Protein AF-0000000075733989 (afdb_homodimer)

Solvent-accessible surface area (backbone atoms only — not comparable to full-atom values): 75880 Å² total; per-residue (Å²): 132,80,72,75,73,56,42,45,42,51,51,48,53,51,49,50,53,50,68,68,45,93,62,56,58,64,58,42,44,42,50,48,26,45,50,48,15,60,48,65,74,31,58,24,17,37,36,31,39,23,22,66,84,50,28,29,32,28,70,30,56,26,70,49,47,70,79,31,45,74,66,42,72,39,50,37,80,42,25,56,64,9,45,15,40,70,64,58,39,69,41,80,29,39,48,38,78,75,40,88,49,50,60,89,57,81,75,42,64,60,83,68,45,22,11,31,36,33,31,32,13,43,47,65,34,38,64,45,19,33,39,36,39,29,27,62,58,74,41,67,77,51,67,67,53,53,50,33,51,42,54,51,25,42,56,47,30,52,46,52,52,72,43,57,50,44,76,75,35,56,93,88,52,34,50,42,66,78,44,60,41,77,48,58,35,40,46,28,13,61,36,71,21,69,32,24,32,36,49,71,72,66,74,81,80,68,86,55,52,66,42,90,48,59,74,57,29,51,49,49,39,50,50,27,50,48,46,47,49,46,47,43,48,38,56,60,58,60,40,76,51,71,82,86,43,60,64,46,42,54,40,45,51,45,44,50,53,68,47,15,43,58,56,50,43,52,37,49,50,37,25,69,37,30,24,16,46,59,34,15,45,50,52,54,39,23,53,42,43,33,47,32,75,68,43,73,32,66,68,46,30,49,50,39,44,48,48,43,52,50,43,50,52,40,45,37,53,65,68,63,50,82,61,60,72,64,62,83,67,67,54,79,32,20,25,38,27,25,51,64,66,56,43,48,64,59,67,64,42,54,68,89,27,47,31,27,38,37,18,25,49,44,44,42,72,31,66,38,19,55,47,31,45,71,69,64,18,13,17,29,9,44,21,83,61,39,53,45,74,56,53,74,64,35,43,32,38,38,31,16,76,78,15,36,34,31,34,45,54,52,70,67,56,47,50,54,50,50,49,51,48,48,51,48,51,50,50,50,54,56,30,53,69,48,25,83,52,81,56,27,26,60,76,62,51,70,42,48,48,20,24,47,39,50,51,79,84,46,53,63,48,45,69,62,53,47,42,62,30,33,56,35,30,43,50,40,53,58,49,62,48,40,90,47,79,67,50,57,64,56,49,23,50,50,49,29,50,53,48,61,69,47,58,88,39,54,48,28,37,33,52,58,68,43,34,36,80,45,53,43,90,74,44,91,52,68,87,53,71,35,17,90,23,42,61,26,20,44,56,40,27,69,76,41,44,69,63,43,49,46,51,50,45,22,49,44,54,38,25,45,68,30,76,37,33,43,27,41,44,70,40,41,47,65,66,58,48,51,56,53,52,50,51,53,53,51,46,50,52,51,37,55,74,71,69,50,62,53,42,70,39,77,44,50,28,35,30,52,26,27,53,29,34,74,62,37,47,74,54,38,54,73,68,35,60,30,40,32,33,31,49,57,54,26,48,24,31,27,52,42,30,32,73,53,38,82,88,39,42,76,71,62,65,88,60,35,52,39,58,51,52,54,52,37,51,51,43,55,52,31,60,74,60,69,41,52,58,34,35,57,16,71,56,46,35,34,38,66,50,32,52,52,41,43,37,62,58,49,47,27,38,12,17,42,67,83,28,44,37,55,35,47,52,23,38,45,49,31,51,53,70,62,42,30,64,56,49,52,61,61,64,70,41,61,73,84,76,62,62,53,58,59,52,49,50,50,50,32,60,76,59,65,37,55,117,132,79,73,79,69,57,43,46,42,50,51,49,52,51,49,50,54,50,67,68,46,94,62,55,58,67,59,43,45,41,48,46,26,45,51,50,16,59,47,65,73,32,60,24,16,36,36,31,39,23,23,64,84,49,28,28,30,28,72,30,58,26,71,49,47,71,80,30,45,72,65,41,70,38,51,38,80,42,25,55,65,9,44,17,41,69,65,58,40,68,44,79,30,39,48,37,77,77,40,87,49,50,62,88,56,81,73,42,66,60,82,69,43,22,12,32,36,34,31,33,13,42,48,64,34,38,66,45,20,33,41,36,38,30,28,62,57,73,42,67,79,49,68,68,54,53,50,32,51,41,53,50,24,41,57,49,30,51,46,53,53,71,43,57,49,45,76,74,34,56,94,85,52,35,51,44,66,79,44,60,42,77,48,60,35,40,46,30,11,61,36,72,22,69,32,23,31,36,49,70,72,66,73,81,79,68,84,56,49,66,42,90,47,58,72,58,28,50,49,50,41,50,49,28,49,49,47,48,48,46,46,42,45,38,55,60,59,62,41,75,52,69,78,85,45,60,62,46,42,53,42,46,49,45,44,50,53,68,47,15,42,56,56,52,45,53,38,50,50,37,24,69,36,30,24,16,46,60,32,14,45,49,52,54,40,24,53,43,41,34,46,30,74,67,43,72,33,66,68,45,30,49,50,38,44,48,50,44,51,50,42,49,51,40,46,37,53,64,67,62,50,81,60,60,72,64,62,82,69,66,52,79,31,20,25,38,28,25,50,63,67,57,46,50,63,60,66,64,42,54,68,88,27,47,31,27,37,38,19,25,48,44,43,42,71,32,67,36,18,57,48,31,45,71,70,64,19,12,17,29,9,43,22,83,61,41,54,47,75,56,52,74,65,36,44,32,36,38,31,16,77,80,15,36,34,30,35,45,54,51,70,66,56,48,50,54,50,50,51,52,49,49,50,50,52,52,49,50,54,54,28,54,68,48,27,84,53,82,58,26,26,60,76,62,53,72,40,47,49,22,23,48,38,50,52,79,86,45,52,63,46,46,69,64,53,48,40,63,29,31,58,33,31,44,50,40,53,57,49,64,49,40,89,46,80,67,50,57,65,57,49,21,51,52,48,30,51,52,49,59,68,48,58,88,37,54,48,25,38,35,52,61,66,43,36,37,80,47,53,42,92,76,45,90,55,68,89,54,71,34,18,89,23,42,60,28,19,43,56,40,30,69,76,41,44,68,62,45,50,46,52,50,46,22,48,44,55,39,24,44,68,30,76,37,31,41,28,41,44,69,40,41,47,64,66,55,49,52,56,54,52,49,52,52,52,50,45,52,51,51,37,55,74,70,70,51,62,54,43,70,39,77,42,49,28,35,29,52,25,28,53,29,33,74,61,40,45,75,54,38,54,72,70,35,59,31,40,32,31,31,49,58,52,26,49,26,29,26,53,42,30,32,73,51,39,83,87,38,41,75,71,60,65,87,60,35,52,38,59,49,51,53,52,37,51,50,44,54,52,31,59,73,60,70,42,53,58,35,33,57,17,70,56,44,36,34,37,68,48,32,51,52,42,44,36,61,58,51,46,28,37,12,17,43,68,82,27,45,36,56,36,46,51,23,38,48,49,31,51,53,70,60,42,30,64,56,49,52,59,61,64,70,41,60,73,82,76,62,61,54,58,59,54,50,51,51,49,32,61,74,59,67,37,55,115

InterPro domains:
  IPR000121 PEP-utilising enzyme, C-terminal [PF02896] (429-715)
  IPR003018 GAF domain [PF01590] (26-157)
  IPR003018 GAF domain [SM00065] (24-170)
  IPR006318 Phosphotransferase system, enzyme I-like [TIGR01417] (185-733)
  IPR008279 PEP-utilising enzyme, mobile domain [PF00391] (331-403)
  IPR008731 Phosphotransferase system, enzyme I N-terminal [PF05524] (185-303)
  IPR015813 Pyruvate/Phosphoenolpyruvate kinase-like domain superfamily [SSF51621] (428-726)
  IPR023151 PEP-utilising enzyme, conserved site [PS00742] (625-643)
  IPR029016 GAF-like domain superfamily [G3DSA:3.30.450.40] (10-166)
  IPR036618 PtsI, HPr-binding domain superfamily [G3DSA:1.10.274.10] (202-323)
  IPR036618 PtsI, HPr-binding domain superfamily [SSF47831] (200-320)
  IPR036637 Phosphohistidine domain superfamily [SSF52009] (302-421)
  IPR040442 Pyruvate kinase-like domain superfamily [G3DSA:3.20.20.60] (414-743)
  IPR050499 Phosphoenolpyruvate-dependent sugar PTS enzyme [PTHR46244] (87-746)

Radius of gyration: 35.68 Å; Cα contacts (8 Å, |Δi|>4): 3049; chains: 2; bounding box: 98×95×94 Å

Foldseek 3Di:
DPPLCLALQNLVVVLVVLVPDPDALLVSVQVNQVSLCVSQVFQKKWWWFAFQVQKTATQYMHNWDRVRHRVDIGHLCAAPFNVCQVLQAKDWFLARVPDPRHDDDVRGVCVQWGTKIKHFLFFLLHGGTIMMTTHNHRDTDDPSSNLSVLLVSPVVSVVLLVCSCQVVDDPRGGGNNLDKDKFFFAWQAADKAWDFEDEQLDDPDDPFWFAPDLVVQLVLLVVLLVVLLVVLVCVLVVCVPPPDAPVNVLSVLLNVLSPPCVLVVQLSSNSVSGTGSLNSLSSSLNSLLNCLLVDPDVVSVVSSVSNNVSSSSSNCSSVVDPPSPPLPDAPARYEYEYQDDALLSVVSHDLRRYAEYEYLADFSPDLNSVSCNQSNHTYGYNTRSRVRSADGGWIKMRRSVRRMIITNDDPVVVVVSVVVNVVLVVVLVVLLVCLPPFQAFQVGAHFQEAAEEADLSCLVLCNSRNHLYHPEYAPQSVQRNDLDGDDLVNLLVRLLSNCVSRPQRAHEYEDHWAAQVRDRSPDPHDHDPHSLPDCTFLNVCLVPVVRVLSNLLSNFLSQQAHEYHYEGEDDQDVVSQVSSVVSNVVSQVVCVVVPGRGHPYYFYYYEAQHCNCLVVLLVRLVPGQAYEYALVNNVCNVVVHDCRDPVCNPVDDSQFLVNLVSLLSNQVSCVVSVHYYEYEYALCLDLLSVLSNVLSPHRYYYYHSSSSSQNSQQRHQDDNVVSVVQVVVVNVDPTPPDDPSVSSVVVCVVSVGRD/DPPLCLALQNLVVVLVVLVPDPDAPLVSVQVNQVSLCVSQVFQKKWWWFAFQVQKTATQYMHNWDRVRHRVDIGHLCAAPFNVCQVLQAKDWFLARVPDPRHDDDVRGVCVQWGTKIKHFLFFLLHGGTIMMTTHNHRDTDDPSSNLSVLLVSPVVSVVLLVCSCQVVADPRGGGNNQDKDKFFFAWQAADKAWDFEDEQLADPDDPFWFAPDLVVQLVLLVVLLVVLLVVLVCVLVVCVVPPDAPVNVLSVLLNVLSPPCVLVVQLSSNSVSGTGSLNSLSSSLNSLLNCLLVDPDVVSVVSSVSNNVSSSSSNCSSVVDPPSPPLPDQPARYEYEYQDDALLSVVSHDLRRYAEYEYLADFSPDLNSVSCNQSNHTYGYNTRSRVRNADGGWIKMRRSVRRMIITNDDPVVVVVVVVVNVVLVVVLVVLLVCLPPFQAFQVGAHFQEAAEEADLSCLVLCNSRNHLYHPEYAPQSVQRNDLDGDDLVNLLVRLLSNCVSRPQRAHEYEDHWAAQVRDRSPDPHDHDPHSLPDCTFLNVCLVPVVRVLSNLLSNFLSQQAHEYHYEGEPDQDVVSQVSSVVSNVVSQVVCVVVPGRGHPYYFYYYEAQHCNCLVVLLVRLVPGQAYEYALVNNVCNVVVHDCRDPVCNPVDDSQFLVSLVSLLSNQVSCVVSVHYYEYEYALCLDLLSVLSNVLSPHRYYYYHSSSSSQNSQQRHQDDNVVSVVQVVVVNVDPTPPDDPSVSSVVVCVVSVGRD

pLDDT: mean 80.36, std 14.88, range [21.7, 98.19]

Nearest PDB structures (foldseek):
  2wqd-assembly1_A-2  TM=6.392E-01  e=3.360E-42  Staphylococcus aureus
  2kx9-assembly1_A  TM=5.397E-01  e=1.747E-41  Escherichia coli K-12
  2l5h-assembly1_B  TM=5.400E-01  e=2.122E-41  Escherichia coli
  2hro-assembly1_A-2  TM=5.670E-01  e=7.871E-39  Staphylococcus carnosus
  2xz7-assembly1_A  TM=9.532E-01  e=8.142E-28  Caldanaerobacter subterraneus subsp. tengcongensis

Sequence (1510 aa):
MRSTSGGPRVLLRRLRETMAEQVSAQERLDKIVVLIAANMVAEVCSVYVLRIDNTLELYATEGLNREAVHQTVLNAHEGLVGLVASEATPLNLSDAQSHPAFSFRPETGEEIYHSFLGVPILRAGNTLGVLVVQNRAKRTYVEEEVEALQTTAMVLAEMIASGELSALAQPGAEPAARHSIHKTGAVLSDGIALGHVVLHEPRVVITNYIAEDLPKEIKRLDAALAKLRSDLDRMLERGDFAEGGEHRDVLEAYRMFANDHGWSHKLHEAVATGLTAEAAVERVQSDTRARMLRSTDPYLRDRLHDLEDLGHRLMRQLVGQDHAPSREQLPDNAILIARSMGPAALLDYDRKRLRGLVLEEGTANSHVSIVARALGIAAIGEVPNAPGIADPGDAIIVDATSGSIYVRPSAEIEAAYAERVRFRARRQAQYSALRDLPCATKDGQPIDLMINAGLTIDLPHIEDTGSSGIGLFRTELQFMVGQSLPRSSDQLALYRAVLDAAGSKPVTFRTLDIGGDKALPYMETVVEENPALGWRAIRLGLDRPGLLRSQIRALLRAAAGRYLRVMFPMISEVAEFDAAKSIIERELTYLRQHGHTLPERVDVGTMLEVPALLYQLDELFKRADFVSVGSNDLFQFLFAVDRGNSKVSERFDTLSAPILRALRDIVRKARAAKRSLSLCGEMASQPLAALALIAIGYRSLSVSALAHGPVKAMILGLDLAKAEAMIGPLLDAPAGSVSIRDKLIEFAEAHQLALMRSTSGGPRVLLRRLRETMAEQVSAQERLDKIVVLIAANMVAEVCSVYVLRIDNTLELYATEGLNREAVHQTVLNAHEGLVGLVASEATPLNLSDAQSHPAFSFRPETGEEIYHSFLGVPILRAGNTLGVLVVQNRAKRTYVEEEVEALQTTAMVLAEMIASGELSALAQPGAEPAARHSIHKTGAVLSDGIALGHVVLHEPRVVITNYIAEDLPKEIKRLDAALAKLRSDLDRMLERGDFAEGGEHRDVLEAYRMFANDHGWSHKLHEAVATGLTAEAAVERVQSDTRARMLRSTDPYLRDRLHDLEDLGHRLMRQLVGQDHAPSREQLPDNAILIARSMGPAALLDYDRKRLRGLVLEEGTANSHVSIVARALGIAAIGEVPNAPGIADPGDAIIVDATSGSIYVRPSAEIEAAYAERVRFRARRQAQYSALRDLPCATKDGQPIDLMINAGLTIDLPHIEDTGSSGIGLFRTELQFMVGQSLPRSSDQLALYRAVLDAAGSKPVTFRTLDIGGDKALPYMETVVEENPALGWRAIRLGLDRPGLLRSQIRALLRAAAGRYLRVMFPMISEVAEFDAAKSIIERELTYLRQHGHTLPERVDVGTMLEVPALLYQLDELFKRADFVSVGSNDLFQFLFAVDRGNSKVSERFDTLSAPILRALRDIVRKARAAKRSLSLCGEMASQPLAALALIAIGYRSLSVSALAHGPVKAMILGLDLAKAEAMIGPLLDAPAGSVSIRDKLIEFAEAHQLAL

Secondary structure (DSSP, 8-state):
-------HHHHHHHHHHHHHS---HHHHHHHHHHHHHHHTT-SEEEEEEEBTTSEEEEEEEESS-GGGTTT-EEETTSHHHHHHHHHTS-EEES-GGGSTT----GGGTGGG--EEEEEEEEETTEEEEEEEEEESS--PPPHHHHHHHHHHHHHHHHHHHTTGGGGGSPTT--BGGGS-EEEE-EEEE--EEEEEEEESS-----S--B-S-HHHHHHHHHHHHHHHHHHHHHHHHS--S-TTSHHHHHHHHHHHHHT-HHHHHHHHHHHHTTB-HHHHHHHHHHHHHHHHHH---HHHHHHHHHHHHHHHHHHHHHH----S--TT-PPTTEEEEES---HHHHHTS-TTTEEEEEESS--TTSHHHHHHHHHT-EEEE--TTHHHH--TT-EEEEETTTTEEEES--HHHHHHHHHHHHHHHHHHHHHHGGGGS--B-TT--B-EEEEEE-SGGGTHHHHHHT-S-EEEEE-HHHHHHSSSPPPHHHHHHHHHHHHHHHTTS-EEEE----BTTB--TTS-----SSGGGSSBTHHHHHHSHHHHHHHHHHHHHHTTTSEEEEEESS--SHHHHHHHHHHHHHHHHHHHHTTPPPPSEEEEEEEE-SGGGGGSHHHHHHH-SEEEE-HHHHHHHHHT--TT-TTTTTSS-TTSHHHHHHHHHHHHHHHHHT-EEEE-SGGGGSHHHHHHHHHHT--EEEE-HHHHHHHHHHHHT--HHHHHHHHHHHHHSPTTSS-HHHHHHHHHHHTT---/------SHHHHHHHHHHHHHS---HHHHHHHHHHHHHHHTT-SEEEEEEEBTTSEEEEEEEESS-GGGTTT-EEETTSHHHHHHHHHTS-EEES-GGGSTT----GGGTGGG--EEEEEEEEETTEEEEEEEEEESS--PPPHHHHHHHHHHHHHHHHHHHTTGGGGGSPTT--BGGGS-EEEE-EEEE--EEEEEEEESS-----S--B-S-HHHHHHHHHHHHHHHHHHHHHHHHS--S-TTSHHHHHHHHHHHHHT-HHHHHHHHHHHHTTB-HHHHHHHHHHHHHHHHHH---HHHHHHHHHHHHHHHHHHHHHH-------TT-PPTTEEEEES---HHHHHTS-TTTEEEEEESS--TTSHHHHHHHHHT-EEEE--TTHHHH--TT-EEEEETTTTEEEES--HHHHHHHHHHHHHHHHHHHHHHGGGGS--B-TT--B-EEEEEE-SGGGTHHHHHHT-S-EEEEE-HHHHHHSSSPPPHHHHHHHHHHHHHHHTTS-EEEE----BTTB--TTS-----SSGGGSSBTHHHHHHSHHHHHHHHHHHHHHTTTSEEEEEESS--SHHHHHHHHHHHHHHHHHHHHTTPPPPSEEEEEEEE-SGGGGGSHHHHHHH-SEEEE-HHHHHHHHHT--TT-TTTTTSS-TTSHHHHHHHHHHHHHHHHHT-EEEE-SGGGGSHHHHHHHHHHT--EEEE-HHHHHHHHHHHHH--HHHHHHHHHHHHHSPTTSS-HHHHHHHHHHHTT---

Structure (mmCIF, N/CA/C/O backbone):
data_AF-0000000075733989-model_v1
#
loop_
_entity.id
_entity.type
_entity.pdbx_description
1 polymer 'phosphoenolpyruvate--protein phosphotransferase'
#
loop_
_atom_site.group_PDB
_atom_site.id
_atom_site.type_symbol
_atom_site.label_atom_id
_atom_site.label_alt_id
_atom_site.label_comp_id
_atom_site.label_asym_id
_atom_site.label_entity_id
_atom_site.label_seq_id
_atom_site.pdbx_PDB_ins_code
_atom_site.Cartn_x
_atom_site.Cartn_y
_atom_site.Cartn_z
_atom_site.occupancy
_atom_site.B_iso_or_equiv
_atom_site.auth_seq_id
_atom_site.auth_comp_id
_atom_site.auth_asym_id
_atom_site.auth_atom_id
_atom_site.pdbx_PDB_model_num
ATOM 1 N N . MET A 1 1 ? 56.344 -35.562 -6.316 1 22.28 1 MET A N 1
ATOM 2 C CA . MET A 1 1 ? 55.125 -34.875 -6.766 1 22.28 1 MET A CA 1
ATOM 3 C C . MET A 1 1 ? 53.875 -35.656 -6.418 1 22.28 1 MET A C 1
ATOM 5 O O . MET A 1 1 ? 53.531 -36.656 -7.098 1 22.28 1 MET A O 1
ATOM 9 N N . ARG A 1 2 ? 53.625 -35.938 -5.16 1 30.47 2 ARG A N 1
ATOM 10 C CA . ARG A 1 2 ? 52.656 -36.812 -4.535 1 30.47 2 ARG A CA 1
ATOM 11 C C . ARG A 1 2 ? 51.219 -36.5 -4.996 1 30.47 2 ARG A C 1
ATOM 13 O O . ARG A 1 2 ? 50.75 -35.375 -4.812 1 30.47 2 ARG A O 1
ATOM 20 N N . SER A 1 3 ? 50.906 -36.812 -6.207 1 32.06 3 SER A N 1
ATOM 21 C CA . SER A 1 3 ? 49.656 -36.688 -6.906 1 32.06 3 SER A CA 1
ATOM 22 C C . SER A 1 3 ? 48.469 -36.844 -5.945 1 32.06 3 SER A C 1
ATOM 24 O O . SER A 1 3 ? 48.375 -37.875 -5.266 1 32.06 3 SER A O 1
ATOM 26 N N . THR A 1 4 ? 48.219 -35.844 -5.137 1 36.12 4 THR A N 1
ATOM 27 C CA . THR A 1 4 ? 47.281 -35.75 -4.02 1 36.12 4 THR A CA 1
ATOM 28 C C . THR A 1 4 ? 45.969 -36.438 -4.359 1 36.12 4 THR A C 1
ATOM 30 O O . THR A 1 4 ? 45.25 -36 -5.25 1 36.12 4 THR A O 1
ATOM 33 N N . SER A 1 5 ? 45.844 -37.688 -4.457 1 39.84 5 SER A N 1
ATOM 34 C CA . SER A 1 5 ? 44.906 -38.781 -4.656 1 39.84 5 SER A CA 1
ATOM 35 C C . SER A 1 5 ? 43.531 -38.438 -4.121 1 39.84 5 SER A C 1
ATOM 37 O O . SER A 1 5 ? 42.531 -39.094 -4.449 1 39.84 5 SER A O 1
ATOM 39 N N . GLY A 1 6 ? 43.281 -37.688 -2.99 1 48.97 6 GLY A N 1
ATOM 40 C CA . GLY A 1 6 ? 42.062 -37.531 -2.191 1 48.97 6 GLY A CA 1
ATOM 41 C C . GLY A 1 6 ? 41.219 -36.344 -2.611 1 48.97 6 GLY A C 1
ATOM 42 O O . GLY A 1 6 ? 40.562 -35.75 -1.776 1 48.97 6 GLY A O 1
ATOM 43 N N . GLY A 1 7 ? 41.25 -35.844 -3.738 1 56.12 7 GLY A N 1
ATOM 44 C CA . GLY A 1 7 ? 40.531 -34.656 -4.141 1 56.12 7 GLY A CA 1
ATOM 45 C C . GLY A 1 7 ? 39.031 -34.844 -4.195 1 56.12 7 GLY A C 1
ATOM 46 O O . GLY A 1 7 ? 38.531 -35.969 -4.051 1 56.12 7 GLY A O 1
ATOM 47 N N . PRO A 1 8 ? 38.125 -33.781 -4.172 1 65.69 8 PRO A N 1
ATOM 48 C CA . PRO A 1 8 ? 36.656 -33.812 -4.211 1 65.69 8 PRO A CA 1
ATOM 49 C C . PRO A 1 8 ? 36.125 -34.719 -5.316 1 65.69 8 PRO A C 1
ATOM 51 O O . PRO A 1 8 ? 35.094 -35.375 -5.133 1 65.69 8 PRO A O 1
ATOM 54 N N . ARG A 1 9 ? 36.906 -34.969 -6.301 1 65.88 9 ARG A N 1
ATOM 55 C CA . ARG A 1 9 ? 36.469 -35.781 -7.422 1 65.88 9 ARG A CA 1
ATOM 56 C C . ARG A 1 9 ? 36.531 -37.281 -7.062 1 65.88 9 ARG A C 1
ATOM 58 O O . ARG A 1 9 ? 35.625 -38.031 -7.41 1 65.88 9 ARG A O 1
ATOM 65 N N . VAL A 1 10 ? 37.656 -37.531 -6.504 1 69.5 10 VAL A N 1
ATOM 66 C CA . VAL A 1 10 ? 37.844 -38.938 -6.121 1 69.5 10 VAL A CA 1
ATOM 67 C C . VAL A 1 10 ? 36.75 -39.344 -5.117 1 69.5 10 VAL A C 1
ATOM 69 O O . VAL A 1 10 ? 36.188 -40.438 -5.203 1 69.5 10 VAL A O 1
ATOM 72 N N . LEU A 1 11 ? 36.438 -38.469 -4.262 1 77.06 11 LEU A N 1
ATOM 73 C CA . LEU A 1 11 ? 35.375 -38.719 -3.271 1 77.06 11 LEU A CA 1
ATOM 74 C C . LEU A 1 11 ? 34.031 -38.969 -3.943 1 77.06 11 LEU A C 1
ATOM 76 O O . LEU A 1 11 ? 33.344 -39.906 -3.615 1 77.06 11 LEU A O 1
ATOM 80 N N . LEU A 1 12 ? 33.688 -38.188 -4.898 1 75.31 12 LEU A N 1
ATOM 81 C CA . LEU A 1 12 ? 32.406 -38.281 -5.555 1 75.31 12 LEU A CA 1
ATOM 82 C C . LEU A 1 12 ? 32.312 -39.562 -6.367 1 75.31 12 LEU A C 1
ATOM 84 O O . LEU A 1 12 ? 31.25 -40.219 -6.406 1 75.31 12 LEU A O 1
ATOM 88 N N . ARG A 1 13 ? 33.438 -39.844 -7.008 1 71.81 13 ARG A N 1
ATOM 89 C CA . ARG A 1 13 ? 33.438 -41.094 -7.758 1 71.81 13 ARG A CA 1
ATOM 90 C C . ARG A 1 13 ? 33.25 -42.312 -6.84 1 71.81 13 ARG A C 1
ATOM 92 O O . ARG A 1 13 ? 32.469 -43.219 -7.16 1 71.81 13 ARG A O 1
ATOM 99 N N . ARG A 1 14 ? 33.906 -42.281 -5.801 1 77.44 14 ARG A N 1
ATOM 100 C CA . ARG A 1 14 ? 33.781 -43.375 -4.84 1 77.44 14 ARG A CA 1
ATOM 101 C C . ARG A 1 14 ? 32.375 -43.438 -4.234 1 77.44 14 ARG A C 1
ATOM 103 O O . ARG A 1 14 ? 31.844 -44.5 -3.977 1 77.44 14 ARG A O 1
ATOM 110 N N . LEU A 1 15 ? 31.859 -42.281 -4.008 1 78.25 15 LEU A N 1
ATOM 111 C CA . LEU A 1 15 ? 30.5 -42.188 -3.484 1 78.25 15 LEU A CA 1
ATOM 112 C C . LEU A 1 15 ? 29.5 -42.781 -4.469 1 78.25 15 LEU A C 1
ATOM 114 O O . LEU A 1 15 ? 28.594 -43.531 -4.066 1 78.25 15 LEU A O 1
ATOM 118 N N . ARG A 1 16 ? 29.703 -42.531 -5.699 1 71.44 16 ARG A N 1
ATOM 119 C CA . ARG A 1 16 ? 28.828 -43.094 -6.73 1 71.44 16 ARG A CA 1
ATOM 120 C C . ARG A 1 16 ? 28.891 -44.625 -6.73 1 71.44 16 ARG A C 1
ATOM 122 O O . ARG A 1 16 ? 27.859 -45.281 -6.844 1 71.44 16 ARG A O 1
ATOM 129 N N . GLU A 1 17 ? 30.109 -45.031 -6.648 1 76.94 17 GLU A N 1
ATOM 130 C CA . GLU A 1 17 ? 30.297 -46.469 -6.617 1 76.94 17 GLU A CA 1
ATOM 131 C C . GLU A 1 17 ? 29.609 -47.094 -5.406 1 76.94 17 GLU A C 1
ATOM 133 O O . GLU A 1 17 ? 28.984 -48.156 -5.516 1 76.94 17 GLU A O 1
ATOM 138 N N . THR A 1 18 ? 29.734 -46.406 -4.363 1 77.88 18 THR A N 1
ATOM 139 C CA . THR A 1 18 ? 29.125 -46.875 -3.135 1 77.88 18 THR A CA 1
ATOM 140 C C . THR A 1 18 ? 27.609 -46.875 -3.232 1 77.88 18 THR A C 1
ATOM 142 O O . THR A 1 18 ? 26.922 -47.781 -2.762 1 77.88 18 THR A O 1
ATOM 145 N N . MET A 1 19 ? 27.094 -45.906 -3.885 1 74.44 19 MET A N 1
ATOM 146 C CA . MET A 1 19 ? 25.641 -45.75 -4.027 1 74.44 19 MET A CA 1
ATOM 147 C C . MET A 1 19 ? 25.062 -46.812 -4.953 1 74.44 19 MET A C 1
ATOM 149 O O . MET A 1 19 ? 23.906 -47.219 -4.805 1 74.44 19 MET A O 1
ATOM 153 N N . ALA A 1 20 ? 25.906 -47.25 -5.875 1 69.12 20 ALA A N 1
ATOM 154 C CA . ALA A 1 20 ? 25.469 -48.219 -6.855 1 69.12 20 ALA A CA 1
ATOM 155 C C . ALA A 1 20 ? 25.562 -49.625 -6.289 1 69.12 20 ALA A C 1
ATOM 157 O O . ALA A 1 20 ? 25 -50.594 -6.855 1 69.12 20 ALA A O 1
ATOM 158 N N . GLU A 1 21 ? 26.219 -49.781 -5.191 1 76.5 21 GLU A N 1
ATOM 159 C CA . GLU A 1 21 ? 26.375 -51.094 -4.582 1 76.5 21 GLU A CA 1
ATOM 160 C C . GLU A 1 21 ? 25.047 -51.594 -4.02 1 76.5 21 GLU A C 1
ATOM 162 O O . GLU A 1 21 ? 24.234 -50.812 -3.543 1 76.5 21 GLU A O 1
ATOM 167 N N . GLN A 1 22 ? 24.734 -52.812 -4.223 1 75.94 22 GLN A N 1
ATOM 168 C CA . GLN A 1 22 ? 23.516 -53.406 -3.717 1 75.94 22 GLN A CA 1
ATOM 169 C C . GLN A 1 22 ? 23.656 -53.812 -2.252 1 75.94 22 GLN A C 1
ATOM 171 O O . GLN A 1 22 ? 23.844 -55 -1.941 1 75.94 22 GLN A O 1
ATOM 176 N N . VAL A 1 23 ? 23.766 -52.938 -1.366 1 79.31 23 VAL A N 1
ATOM 177 C CA . VAL A 1 23 ? 23.859 -53.125 0.074 1 79.31 23 VAL A CA 1
ATOM 178 C C . VAL A 1 23 ? 22.672 -52.469 0.775 1 79.31 23 VAL A C 1
ATOM 180 O O . VAL A 1 23 ? 21.891 -51.781 0.141 1 79.31 23 VAL A O 1
ATOM 183 N N . SER A 1 24 ? 22.547 -52.875 2.031 1 80.94 24 SER A N 1
ATOM 184 C CA . SER A 1 24 ? 21.484 -52.25 2.814 1 80.94 24 SER A CA 1
ATOM 185 C C . SER A 1 24 ? 21.734 -50.75 2.986 1 80.94 24 SER A C 1
ATOM 187 O O . SER A 1 24 ? 22.859 -50.281 2.828 1 80.94 24 SER A O 1
ATOM 189 N N . ALA A 1 25 ? 20.719 -50 3.268 1 80.44 25 ALA A N 1
ATOM 190 C CA . ALA A 1 25 ? 20.797 -48.562 3.412 1 80.44 25 ALA A CA 1
ATOM 191 C C . ALA A 1 25 ? 21.781 -48.156 4.508 1 80.44 25 ALA A C 1
ATOM 193 O O . ALA A 1 25 ? 22.562 -47.219 4.34 1 80.44 25 ALA A O 1
ATOM 194 N N . GLN A 1 26 ? 21.734 -48.906 5.605 1 84.69 26 GLN A N 1
ATOM 195 C CA . GLN A 1 26 ? 22.625 -48.594 6.719 1 84.69 26 GLN A CA 1
ATOM 196 C C . GLN A 1 26 ? 24.078 -48.844 6.34 1 84.69 26 GLN A C 1
ATOM 198 O O . GLN A 1 26 ? 24.953 -48.031 6.637 1 84.69 26 GLN A O 1
ATOM 203 N N . GLU A 1 27 ? 24.281 -49.906 5.754 1 85.94 27 GLU A N 1
ATOM 204 C CA . GLU A 1 27 ? 25.641 -50.25 5.336 1 85.94 27 GLU A CA 1
ATOM 205 C C . GLU A 1 27 ? 26.172 -49.219 4.344 1 85.94 27 GLU A C 1
ATOM 207 O O . GLU A 1 27 ? 27.344 -48.875 4.395 1 85.94 27 GLU A O 1
ATOM 212 N N . ARG A 1 28 ? 25.297 -48.844 3.535 1 83.5 28 ARG A N 1
ATOM 213 C CA . ARG A 1 28 ? 25.672 -47.812 2.561 1 83.5 28 ARG A CA 1
ATOM 214 C C . ARG A 1 28 ? 26.078 -46.531 3.254 1 83.5 28 ARG A C 1
ATOM 216 O O . ARG A 1 28 ? 27.125 -45.938 2.936 1 83.5 28 ARG A O 1
ATOM 223 N N . LEU A 1 29 ? 25.344 -46.125 4.156 1 87 29 LEU A N 1
ATOM 224 C CA . LEU A 1 29 ? 25.641 -44.906 4.906 1 87 29 LEU A CA 1
ATOM 225 C C . LEU A 1 29 ? 26.938 -45.031 5.68 1 87 29 LEU A C 1
ATOM 227 O O . LEU A 1 29 ? 27.719 -44.094 5.754 1 87 29 LEU A O 1
ATOM 231 N N . ASP A 1 30 ? 27.094 -46.156 6.258 1 88.38 30 ASP A N 1
ATOM 232 C CA . ASP A 1 30 ? 28.328 -46.375 7.008 1 88.38 30 ASP A CA 1
ATOM 233 C C . ASP A 1 30 ? 29.547 -46.312 6.098 1 88.38 30 ASP A C 1
ATOM 235 O O . ASP A 1 30 ? 30.578 -45.719 6.477 1 88.38 30 ASP A O 1
ATOM 239 N N . LYS A 1 31 ? 29.359 -46.844 4.98 1 87.81 31 LYS A N 1
ATOM 240 C CA . LYS A 1 31 ? 30.469 -46.812 4.023 1 87.81 31 LYS A CA 1
ATOM 241 C C . LYS A 1 31 ? 30.75 -45.375 3.578 1 87.81 31 LYS A C 1
ATOM 243 O O . LYS A 1 31 ? 31.906 -44.969 3.408 1 87.81 31 LYS A O 1
ATOM 248 N N . ILE A 1 32 ? 29.688 -44.719 3.461 1 87.31 32 ILE A N 1
ATOM 249 C CA . ILE A 1 32 ? 29.797 -43.344 2.98 1 87.31 32 ILE A CA 1
ATOM 250 C C . ILE A 1 32 ? 30.531 -42.5 4.008 1 87.31 32 ILE A C 1
ATOM 252 O O . ILE A 1 32 ? 31.438 -41.719 3.656 1 87.31 32 ILE A O 1
ATOM 256 N N . VAL A 1 33 ? 30.219 -42.656 5.234 1 91.12 33 VAL A N 1
ATOM 257 C CA . VAL A 1 33 ? 30.859 -41.844 6.262 1 91.12 33 VAL A CA 1
ATOM 258 C C . VAL A 1 33 ? 32.344 -42.188 6.363 1 91.12 33 VAL A C 1
ATOM 260 O O . VAL A 1 33 ? 33.188 -41.344 6.609 1 91.12 33 VAL A O 1
ATOM 263 N N . VAL A 1 34 ? 32.656 -43.406 6.199 1 89.5 34 VAL A N 1
ATOM 264 C CA . VAL A 1 34 ? 34.031 -43.844 6.227 1 89.5 34 VAL A CA 1
ATOM 265 C C . VAL A 1 34 ? 34.812 -43.219 5.059 1 89.5 34 VAL A C 1
ATOM 267 O O . VAL A 1 34 ? 35.938 -42.719 5.227 1 89.5 34 VAL A O 1
ATOM 270 N N . LEU A 1 35 ? 34.156 -43.25 3.959 1 86.81 35 LEU A N 1
ATOM 271 C CA . LEU A 1 35 ? 34.75 -42.688 2.758 1 86.81 35 LEU A CA 1
ATOM 272 C C . LEU A 1 35 ? 35 -41.188 2.928 1 86.81 35 LEU A C 1
ATOM 274 O O . LEU A 1 35 ? 36.062 -40.688 2.551 1 86.81 35 LEU A O 1
ATOM 278 N N . ILE A 1 36 ? 34.094 -40.531 3.463 1 88.25 36 ILE A N 1
ATOM 279 C CA . ILE A 1 36 ? 34.188 -39.094 3.662 1 88.25 36 ILE A CA 1
ATOM 280 C C . ILE A 1 36 ? 35.312 -38.812 4.652 1 88.25 36 ILE A C 1
ATOM 282 O O . ILE A 1 36 ? 36.156 -37.938 4.406 1 88.25 36 ILE A O 1
ATOM 286 N N . ALA A 1 37 ? 35.312 -39.469 5.719 1 88.31 37 ALA A N 1
ATOM 287 C CA . ALA A 1 37 ? 36.344 -39.281 6.738 1 88.31 37 ALA A CA 1
ATOM 288 C C . ALA A 1 37 ? 37.75 -39.5 6.156 1 88.31 37 ALA A C 1
ATOM 290 O O . ALA A 1 37 ? 38.656 -38.75 6.43 1 88.31 37 ALA A O 1
ATOM 291 N N . ALA A 1 38 ? 37.844 -40.5 5.383 1 85.06 38 ALA A N 1
ATOM 292 C CA . ALA A 1 38 ? 39.125 -40.844 4.773 1 85.06 38 ALA A CA 1
ATOM 293 C C . ALA A 1 38 ? 39.594 -39.75 3.797 1 85.06 38 ALA A C 1
ATOM 295 O O . ALA A 1 38 ? 40.75 -39.344 3.805 1 85.06 38 ALA A O 1
ATOM 296 N N . ASN A 1 39 ? 38.719 -39.344 3.039 1 81.94 39 ASN A N 1
ATOM 297 C CA . ASN A 1 39 ? 39.031 -38.375 2.012 1 81.94 39 ASN A CA 1
ATOM 298 C C . ASN A 1 39 ? 39.375 -37 2.621 1 81.94 39 ASN A C 1
ATOM 300 O O . ASN A 1 39 ? 40.219 -36.281 2.111 1 81.94 39 ASN A O 1
ATOM 304 N N . MET A 1 40 ? 38.656 -36.719 3.645 1 82.56 40 MET A N 1
ATOM 305 C CA . MET A 1 40 ? 38.844 -35.406 4.281 1 82.56 40 MET A CA 1
ATOM 306 C C . MET A 1 40 ? 39.938 -35.469 5.344 1 82.56 40 MET A C 1
ATOM 308 O O . MET A 1 40 ? 40.219 -34.469 6.012 1 82.56 40 MET A O 1
ATOM 312 N N . VAL A 1 41 ? 40.594 -36.594 5.527 1 81.25 41 VAL A N 1
ATOM 313 C CA . VAL A 1 41 ? 41.562 -36.844 6.574 1 81.25 41 VAL A CA 1
ATOM 314 C C . VAL A 1 41 ? 41 -36.375 7.922 1 81.25 41 VAL A C 1
ATOM 316 O O . VAL A 1 41 ? 41.656 -35.594 8.641 1 81.25 41 VAL A O 1
ATOM 319 N N . ALA A 1 42 ? 39.781 -36.781 8.07 1 87.88 42 ALA A N 1
ATOM 320 C CA . ALA A 1 42 ? 39.094 -36.438 9.328 1 87.88 42 ALA A CA 1
ATOM 321 C C . ALA A 1 42 ? 38.969 -37.688 10.219 1 87.88 42 ALA A C 1
ATOM 323 O O . ALA A 1 42 ? 38.938 -38.812 9.734 1 87.88 42 ALA A O 1
ATOM 324 N N . GLU A 1 43 ? 38.969 -37.438 11.438 1 88.81 43 GLU A N 1
ATOM 325 C CA . GLU A 1 43 ? 38.875 -38.531 12.398 1 88.81 43 GLU A CA 1
ATOM 326 C C . GLU A 1 43 ? 37.438 -38.906 12.664 1 88.81 43 GLU A C 1
ATOM 328 O O . GLU A 1 43 ? 37.125 -40.062 13.031 1 88.81 43 GLU A O 1
ATOM 333 N N . VAL A 1 44 ? 36.656 -37.938 12.523 1 90.88 44 VAL A N 1
ATOM 334 C CA . VAL A 1 44 ? 35.219 -38.188 12.758 1 90.88 44 VAL A CA 1
ATOM 335 C C . VAL A 1 44 ? 34.406 -37.688 11.57 1 90.88 44 VAL A C 1
ATOM 337 O O . VAL A 1 44 ? 34.688 -36.625 11.023 1 90.88 44 VAL A O 1
ATOM 340 N N . CYS A 1 45 ? 33.438 -38.438 11.094 1 92.12 45 CYS A N 1
ATOM 341 C CA . CYS A 1 45 ? 32.375 -38.031 10.172 1 92.12 45 CYS A CA 1
ATOM 342 C C . CYS A 1 45 ? 31.031 -38.562 10.633 1 92.12 45 CYS A C 1
ATOM 344 O O . CYS A 1 45 ? 30.875 -39.75 10.828 1 92.12 45 CYS A O 1
ATOM 346 N N . SER A 1 46 ? 30.141 -37.656 10.82 1 92.44 46 SER A N 1
ATOM 347 C CA . SER A 1 46 ? 28.828 -38.062 11.305 1 92.44 46 SER A CA 1
ATOM 348 C C . SER A 1 46 ? 27.719 -37.469 10.438 1 92.44 46 SER A C 1
ATOM 350 O O . SER A 1 46 ? 27.844 -36.375 9.93 1 92.44 46 SER A O 1
ATOM 352 N N . VAL A 1 47 ? 26.688 -38.219 10.297 1 91.31 47 VAL A N 1
ATOM 353 C CA . VAL A 1 47 ? 25.516 -37.781 9.562 1 91.31 47 VAL A CA 1
ATOM 354 C C . VAL A 1 47 ? 24.312 -37.75 10.5 1 91.31 47 VAL A C 1
ATOM 356 O O . VAL A 1 47 ? 23.953 -38.781 11.102 1 91.31 47 VAL A O 1
ATOM 359 N N . TYR A 1 48 ? 23.812 -36.625 10.625 1 89.75 48 TYR A N 1
ATOM 360 C CA . TYR A 1 48 ? 22.578 -36.438 11.391 1 89.75 48 TYR A CA 1
ATOM 361 C C . TYR A 1 48 ? 21.391 -36.188 10.469 1 89.75 48 TYR A C 1
ATOM 363 O O . TYR A 1 48 ? 21.484 -35.406 9.531 1 89.75 48 TYR A O 1
ATOM 371 N N . VAL A 1 49 ? 20.328 -36.844 10.664 1 87.56 49 VAL A N 1
ATOM 372 C CA . VAL A 1 49 ? 19.141 -36.688 9.828 1 87.56 49 VAL A CA 1
ATOM 373 C C . VAL A 1 49 ? 18.016 -36.062 10.641 1 87.56 49 VAL A C 1
ATOM 375 O O . VAL A 1 49 ? 17.781 -36.438 11.797 1 87.56 49 VAL A O 1
ATOM 378 N N . LEU A 1 50 ? 17.438 -35.125 10.008 1 84.81 50 LEU A N 1
ATOM 379 C CA . LEU A 1 50 ? 16.344 -34.406 10.656 1 84.81 50 LEU A CA 1
ATOM 380 C C . LEU A 1 50 ? 15.07 -35.25 10.648 1 84.81 50 LEU A C 1
ATOM 382 O O . LEU A 1 50 ? 14.664 -35.75 9.602 1 84.81 50 LEU A O 1
ATOM 386 N N . ARG A 1 51 ? 14.5 -35.344 11.844 1 77.81 51 ARG A N 1
ATOM 387 C CA . ARG A 1 51 ? 13.273 -36.094 12 1 77.81 51 ARG A CA 1
ATOM 388 C C . ARG A 1 51 ? 12.039 -35.219 11.914 1 77.81 51 ARG A C 1
ATOM 390 O O . ARG A 1 51 ? 12.164 -33.969 11.906 1 77.81 51 ARG A O 1
ATOM 397 N N . ILE A 1 52 ? 10.898 -35.812 11.852 1 69.88 52 ILE A N 1
ATOM 398 C CA . ILE A 1 52 ? 9.625 -35.125 11.742 1 69.88 52 ILE A CA 1
ATOM 399 C C . ILE A 1 52 ? 9.375 -34.281 13 1 69.88 52 ILE A C 1
ATOM 401 O O . ILE A 1 52 ? 8.742 -33.219 12.938 1 69.88 52 ILE A O 1
ATOM 405 N N . ASP A 1 53 ? 9.836 -34.719 14.102 1 67.56 53 ASP A N 1
ATOM 406 C CA . ASP A 1 53 ? 9.625 -34.031 15.367 1 67.56 53 ASP A CA 1
ATOM 407 C C . ASP A 1 53 ? 10.656 -32.906 15.555 1 67.56 53 ASP A C 1
ATOM 409 O O . ASP A 1 53 ? 10.812 -32.375 16.656 1 67.56 53 ASP A O 1
ATOM 413 N N . ASN A 1 54 ? 11.367 -32.625 14.516 1 77.56 54 ASN A N 1
ATOM 414 C CA . ASN A 1 54 ? 12.359 -31.562 14.5 1 77.56 54 ASN A CA 1
ATOM 415 C C . ASN A 1 54 ? 13.547 -31.891 15.398 1 77.56 54 ASN A C 1
ATOM 417 O O . ASN A 1 54 ? 14.07 -31.016 16.094 1 77.56 54 ASN A O 1
ATOM 421 N N . THR A 1 55 ? 13.836 -33.094 15.484 1 81.19 55 THR A N 1
ATOM 422 C CA . THR A 1 55 ? 15.047 -33.562 16.156 1 81.19 55 THR A CA 1
ATOM 423 C C . THR A 1 55 ? 16.031 -34.156 15.164 1 81.19 55 THR A C 1
ATOM 425 O O . THR A 1 55 ? 15.633 -34.562 14.07 1 81.19 55 THR A O 1
ATOM 428 N N . LEU A 1 56 ? 17.25 -34.062 15.492 1 86.5 56 LEU A N 1
ATOM 429 C CA . LEU A 1 56 ? 18.328 -34.625 14.664 1 86.5 56 LEU A CA 1
ATOM 430 C C . LEU A 1 56 ? 18.828 -35.938 15.258 1 86.5 56 LEU A C 1
ATOM 432 O O . LEU A 1 56 ? 19.234 -36 16.422 1 86.5 56 LEU A O 1
ATOM 436 N N . GLU A 1 57 ? 18.766 -36.906 14.469 1 87.25 57 GLU A N 1
ATOM 437 C CA . GLU A 1 57 ? 19.219 -38.25 14.898 1 87.25 57 GLU A CA 1
ATOM 438 C C . GLU A 1 57 ? 20.516 -38.625 14.188 1 87.25 57 GLU A C 1
ATOM 440 O O . GLU A 1 57 ? 20.672 -38.375 12.992 1 87.25 57 GLU A O 1
ATOM 445 N N . LEU A 1 58 ? 21.391 -39.25 14.969 1 88.06 58 LEU A N 1
ATOM 446 C CA . LEU A 1 58 ? 22.625 -39.75 14.383 1 88.06 58 LEU A CA 1
ATOM 447 C C . LEU A 1 58 ? 22.375 -41.031 13.617 1 88.06 58 LEU A C 1
ATOM 449 O O . LEU A 1 58 ? 22 -42.062 14.203 1 88.06 58 LEU A O 1
ATOM 453 N N . TYR A 1 59 ? 22.641 -41.062 12.359 1 88.88 59 TYR A N 1
ATOM 454 C CA . TYR A 1 59 ? 22.328 -42.219 11.523 1 88.88 59 TYR A CA 1
ATOM 455 C C . TYR A 1 59 ? 23.594 -43 11.188 1 88.88 59 TYR A C 1
ATOM 457 O O . TYR A 1 59 ? 23.531 -44.219 10.953 1 88.88 59 TYR A O 1
ATOM 465 N N . ALA A 1 60 ? 24.719 -42.25 11.133 1 90.38 60 ALA A N 1
ATOM 466 C CA . ALA A 1 60 ? 25.984 -42.906 10.82 1 90.38 60 ALA A CA 1
ATOM 467 C C . ALA A 1 60 ? 27.172 -42.094 11.352 1 90.38 60 ALA A C 1
ATOM 469 O O . ALA A 1 60 ? 27.078 -40.875 11.461 1 90.38 60 ALA A O 1
ATOM 470 N N . THR A 1 61 ? 28.172 -42.75 11.695 1 91.5 61 THR A N 1
ATOM 471 C CA . THR A 1 61 ? 29.359 -42.062 12.164 1 91.5 61 THR A CA 1
ATOM 472 C C . THR A 1 61 ? 30.609 -42.906 11.938 1 91.5 61 THR A C 1
ATOM 474 O O . THR A 1 61 ? 30.516 -44.125 11.852 1 91.5 61 THR A O 1
ATOM 477 N N . GLU A 1 62 ? 31.594 -42.25 11.633 1 90.56 62 GLU A N 1
ATOM 478 C CA . GLU A 1 62 ? 32.938 -42.781 11.695 1 90.56 62 GLU A CA 1
ATOM 479 C C . GLU A 1 62 ? 33.781 -42.062 12.734 1 90.56 62 GLU A C 1
ATOM 481 O O . GLU A 1 62 ? 33.875 -40.812 12.688 1 90.56 62 GLU A O 1
ATOM 486 N N . GLY A 1 63 ? 34.312 -42.812 13.734 1 87 63 GLY A N 1
ATOM 487 C CA . GLY A 1 63 ? 35.125 -42.156 14.734 1 87 63 GLY A CA 1
ATOM 488 C C . GLY A 1 63 ? 34.469 -42.094 16.109 1 87 63 GLY A C 1
ATOM 489 O O . GLY A 1 63 ? 35.156 -42.281 17.125 1 87 63 GLY A O 1
ATOM 490 N N . LEU A 1 64 ? 33.156 -41.812 16.109 1 85.75 64 LEU A N 1
ATOM 491 C CA . LEU A 1 64 ? 32.438 -41.781 17.375 1 85.75 64 LEU A CA 1
ATOM 492 C C . LEU A 1 64 ? 32.031 -43.188 17.797 1 85.75 64 LEU A C 1
ATOM 494 O O . LEU A 1 64 ? 32.375 -44.156 17.125 1 85.75 64 LEU A O 1
ATOM 498 N N . ASN A 1 65 ? 31.375 -43.25 18.953 1 83.31 65 ASN A N 1
ATOM 499 C CA . ASN A 1 65 ? 30.875 -44.531 19.422 1 83.31 65 ASN A CA 1
ATOM 500 C C . ASN A 1 65 ? 29.797 -45.094 18.5 1 83.31 65 ASN A C 1
ATOM 502 O O . ASN A 1 65 ? 28.734 -44.5 18.328 1 83.31 65 ASN A O 1
ATOM 506 N N . ARG A 1 66 ? 30.062 -46.188 17.891 1 84.69 66 ARG A N 1
ATOM 507 C CA . ARG A 1 66 ? 29.141 -46.781 16.938 1 84.69 66 ARG A CA 1
ATOM 508 C C . ARG A 1 66 ? 27.812 -47.125 17.594 1 84.69 66 ARG A C 1
ATOM 510 O O . ARG A 1 66 ? 26.781 -47.188 16.922 1 84.69 66 ARG A O 1
ATOM 517 N N . GLU A 1 67 ? 27.859 -47.375 18.844 1 84.31 67 GLU A N 1
ATOM 518 C CA . GLU A 1 67 ? 26.641 -47.688 19.562 1 84.31 67 GLU A CA 1
ATOM 519 C C . GLU A 1 67 ? 25.719 -46.5 19.688 1 84.31 67 GLU A C 1
ATOM 521 O O . GLU A 1 67 ? 24.531 -46.656 19.969 1 84.31 67 GLU A O 1
ATOM 526 N N . ALA A 1 68 ? 26.281 -45.438 19.422 1 85.25 68 ALA A N 1
ATOM 527 C CA . ALA A 1 68 ? 25.484 -44.219 19.562 1 85.25 68 ALA A CA 1
ATOM 528 C C . ALA A 1 68 ? 24.594 -44 18.344 1 85.25 68 ALA A C 1
ATOM 530 O O . ALA A 1 68 ? 23.641 -43.188 18.391 1 85.25 68 ALA A O 1
ATOM 531 N N . VAL A 1 69 ? 24.844 -44.75 17.344 1 87.69 69 VAL A N 1
ATOM 532 C CA . VAL A 1 69 ? 24.078 -44.594 16.125 1 87.69 69 VAL A CA 1
ATOM 533 C C . VAL A 1 69 ? 22.609 -44.969 16.391 1 87.69 69 VAL A C 1
ATOM 535 O O . VAL A 1 69 ? 22.328 -46 17 1 87.69 69 VAL A O 1
ATOM 538 N N . HIS A 1 70 ? 21.75 -44.125 16 1 86.38 70 HIS A N 1
ATOM 539 C CA . HIS A 1 70 ? 20.312 -44.25 16.141 1 86.38 70 HIS A CA 1
ATOM 540 C C . HIS A 1 70 ? 19.875 -44.094 17.594 1 86.38 70 HIS A C 1
ATOM 542 O O . HIS A 1 70 ? 18.703 -44.25 17.922 1 86.38 70 HIS A O 1
ATOM 548 N N . GLN A 1 71 ? 20.766 -43.75 18.469 1 80.31 71 GLN A N 1
ATOM 549 C CA . GLN A 1 71 ? 20.453 -43.531 19.875 1 80.31 71 GLN A CA 1
ATOM 550 C C . GLN A 1 71 ? 20.625 -42.062 20.25 1 80.31 71 GLN A C 1
ATOM 552 O O . GLN A 1 71 ? 19.969 -41.562 21.156 1 80.31 71 GLN A O 1
ATOM 557 N N . THR A 1 72 ? 21.438 -41.5 19.531 1 82.19 72 THR A N 1
ATOM 558 C CA . THR A 1 72 ? 21.703 -40.094 19.797 1 82.19 72 THR A CA 1
ATOM 559 C C . THR A 1 72 ? 20.703 -39.188 19.078 1 82.19 72 THR A C 1
ATOM 561 O O . THR A 1 72 ? 20.609 -39.219 17.844 1 82.19 72 THR A O 1
ATOM 564 N N . VAL A 1 73 ? 19.938 -38.438 19.812 1 84.25 73 VAL A N 1
ATOM 565 C CA . VAL A 1 73 ? 18.969 -37.5 19.266 1 84.25 73 VAL A CA 1
ATOM 566 C C . VAL A 1 73 ? 19.203 -36.094 19.828 1 84.25 73 VAL A C 1
ATOM 568 O O . VAL A 1 73 ? 19.406 -35.938 21.047 1 84.25 73 VAL A O 1
ATOM 571 N N . LEU A 1 74 ? 19.328 -35.188 18.891 1 81.56 74 LEU A N 1
ATOM 572 C CA . LEU A 1 74 ? 19.531 -33.781 19.266 1 81.56 74 LEU A CA 1
ATOM 573 C C . LEU A 1 74 ? 18.328 -32.938 18.844 1 81.56 74 LEU A C 1
ATOM 575 O O . LEU A 1 74 ? 17.641 -33.281 17.875 1 81.56 74 LEU A O 1
ATOM 579 N N . ASN A 1 75 ? 18.062 -31.953 19.641 1 78.25 75 ASN A N 1
ATOM 580 C CA . ASN A 1 75 ? 17.062 -31 19.188 1 78.25 75 ASN A CA 1
ATOM 581 C C . ASN A 1 75 ? 17.609 -30.109 18.062 1 78.25 75 ASN A C 1
ATOM 583 O O . ASN A 1 75 ? 18.797 -29.781 18.047 1 78.25 75 ASN A O 1
ATOM 587 N N . ALA A 1 76 ? 16.797 -29.797 17.078 1 74.44 76 ALA A N 1
ATOM 588 C CA . ALA A 1 76 ? 17.203 -29.062 15.875 1 74.44 76 ALA A CA 1
ATOM 589 C C . ALA A 1 76 ? 17.734 -27.672 16.234 1 74.44 76 ALA A C 1
ATOM 591 O O . ALA A 1 76 ? 18.422 -27.047 15.43 1 74.44 76 ALA A O 1
ATOM 592 N N . HIS A 1 77 ? 17.516 -27.188 17.375 1 71.5 77 HIS A N 1
ATOM 593 C CA . HIS A 1 77 ? 17.984 -25.859 17.766 1 71.5 77 HIS A CA 1
ATOM 594 C C . HIS A 1 77 ? 19.094 -25.953 18.812 1 71.5 77 HIS A C 1
ATOM 596 O O . HIS A 1 77 ? 19.547 -24.922 19.328 1 71.5 77 HIS A O 1
ATOM 602 N N . GLU A 1 78 ? 19.562 -27.141 19.016 1 73.44 78 GLU A N 1
ATOM 603 C CA . GLU A 1 78 ? 20.547 -27.344 20.078 1 73.44 78 GLU A CA 1
ATOM 604 C C . GLU A 1 78 ? 21.922 -27.688 19.5 1 73.44 78 GLU A C 1
ATOM 606 O O . GLU A 1 78 ? 22.016 -28.453 18.547 1 73.44 78 GLU A O 1
ATOM 611 N N . GLY A 1 79 ? 22.906 -27.031 20.062 1 77 79 GLY A N 1
ATOM 612 C CA . GLY A 1 79 ? 24.281 -27.375 19.703 1 77 79 GLY A CA 1
ATOM 613 C C . GLY A 1 79 ? 24.719 -26.766 18.375 1 77 79 GLY A C 1
ATOM 614 O O . GLY A 1 79 ? 23.969 -26.031 17.75 1 77 79 GLY A O 1
ATOM 615 N N . LEU A 1 80 ? 25.906 -27.188 17.984 1 82.38 80 LEU A N 1
ATOM 616 C CA . LEU A 1 80 ? 26.453 -26.703 16.734 1 82.38 80 LEU A CA 1
ATOM 617 C C . LEU A 1 80 ? 25.734 -27.328 15.539 1 82.38 80 LEU A C 1
ATOM 619 O O . LEU A 1 80 ? 25.484 -26.641 14.539 1 82.38 80 LEU A O 1
ATOM 623 N N . VAL A 1 81 ? 25.406 -28.562 15.734 1 86.44 81 VAL A N 1
ATOM 624 C CA . VAL A 1 81 ? 24.672 -29.281 14.688 1 86.44 81 VAL A CA 1
ATOM 625 C C . VAL A 1 81 ? 23.297 -28.656 14.508 1 86.44 81 VAL A C 1
ATOM 627 O O . VAL A 1 81 ? 22.844 -28.453 13.375 1 86.44 81 VAL A O 1
ATOM 630 N N . GLY A 1 82 ? 22.734 -28.359 15.562 1 82.38 82 GLY A N 1
ATOM 631 C CA . GLY A 1 82 ? 21.453 -27.688 15.5 1 82.38 82 GLY A CA 1
ATOM 632 C C . GLY A 1 82 ? 21.531 -26.312 14.852 1 82.38 82 GLY A C 1
ATOM 633 O O . GLY A 1 82 ? 20.641 -25.938 14.078 1 82.38 82 GLY A O 1
ATOM 634 N N . LEU A 1 83 ? 22.531 -25.656 15.125 1 79.31 83 LEU A N 1
ATOM 635 C CA . LEU A 1 83 ? 22.75 -24.328 14.539 1 79.31 83 LEU A CA 1
ATOM 636 C C . LEU A 1 83 ? 22.859 -24.422 13.023 1 79.31 83 LEU A C 1
ATOM 638 O O . LEU A 1 83 ? 22.297 -23.609 12.297 1 79.31 83 LEU A O 1
ATOM 642 N N . VAL A 1 84 ? 23.609 -25.391 12.547 1 85.06 84 VAL A N 1
ATOM 643 C CA . VAL A 1 84 ? 23.781 -25.609 11.117 1 85.06 84 VAL A CA 1
ATOM 644 C C . VAL A 1 84 ? 22.422 -25.938 10.477 1 85.06 84 VAL A C 1
ATOM 646 O O . VAL A 1 84 ? 22.109 -25.438 9.391 1 85.06 84 VAL A O 1
ATOM 649 N N . ALA A 1 85 ? 21.672 -26.641 11.156 1 83.38 85 ALA A N 1
ATOM 650 C CA . ALA A 1 85 ? 20.375 -27.047 10.641 1 83.38 85 ALA A CA 1
ATOM 651 C C . ALA A 1 85 ? 19.422 -25.859 10.586 1 83.38 85 ALA A C 1
ATOM 653 O O . ALA A 1 85 ? 18.703 -25.688 9.594 1 83.38 85 ALA A O 1
ATOM 654 N N . SER A 1 86 ? 19.453 -25.094 11.57 1 77.5 86 SER A N 1
ATOM 655 C CA . SER A 1 86 ? 18.516 -23.969 11.688 1 77.5 86 SER A CA 1
ATOM 656 C C . SER A 1 86 ? 18.891 -22.844 10.727 1 77.5 86 SER A C 1
ATOM 658 O O . SER A 1 86 ? 18.031 -22.25 10.086 1 77.5 86 SER A O 1
ATOM 660 N N . GLU A 1 87 ? 20.172 -22.688 10.594 1 73.88 87 GLU A N 1
ATOM 661 C CA . GLU A 1 87 ? 20.625 -21.578 9.758 1 73.88 87 GLU A CA 1
ATOM 662 C C . GLU A 1 87 ? 20.812 -22.031 8.305 1 73.88 87 GLU A C 1
ATOM 664 O O . GLU A 1 87 ? 20.859 -21.203 7.398 1 73.88 87 GLU A O 1
ATOM 669 N N . ALA A 1 88 ? 20.859 -23.281 8.133 1 76.69 88 ALA A N 1
ATOM 670 C CA . ALA A 1 88 ? 21.047 -23.875 6.812 1 76.69 88 ALA A CA 1
ATOM 671 C C . ALA A 1 88 ? 22.281 -23.297 6.121 1 76.69 88 ALA A C 1
ATOM 673 O O . ALA A 1 88 ? 22.25 -23 4.922 1 76.69 88 ALA A O 1
ATOM 674 N N . THR A 1 89 ? 23.25 -22.984 6.938 1 78.88 89 THR A N 1
ATOM 675 C CA . THR A 1 89 ? 24.547 -22.531 6.434 1 78.88 89 THR A CA 1
ATOM 676 C C . THR A 1 89 ? 25.688 -23.328 7.059 1 78.88 89 THR A C 1
ATOM 678 O O . THR A 1 89 ? 25.578 -23.797 8.195 1 78.88 89 THR A O 1
ATOM 681 N N . PRO A 1 90 ? 26.766 -23.531 6.266 1 85 90 PRO A N 1
ATOM 682 C CA . PRO A 1 90 ? 27.906 -24.266 6.836 1 85 90 PRO A CA 1
ATOM 683 C C . PRO A 1 90 ? 28.547 -23.531 8.008 1 85 90 PRO A C 1
ATOM 685 O O . PRO A 1 90 ? 28.578 -22.297 8.031 1 85 90 PRO A O 1
ATOM 688 N N . LEU A 1 91 ? 28.953 -24.219 8.922 1 84.94 91 LEU A N 1
ATOM 689 C CA . LEU A 1 91 ? 29.672 -23.719 10.078 1 84.94 91 LEU A CA 1
ATOM 690 C C . LEU A 1 91 ? 31.062 -24.328 10.172 1 84.94 91 LEU A C 1
ATOM 692 O O . LEU A 1 91 ? 31.219 -25.547 10.25 1 84.94 91 LEU A O 1
ATOM 696 N N . ASN A 1 92 ? 32.094 -23.5 10 1 86.81 92 ASN A N 1
ATOM 697 C CA . ASN A 1 92 ? 33.5 -23.906 10.031 1 86.81 92 ASN A CA 1
ATOM 698 C C . ASN A 1 92 ? 34.219 -23.281 11.219 1 86.81 92 ASN A C 1
ATOM 700 O O . ASN A 1 92 ? 34.5 -22.094 11.234 1 86.81 92 ASN A O 1
ATOM 704 N N . LEU A 1 93 ? 34.469 -24.188 12.203 1 83.5 93 LEU A N 1
ATOM 705 C CA . LEU A 1 93 ? 35.062 -23.703 13.438 1 83.5 93 LEU A CA 1
ATOM 706 C C . LEU A 1 93 ? 36.406 -24.406 13.711 1 83.5 93 LEU A C 1
ATOM 708 O O . LEU A 1 93 ? 36.5 -25.625 13.547 1 83.5 93 LEU A O 1
ATOM 712 N N . SER A 1 94 ? 37.406 -23.656 14.102 1 83.81 94 SER A N 1
ATOM 713 C CA . SER A 1 94 ? 38.688 -24.219 14.492 1 83.81 94 SER A CA 1
ATOM 714 C C . SER A 1 94 ? 38.625 -24.828 15.891 1 83.81 94 SER A C 1
ATOM 716 O O . SER A 1 94 ? 39.406 -25.734 16.219 1 83.81 94 SER A O 1
ATOM 718 N N . ASP A 1 95 ? 37.75 -24.219 16.656 1 80.81 95 ASP A N 1
ATOM 719 C CA . ASP A 1 95 ? 37.531 -24.719 18.016 1 80.81 95 ASP A CA 1
ATOM 720 C C . ASP A 1 95 ? 36.062 -24.719 18.375 1 80.81 95 ASP A C 1
ATOM 722 O O . ASP A 1 95 ? 35.531 -23.703 18.828 1 80.81 95 ASP A O 1
ATOM 726 N N . ALA A 1 96 ? 35.5 -25.891 18.266 1 80 96 ALA A N 1
ATOM 727 C CA . ALA A 1 96 ? 34.062 -26.062 18.484 1 80 96 ALA A CA 1
ATOM 728 C C . ALA A 1 96 ? 33.688 -25.844 19.938 1 80 96 ALA A C 1
ATOM 730 O O . ALA A 1 96 ? 32.594 -25.328 20.25 1 80 96 ALA A O 1
ATOM 731 N N . GLN A 1 97 ? 34.531 -26.141 20.859 1 74.75 97 GLN A N 1
ATOM 732 C CA . GLN A 1 97 ? 34.219 -26.094 22.281 1 74.75 97 GLN A CA 1
ATOM 733 C C . GLN A 1 97 ? 34.094 -24.656 22.766 1 74.75 97 GLN A C 1
ATOM 735 O O . GLN A 1 97 ? 33.438 -24.391 23.766 1 74.75 97 GLN A O 1
ATOM 740 N N . SER A 1 98 ? 34.719 -23.75 22.016 1 72.25 98 SER A N 1
ATOM 741 C CA . SER A 1 98 ? 34.688 -22.359 22.438 1 72.25 98 SER A CA 1
ATOM 742 C C . SER A 1 98 ? 33.438 -21.641 21.906 1 72.25 98 SER A C 1
ATOM 744 O O . SER A 1 98 ? 33.125 -20.531 22.344 1 72.25 98 SER A O 1
ATOM 746 N N . HIS A 1 99 ? 32.75 -22.297 21.031 1 73.88 99 HIS A N 1
ATOM 747 C CA . HIS A 1 99 ? 31.578 -21.656 20.453 1 73.88 99 HIS A CA 1
ATOM 748 C C . HIS A 1 99 ? 30.406 -21.703 21.422 1 73.88 99 HIS A C 1
ATOM 750 O O . HIS A 1 99 ? 30.172 -22.719 22.094 1 73.88 99 HIS A O 1
ATOM 756 N N . PRO A 1 100 ? 29.656 -20.672 21.531 1 68.88 100 PRO A N 1
ATOM 757 C CA . PRO A 1 100 ? 28.562 -20.578 22.5 1 68.88 100 PRO A CA 1
ATOM 758 C C . PRO A 1 100 ? 27.484 -21.641 22.281 1 68.88 100 PRO A C 1
ATOM 760 O O . PRO A 1 100 ? 26.828 -22.047 23.234 1 68.88 100 PRO A O 1
ATOM 763 N N . ALA A 1 101 ? 27.297 -22.062 21.156 1 67.88 101 ALA A N 1
ATOM 764 C CA . ALA A 1 101 ? 26.234 -23.016 20.859 1 67.88 101 ALA A CA 1
ATOM 765 C C . ALA A 1 101 ? 26.719 -24.453 21.062 1 67.88 101 ALA A C 1
ATOM 767 O O . ALA A 1 101 ? 25.953 -25.406 20.859 1 67.88 101 ALA A O 1
ATOM 768 N N . PHE A 1 102 ? 27.922 -24.609 21.547 1 73.19 102 PHE A N 1
ATOM 769 C CA . PHE A 1 102 ? 28.453 -25.969 21.688 1 73.19 102 PHE A CA 1
ATOM 770 C C . PHE A 1 102 ? 27.75 -26.719 22.797 1 73.19 102 PHE A C 1
ATOM 772 O O . PHE A 1 102 ? 27.578 -26.219 23.906 1 73.19 102 PHE A O 1
ATOM 779 N N . SER A 1 103 ? 27.062 -27.766 22.406 1 68.69 103 SER A N 1
ATOM 780 C CA . SER A 1 103 ? 26.422 -28.656 23.375 1 68.69 103 SER A CA 1
ATOM 781 C C . SER A 1 103 ? 27.078 -30.031 23.406 1 68.69 103 SER A C 1
ATOM 783 O O . SER A 1 103 ? 27.219 -30.672 22.359 1 68.69 103 SER A O 1
ATOM 785 N N . PHE A 1 104 ? 27.531 -30.453 24.641 1 61.59 104 PHE A N 1
ATOM 786 C CA . PHE A 1 104 ? 28.281 -31.688 24.828 1 61.59 104 PHE A CA 1
ATOM 787 C C . PHE A 1 104 ? 27.344 -32.844 25.125 1 61.59 104 PHE A C 1
ATOM 789 O O . PHE A 1 104 ? 26.453 -32.719 25.984 1 61.59 104 PHE A O 1
ATOM 796 N N . ARG A 1 105 ? 27.328 -33.906 24.281 1 64.31 105 ARG A N 1
ATOM 797 C CA . ARG A 1 105 ? 26.625 -35.125 24.609 1 64.31 105 ARG A CA 1
ATOM 798 C C . ARG A 1 105 ? 27.609 -36.25 24.969 1 64.31 105 ARG A C 1
ATOM 800 O O . ARG A 1 105 ? 28.344 -36.75 24.125 1 64.31 105 ARG A O 1
ATOM 807 N N . PRO A 1 106 ? 27.641 -36.688 26.25 1 63.97 106 PRO A N 1
ATOM 808 C CA . PRO A 1 106 ? 28.625 -37.656 26.734 1 63.97 106 PRO A CA 1
ATOM 809 C C . PRO A 1 106 ? 28.578 -38.969 25.938 1 63.97 106 PRO A C 1
ATOM 811 O O . PRO A 1 106 ? 29.594 -39.656 25.812 1 63.97 106 PRO A O 1
ATOM 814 N N . GLU A 1 107 ? 27.422 -39.312 25.328 1 67.81 107 GLU A N 1
ATOM 815 C CA . GLU A 1 107 ? 27.266 -40.594 24.656 1 67.81 107 GLU A CA 1
ATOM 816 C C . GLU A 1 107 ? 28.094 -40.656 23.375 1 67.81 107 GLU A C 1
ATOM 818 O O . GLU A 1 107 ? 28.422 -41.75 22.906 1 67.81 107 GLU A O 1
ATOM 823 N N . THR A 1 108 ? 28.531 -39.625 22.844 1 70.81 108 THR A N 1
ATOM 824 C CA . THR A 1 108 ? 29.188 -39.625 21.531 1 70.81 108 THR A CA 1
ATOM 825 C C . THR A 1 108 ? 30.703 -39.625 21.688 1 70.81 108 THR A C 1
ATOM 827 O O . THR A 1 108 ? 31.422 -39.969 20.75 1 70.81 108 THR A O 1
ATOM 830 N N . GLY A 1 109 ? 31.219 -39.344 22.875 1 65.81 109 GLY A N 1
ATOM 831 C CA . GLY A 1 109 ? 32.656 -39.281 23.109 1 65.81 109 GLY A CA 1
ATOM 832 C C . GLY A 1 109 ? 33.344 -38.156 22.344 1 65.81 109 GLY A C 1
ATOM 833 O O . GLY A 1 109 ? 34.469 -38.281 21.922 1 65.81 109 GLY A O 1
ATOM 834 N N . GLU A 1 110 ? 32.719 -37.031 22.141 1 67.69 110 GLU A N 1
ATOM 835 C CA . GLU A 1 110 ? 33.219 -35.969 21.25 1 67.69 110 GLU A CA 1
ATOM 836 C C . GLU A 1 110 ? 34.125 -35 22 1 67.69 110 GLU A C 1
ATOM 838 O O . GLU A 1 110 ? 34.562 -34 21.422 1 67.69 110 GLU A O 1
ATOM 843 N N . GLU A 1 111 ? 34.594 -35.25 23.172 1 69.56 111 GLU A N 1
ATOM 844 C CA . GLU A 1 111 ? 35.312 -34.312 24 1 69.56 111 GLU A CA 1
ATOM 845 C C . GLU A 1 111 ? 36.719 -34.062 23.453 1 69.56 111 GLU A C 1
ATOM 847 O O . GLU A 1 111 ? 37.312 -33 23.688 1 69.56 111 GLU A O 1
ATOM 852 N N . ILE A 1 112 ? 37.188 -34.938 22.688 1 75.38 112 ILE A N 1
ATOM 853 C CA . ILE A 1 112 ? 38.594 -34.844 22.312 1 75.38 112 ILE A CA 1
ATOM 854 C C . ILE A 1 112 ? 38.75 -34.094 21 1 75.38 112 ILE A C 1
ATOM 856 O O . ILE A 1 112 ? 39.844 -33.812 20.562 1 75.38 112 ILE A O 1
ATOM 860 N N . TYR A 1 113 ? 37.656 -33.75 20.406 1 81.69 113 TYR A N 1
ATOM 861 C CA . TYR A 1 113 ? 37.75 -33.156 19.094 1 81.69 113 TYR A CA 1
ATOM 862 C C . TYR A 1 113 ? 37.594 -31.641 19.172 1 81.69 113 TYR A C 1
ATOM 864 O O . TYR A 1 113 ? 36.719 -31.141 19.922 1 81.69 113 TYR A O 1
ATOM 872 N N . HIS A 1 114 ? 38.344 -30.891 18.375 1 83.5 114 HIS A N 1
ATOM 873 C CA . HIS A 1 114 ? 38.312 -29.422 18.453 1 83.5 114 HIS A CA 1
ATOM 874 C C . HIS A 1 114 ? 37.75 -28.828 17.156 1 83.5 114 HIS A C 1
ATOM 876 O O . HIS A 1 114 ? 36.812 -28.047 17.203 1 83.5 114 HIS A O 1
ATOM 882 N N . SER A 1 115 ? 38.375 -29.297 16.047 1 88.19 115 SER A N 1
ATOM 883 C CA . SER A 1 115 ? 37.906 -28.734 14.797 1 88.19 115 SER A CA 1
ATOM 884 C C . SER A 1 115 ? 36.531 -29.266 14.422 1 88.19 115 SER A C 1
ATOM 886 O O . SER A 1 115 ? 36.25 -30.453 14.641 1 88.19 115 SER A O 1
ATOM 888 N N . PHE A 1 116 ? 35.656 -28.375 13.883 1 90 116 PHE A N 1
ATOM 889 C CA . PHE A 1 116 ? 34.281 -28.75 13.523 1 90 116 PHE A CA 1
ATOM 890 C C . PHE A 1 116 ? 33.906 -28.125 12.188 1 90 116 PHE A C 1
ATOM 892 O O . PHE A 1 116 ? 34.062 -26.922 11.984 1 90 116 PHE A O 1
ATOM 899 N N . LEU A 1 117 ? 33.438 -28.953 11.305 1 90.75 117 LEU A N 1
ATOM 900 C CA . LEU A 1 117 ? 32.812 -28.5 10.07 1 90.75 117 LEU A CA 1
ATOM 901 C C . LEU A 1 117 ? 31.438 -29.141 9.883 1 90.75 117 LEU A C 1
ATOM 903 O O . LEU A 1 117 ? 31.328 -30.359 9.727 1 90.75 117 LEU A O 1
ATOM 907 N N . GLY A 1 118 ? 30.484 -28.312 10.039 1 91.44 118 GLY A N 1
ATOM 908 C CA . GLY A 1 118 ? 29.125 -28.75 9.797 1 91.44 118 GLY A CA 1
ATOM 909 C C . GLY A 1 118 ? 28.5 -28.125 8.562 1 91.44 118 GLY A C 1
ATOM 910 O O . GLY A 1 118 ? 28.609 -26.922 8.359 1 91.44 118 GLY A O 1
ATOM 911 N N . VAL A 1 119 ? 27.922 -28.984 7.695 1 90.12 119 VAL A N 1
ATOM 912 C CA . VAL A 1 119 ? 27.219 -28.516 6.504 1 90.12 119 VAL A CA 1
ATOM 913 C C . VAL A 1 119 ? 25.797 -29.047 6.492 1 90.12 119 VAL A C 1
ATOM 915 O O . VAL A 1 119 ? 25.547 -30.203 6.848 1 90.12 119 VAL A O 1
ATOM 918 N N . PRO A 1 120 ? 24.906 -28.156 6.141 1 88.75 120 PRO A N 1
ATOM 919 C CA . PRO A 1 120 ? 23.516 -28.625 6.074 1 88.75 120 PRO A CA 1
ATOM 920 C C . PRO A 1 120 ? 23.25 -29.5 4.852 1 88.75 120 PRO A C 1
ATOM 922 O O . PRO A 1 120 ? 23.812 -29.266 3.779 1 88.75 120 PRO A O 1
ATOM 925 N N . ILE A 1 121 ? 22.531 -30.547 5.062 1 85.56 121 ILE A N 1
ATOM 926 C CA . ILE A 1 121 ? 22.016 -31.344 3.965 1 85.56 121 ILE A CA 1
ATOM 927 C C . ILE A 1 121 ? 20.703 -30.75 3.463 1 85.56 121 ILE A C 1
ATOM 929 O O . ILE A 1 121 ? 19.672 -30.891 4.117 1 85.56 121 ILE A O 1
ATOM 933 N N . LEU A 1 122 ? 20.875 -30.125 2.324 1 77.38 122 LEU A N 1
ATOM 934 C CA . LEU A 1 122 ? 19.75 -29.359 1.827 1 77.38 122 LEU A CA 1
ATOM 935 C C . LEU A 1 122 ? 19.141 -30 0.583 1 77.38 122 LEU A C 1
ATOM 937 O O . LEU A 1 122 ? 19.875 -30.531 -0.259 1 77.38 122 LEU A O 1
ATOM 941 N N . ARG A 1 123 ? 17.844 -29.953 0.529 1 70.06 123 ARG A N 1
ATOM 942 C CA . ARG A 1 123 ? 17.125 -30.312 -0.683 1 70.06 123 ARG A CA 1
ATOM 943 C C . ARG A 1 123 ? 16.016 -29.297 -0.969 1 70.06 123 ARG A C 1
ATOM 945 O O . ARG A 1 123 ? 15.078 -29.156 -0.177 1 70.06 123 ARG A O 1
ATOM 952 N N . ALA A 1 124 ? 16.141 -28.641 -2.123 1 65.12 124 ALA A N 1
ATOM 953 C CA . ALA A 1 124 ? 15.148 -27.656 -2.521 1 65.12 124 ALA A CA 1
ATOM 954 C C . ALA A 1 124 ? 14.969 -26.594 -1.436 1 65.12 124 ALA A C 1
ATOM 956 O O . ALA A 1 124 ? 13.836 -26.203 -1.132 1 65.12 124 ALA A O 1
ATOM 957 N N . GLY A 1 125 ? 16.062 -26.406 -0.816 1 67.62 125 GLY A N 1
ATOM 958 C CA . GLY A 1 125 ? 16.031 -25.359 0.186 1 67.62 125 GLY A CA 1
ATOM 959 C C . GLY A 1 125 ? 15.672 -25.859 1.57 1 67.62 125 GLY A C 1
ATOM 960 O O . GLY A 1 125 ? 15.773 -25.125 2.551 1 67.62 125 GLY A O 1
ATOM 961 N N . ASN A 1 126 ? 15.266 -27.062 1.685 1 74.06 126 ASN A N 1
ATOM 962 C CA . ASN A 1 126 ? 14.898 -27.641 2.975 1 74.06 126 ASN A CA 1
ATOM 963 C C . ASN A 1 126 ? 16.062 -28.391 3.605 1 74.06 126 ASN A C 1
ATOM 965 O O . ASN A 1 126 ? 16.812 -29.078 2.912 1 74.06 126 ASN A O 1
ATOM 969 N N . THR A 1 127 ? 16.109 -28.203 4.879 1 79.94 127 THR A N 1
ATOM 970 C CA . THR A 1 127 ? 17.156 -28.922 5.594 1 79.94 127 THR A CA 1
ATOM 971 C C . THR A 1 127 ? 16.688 -30.344 5.934 1 79.94 127 THR A C 1
ATOM 973 O O . THR A 1 127 ? 15.672 -30.531 6.59 1 79.94 127 THR A O 1
ATOM 976 N N . LEU A 1 128 ? 17.391 -31.297 5.488 1 80.25 128 LEU A N 1
ATOM 977 C CA . LEU A 1 128 ? 17.062 -32.688 5.746 1 80.25 128 LEU A CA 1
ATOM 978 C C . LEU A 1 128 ? 17.969 -33.281 6.84 1 80.25 128 LEU A C 1
ATOM 980 O O . LEU A 1 128 ? 17.672 -34.344 7.402 1 80.25 128 LEU A O 1
ATOM 984 N N . GLY A 1 129 ? 19.047 -32.531 7.055 1 86.75 129 GLY A N 1
ATOM 985 C CA . GLY A 1 129 ? 20.016 -33 8.039 1 86.75 129 GLY A CA 1
ATOM 986 C C . GLY A 1 129 ? 21.281 -32.156 8.078 1 86.75 129 GLY A C 1
ATOM 987 O O . GLY A 1 129 ? 21.297 -31.047 7.566 1 86.75 129 GLY A O 1
ATOM 988 N N . VAL A 1 130 ? 22.312 -32.812 8.781 1 91.88 130 VAL A N 1
ATOM 989 C CA . VAL A 1 130 ? 23.594 -32.125 8.914 1 91.88 130 VAL A CA 1
ATOM 990 C C . VAL A 1 130 ? 24.734 -33.125 8.781 1 91.88 130 VAL A C 1
ATOM 992 O O . VAL A 1 130 ? 24.672 -34.219 9.344 1 91.88 130 VAL A O 1
ATOM 995 N N . LEU A 1 131 ? 25.656 -32.812 7.984 1 91.94 131 LEU A N 1
ATOM 996 C CA . LEU A 1 131 ? 26.891 -33.562 7.84 1 91.94 131 LEU A CA 1
ATOM 997 C C . LEU A 1 131 ? 28.031 -32.906 8.602 1 91.94 131 LEU A C 1
ATOM 999 O O . LEU A 1 131 ? 28.281 -31.703 8.422 1 91.94 131 LEU A O 1
ATOM 1003 N N . VAL A 1 132 ? 28.672 -33.656 9.469 1 92.12 132 VAL A N 1
ATOM 1004 C CA . VAL A 1 132 ? 29.656 -33.062 10.352 1 92.12 132 VAL A CA 1
ATOM 1005 C C . VAL A 1 132 ? 30.984 -33.812 10.227 1 92.12 132 VAL A C 1
ATOM 1007 O O . VAL A 1 132 ? 31.016 -35.031 10.172 1 92.12 132 VAL A O 1
ATOM 1010 N N . VAL A 1 133 ? 32.062 -33.062 10.172 1 92.19 133 VAL A N 1
ATOM 1011 C CA . VAL A 1 133 ? 33.438 -33.594 10.227 1 92.19 133 VAL A CA 1
ATOM 1012 C C . VAL A 1 133 ? 34.219 -32.906 11.336 1 92.19 133 VAL A C 1
ATOM 1014 O O . VAL A 1 133 ? 34.062 -31.719 11.562 1 92.19 133 VAL A O 1
ATOM 1017 N N . GLN A 1 134 ? 34.969 -33.75 12.055 1 90.94 134 GLN A N 1
ATOM 1018 C CA . GLN A 1 134 ? 35.719 -33.219 13.18 1 90.94 134 GLN A CA 1
ATOM 1019 C C . GLN A 1 134 ? 37.156 -33.781 13.211 1 90.94 134 GLN A C 1
ATOM 1021 O O . GLN A 1 134 ? 37.406 -34.844 12.672 1 90.94 134 GLN A O 1
ATOM 1026 N N . ASN A 1 135 ? 38.062 -33 13.75 1 89.25 135 ASN A N 1
ATOM 1027 C CA . ASN A 1 135 ? 39.438 -33.438 14 1 89.25 135 ASN A CA 1
ATOM 1028 C C . ASN A 1 135 ? 39.875 -33.062 15.414 1 89.25 135 ASN A C 1
ATOM 1030 O O . ASN A 1 135 ? 39.344 -32.125 16.016 1 89.25 135 ASN A O 1
ATOM 1034 N N . ARG A 1 136 ? 40.812 -33.844 15.914 1 85.44 136 ARG A N 1
ATOM 1035 C CA . ARG A 1 136 ? 41.406 -33.562 17.219 1 85.44 136 ARG A CA 1
ATOM 1036 C C . ARG A 1 136 ? 42.25 -32.281 17.156 1 85.44 136 ARG A C 1
ATOM 1038 O O . ARG A 1 136 ? 42.281 -31.5 18.094 1 85.44 136 ARG A O 1
ATOM 1045 N N . ALA A 1 137 ? 42.875 -32.125 16.031 1 84.94 137 ALA A N 1
ATOM 1046 C CA . ALA A 1 137 ? 43.719 -30.938 15.844 1 84.94 137 ALA A CA 1
ATOM 1047 C C . ALA A 1 137 ? 42.906 -29.688 15.586 1 84.94 137 ALA A C 1
ATOM 1049 O O . ALA A 1 137 ? 41.812 -29.766 14.977 1 84.94 137 ALA A O 1
ATOM 1050 N N . LYS A 1 138 ? 43.312 -28.641 16.094 1 86.12 138 LYS A N 1
ATOM 1051 C CA . LYS A 1 138 ? 42.656 -27.359 15.82 1 86.12 138 LYS A CA 1
ATOM 1052 C C . LYS A 1 138 ? 43.031 -26.859 14.43 1 86.12 138 LYS A C 1
ATOM 1054 O O . LYS A 1 138 ? 44.188 -26.516 14.18 1 86.12 138 LYS A O 1
ATOM 1059 N N . ARG A 1 139 ? 42.031 -27.016 13.523 1 82.06 139 ARG A N 1
ATOM 1060 C CA . ARG A 1 139 ? 42.25 -26.516 12.172 1 82.06 139 ARG A CA 1
ATOM 1061 C C . ARG A 1 139 ? 40.969 -25.969 11.562 1 82.06 139 ARG A C 1
ATOM 1063 O O . ARG A 1 139 ? 39.875 -26.328 11.977 1 82.06 139 ARG A O 1
ATOM 1070 N N . THR A 1 140 ? 41.188 -25.078 10.719 1 86.31 140 THR A N 1
ATOM 1071 C CA . THR A 1 140 ? 40.094 -24.594 9.898 1 86.31 140 THR A CA 1
ATOM 1072 C C . THR A 1 140 ? 40.125 -25.25 8.523 1 86.31 140 THR A C 1
ATOM 1074 O O . THR A 1 140 ? 41.156 -25.359 7.891 1 86.31 140 THR A O 1
ATOM 1077 N N . TYR A 1 141 ? 39.031 -25.781 8.219 1 84.75 141 TYR A N 1
ATOM 1078 C CA . TYR A 1 141 ? 38.938 -26.422 6.91 1 84.75 141 TYR A CA 1
ATOM 1079 C C . TYR A 1 141 ? 38.938 -25.391 5.793 1 84.75 141 TYR A C 1
ATOM 1081 O O . TYR A 1 141 ? 38.344 -24.312 5.922 1 84.75 141 TYR A O 1
ATOM 1089 N N . VAL A 1 142 ? 39.625 -25.609 4.785 1 77.44 142 VAL A N 1
ATOM 1090 C CA . VAL A 1 142 ? 39.781 -24.688 3.668 1 77.44 142 VAL A CA 1
ATOM 1091 C C . VAL A 1 142 ? 38.5 -24.688 2.826 1 77.44 142 VAL A C 1
ATOM 1093 O O . VAL A 1 142 ? 37.688 -25.609 2.928 1 77.44 142 VAL A O 1
ATOM 1096 N N . GLU A 1 143 ? 38.406 -23.797 2.012 1 79.94 143 GLU A N 1
ATOM 1097 C CA . GLU A 1 143 ? 37.188 -23.578 1.222 1 79.94 143 GLU A CA 1
ATOM 1098 C C . GLU A 1 143 ? 36.906 -24.781 0.32 1 79.94 143 GLU A C 1
ATOM 1100 O O . GLU A 1 143 ? 35.75 -25.172 0.151 1 79.94 143 GLU A O 1
ATOM 1105 N N . GLU A 1 144 ? 37.906 -25.281 -0.201 1 72.56 144 GLU A N 1
ATOM 1106 C CA . GLU A 1 144 ? 37.719 -26.422 -1.086 1 72.56 144 GLU A CA 1
ATOM 1107 C C . GLU A 1 144 ? 37.125 -27.609 -0.34 1 72.56 144 GLU A C 1
ATOM 1109 O O . GLU A 1 144 ? 36.281 -28.344 -0.89 1 72.56 144 GLU A O 1
ATOM 1114 N N . GLU A 1 145 ? 37.531 -27.719 0.877 1 80.19 145 GLU A N 1
ATOM 1115 C CA . GLU A 1 145 ? 37 -28.812 1.705 1 80.19 145 GLU A CA 1
ATOM 1116 C C . GLU A 1 145 ? 35.531 -28.578 2.057 1 80.19 145 GLU A C 1
ATOM 1118 O O . GLU A 1 145 ? 34.75 -29.516 2.049 1 80.19 145 GLU A O 1
ATOM 1123 N N . VAL A 1 146 ? 35.281 -27.391 2.357 1 83.94 146 VAL A N 1
ATOM 1124 C CA . VAL A 1 146 ? 33.906 -27.047 2.678 1 83.94 146 VAL A CA 1
ATOM 1125 C C . VAL A 1 146 ? 33 -27.328 1.474 1 83.94 146 VAL A C 1
ATOM 1127 O O . VAL A 1 146 ? 31.922 -27.922 1.611 1 83.94 146 VAL A O 1
ATOM 1130 N N . GLU A 1 147 ? 33.469 -26.953 0.344 1 78.19 147 GLU A N 1
ATOM 1131 C CA . GLU A 1 147 ? 32.719 -27.156 -0.881 1 78.19 147 GLU A CA 1
ATOM 1132 C C . GLU A 1 147 ? 32.531 -28.656 -1.175 1 78.19 147 GLU A C 1
ATOM 1134 O O . GLU A 1 147 ? 31.469 -29.078 -1.612 1 78.19 147 GLU A O 1
ATOM 1139 N N . ALA A 1 148 ? 33.562 -29.312 -0.965 1 76.06 148 ALA A N 1
ATOM 1140 C CA . ALA A 1 148 ? 33.5 -30.75 -1.18 1 76.06 148 ALA A CA 1
ATOM 1141 C C . ALA A 1 148 ? 32.438 -31.406 -0.276 1 76.06 148 ALA A C 1
ATOM 1143 O O . ALA A 1 148 ? 31.672 -32.25 -0.725 1 76.06 148 ALA A O 1
ATOM 1144 N N . LEU A 1 149 ? 32.469 -31 0.943 1 85.38 149 LEU A N 1
ATOM 1145 C CA . LEU A 1 149 ? 31.5 -31.547 1.898 1 85.38 149 LEU A CA 1
ATOM 1146 C C . LEU A 1 149 ? 30.078 -31.141 1.538 1 85.38 149 LEU A C 1
ATOM 1148 O O . LEU A 1 149 ? 29.141 -31.938 1.7 1 85.38 149 LEU A O 1
ATOM 1152 N N . GLN A 1 150 ? 29.922 -29.984 1.046 1 81.94 150 GLN A N 1
ATOM 1153 C CA . GLN A 1 150 ? 28.609 -29.516 0.63 1 81.94 150 GLN A CA 1
ATOM 1154 C C . GLN A 1 150 ? 28.078 -30.328 -0.555 1 81.94 150 GLN A C 1
ATOM 1156 O O . GLN A 1 150 ? 26.891 -30.641 -0.62 1 81.94 150 GLN A O 1
ATOM 1161 N N . THR A 1 151 ? 28.906 -30.562 -1.436 1 76.94 151 THR A N 1
ATOM 1162 C CA . THR A 1 151 ? 28.531 -31.391 -2.58 1 76.94 151 THR A CA 1
ATOM 1163 C C . THR A 1 151 ? 28.125 -32.781 -2.131 1 76.94 151 THR A C 1
ATOM 1165 O O . THR A 1 151 ? 27.156 -33.344 -2.625 1 76.94 151 THR A O 1
ATOM 1168 N N . THR A 1 152 ? 28.922 -33.281 -1.26 1 80.5 152 THR A N 1
ATOM 1169 C CA . THR A 1 152 ? 28.609 -34.594 -0.717 1 80.5 152 THR A CA 1
ATOM 1170 C C . THR A 1 152 ? 27.25 -34.562 -0.014 1 80.5 152 THR A C 1
ATOM 1172 O O . THR A 1 152 ? 26.469 -35.5 -0.14 1 80.5 152 THR A O 1
ATOM 1175 N N . ALA A 1 153 ? 27.047 -33.531 0.681 1 84.06 153 ALA A N 1
ATOM 1176 C CA . ALA A 1 153 ? 25.766 -33.375 1.385 1 84.06 153 ALA A CA 1
ATOM 1177 C C . ALA A 1 153 ? 24.594 -33.375 0.409 1 84.06 153 ALA A C 1
ATOM 1179 O O . ALA A 1 153 ? 23.531 -33.906 0.721 1 84.06 153 ALA A O 1
ATOM 1180 N N . MET A 1 154 ? 24.781 -32.781 -0.654 1 77.62 154 MET A N 1
ATOM 1181 C CA . MET A 1 154 ? 23.734 -32.75 -1.673 1 77.62 154 MET A CA 1
ATOM 1182 C C . MET A 1 154 ? 23.391 -34.188 -2.143 1 77.62 154 MET A C 1
ATOM 1184 O O . MET A 1 154 ? 22.234 -34.5 -2.338 1 77.62 154 MET A O 1
ATOM 1188 N N . VAL A 1 155 ? 24.422 -34.969 -2.361 1 71.88 155 VAL A N 1
ATOM 1189 C CA . VAL A 1 155 ? 24.203 -36.344 -2.793 1 71.88 155 VAL A CA 1
ATOM 1190 C C . VAL A 1 155 ? 23.484 -37.125 -1.7 1 71.88 155 VAL A C 1
ATOM 1192 O O . VAL A 1 155 ? 22.562 -37.906 -1.987 1 71.88 155 VAL A O 1
ATOM 1195 N N . LEU A 1 156 ? 23.844 -36.875 -0.489 1 79.88 156 LEU A N 1
ATOM 1196 C CA . LEU A 1 156 ? 23.203 -37.5 0.648 1 79.88 156 LEU A CA 1
ATOM 1197 C C . LEU A 1 156 ? 21.734 -37.125 0.727 1 79.88 156 LEU A C 1
ATOM 1199 O O . LEU A 1 156 ? 20.875 -37.906 1.108 1 79.88 156 LEU A O 1
ATOM 1203 N N . ALA A 1 157 ? 21.516 -35.844 0.41 1 78.75 157 ALA A N 1
ATOM 1204 C CA . ALA A 1 157 ? 20.141 -35.344 0.449 1 78.75 157 ALA A CA 1
ATOM 1205 C C . ALA A 1 157 ? 19.234 -36.156 -0.461 1 78.75 157 ALA A C 1
ATOM 1207 O O . ALA A 1 157 ? 18.094 -36.469 -0.104 1 78.75 157 ALA A O 1
ATOM 1208 N N . GLU A 1 158 ? 19.734 -36.531 -1.535 1 69.81 158 GLU A N 1
ATOM 1209 C CA . GLU A 1 158 ? 18.953 -37.344 -2.471 1 69.81 158 GLU A CA 1
ATOM 1210 C C . GLU A 1 158 ? 18.703 -38.75 -1.913 1 69.81 158 GLU A C 1
ATOM 1212 O O . GLU A 1 158 ? 17.625 -39.312 -2.113 1 69.81 158 GLU A O 1
ATOM 1217 N N . MET A 1 159 ? 19.641 -39.25 -1.236 1 71.75 159 MET A N 1
ATOM 1218 C CA . MET A 1 159 ? 19.5 -40.531 -0.602 1 71.75 159 MET A CA 1
ATOM 1219 C C . MET A 1 159 ? 18.438 -40.5 0.491 1 71.75 159 MET A C 1
ATOM 1221 O O . MET A 1 159 ? 17.625 -41.406 0.602 1 71.75 159 MET A O 1
ATOM 1225 N N . ILE A 1 160 ? 18.531 -39.469 1.217 1 75.31 160 ILE A N 1
ATOM 1226 C CA . ILE A 1 160 ? 17.578 -39.312 2.312 1 75.31 160 ILE A CA 1
ATOM 1227 C C . ILE A 1 160 ? 16.172 -39.156 1.752 1 75.31 160 ILE A C 1
ATOM 1229 O O . ILE A 1 160 ? 15.219 -39.75 2.254 1 75.31 160 ILE A O 1
ATOM 1233 N N . ALA A 1 161 ? 16.094 -38.406 0.677 1 70.44 161 ALA A N 1
ATOM 1234 C CA . ALA A 1 161 ? 14.805 -38.094 0.091 1 70.44 161 ALA A CA 1
ATOM 1235 C C . ALA A 1 161 ? 14.188 -39.281 -0.616 1 70.44 161 ALA A C 1
ATOM 1237 O O . ALA A 1 161 ? 12.961 -39.406 -0.699 1 70.44 161 ALA A O 1
ATOM 1238 N N . SER A 1 162 ? 14.992 -40.156 -1.21 1 63.75 162 SER A N 1
ATOM 1239 C CA . SER A 1 162 ? 14.516 -41.312 -1.949 1 63.75 162 SER A CA 1
ATOM 1240 C C . SER A 1 162 ? 13.797 -42.281 -1.029 1 63.75 162 SER A C 1
ATOM 1242 O O . SER A 1 162 ? 13.117 -43.219 -1.499 1 63.75 162 SER A O 1
ATOM 1244 N N . GLY A 1 163 ? 13.844 -42.062 0.243 1 64.12 163 GLY A N 1
ATOM 1245 C CA . GLY A 1 163 ? 13.133 -42.938 1.175 1 64.12 163 GLY A CA 1
ATOM 1246 C C . GLY A 1 163 ? 13.922 -44.156 1.576 1 64.12 163 GLY A C 1
ATOM 1247 O O . GLY A 1 163 ? 13.438 -44.969 2.359 1 64.12 163 GLY A O 1
ATOM 1248 N N . GLU A 1 164 ? 15.078 -44.312 1.089 1 65.69 164 GLU A N 1
ATOM 1249 C CA . GLU A 1 164 ? 15.867 -45.5 1.403 1 65.69 164 GLU A CA 1
ATOM 1250 C C . GLU A 1 164 ? 16.156 -45.594 2.898 1 65.69 164 GLU A C 1
ATOM 1252 O O . GLU A 1 164 ? 16.234 -46.688 3.459 1 65.69 164 GLU A O 1
ATOM 1257 N N . LEU A 1 165 ? 16.203 -44.438 3.436 1 68.25 165 LEU A N 1
ATOM 1258 C CA . LEU A 1 165 ? 16.562 -44.438 4.852 1 68.25 165 LEU A CA 1
ATOM 1259 C C . LEU A 1 165 ? 15.328 -44.625 5.723 1 68.25 165 LEU A C 1
ATOM 1261 O O . LEU A 1 165 ? 15.445 -44.844 6.93 1 68.25 165 LEU A O 1
ATOM 1265 N N . SER A 1 166 ? 14.188 -44.438 5.102 1 64.38 166 SER A N 1
ATOM 1266 C CA . SER A 1 166 ? 12.945 -44.562 5.859 1 64.38 166 SER A CA 1
ATOM 1267 C C . SER A 1 166 ? 12.773 -45.938 6.441 1 64.38 166 SER A C 1
ATOM 1269 O O . SER A 1 166 ? 12.148 -46.125 7.492 1 64.38 166 SER A O 1
ATOM 1271 N N . ALA A 1 167 ? 13.375 -46.938 5.793 1 62.91 167 ALA A N 1
ATOM 1272 C CA . ALA A 1 167 ? 13.281 -48.312 6.258 1 62.91 167 ALA A CA 1
ATOM 1273 C C . ALA A 1 167 ? 14.055 -48.531 7.555 1 62.91 167 ALA A C 1
ATOM 1275 O O . ALA A 1 167 ? 13.773 -49.438 8.32 1 62.91 167 ALA A O 1
ATOM 1276 N N . LEU A 1 168 ? 15 -47.688 7.879 1 69 168 LEU A N 1
ATOM 1277 C CA . LEU A 1 168 ? 15.852 -47.812 9.055 1 69 168 LEU A CA 1
ATOM 1278 C C . LEU A 1 168 ? 15.219 -47.125 10.258 1 69 168 LEU A C 1
ATOM 1280 O O . LEU A 1 168 ? 15.664 -47.312 11.398 1 69 168 LEU A O 1
ATOM 1284 N N . ALA A 1 169 ? 14.195 -46.344 9.922 1 67 169 ALA A N 1
ATOM 1285 C CA . ALA A 1 169 ? 13.664 -45.5 10.984 1 67 169 ALA A CA 1
ATOM 1286 C C . ALA A 1 169 ? 12.609 -46.25 11.805 1 67 169 ALA A C 1
ATOM 1288 O O . ALA A 1 169 ? 11.898 -47.094 11.281 1 67 169 ALA A O 1
ATOM 1289 N N . GLN A 1 170 ? 12.742 -46.188 13.141 1 61.31 170 GLN A N 1
ATOM 1290 C CA . GLN A 1 170 ? 11.68 -46.688 14.008 1 61.31 170 GLN A CA 1
ATOM 1291 C C . GLN A 1 170 ? 10.367 -45.938 13.734 1 61.31 170 GLN A C 1
ATOM 1293 O O . GLN A 1 170 ? 10.375 -44.812 13.273 1 61.31 170 GLN A O 1
ATOM 1298 N N . PRO A 1 171 ? 9.289 -46.625 13.891 1 55.91 171 PRO A N 1
ATOM 1299 C CA . PRO A 1 171 ? 7.992 -45.969 13.711 1 55.91 171 PRO A CA 1
ATOM 1300 C C . PRO A 1 171 ? 7.871 -44.688 14.508 1 55.91 171 PRO A C 1
ATOM 1302 O O . PRO A 1 171 ? 8.195 -44.656 15.695 1 55.91 171 PRO A O 1
ATOM 1305 N N . GLY A 1 172 ? 7.625 -43.406 13.891 1 55.56 172 GLY A N 1
ATOM 1306 C CA . GLY A 1 172 ? 7.5 -42.094 14.508 1 55.56 172 GLY A CA 1
ATOM 1307 C C . GLY A 1 172 ? 8.75 -41.25 14.375 1 55.56 172 GLY A C 1
ATOM 1308 O O . GLY A 1 172 ? 8.742 -40.062 14.68 1 55.56 172 GLY A O 1
ATOM 1309 N N . ALA A 1 173 ? 9.82 -41.844 13.977 1 57.03 173 ALA A N 1
ATOM 1310 C CA . ALA A 1 173 ? 11.094 -41.156 13.891 1 57.03 173 ALA A CA 1
ATOM 1311 C C . ALA A 1 173 ? 11.586 -41.094 12.445 1 57.03 173 ALA A C 1
ATOM 1313 O O . ALA A 1 173 ? 12.789 -41.156 12.188 1 57.03 173 ALA A O 1
ATOM 1314 N N . GLU A 1 174 ? 10.609 -41.094 11.57 1 61 174 GLU A N 1
ATOM 1315 C CA . GLU A 1 174 ? 10.961 -41.125 10.148 1 61 174 GLU A CA 1
ATOM 1316 C C . GLU A 1 174 ? 11.625 -39.812 9.719 1 61 174 GLU A C 1
ATOM 1318 O O . GLU A 1 174 ? 11.406 -38.781 10.32 1 61 174 GLU A O 1
ATOM 1323 N N . PRO A 1 175 ? 12.57 -39.969 8.766 1 61.25 175 PRO A N 1
ATOM 1324 C CA . PRO A 1 175 ? 13.18 -38.75 8.234 1 61.25 175 PRO A CA 1
ATOM 1325 C C . PRO A 1 175 ? 12.148 -37.75 7.684 1 61.25 175 PRO A C 1
ATOM 1327 O O . PRO A 1 175 ? 11.117 -38.156 7.148 1 61.25 175 PRO A O 1
ATOM 1330 N N . ALA A 1 176 ? 12.367 -36.438 7.949 1 57.16 176 ALA A N 1
ATOM 1331 C CA . ALA A 1 176 ? 11.461 -35.344 7.617 1 57.16 176 ALA A CA 1
ATOM 1332 C C . ALA A 1 176 ? 11.211 -35.281 6.117 1 57.16 176 ALA A C 1
ATOM 1334 O O . ALA A 1 176 ? 10.25 -34.625 5.672 1 57.16 176 ALA A O 1
ATOM 1335 N N . ALA A 1 177 ? 11.961 -35.906 5.273 1 56.5 177 ALA A N 1
ATOM 1336 C CA . ALA A 1 177 ? 11.875 -35.719 3.83 1 56.5 177 ALA A CA 1
ATOM 1337 C C . ALA A 1 177 ? 10.531 -36.188 3.287 1 56.5 177 ALA A C 1
ATOM 1339 O O . ALA A 1 177 ? 9.992 -35.594 2.344 1 56.5 177 ALA A O 1
ATOM 1340 N N . ARG A 1 178 ? 9.984 -37.375 3.654 1 59.16 178 ARG A N 1
ATOM 1341 C CA . ARG A 1 178 ? 8.773 -37.906 3.033 1 59.16 178 ARG A CA 1
ATOM 1342 C C . ARG A 1 178 ? 7.598 -37.875 4.004 1 59.16 178 ARG A C 1
ATOM 1344 O O . ARG A 1 178 ? 6.684 -38.688 3.906 1 59.16 178 ARG A O 1
ATOM 1351 N N . HIS A 1 179 ? 7.707 -36.938 4.891 1 61 179 HIS A N 1
ATOM 1352 C CA . HIS A 1 179 ? 6.629 -36.875 5.871 1 61 179 HIS A CA 1
ATOM 1353 C C . HIS A 1 179 ? 5.492 -35.969 5.395 1 61 179 HIS A C 1
ATOM 1355 O O . HIS A 1 179 ? 5.676 -35.188 4.48 1 61 179 HIS A O 1
ATOM 1361 N N . SER A 1 180 ? 4.43 -36.375 6.051 1 72.56 180 SER A N 1
ATOM 1362 C CA . SER A 1 180 ? 3.25 -35.531 5.867 1 72.56 180 SER A CA 1
ATOM 1363 C C . SER A 1 180 ? 3.508 -34.125 6.344 1 72.56 180 SER A C 1
ATOM 1365 O O . SER A 1 180 ? 4.117 -33.906 7.398 1 72.56 180 SER A O 1
ATOM 1367 N N . ILE A 1 181 ? 3.461 -33.188 5.496 1 79.31 181 ILE A N 1
ATOM 1368 C CA . ILE A 1 181 ? 3.691 -31.797 5.812 1 79.31 181 ILE A CA 1
ATOM 1369 C C . ILE A 1 181 ? 2.359 -31.047 5.84 1 79.31 181 ILE A C 1
ATOM 1371 O O . ILE A 1 181 ? 1.523 -31.219 4.949 1 79.31 181 ILE A O 1
ATOM 1375 N N . HIS A 1 182 ? 2.086 -30.5 6.934 1 80.88 182 HIS A N 1
ATOM 1376 C CA . HIS A 1 182 ? 0.945 -29.594 7.043 1 80.88 182 HIS A CA 1
ATOM 1377 C C . HIS A 1 182 ? 1.394 -28.141 7.078 1 80.88 182 HIS A C 1
ATOM 1379 O O . HIS A 1 182 ? 2.23 -27.766 7.902 1 80.88 182 HIS A O 1
ATOM 1385 N N . LYS A 1 183 ? 1.016 -27.328 6.098 1 85.69 183 LYS A N 1
ATOM 1386 C CA . LYS A 1 183 ? 1.319 -25.906 6.047 1 85.69 183 LYS A CA 1
ATOM 1387 C C . LYS A 1 183 ? 0.043 -25.078 5.934 1 85.69 183 LYS A C 1
ATOM 1389 O O . LYS A 1 183 ? -1.008 -25.594 5.551 1 85.69 183 LYS A O 1
ATOM 1394 N N . THR A 1 184 ? 0.094 -23.891 6.395 1 80.88 184 THR A N 1
ATOM 1395 C CA . THR A 1 184 ? -1.02 -22.953 6.277 1 80.88 184 THR A CA 1
ATOM 1396 C C . THR A 1 184 ? -0.646 -21.781 5.387 1 80.88 184 THR A C 1
ATOM 1398 O O . THR A 1 184 ? 0.537 -21.484 5.211 1 80.88 184 THR A O 1
ATOM 1401 N N . GLY A 1 185 ? -1.592 -21.266 4.695 1 79.75 185 GLY A N 1
ATOM 1402 C CA . GLY A 1 185 ? -1.41 -20.109 3.822 1 79.75 185 GLY A CA 1
ATOM 1403 C C . GLY A 1 185 ? -2.641 -19.234 3.73 1 79.75 185 GLY A C 1
ATOM 1404 O O . GLY A 1 185 ? -3.578 -19.375 4.52 1 79.75 185 GLY A O 1
ATOM 1405 N N . ALA A 1 186 ? -2.545 -18.25 2.891 1 78.25 186 ALA A N 1
ATOM 1406 C CA . ALA A 1 186 ? -3.654 -17.312 2.666 1 78.25 186 ALA A CA 1
ATOM 1407 C C . ALA A 1 186 ? -4.641 -17.891 1.647 1 78.25 186 ALA A C 1
ATOM 1409 O O . ALA A 1 186 ? -4.238 -18.375 0.59 1 78.25 186 ALA A O 1
ATOM 1410 N N . VAL A 1 187 ? -5.906 -17.828 2.043 1 78.5 187 VAL A N 1
ATOM 1411 C CA . VAL A 1 187 ? -6.93 -18.359 1.151 1 78.5 187 VAL A CA 1
ATOM 1412 C C . VAL A 1 187 ? -7.105 -17.438 -0.045 1 78.5 187 VAL A C 1
ATOM 1414 O O . VAL A 1 187 ? -7.395 -16.25 0.122 1 78.5 187 VAL A O 1
ATOM 1417 N N . LEU A 1 188 ? -6.812 -17.969 -1.151 1 79.56 188 LEU A N 1
ATOM 1418 C CA . LEU A 1 188 ? -7.02 -17.219 -2.387 1 79.56 188 LEU A CA 1
ATOM 1419 C C . LEU A 1 188 ? -8.391 -17.516 -2.979 1 79.56 188 LEU A C 1
ATOM 1421 O O . LEU A 1 188 ? -9.055 -16.625 -3.506 1 79.56 188 LEU A O 1
ATOM 1425 N N . SER A 1 189 ? -8.805 -18.719 -2.959 1 80.19 189 SER A N 1
ATOM 1426 C CA . SER A 1 189 ? -10.078 -19.219 -3.467 1 80.19 189 SER A CA 1
ATOM 1427 C C . SER A 1 189 ? -10.602 -20.375 -2.623 1 80.19 189 SER A C 1
ATOM 1429 O O . SER A 1 189 ? -9.867 -21.328 -2.342 1 80.19 189 SER A O 1
ATOM 1431 N N . ASP A 1 190 ? -11.773 -20.281 -2.295 1 77.56 190 ASP A N 1
ATOM 1432 C CA . ASP A 1 190 ? -12.375 -21.266 -1.412 1 77.56 190 ASP A CA 1
ATOM 1433 C C . ASP A 1 190 ? -12.523 -22.609 -2.117 1 77.56 190 ASP A C 1
ATOM 1435 O O . ASP A 1 190 ? -12.586 -22.672 -3.348 1 77.56 190 ASP A O 1
ATOM 1439 N N . GLY A 1 191 ? -12.438 -23.703 -1.286 1 78.56 191 GLY A N 1
ATOM 1440 C CA . GLY A 1 191 ? -12.625 -25.047 -1.806 1 78.56 191 GLY A CA 1
ATOM 1441 C C . GLY A 1 191 ? -11.711 -26.062 -1.158 1 78.56 191 GLY A C 1
ATOM 1442 O O . GLY A 1 191 ? -10.836 -25.703 -0.361 1 78.56 191 GLY A O 1
ATOM 1443 N N . ILE A 1 192 ? -12.055 -27.297 -1.333 1 84.44 192 ILE A N 1
ATOM 1444 C CA . ILE A 1 192 ? -11.219 -28.422 -0.906 1 84.44 192 ILE A CA 1
ATOM 1445 C C . ILE A 1 192 ? -10.844 -29.281 -2.113 1 84.44 192 ILE A C 1
ATOM 1447 O O . ILE A 1 192 ? -11.711 -29.656 -2.902 1 84.44 192 ILE A O 1
ATOM 1451 N N . ALA A 1 193 ? -9.633 -29.438 -2.309 1 89.88 193 ALA A N 1
ATOM 1452 C CA . ALA A 1 193 ? -9.172 -30.219 -3.449 1 89.88 193 ALA A CA 1
ATOM 1453 C C . ALA A 1 193 ? -8.219 -31.328 -3.002 1 89.88 193 ALA A C 1
ATOM 1455 O O . ALA A 1 193 ? -7.371 -31.125 -2.135 1 89.88 193 ALA A O 1
ATOM 1456 N N . LEU A 1 194 ? -8.562 -32.562 -3.461 1 90.62 194 LEU A N 1
ATOM 1457 C CA . LEU A 1 194 ? -7.656 -33.719 -3.299 1 90.62 194 LEU A CA 1
ATOM 1458 C C . LEU A 1 194 ? -7.031 -34.094 -4.633 1 90.62 194 LEU A C 1
ATOM 1460 O O . LEU A 1 194 ? -7.719 -34.125 -5.656 1 90.62 194 LEU A O 1
ATOM 1464 N N . GLY A 1 195 ? -5.785 -34.25 -4.59 1 91.19 195 GLY A N 1
ATOM 1465 C CA . GLY A 1 195 ? -5.141 -34.625 -5.832 1 91.19 195 GLY A CA 1
ATOM 1466 C C . GLY A 1 195 ? -3.654 -34.875 -5.676 1 91.19 195 GLY A C 1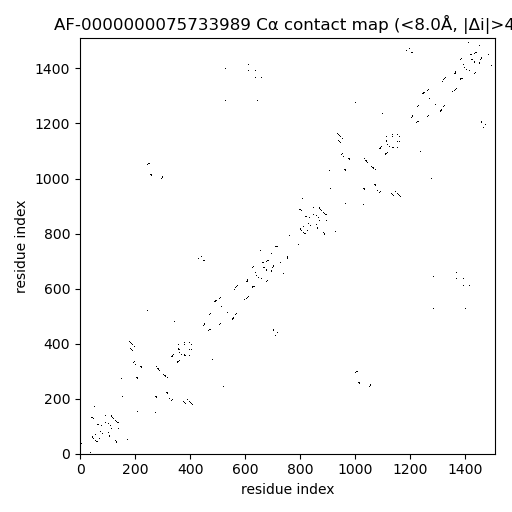
ATOM 1467 O O . GLY A 1 195 ? -3.215 -35.406 -4.645 1 91.19 195 GLY A O 1
ATOM 1468 N N . HIS A 1 196 ? -2.986 -34.719 -6.82 1 91.75 196 HIS A N 1
ATOM 1469 C CA . HIS A 1 196 ? -1.549 -34.938 -6.863 1 91.75 196 HIS A CA 1
ATOM 1470 C C . HIS A 1 196 ? -0.79 -33.719 -7.312 1 91.75 196 HIS A C 1
ATOM 1472 O O . HIS A 1 196 ? -1.268 -32.969 -8.164 1 91.75 196 HIS A O 1
ATOM 1478 N N . VAL A 1 197 ? 0.395 -33.656 -6.809 1 89.88 197 VAL A N 1
ATOM 1479 C CA . VAL A 1 197 ? 1.204 -32.438 -6.996 1 89.88 197 VAL A CA 1
ATOM 1480 C C . VAL A 1 197 ? 1.746 -32.406 -8.422 1 89.88 197 VAL A C 1
ATOM 1482 O O . VAL A 1 197 ? 2.248 -33.406 -8.93 1 89.88 197 VAL A O 1
ATOM 1485 N N . VAL A 1 198 ? 1.549 -31.297 -9.023 1 86.12 198 VAL A N 1
ATOM 1486 C CA . VAL A 1 198 ? 2.219 -30.953 -10.273 1 86.12 198 VAL A CA 1
ATOM 1487 C C . VAL A 1 198 ? 2.973 -29.625 -10.109 1 86.12 198 VAL A C 1
ATOM 1489 O O . VAL A 1 198 ? 2.398 -28.625 -9.672 1 86.12 198 VAL A O 1
ATOM 1492 N N . LEU A 1 199 ? 4.262 -29.656 -10.359 1 82.88 199 LEU A N 1
ATOM 1493 C CA . LEU A 1 199 ? 5.047 -28.438 -10.242 1 82.88 199 LEU A CA 1
ATOM 1494 C C . LEU A 1 199 ? 4.988 -27.641 -11.539 1 82.88 199 LEU A C 1
ATOM 1496 O O . LEU A 1 199 ? 5.215 -28.172 -12.625 1 82.88 199 LEU A O 1
ATOM 1500 N N . HIS A 1 200 ? 4.527 -26.422 -11.398 1 75.69 200 HIS A N 1
ATOM 1501 C CA . HIS A 1 200 ? 4.445 -25.531 -12.555 1 75.69 200 HIS A CA 1
ATOM 1502 C C . HIS A 1 200 ? 5.809 -25.391 -13.227 1 75.69 200 HIS A C 1
ATOM 1504 O O . HIS A 1 200 ? 5.902 -25.391 -14.461 1 75.69 200 HIS A O 1
ATOM 1510 N N . GLU A 1 201 ? 6.738 -25.094 -12.461 1 61.81 201 GLU A N 1
ATOM 1511 C CA . GLU A 1 201 ? 8.117 -25.109 -12.938 1 61.81 201 GLU A CA 1
ATOM 1512 C C . GLU A 1 201 ? 8.828 -26.406 -12.57 1 61.81 201 GLU A C 1
ATOM 1514 O O . GLU A 1 201 ? 9.211 -26.594 -11.414 1 61.81 201 GLU A O 1
ATOM 1519 N N . PRO A 1 202 ? 8.625 -27.359 -13.523 1 55.72 202 PRO A N 1
ATOM 1520 C CA . PRO A 1 202 ? 9.172 -28.672 -13.172 1 55.72 202 PRO A CA 1
ATOM 1521 C C . PRO A 1 202 ? 10.648 -28.625 -12.805 1 55.72 202 PRO A C 1
ATOM 1523 O O . PRO A 1 202 ? 11.398 -27.812 -13.359 1 55.72 202 PRO A O 1
ATOM 1526 N N . ARG A 1 203 ? 10.93 -29.188 -11.719 1 55.53 203 ARG A N 1
ATOM 1527 C CA . ARG A 1 203 ? 12.32 -29.344 -11.312 1 55.53 203 ARG A CA 1
ATOM 1528 C C . ARG A 1 203 ? 13.062 -30.266 -12.273 1 55.53 203 ARG A C 1
ATOM 1530 O O . ARG A 1 203 ? 12.5 -31.25 -12.758 1 55.53 203 ARG A O 1
ATOM 1537 N N . VAL A 1 204 ? 14.023 -29.734 -12.992 1 54.97 204 VAL A N 1
ATOM 1538 C CA . VAL A 1 204 ? 14.859 -30.594 -13.812 1 54.97 204 VAL A CA 1
ATOM 1539 C C . VAL A 1 204 ? 15.445 -31.719 -12.953 1 54.97 204 VAL A C 1
ATOM 1541 O O . VAL A 1 204 ? 16.047 -31.453 -11.914 1 54.97 204 VAL A O 1
ATOM 1544 N N . VAL A 1 205 ? 14.805 -32.906 -13.188 1 53.03 205 VAL A N 1
ATOM 1545 C CA . VAL A 1 205 ? 15.336 -34.062 -12.469 1 53.03 205 VAL A CA 1
ATOM 1546 C C . VAL A 1 205 ? 16.766 -34.344 -12.945 1 53.03 205 VAL A C 1
ATOM 1548 O O . VAL A 1 205 ? 16.984 -34.562 -14.141 1 53.03 205 VAL A O 1
ATOM 1551 N N . ILE A 1 206 ? 17.719 -34.125 -12.109 1 58.84 206 ILE A N 1
ATOM 1552 C CA . ILE A 1 206 ? 19.125 -34.406 -12.422 1 58.84 206 ILE A CA 1
ATOM 1553 C C . ILE A 1 206 ? 19.375 -35.906 -12.242 1 58.84 206 ILE A C 1
ATOM 1555 O O . ILE A 1 206 ? 19.141 -36.469 -11.164 1 58.84 206 ILE A O 1
ATOM 1559 N N . THR A 1 207 ? 19.516 -36.562 -13.367 1 58.78 207 THR A N 1
ATOM 1560 C CA . THR A 1 207 ? 19.734 -38 -13.305 1 58.78 207 THR A CA 1
ATOM 1561 C C . THR A 1 207 ? 21.188 -38.312 -12.961 1 58.78 207 THR A C 1
ATOM 1563 O O . THR A 1 207 ? 21.484 -39.312 -12.32 1 58.78 207 THR A O 1
ATOM 1566 N N . ASN A 1 208 ? 22.047 -37.438 -13.438 1 66.44 208 ASN A N 1
ATOM 1567 C CA . ASN A 1 208 ? 23.469 -37.656 -13.195 1 66.44 208 ASN A CA 1
ATOM 1568 C C . ASN A 1 208 ? 24.078 -36.531 -12.406 1 66.44 208 ASN A C 1
ATOM 1570 O O . ASN A 1 208 ? 24.172 -35.406 -12.898 1 66.44 208 ASN A O 1
ATOM 1574 N N . TYR A 1 209 ? 24.484 -36.844 -11.227 1 66.75 209 TYR A N 1
ATOM 1575 C CA . TYR A 1 209 ? 25.016 -35.812 -10.352 1 66.75 209 TYR A CA 1
ATOM 1576 C C . TYR A 1 209 ? 26.531 -35.75 -10.445 1 66.75 209 TYR A C 1
ATOM 1578 O O . TYR A 1 209 ? 27.125 -34.688 -10.227 1 66.75 209 TYR A O 1
ATOM 1586 N N . ILE A 1 210 ? 27.188 -36.906 -10.758 1 68.25 210 ILE A N 1
ATOM 1587 C CA . ILE A 1 210 ? 28.641 -36.938 -10.711 1 68.25 210 ILE A CA 1
ATOM 1588 C C . ILE A 1 210 ? 29.203 -36.906 -12.125 1 68.25 210 ILE A C 1
ATOM 1590 O O . ILE A 1 210 ? 28.797 -37.656 -12.992 1 68.25 210 ILE A O 1
ATOM 1594 N N . ALA A 1 211 ? 30.109 -36.094 -12.43 1 75.88 211 ALA A N 1
ATOM 1595 C CA . ALA A 1 211 ? 30.688 -35.844 -13.75 1 75.88 211 ALA A CA 1
ATOM 1596 C C . ALA A 1 211 ? 31.734 -36.875 -14.086 1 75.88 211 ALA A C 1
ATOM 1598 O O . ALA A 1 211 ? 32.531 -37.281 -13.227 1 75.88 211 ALA A O 1
ATOM 1599 N N . GLU A 1 212 ? 31.672 -37.406 -15.211 1 72.81 212 GLU A N 1
ATOM 1600 C CA . GLU A 1 212 ? 32.688 -38.344 -15.703 1 72.81 212 GLU A CA 1
ATOM 1601 C C . GLU A 1 212 ? 33.906 -37.562 -16.266 1 72.81 212 GLU A C 1
ATOM 1603 O O . GLU A 1 212 ? 35.031 -38 -16.109 1 72.81 212 GLU A O 1
ATOM 1608 N N . ASP A 1 213 ? 33.594 -36.5 -16.922 1 79.81 213 ASP A N 1
ATOM 1609 C CA . ASP A 1 213 ? 34.594 -35.625 -17.547 1 79.81 213 ASP A CA 1
ATOM 1610 C C . ASP A 1 213 ? 34.406 -34.188 -17.141 1 79.81 213 ASP A C 1
ATOM 1612 O O . ASP A 1 213 ? 33.5 -33.5 -17.641 1 79.81 213 ASP A O 1
ATOM 1616 N N . LEU A 1 214 ? 35.375 -33.75 -16.344 1 80.88 214 LEU A N 1
ATOM 1617 C CA . LEU A 1 214 ? 35.219 -32.438 -15.758 1 80.88 214 LEU A CA 1
ATOM 1618 C C . LEU A 1 214 ? 35.375 -31.359 -16.828 1 80.88 214 LEU A C 1
ATOM 1620 O O . LEU A 1 214 ? 34.562 -30.438 -16.906 1 80.88 214 LEU A O 1
ATOM 1624 N N . PRO A 1 215 ? 36.438 -31.469 -17.625 1 84.94 215 PRO A N 1
ATOM 1625 C CA . PRO A 1 215 ? 36.594 -30.422 -18.641 1 84.94 215 PRO A CA 1
ATOM 1626 C C . PRO A 1 215 ? 35.375 -30.328 -19.562 1 84.94 215 PRO A C 1
ATOM 1628 O O . PRO A 1 215 ? 35 -29.219 -19.984 1 84.94 215 PRO A O 1
ATOM 1631 N N . LYS A 1 216 ? 34.812 -31.438 -19.812 1 87.56 216 LYS A N 1
ATOM 1632 C CA . LYS A 1 216 ? 33.625 -31.438 -20.656 1 87.56 216 LYS A CA 1
ATOM 1633 C C . LYS A 1 216 ? 32.469 -30.75 -19.953 1 87.56 216 LYS A C 1
ATOM 1635 O O . LYS A 1 216 ? 31.719 -30 -20.594 1 87.56 216 LYS A O 1
ATOM 1640 N N . GLU A 1 217 ? 32.375 -31.031 -18.75 1 88.38 217 GLU A N 1
ATOM 1641 C CA . GLU A 1 217 ? 31.281 -30.422 -17.984 1 88.38 217 GLU A CA 1
ATOM 1642 C C . GLU A 1 217 ? 31.438 -28.922 -17.891 1 88.38 217 GLU A C 1
ATOM 1644 O O . GLU A 1 217 ? 30.469 -28.172 -17.953 1 88.38 217 GLU A O 1
ATOM 1649 N N . ILE A 1 218 ? 32.625 -28.547 -17.688 1 88.31 218 ILE A N 1
ATOM 1650 C CA . ILE A 1 218 ? 32.906 -27.109 -17.594 1 88.31 218 ILE A CA 1
ATOM 1651 C C . ILE A 1 218 ? 32.562 -26.438 -18.938 1 88.31 218 ILE A C 1
ATOM 1653 O O . ILE A 1 218 ? 31.969 -25.359 -18.953 1 88.31 218 ILE A O 1
ATOM 1657 N N . LYS A 1 219 ? 32.938 -27.094 -19.953 1 87.88 219 LYS A N 1
ATOM 1658 C CA . LYS A 1 219 ? 32.625 -26.578 -21.281 1 87.88 219 LYS A CA 1
ATOM 1659 C C . LYS A 1 219 ? 31.125 -26.5 -21.5 1 87.88 219 LYS A C 1
ATOM 1661 O O . LYS A 1 219 ? 30.625 -25.531 -22.078 1 87.88 219 LYS A O 1
ATOM 1666 N N . ARG A 1 220 ? 30.5 -27.516 -21.062 1 89.19 220 ARG A N 1
ATOM 1667 C CA . ARG A 1 220 ? 29.047 -27.547 -21.172 1 89.19 220 ARG A CA 1
ATOM 1668 C C . ARG A 1 220 ? 28.422 -26.406 -20.391 1 89.19 220 ARG A C 1
ATOM 1670 O O . ARG A 1 220 ? 27.5 -25.75 -20.891 1 89.19 220 ARG A O 1
ATOM 1677 N N . LEU A 1 221 ? 28.859 -26.266 -19.234 1 90.31 221 LEU A N 1
ATOM 1678 C CA . LEU A 1 221 ? 28.359 -25.188 -18.391 1 90.31 221 LEU A CA 1
ATOM 1679 C C . LEU A 1 221 ? 28.641 -23.828 -19.047 1 90.31 221 LEU A C 1
ATOM 1681 O O . LEU A 1 221 ? 27.75 -22.969 -19.094 1 90.31 221 LEU A O 1
ATOM 1685 N N . ASP A 1 222 ? 29.844 -23.703 -19.484 1 87.06 222 ASP A N 1
ATOM 1686 C CA . ASP A 1 222 ? 30.219 -22.453 -20.109 1 87.06 222 ASP A CA 1
ATOM 1687 C C . ASP A 1 222 ? 29.359 -22.172 -21.344 1 87.06 222 ASP A C 1
ATOM 1689 O O . ASP A 1 222 ? 28.938 -21.047 -21.578 1 87.06 222 ASP A O 1
ATOM 1693 N N . ALA A 1 223 ? 29.141 -23.172 -22.062 1 86.25 223 ALA A N 1
ATOM 1694 C CA . ALA A 1 223 ? 28.297 -23.031 -23.25 1 86.25 223 ALA A CA 1
ATOM 1695 C C . ALA A 1 223 ? 26.875 -22.656 -22.859 1 86.25 223 ALA A C 1
ATOM 1697 O O . ALA A 1 223 ? 26.25 -21.797 -23.5 1 86.25 223 ALA A O 1
ATOM 1698 N N . ALA A 1 224 ? 26.453 -23.281 -21.859 1 85.75 224 ALA A N 1
ATOM 1699 C CA . ALA A 1 224 ? 25.094 -23 -21.391 1 85.75 224 ALA A CA 1
ATOM 1700 C C . ALA A 1 224 ? 24.984 -21.562 -20.859 1 85.75 224 ALA A C 1
ATOM 1702 O O . ALA A 1 224 ? 23.984 -20.891 -21.109 1 85.75 224 ALA A O 1
ATOM 1703 N N . LEU A 1 225 ? 25.938 -21.219 -20.156 1 84.38 225 LEU A N 1
ATOM 1704 C CA . LEU A 1 225 ? 25.969 -19.875 -19.625 1 84.38 225 LEU A CA 1
ATOM 1705 C C . LEU A 1 225 ? 26.047 -18.844 -20.766 1 84.38 225 LEU A C 1
ATOM 1707 O O . LEU A 1 225 ? 25.375 -17.812 -20.703 1 84.38 225 LEU A O 1
ATOM 1711 N N . ALA A 1 226 ? 26.906 -19.141 -21.625 1 80.81 226 ALA A N 1
ATOM 1712 C CA . ALA A 1 226 ? 27.016 -18.25 -22.797 1 80.81 226 ALA A CA 1
ATOM 1713 C C . ALA A 1 226 ? 25.688 -18.156 -23.547 1 80.81 226 ALA A C 1
ATOM 1715 O O . ALA A 1 226 ? 25.281 -17.078 -23.953 1 80.81 226 ALA A O 1
ATOM 1716 N N . LYS A 1 227 ? 25.109 -19.266 -23.703 1 79.69 227 LYS A N 1
ATOM 1717 C CA . LYS A 1 227 ? 23.812 -19.297 -24.359 1 79.69 227 LYS A CA 1
ATOM 1718 C C . LYS A 1 227 ? 22.766 -18.516 -23.562 1 79.69 227 LYS A C 1
ATOM 1720 O O . LYS A 1 227 ? 21.953 -17.797 -24.141 1 79.69 227 LYS A O 1
ATOM 1725 N N . LEU A 1 228 ? 22.797 -18.75 -22.344 1 77.31 228 LEU A N 1
ATOM 1726 C CA . LEU A 1 228 ? 21.891 -18.016 -21.469 1 77.31 228 LEU A CA 1
ATOM 1727 C C . LEU A 1 228 ? 22.078 -16.516 -21.641 1 77.31 228 LEU A C 1
ATOM 1729 O O . LEU A 1 228 ? 21.094 -15.766 -21.75 1 77.31 228 LEU A O 1
ATOM 1733 N N . ARG A 1 229 ? 23.312 -16.172 -21.609 1 74.25 229 ARG A N 1
ATOM 1734 C CA . ARG A 1 229 ? 23.625 -14.75 -21.766 1 74.25 229 ARG A CA 1
ATOM 1735 C C . ARG A 1 229 ? 23.188 -14.242 -23.125 1 74.25 229 ARG A C 1
ATOM 1737 O O . ARG A 1 229 ? 22.625 -13.148 -23.234 1 74.25 229 ARG A O 1
ATOM 1744 N N . SER A 1 230 ? 23.406 -15.023 -24.078 1 73.06 230 SER A N 1
ATOM 1745 C CA . SER A 1 230 ? 23.016 -14.672 -25.438 1 73.06 230 SER A CA 1
ATOM 1746 C C . SER A 1 230 ? 21.5 -14.562 -25.547 1 73.06 230 SER A C 1
ATOM 1748 O O . SER A 1 230 ? 20.984 -13.664 -26.219 1 73.06 230 SER A O 1
ATOM 1750 N N . ASP A 1 231 ? 20.891 -15.492 -24.984 1 66.25 231 ASP A N 1
ATOM 1751 C CA . ASP A 1 231 ? 19.422 -15.469 -25 1 66.25 231 ASP A CA 1
ATOM 1752 C C . ASP A 1 231 ? 18.891 -14.219 -24.328 1 66.25 231 ASP A C 1
ATOM 1754 O O . ASP A 1 231 ? 17.938 -13.602 -24.797 1 66.25 231 ASP A O 1
ATOM 1758 N N . LEU A 1 232 ? 19.438 -14 -23.234 1 63.72 232 LEU A N 1
ATOM 1759 C CA . LEU A 1 232 ? 19.031 -12.797 -22.516 1 63.72 232 LEU A CA 1
ATOM 1760 C C . LEU A 1 232 ? 19.297 -11.547 -23.359 1 63.72 232 LEU A C 1
ATOM 1762 O O . LEU A 1 232 ? 18.484 -10.633 -23.406 1 63.72 232 LEU A O 1
ATOM 1766 N N . ASP A 1 233 ? 20.469 -11.594 -23.953 1 62.72 233 ASP A N 1
ATOM 1767 C CA . ASP A 1 233 ? 20.812 -10.492 -24.844 1 62.72 233 ASP A CA 1
ATOM 1768 C C . ASP A 1 233 ? 19.828 -10.391 -26.016 1 62.72 233 ASP A C 1
ATOM 1770 O O . ASP A 1 233 ? 19.406 -9.297 -26.375 1 62.72 233 ASP A O 1
ATOM 1774 N N . ARG A 1 234 ? 19.562 -11.57 -26.531 1 58.56 234 ARG A N 1
ATOM 1775 C CA . ARG A 1 234 ? 18.594 -11.617 -27.625 1 58.56 234 ARG A CA 1
ATOM 1776 C C . ARG A 1 234 ? 17.234 -11.109 -27.172 1 58.56 234 ARG A C 1
ATOM 1778 O O . ARG A 1 234 ? 16.562 -10.375 -27.906 1 58.56 234 ARG A O 1
ATOM 1785 N N . MET A 1 235 ? 16.875 -11.672 -26.094 1 54.28 235 MET A N 1
ATOM 1786 C CA . MET A 1 235 ? 15.602 -11.219 -25.547 1 54.28 235 MET A CA 1
ATOM 1787 C C . MET A 1 235 ? 15.602 -9.703 -25.344 1 54.28 235 MET A C 1
ATOM 1789 O O . MET A 1 235 ? 14.586 -9.047 -25.578 1 54.28 235 MET A O 1
ATOM 1793 N N . LEU A 1 236 ? 16.703 -9.367 -24.906 1 52.25 236 LEU A N 1
ATOM 1794 C CA . LEU A 1 236 ? 16.859 -7.93 -24.703 1 52.25 236 LEU A CA 1
ATOM 1795 C C . LEU A 1 236 ? 16.922 -7.188 -26.031 1 52.25 236 LEU A C 1
ATOM 1797 O O . LEU A 1 236 ? 16.438 -6.062 -26.141 1 52.25 236 LEU A O 1
ATOM 1801 N N . GLU A 1 237 ? 17.625 -7.941 -27.031 1 51.22 237 GLU A N 1
ATOM 1802 C CA . GLU A 1 237 ? 17.766 -7.363 -28.359 1 51.22 237 GLU A CA 1
ATOM 1803 C C . GLU A 1 237 ? 16.469 -7.473 -29.156 1 51.22 237 GLU A C 1
ATOM 1805 O O . GLU A 1 237 ? 16.156 -6.602 -29.969 1 51.22 237 GLU A O 1
ATOM 1810 N N . ARG A 1 238 ? 16.078 -8.875 -29.25 1 45.81 238 ARG A N 1
ATOM 1811 C CA . ARG A 1 238 ? 14.906 -9.109 -30.078 1 45.81 238 ARG A CA 1
ATOM 1812 C C . ARG A 1 238 ? 13.789 -8.133 -29.734 1 45.81 238 ARG A C 1
ATOM 1814 O O . ARG A 1 238 ? 12.859 -7.941 -30.516 1 45.81 238 ARG A O 1
ATOM 1821 N N . GLY A 1 239 ? 13.992 -7.207 -29.25 1 41.47 239 GLY A N 1
ATOM 1822 C CA . GLY A 1 239 ? 13.078 -6.082 -29.156 1 41.47 239 GLY A CA 1
ATOM 1823 C C . GLY A 1 239 ? 11.641 -6.5 -28.906 1 41.47 239 GLY A C 1
ATOM 1824 O O . GLY A 1 239 ? 10.719 -5.691 -29.062 1 41.47 239 GLY A O 1
ATOM 1825 N N . ASP A 1 240 ? 11.305 -7.754 -29.281 1 38.97 240 ASP A N 1
ATOM 1826 C CA . ASP A 1 240 ? 9.883 -8.117 -29.297 1 38.97 240 ASP A CA 1
ATOM 1827 C C . ASP A 1 240 ? 9.227 -7.754 -27.969 1 38.97 240 ASP A C 1
ATOM 1829 O O . ASP A 1 240 ? 8.023 -7.973 -27.781 1 38.97 240 ASP A O 1
ATOM 1833 N N . PHE A 1 241 ? 9.977 -7.785 -27.062 1 35.19 241 PHE A N 1
ATOM 1834 C CA . PHE A 1 241 ? 9.383 -7.188 -25.875 1 35.19 241 PHE A CA 1
ATOM 1835 C C . PHE A 1 241 ? 9.281 -5.672 -26.016 1 35.19 241 PHE A C 1
ATOM 1837 O O . PHE A 1 241 ? 10.117 -5.051 -26.672 1 35.19 241 PHE A O 1
ATOM 1844 N N . ALA A 1 242 ? 8.172 -5.129 -26.188 1 35.78 242 ALA A N 1
ATOM 1845 C CA . ALA A 1 242 ? 8.039 -3.68 -26.344 1 35.78 242 ALA A CA 1
ATOM 1846 C C . ALA A 1 242 ? 9.25 -2.959 -25.75 1 35.78 242 ALA A C 1
ATOM 1848 O O . ALA A 1 242 ? 9.758 -3.348 -24.688 1 35.78 242 ALA A O 1
ATOM 1849 N N . GLU A 1 243 ? 10.164 -2.252 -26.562 1 36.19 243 GLU A N 1
ATOM 1850 C CA . GLU A 1 243 ? 11.422 -1.54 -26.391 1 36.19 243 GLU A CA 1
ATOM 1851 C C . GLU A 1 243 ? 11.703 -1.271 -24.906 1 36.19 243 GLU A C 1
ATOM 1853 O O . GLU A 1 243 ? 12.852 -1.357 -24.469 1 36.19 243 GLU A O 1
ATOM 1858 N N . GLY A 1 244 ? 11 -0.307 -24.312 1 36.16 244 GLY A N 1
ATOM 1859 C CA . GLY A 1 244 ? 11.18 0.496 -23.109 1 36.16 244 GLY A CA 1
ATOM 1860 C C . GLY A 1 244 ? 10.719 -0.205 -21.844 1 36.16 244 GLY A C 1
ATOM 1861 O O . GLY A 1 244 ? 10.664 0.405 -20.781 1 36.16 244 GLY A O 1
ATOM 1862 N N . GLY A 1 245 ? 10.078 -1.431 -21.859 1 37.94 245 GLY A N 1
ATOM 1863 C CA . GLY A 1 245 ? 9.219 -1.795 -20.734 1 37.94 245 GLY A CA 1
ATOM 1864 C C . GLY A 1 245 ? 9.953 -2.531 -19.641 1 37.94 245 GLY A C 1
ATOM 1865 O O . GLY A 1 245 ? 11.156 -2.779 -19.75 1 37.94 245 GLY A O 1
ATOM 1866 N N . GLU A 1 246 ? 9.172 -2.908 -18.453 1 38.72 246 GLU A N 1
ATOM 1867 C CA . GLU A 1 246 ? 9.461 -3.623 -17.219 1 38.72 246 GLU A CA 1
ATOM 1868 C C . GLU A 1 246 ? 10.203 -4.926 -17.5 1 38.72 246 GLU A C 1
ATOM 1870 O O . GLU A 1 246 ? 11.109 -5.301 -16.75 1 38.72 246 GLU A O 1
ATOM 1875 N N . HIS A 1 247 ? 9.883 -5.469 -18.625 1 41.47 247 HIS A N 1
ATOM 1876 C CA . HIS A 1 247 ? 10.445 -6.781 -18.922 1 41.47 247 HIS A CA 1
ATOM 1877 C C . HIS A 1 247 ? 11.914 -6.668 -19.312 1 41.47 247 HIS A C 1
ATOM 1879 O O . HIS A 1 247 ? 12.719 -7.543 -18.984 1 41.47 247 HIS A O 1
ATOM 1885 N N . ARG A 1 248 ? 12.109 -5.605 -19.875 1 46.34 248 ARG A N 1
ATOM 1886 C CA . ARG A 1 248 ? 13.5 -5.449 -20.297 1 46.34 248 ARG A CA 1
ATOM 1887 C C . ARG A 1 248 ? 14.422 -5.246 -19.094 1 46.34 248 ARG A C 1
ATOM 1889 O O . ARG A 1 248 ? 15.531 -5.781 -19.062 1 46.34 248 ARG A O 1
ATOM 1896 N N . ASP A 1 249 ? 13.867 -4.555 -18.188 1 43.75 249 ASP A N 1
ATOM 1897 C CA . ASP A 1 249 ? 14.664 -4.27 -17 1 43.75 249 ASP A CA 1
ATOM 1898 C C . ASP A 1 249 ? 14.914 -5.535 -16.172 1 43.75 249 ASP A C 1
ATOM 1900 O O . ASP A 1 249 ? 16 -5.738 -15.656 1 43.75 249 ASP A O 1
ATOM 1904 N N . VAL A 1 250 ? 13.836 -6.254 -16.031 1 45.75 250 VAL A N 1
ATOM 1905 C CA . VAL A 1 250 ? 13.984 -7.57 -15.414 1 45.75 250 VAL A CA 1
ATOM 1906 C C . VAL A 1 250 ? 15.016 -8.383 -16.188 1 45.75 250 VAL A C 1
ATOM 1908 O O . VAL A 1 250 ? 15.875 -9.039 -15.602 1 45.75 250 VAL A O 1
ATOM 1911 N N . LEU A 1 251 ? 14.906 -8.156 -17.422 1 51.25 251 LEU A N 1
ATOM 1912 C CA . LEU A 1 251 ? 15.828 -8.93 -18.25 1 51.25 251 LEU A CA 1
ATOM 1913 C C . LEU A 1 251 ? 17.25 -8.406 -18.094 1 51.25 251 LEU A C 1
ATOM 1915 O O . LEU A 1 251 ? 18.203 -9.18 -18.109 1 51.25 251 LEU A O 1
ATOM 1919 N N . GLU A 1 252 ? 17.266 -7.145 -17.891 1 53.66 252 GLU A N 1
ATOM 1920 C CA . GLU A 1 252 ? 18.578 -6.566 -17.672 1 53.66 252 GLU A CA 1
ATOM 1921 C C . GLU A 1 252 ? 19.156 -6.996 -16.328 1 53.66 252 GLU A C 1
ATOM 1923 O O . GLU A 1 252 ? 20.359 -7.262 -16.219 1 53.66 252 GLU A O 1
ATOM 1928 N N . ALA A 1 253 ? 18.297 -7.031 -15.391 1 52.97 253 ALA A N 1
ATOM 1929 C CA . ALA A 1 253 ? 18.734 -7.57 -14.109 1 52.97 253 ALA A CA 1
ATOM 1930 C C . ALA A 1 253 ? 19.203 -9.016 -14.258 1 52.97 253 ALA A C 1
ATOM 1932 O O . ALA A 1 253 ? 20.219 -9.406 -13.695 1 52.97 253 ALA A O 1
ATOM 1933 N N . TYR A 1 254 ? 18.422 -9.664 -15 1 53 254 TYR A N 1
ATOM 1934 C CA . TYR A 1 254 ? 18.797 -11.047 -15.273 1 53 254 TYR A CA 1
ATOM 1935 C C . TYR A 1 254 ? 20.156 -11.109 -15.969 1 53 254 TYR A C 1
ATOM 1937 O O . TYR A 1 254 ? 20.984 -11.961 -15.648 1 53 254 TYR A O 1
ATOM 1945 N N . ARG A 1 255 ? 20.25 -10.195 -16.844 1 57.25 255 ARG A N 1
ATOM 1946 C CA . ARG A 1 255 ? 21.516 -10.156 -17.578 1 57.25 255 ARG A CA 1
ATOM 1947 C C . ARG A 1 255 ? 22.688 -9.844 -16.641 1 57.25 255 ARG A C 1
ATOM 1949 O O . ARG A 1 255 ? 23.75 -10.445 -16.734 1 57.25 255 ARG A O 1
ATOM 1956 N N . MET A 1 256 ? 22.406 -9.008 -15.703 1 55.97 256 MET A N 1
ATOM 1957 C CA . MET A 1 256 ? 23.422 -8.648 -14.719 1 55.97 256 MET A CA 1
ATOM 1958 C C . MET A 1 256 ? 23.781 -9.836 -13.836 1 55.97 256 MET A C 1
ATOM 1960 O O . MET A 1 256 ? 24.953 -10.094 -13.578 1 55.97 256 MET A O 1
ATOM 1964 N N . PHE A 1 257 ? 22.781 -10.523 -13.5 1 58.03 257 PHE A N 1
ATOM 1965 C CA . PHE A 1 257 ? 23 -11.688 -12.648 1 58.03 257 PHE A CA 1
ATOM 1966 C C . PHE A 1 257 ? 23.672 -12.805 -13.43 1 58.03 257 PHE A C 1
ATOM 1968 O O . PHE A 1 257 ? 24.531 -13.516 -12.898 1 58.03 257 PHE A O 1
ATOM 1975 N N . ALA A 1 258 ? 23.234 -12.859 -14.617 1 59.75 258 ALA A N 1
ATOM 1976 C CA . ALA A 1 258 ? 23.797 -13.906 -15.469 1 59.75 258 ALA A CA 1
ATOM 1977 C C . ALA A 1 258 ? 25.281 -13.664 -15.727 1 59.75 258 ALA A C 1
ATOM 1979 O O . ALA A 1 258 ? 26.031 -14.602 -15.969 1 59.75 258 ALA A O 1
ATOM 1980 N N . ASN A 1 259 ? 25.594 -12.312 -15.609 1 55.97 259 ASN A N 1
ATOM 1981 C CA . ASN A 1 259 ? 27 -11.953 -15.852 1 55.97 259 ASN A CA 1
ATOM 1982 C C . ASN A 1 259 ? 27.766 -11.797 -14.539 1 55.97 259 ASN A C 1
ATOM 1984 O O . ASN A 1 259 ? 28.906 -11.344 -14.547 1 55.97 259 ASN A O 1
ATOM 1988 N N . ASP A 1 260 ? 27.016 -12.086 -13.523 1 55.5 260 ASP A N 1
ATOM 1989 C CA . ASP A 1 260 ? 27.656 -12.023 -12.211 1 55.5 260 ASP A CA 1
ATOM 1990 C C . ASP A 1 260 ? 28.75 -13.078 -12.078 1 55.5 260 ASP A C 1
ATOM 1992 O O . ASP A 1 260 ? 28.469 -14.281 -12.125 1 55.5 260 ASP A O 1
ATOM 1996 N N . HIS A 1 261 ? 30.016 -12.625 -11.914 1 61.09 261 HIS A N 1
ATOM 1997 C CA . HIS A 1 261 ? 31.141 -13.539 -11.805 1 61.09 261 HIS A CA 1
ATOM 1998 C C . HIS A 1 261 ? 31.031 -14.398 -10.547 1 61.09 261 HIS A C 1
ATOM 2000 O O . HIS A 1 261 ? 31.484 -15.539 -10.531 1 61.09 261 HIS A O 1
ATOM 2006 N N . GLY A 1 262 ? 30.359 -13.781 -9.562 1 65.06 262 GLY A N 1
ATOM 2007 C CA . GLY A 1 262 ? 30.203 -14.586 -8.359 1 65.06 262 GLY A CA 1
ATOM 2008 C C . GLY A 1 262 ? 29.328 -15.805 -8.562 1 65.06 262 GLY A C 1
ATOM 2009 O O . GLY A 1 262 ? 29.672 -16.906 -8.125 1 65.06 262 GLY A O 1
ATOM 2010 N N . TRP A 1 263 ? 28.297 -15.562 -9.266 1 75 263 TRP A N 1
ATOM 2011 C CA . TRP A 1 263 ? 27.375 -16.656 -9.539 1 75 263 TRP A CA 1
ATOM 2012 C C . TRP A 1 263 ? 28.016 -17.703 -10.453 1 75 263 TRP A C 1
ATOM 2014 O O . TRP A 1 263 ? 27.953 -18.891 -10.172 1 75 263 TRP A O 1
ATOM 2024 N N . SER A 1 264 ? 28.609 -17.172 -11.484 1 78.25 264 SER A N 1
ATOM 2025 C CA . SER A 1 264 ? 29.281 -18.078 -12.406 1 78.25 264 SER A CA 1
ATOM 2026 C C . SER A 1 264 ? 30.422 -18.812 -11.719 1 78.25 264 SER A C 1
ATOM 2028 O O . SER A 1 264 ? 30.641 -20 -11.977 1 78.25 264 SER A O 1
ATOM 2030 N N . HIS A 1 265 ? 31.016 -18.078 -10.906 1 78 265 HIS A N 1
ATOM 2031 C CA . HIS A 1 265 ? 32.125 -18.703 -10.172 1 78 265 HIS A CA 1
ATOM 2032 C C . HIS A 1 265 ? 31.625 -19.812 -9.258 1 78 265 HIS A C 1
ATOM 2034 O O . HIS A 1 265 ? 32.219 -20.891 -9.188 1 78 265 HIS A O 1
ATOM 2040 N N . LYS A 1 266 ? 30.594 -19.578 -8.602 1 79.69 266 LYS A N 1
ATOM 2041 C CA . LYS A 1 266 ? 30.016 -20.594 -7.719 1 79.69 266 LYS A CA 1
ATOM 2042 C C . LYS A 1 266 ? 29.625 -21.844 -8.508 1 79.69 266 LYS A C 1
ATOM 2044 O O . LYS A 1 266 ? 29.812 -22.969 -8.031 1 79.69 266 LYS A O 1
ATOM 2049 N N . LEU A 1 267 ? 29.141 -21.594 -9.633 1 85.19 267 LEU A N 1
ATOM 2050 C CA . LEU A 1 267 ? 28.766 -22.719 -10.492 1 85.19 267 LEU A CA 1
ATOM 2051 C C . LEU A 1 267 ? 29.984 -23.5 -10.93 1 85.19 267 LEU A C 1
ATOM 2053 O O . LEU A 1 267 ? 29.984 -24.734 -10.883 1 85.19 267 LEU A O 1
ATOM 2057 N N . HIS A 1 268 ? 30.969 -22.75 -11.328 1 84.5 268 HIS A N 1
ATOM 2058 C CA . HIS A 1 268 ? 32.219 -23.406 -11.758 1 84.5 268 HIS A CA 1
ATOM 2059 C C . HIS A 1 268 ? 32.875 -24.156 -10.602 1 84.5 268 HIS A C 1
ATOM 2061 O O . HIS A 1 268 ? 33.406 -25.266 -10.797 1 84.5 268 HIS A O 1
ATOM 2067 N N . GLU A 1 269 ? 32.781 -23.547 -9.516 1 79 269 GLU A N 1
ATOM 2068 C CA . GLU A 1 269 ? 33.312 -24.219 -8.328 1 79 269 GLU A CA 1
ATOM 2069 C C . GLU A 1 269 ? 32.562 -25.516 -8.047 1 79 269 GLU A C 1
ATOM 2071 O O . GLU A 1 269 ? 33.188 -26.531 -7.695 1 79 269 GLU A O 1
ATOM 2076 N N . ALA A 1 270 ? 31.344 -25.5 -8.148 1 81.38 270 ALA A N 1
ATOM 2077 C CA . ALA A 1 270 ? 30.531 -26.688 -7.91 1 81.38 270 ALA A CA 1
ATOM 2078 C C . ALA A 1 270 ? 30.859 -27.781 -8.914 1 81.38 270 ALA A C 1
ATOM 2080 O O . ALA A 1 270 ? 30.984 -28.953 -8.547 1 81.38 270 ALA A O 1
ATOM 2081 N N . VAL A 1 271 ? 31.078 -27.391 -10.109 1 84.12 271 VAL A N 1
ATOM 2082 C CA . VAL A 1 271 ? 31.453 -28.359 -11.133 1 84.12 271 VAL A CA 1
ATOM 2083 C C . VAL A 1 271 ? 32.844 -28.891 -10.859 1 84.12 271 VAL A C 1
ATOM 2085 O O . VAL A 1 271 ? 33.125 -30.094 -11.047 1 84.12 271 VAL A O 1
ATOM 2088 N N . ALA A 1 272 ? 33.656 -28.031 -10.414 1 78.62 272 ALA A N 1
ATOM 2089 C CA . ALA A 1 272 ? 35.031 -28.406 -10.133 1 78.62 272 ALA A CA 1
ATOM 2090 C C . ALA A 1 272 ? 35.125 -29.453 -9.023 1 78.62 272 ALA A C 1
ATOM 2092 O O . ALA A 1 272 ? 36.062 -30.203 -8.93 1 78.62 272 ALA A O 1
ATOM 2093 N N . THR A 1 273 ? 34.125 -29.516 -8.219 1 73.44 273 THR A N 1
ATOM 2094 C CA . THR A 1 273 ? 34.062 -30.5 -7.145 1 73.44 273 THR A CA 1
ATOM 2095 C C . THR A 1 273 ? 33.688 -31.875 -7.688 1 73.44 273 THR A C 1
ATOM 2097 O O . THR A 1 273 ? 33.75 -32.875 -6.961 1 73.44 273 THR A O 1
ATOM 2100 N N . GLY A 1 274 ? 33.312 -31.891 -8.969 1 73.62 274 GLY A N 1
ATOM 2101 C CA . GLY A 1 274 ? 33.031 -33.188 -9.594 1 73.62 274 GLY A CA 1
ATOM 2102 C C . GLY A 1 274 ? 31.562 -33.344 -9.977 1 73.62 274 GLY A C 1
ATOM 2103 O O . GLY A 1 274 ? 31.125 -34.438 -10.336 1 73.62 274 GLY A O 1
ATOM 2104 N N . LEU A 1 275 ? 30.844 -32.375 -9.898 1 79.44 275 LEU A N 1
ATOM 2105 C CA . LEU A 1 275 ? 29.422 -32.438 -10.234 1 79.44 275 LEU A CA 1
ATOM 2106 C C . LEU A 1 275 ? 29.203 -32.188 -11.719 1 79.44 275 LEU A C 1
ATOM 2108 O O . LEU A 1 275 ? 30.047 -31.578 -12.383 1 79.44 275 LEU A O 1
ATOM 2112 N N . THR A 1 276 ? 28.109 -32.781 -12.203 1 82.38 276 THR A N 1
ATOM 2113 C CA . THR A 1 276 ? 27.688 -32.406 -13.547 1 82.38 276 THR A CA 1
ATOM 2114 C C . THR A 1 276 ? 27.219 -30.953 -13.578 1 82.38 276 THR A C 1
ATOM 2116 O O . THR A 1 276 ? 26.984 -30.359 -12.531 1 82.38 276 THR A O 1
ATOM 2119 N N . ALA A 1 277 ? 27.109 -30.453 -14.727 1 86.44 277 ALA A N 1
ATOM 2120 C CA . ALA A 1 277 ? 26.672 -29.062 -14.867 1 86.44 277 ALA A CA 1
ATOM 2121 C C . ALA A 1 277 ? 25.281 -28.859 -14.266 1 86.44 277 ALA A C 1
ATOM 2123 O O . ALA A 1 277 ? 25.047 -27.875 -13.562 1 86.44 277 ALA A O 1
ATOM 2124 N N . GLU A 1 278 ? 24.438 -29.781 -14.484 1 82.88 278 GLU A N 1
ATOM 2125 C CA . GLU A 1 278 ? 23.078 -29.703 -13.953 1 82.88 278 GLU A CA 1
ATOM 2126 C C . GLU A 1 278 ? 23.078 -29.75 -12.43 1 82.88 278 GLU A C 1
ATOM 2128 O O . GLU A 1 278 ? 22.375 -28.984 -11.781 1 82.88 278 GLU A O 1
ATOM 2133 N N . ALA A 1 279 ? 23.781 -30.688 -11.922 1 78.81 279 ALA A N 1
ATOM 2134 C CA . ALA A 1 279 ? 23.859 -30.844 -10.477 1 78.81 279 ALA A CA 1
ATOM 2135 C C . ALA A 1 279 ? 24.453 -29.609 -9.812 1 78.81 279 ALA A C 1
ATOM 2137 O O . ALA A 1 279 ? 24.062 -29.234 -8.703 1 78.81 279 ALA A O 1
ATOM 2138 N N . ALA A 1 280 ? 25.406 -29.062 -10.453 1 82.69 280 ALA A N 1
ATOM 2139 C CA . ALA A 1 280 ? 26.016 -27.844 -9.93 1 82.69 280 ALA A CA 1
ATOM 2140 C C . ALA A 1 280 ? 25 -26.719 -9.836 1 82.69 280 ALA A C 1
ATOM 2142 O O . ALA A 1 280 ? 24.953 -26 -8.828 1 82.69 280 ALA A O 1
ATOM 2143 N N . VAL A 1 281 ? 24.25 -26.594 -10.875 1 82.56 281 VAL A N 1
ATOM 2144 C CA . VAL A 1 281 ? 23.219 -25.562 -10.883 1 82.56 281 VAL A CA 1
ATOM 2145 C C . VAL A 1 281 ? 22.219 -25.812 -9.758 1 82.56 281 VAL A C 1
ATOM 2147 O O . VAL A 1 281 ? 21.812 -24.891 -9.047 1 82.56 281 VAL A O 1
ATOM 2150 N N . GLU A 1 282 ? 21.828 -27 -9.578 1 77.19 282 GLU A N 1
ATOM 2151 C CA . GLU A 1 282 ? 20.875 -27.359 -8.531 1 77.19 282 GLU A CA 1
ATOM 2152 C C . GLU A 1 282 ? 21.438 -27.047 -7.148 1 77.19 282 GLU A C 1
ATOM 2154 O O . GLU A 1 282 ? 20.703 -26.594 -6.266 1 77.19 282 GLU A O 1
ATOM 2159 N N . ARG A 1 283 ? 22.625 -27.438 -6.969 1 78.94 283 ARG A N 1
ATOM 2160 C CA . ARG A 1 283 ? 23.266 -27.172 -5.688 1 78.94 283 ARG A CA 1
ATOM 2161 C C . ARG A 1 283 ? 23.25 -25.688 -5.359 1 78.94 283 ARG A C 1
ATOM 2163 O O . ARG A 1 283 ? 22.859 -25.297 -4.254 1 78.94 283 ARG A O 1
ATOM 2170 N N . VAL A 1 284 ? 23.656 -24.891 -6.277 1 77.5 284 VAL A N 1
ATOM 2171 C CA . VAL A 1 284 ? 23.734 -23.453 -6.066 1 77.5 284 VAL A CA 1
ATOM 2172 C C . VAL A 1 284 ? 22.328 -22.891 -5.855 1 77.5 284 VAL A C 1
ATOM 2174 O O . VAL A 1 284 ? 22.125 -22.016 -5.016 1 77.5 284 VAL A O 1
ATOM 2177 N N . GLN A 1 285 ? 21.422 -23.406 -6.59 1 75.88 285 GLN A N 1
ATOM 2178 C CA . GLN A 1 285 ? 20.031 -22.969 -6.453 1 75.88 285 GLN A CA 1
ATOM 2179 C C . GLN A 1 285 ? 19.484 -23.297 -5.07 1 75.88 285 GLN A C 1
ATOM 2181 O O . GLN A 1 285 ? 18.75 -22.5 -4.477 1 75.88 285 GLN A O 1
ATOM 2186 N N . SER A 1 286 ? 19.703 -24.5 -4.684 1 72.75 286 SER A N 1
ATOM 2187 C CA . SER A 1 286 ? 19.234 -24.938 -3.367 1 72.75 286 SER A CA 1
ATOM 2188 C C . SER A 1 286 ? 19.797 -24.031 -2.27 1 72.75 286 SER A C 1
ATOM 2190 O O . SER A 1 286 ? 19.094 -23.703 -1.317 1 72.75 286 SER A O 1
ATOM 2192 N N . ASP A 1 287 ? 21.016 -23.766 -2.426 1 72.06 287 ASP A N 1
ATOM 2193 C CA . ASP A 1 287 ? 21.641 -22.859 -1.471 1 72.06 287 ASP A CA 1
ATOM 2194 C C . ASP A 1 287 ? 20.984 -21.484 -1.499 1 72.06 287 ASP A C 1
ATOM 2196 O O . ASP A 1 287 ? 20.703 -20.891 -0.449 1 72.06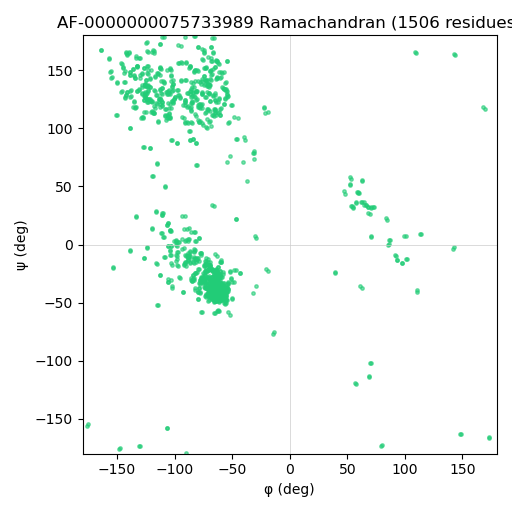 287 ASP A O 1
ATOM 2200 N N . THR A 1 288 ? 20.766 -21.016 -2.715 1 68.62 288 THR A N 1
ATOM 2201 C CA . THR A 1 288 ? 20.156 -19.719 -2.906 1 68.62 288 THR A CA 1
ATOM 2202 C C . THR A 1 288 ? 18.75 -19.688 -2.311 1 68.62 288 THR A C 1
ATOM 2204 O O . THR A 1 288 ? 18.375 -18.734 -1.637 1 68.62 288 THR A O 1
ATOM 2207 N N . ARG A 1 289 ? 18.062 -20.719 -2.549 1 67.06 289 ARG A N 1
ATOM 2208 C CA . ARG A 1 289 ? 16.703 -20.828 -2.039 1 67.06 289 ARG A CA 1
ATOM 2209 C C . ARG A 1 289 ? 16.688 -20.859 -0.515 1 67.06 289 ARG A C 1
ATOM 2211 O O . ARG A 1 289 ? 15.828 -20.234 0.116 1 67.06 289 ARG A O 1
ATOM 2218 N N . ALA A 1 290 ? 17.547 -21.656 0.054 1 66.25 290 ALA A N 1
ATOM 2219 C CA . ALA A 1 290 ? 17.656 -21.719 1.51 1 66.25 290 ALA A CA 1
ATOM 2220 C C . ALA A 1 290 ? 17.906 -20.344 2.109 1 66.25 290 ALA A C 1
ATOM 2222 O O . ALA A 1 290 ? 17.328 -19.984 3.135 1 66.25 290 ALA A O 1
ATOM 2223 N N . ARG A 1 291 ? 18.641 -19.641 1.399 1 62.06 291 ARG A N 1
ATOM 2224 C CA . ARG A 1 291 ? 18.953 -18.281 1.853 1 62.06 291 ARG A CA 1
ATOM 2225 C C . ARG A 1 291 ? 17.734 -17.359 1.693 1 62.06 291 ARG A C 1
ATOM 2227 O O . ARG A 1 291 ? 17.453 -16.531 2.564 1 62.06 291 ARG A O 1
ATOM 2234 N N . MET A 1 292 ? 17.125 -17.516 0.607 1 61.97 292 MET A N 1
ATOM 2235 C CA . MET A 1 292 ? 15.945 -16.719 0.306 1 61.97 292 MET A CA 1
ATOM 2236 C C . MET A 1 292 ? 14.867 -16.906 1.366 1 61.97 292 MET A C 1
ATOM 2238 O O . MET A 1 292 ? 14.25 -15.953 1.822 1 61.97 292 MET A O 1
ATOM 2242 N N . LEU A 1 293 ? 14.688 -18.219 1.714 1 56.69 293 LEU A N 1
ATOM 2243 C CA . LEU A 1 293 ? 13.641 -18.578 2.652 1 56.69 293 LEU A CA 1
ATOM 2244 C C . LEU A 1 293 ? 13.906 -18 4.031 1 56.69 293 LEU A C 1
ATOM 2246 O O . LEU A 1 293 ? 12.977 -17.75 4.805 1 56.69 293 LEU A O 1
ATOM 2250 N N . ARG A 1 294 ? 15.109 -17.734 4.176 1 52.38 294 ARG A N 1
ATOM 2251 C CA . ARG A 1 294 ? 15.492 -17.281 5.508 1 52.38 294 ARG A CA 1
ATOM 2252 C C . ARG A 1 294 ? 15.711 -15.773 5.531 1 52.38 294 ARG A C 1
ATOM 2254 O O . ARG A 1 294 ? 15.852 -15.172 6.602 1 52.38 294 ARG A O 1
ATOM 2261 N N . SER A 1 295 ? 15.695 -15.234 4.281 1 54.38 295 SER A N 1
ATOM 2262 C CA . SER A 1 295 ? 15.922 -13.789 4.188 1 54.38 295 SER A CA 1
ATOM 2263 C C . SER A 1 295 ? 14.648 -13.016 4.488 1 54.38 295 SER A C 1
ATOM 2265 O O . SER A 1 295 ? 13.586 -13.328 3.951 1 54.38 295 SER A O 1
ATOM 2267 N N . THR A 1 296 ? 14.742 -12.211 5.363 1 47.31 296 THR A N 1
ATOM 2268 C CA . THR A 1 296 ? 13.586 -11.391 5.719 1 47.31 296 THR A CA 1
ATOM 2269 C C . THR A 1 296 ? 13.547 -10.117 4.871 1 47.31 296 THR A C 1
ATOM 2271 O O . THR A 1 296 ? 12.523 -9.43 4.824 1 47.31 296 THR A O 1
ATOM 2274 N N . ASP A 1 297 ? 14.617 -9.836 4.113 1 46.12 297 ASP A N 1
ATOM 2275 C CA . ASP A 1 297 ? 14.695 -8.633 3.297 1 46.12 297 ASP A CA 1
ATOM 2276 C C . ASP A 1 297 ? 14.039 -8.844 1.936 1 46.12 297 ASP A C 1
ATOM 2278 O O . ASP A 1 297 ? 14.461 -9.711 1.163 1 46.12 297 ASP A O 1
ATOM 2282 N N . PRO A 1 298 ? 12.969 -8.117 1.724 1 48.06 298 PRO A N 1
ATOM 2283 C CA . PRO A 1 298 ? 12.266 -8.312 0.456 1 48.06 298 PRO A CA 1
ATOM 2284 C C . PRO A 1 298 ? 13.156 -8.078 -0.76 1 48.06 298 PRO A C 1
ATOM 2286 O O . PRO A 1 298 ? 13.031 -8.781 -1.768 1 48.06 298 PRO A O 1
ATOM 2289 N N . TYR A 1 299 ? 14.047 -7.16 -0.556 1 42 299 TYR A N 1
ATOM 2290 C CA . TYR A 1 299 ? 14.945 -6.871 -1.668 1 42 299 TYR A CA 1
ATOM 2291 C C . TYR A 1 299 ? 15.828 -8.07 -1.978 1 42 299 TYR A C 1
ATOM 2293 O O . TYR A 1 299 ? 15.977 -8.461 -3.139 1 42 299 TYR A O 1
ATOM 2301 N N . LEU A 1 300 ? 16.281 -8.648 -0.949 1 50.41 300 LEU A N 1
ATOM 2302 C CA . LEU A 1 300 ? 17.141 -9.812 -1.127 1 50.41 300 LEU A CA 1
ATOM 2303 C C . LEU A 1 300 ? 16.359 -10.992 -1.685 1 50.41 300 LEU A C 1
ATOM 2305 O O . LEU A 1 300 ? 16.859 -11.742 -2.525 1 50.41 300 LEU A O 1
ATOM 2309 N N . ARG A 1 301 ? 15.234 -10.977 -1.168 1 56.06 301 ARG A N 1
ATOM 2310 C CA . ARG A 1 301 ? 14.391 -12.07 -1.632 1 56.06 301 ARG A CA 1
ATOM 2311 C C . ARG A 1 301 ? 14.117 -11.953 -3.127 1 56.06 301 ARG A C 1
ATOM 2313 O O . ARG A 1 301 ? 14.148 -12.953 -3.852 1 56.06 301 ARG A O 1
ATOM 2320 N N . ASP A 1 302 ? 13.969 -10.75 -3.459 1 54.91 302 ASP A N 1
ATOM 2321 C CA . ASP A 1 302 ? 13.703 -10.547 -4.879 1 54.91 302 ASP A CA 1
ATOM 2322 C C . ASP A 1 302 ? 14.93 -10.883 -5.723 1 54.91 302 ASP A C 1
ATOM 2324 O O . ASP A 1 302 ? 14.812 -11.5 -6.785 1 54.91 302 ASP A O 1
ATOM 2328 N N . ARG A 1 303 ? 16.031 -10.484 -5.133 1 55.53 303 ARG A N 1
ATOM 2329 C CA . ARG A 1 303 ? 17.281 -10.766 -5.844 1 55.53 303 ARG A CA 1
ATOM 2330 C C . ARG A 1 303 ? 17.531 -12.266 -5.945 1 55.53 303 ARG A C 1
ATOM 2332 O O . ARG A 1 303 ? 17.938 -12.766 -6.992 1 55.53 303 ARG A O 1
ATOM 2339 N N . LEU A 1 304 ? 17.328 -12.82 -4.855 1 61.41 304 LEU A N 1
ATOM 2340 C CA . LEU A 1 304 ? 17.531 -14.266 -4.816 1 61.41 304 LEU A CA 1
ATOM 2341 C C . LEU A 1 304 ? 16.531 -14.984 -5.719 1 61.41 304 LEU A C 1
ATOM 2343 O O . LEU A 1 304 ? 16.859 -15.984 -6.348 1 61.41 304 LEU A O 1
ATOM 2347 N N . HIS A 1 305 ? 15.508 -14.297 -5.805 1 63.19 305 HIS A N 1
ATOM 2348 C CA . HIS A 1 305 ? 14.5 -14.836 -6.719 1 63.19 305 HIS A CA 1
ATOM 2349 C C . HIS A 1 305 ? 14.969 -14.742 -8.164 1 63.19 305 HIS A C 1
ATOM 2351 O O . HIS A 1 305 ? 14.773 -15.672 -8.945 1 63.19 305 HIS A O 1
ATOM 2357 N N . ASP A 1 306 ? 15.5 -13.648 -8.414 1 59.25 306 ASP A N 1
ATOM 2358 C CA . ASP A 1 306 ? 16.016 -13.461 -9.766 1 59.25 306 ASP A CA 1
ATOM 2359 C C . ASP A 1 306 ? 17.094 -14.492 -10.078 1 59.25 306 ASP A C 1
ATOM 2361 O O . ASP A 1 306 ? 17.141 -15.031 -11.188 1 59.25 306 ASP A O 1
ATOM 2365 N N . LEU A 1 307 ? 17.859 -14.641 -9.148 1 65.69 307 LEU A N 1
ATOM 2366 C CA . LEU A 1 307 ? 18.922 -15.625 -9.336 1 65.69 307 LEU A CA 1
ATOM 2367 C C . LEU A 1 307 ? 18.328 -17.016 -9.531 1 65.69 307 LEU A C 1
ATOM 2369 O O . LEU A 1 307 ? 18.828 -17.797 -10.336 1 65.69 307 LEU A O 1
ATOM 2373 N N . GLU A 1 308 ? 17.359 -17.266 -8.773 1 68.88 308 GLU A N 1
ATOM 2374 C CA . GLU A 1 308 ? 16.703 -18.562 -8.914 1 68.88 308 GLU A CA 1
ATOM 2375 C C . GLU A 1 308 ? 16.109 -18.719 -10.312 1 68.88 308 GLU A C 1
ATOM 2377 O O . GLU A 1 308 ? 16.203 -19.797 -10.906 1 68.88 308 GLU A O 1
ATOM 2382 N N . ASP A 1 309 ? 15.555 -17.672 -10.734 1 64.88 309 ASP A N 1
ATOM 2383 C CA . ASP A 1 309 ? 14.992 -17.719 -12.086 1 64.88 309 ASP A CA 1
ATOM 2384 C C . ASP A 1 309 ? 16.078 -17.969 -13.125 1 64.88 309 ASP A C 1
ATOM 2386 O O . ASP A 1 309 ? 15.875 -18.734 -14.07 1 64.88 309 ASP A O 1
ATOM 2390 N N . LEU A 1 310 ? 17.125 -17.281 -12.93 1 69.38 310 LEU A N 1
ATOM 2391 C CA . LEU A 1 310 ? 18.25 -17.484 -13.836 1 69.38 310 LEU A CA 1
ATOM 2392 C C . LEU A 1 310 ? 18.75 -18.922 -13.758 1 69.38 310 LEU A C 1
ATOM 2394 O O . LEU A 1 310 ? 19.125 -19.516 -14.781 1 69.38 310 LEU A O 1
ATOM 2398 N N . GLY A 1 311 ? 18.797 -19.391 -12.547 1 74.81 311 GLY A N 1
ATOM 2399 C CA . GLY A 1 311 ? 19.188 -20.781 -12.375 1 74.81 311 GLY A CA 1
ATOM 2400 C C . GLY A 1 311 ? 18.281 -21.75 -13.109 1 74.81 311 GLY A C 1
ATOM 2401 O O . GLY A 1 311 ? 18.766 -22.703 -13.727 1 74.81 311 GLY A O 1
ATOM 2402 N N . HIS A 1 312 ? 17.078 -21.438 -13.102 1 69.25 312 HIS A N 1
ATOM 2403 C CA . HIS A 1 312 ? 16.109 -22.281 -13.797 1 69.25 312 HIS A CA 1
ATOM 2404 C C . HIS A 1 312 ? 16.328 -22.234 -15.305 1 69.25 312 HIS A C 1
ATOM 2406 O O . HIS A 1 312 ? 16.25 -23.266 -15.984 1 69.25 312 HIS A O 1
ATOM 2412 N N . ARG A 1 313 ? 16.516 -21.078 -15.719 1 68 313 ARG A N 1
ATOM 2413 C CA . ARG A 1 313 ? 16.766 -20.922 -17.156 1 68 313 ARG A CA 1
ATOM 2414 C C . ARG A 1 313 ? 18.031 -21.656 -17.562 1 68 313 ARG A C 1
ATOM 2416 O O . ARG A 1 313 ? 18.078 -22.281 -18.625 1 68 313 ARG A O 1
ATOM 2423 N N . LEU A 1 314 ? 18.969 -21.453 -16.781 1 79.31 314 LEU A N 1
ATOM 2424 C CA . LEU A 1 314 ? 20.234 -22.141 -17.062 1 79.31 314 LEU A CA 1
ATOM 2425 C C . LEU A 1 314 ? 20.031 -23.641 -17.078 1 79.31 314 LEU A C 1
ATOM 2427 O O . LEU A 1 314 ? 20.562 -24.344 -17.938 1 79.31 314 LEU A O 1
ATOM 2431 N N . MET A 1 315 ? 19.297 -24.141 -16.109 1 77.94 315 MET A N 1
ATOM 2432 C CA . MET A 1 315 ? 19.016 -25.562 -16.016 1 77.94 315 MET A CA 1
ATOM 2433 C C . MET A 1 315 ? 18.297 -26.062 -17.266 1 77.94 315 MET A C 1
ATOM 2435 O O . MET A 1 315 ? 18.625 -27.125 -17.797 1 77.94 315 MET A O 1
ATOM 2439 N N . ARG A 1 316 ? 17.453 -25.312 -17.734 1 69.75 316 ARG A N 1
ATOM 2440 C CA . ARG A 1 316 ? 16.719 -25.672 -18.953 1 69.75 316 ARG A CA 1
ATOM 2441 C C . ARG A 1 316 ? 17.656 -25.734 -20.156 1 69.75 316 ARG A C 1
ATOM 2443 O O . ARG A 1 316 ? 17.516 -26.609 -21.016 1 69.75 316 ARG A O 1
ATOM 2450 N N . GLN A 1 317 ? 18.5 -24.766 -20.219 1 73 317 GLN A N 1
ATOM 2451 C CA . GLN A 1 317 ? 19.484 -24.734 -21.297 1 73 317 GLN A CA 1
ATOM 2452 C C . GLN A 1 317 ? 20.375 -25.969 -21.266 1 73 317 GLN A C 1
ATOM 2454 O O . GLN A 1 317 ? 20.734 -26.516 -22.312 1 73 317 GLN A O 1
ATOM 2459 N N . LEU A 1 318 ? 20.75 -26.359 -20.156 1 81.12 318 LEU A N 1
ATOM 2460 C CA . LEU A 1 318 ? 21.656 -27.484 -20 1 81.12 318 LEU A CA 1
ATOM 2461 C C . LEU A 1 318 ? 20.953 -28.797 -20.344 1 81.12 318 LEU A C 1
ATOM 2463 O O . LEU A 1 318 ? 21.562 -29.688 -20.953 1 81.12 318 LEU A O 1
ATOM 2467 N N . VAL A 1 319 ? 19.781 -28.922 -19.891 1 70.31 319 VAL A N 1
ATOM 2468 C CA . VAL A 1 319 ? 19.047 -30.156 -20.109 1 70.31 319 VAL A CA 1
ATOM 2469 C C . VAL A 1 319 ? 18.484 -30.188 -21.531 1 70.31 319 VAL A C 1
ATOM 2471 O O . VAL A 1 319 ? 18.203 -31.25 -22.078 1 70.31 319 VAL A O 1
ATOM 2474 N N . GLY A 1 320 ? 18.812 -29.203 -22.359 1 55.97 320 GLY A N 1
ATOM 2475 C CA . GLY A 1 320 ? 18.344 -29.141 -23.734 1 55.97 320 GLY A CA 1
ATOM 2476 C C . GLY A 1 320 ? 16.828 -29.062 -23.844 1 55.97 320 GLY A C 1
ATOM 2477 O O . GLY A 1 320 ? 16.281 -29.125 -24.953 1 55.97 320 GLY A O 1
ATOM 2478 N N . GLN A 1 321 ? 16.109 -29.75 -22.953 1 47.06 321 GLN A N 1
ATOM 2479 C CA . GLN A 1 321 ? 14.688 -30.016 -23.141 1 47.06 321 GLN A CA 1
ATOM 2480 C C . GLN A 1 321 ? 13.859 -28.75 -23 1 47.06 321 GLN A C 1
ATOM 2482 O O . GLN A 1 321 ? 14.086 -27.953 -22.078 1 47.06 321 GLN A O 1
ATOM 2487 N N . ASP A 1 322 ? 13.43 -28.266 -24.016 1 41.44 322 ASP A N 1
ATOM 2488 C CA . ASP A 1 322 ? 12.188 -27.516 -24.109 1 41.44 322 ASP A CA 1
ATOM 2489 C C . ASP A 1 322 ? 11.18 -28 -23.062 1 41.44 322 ASP A C 1
ATOM 2491 O O . ASP A 1 322 ? 10.062 -28.391 -23.406 1 41.44 322 ASP A O 1
ATOM 2495 N N . HIS A 1 323 ? 11.469 -28.859 -22.172 1 38.59 323 HIS A N 1
ATOM 2496 C CA . HIS A 1 323 ? 10.484 -29.719 -21.516 1 38.59 323 HIS A CA 1
ATOM 2497 C C . HIS A 1 323 ? 9.547 -28.891 -20.641 1 38.59 323 HIS A C 1
ATOM 2499 O O . HIS A 1 323 ? 9.734 -28.797 -19.438 1 38.59 323 HIS A O 1
ATOM 2505 N N . ALA A 1 324 ? 9.242 -27.875 -20.906 1 40.12 324 ALA A N 1
ATOM 2506 C CA . ALA A 1 324 ? 8.031 -27.594 -20.141 1 40.12 324 ALA A CA 1
ATOM 2507 C C . ALA A 1 324 ? 7.121 -28.812 -20.078 1 40.12 324 ALA A C 1
ATOM 2509 O O . ALA A 1 324 ? 6.844 -29.438 -21.094 1 40.12 324 ALA A O 1
ATOM 2510 N N . PRO A 1 325 ? 7.117 -29.703 -19.156 1 40.59 325 PRO A N 1
ATOM 2511 C CA . PRO A 1 325 ? 6.109 -30.766 -19.297 1 40.59 325 PRO A CA 1
ATOM 2512 C C . PRO A 1 325 ? 4.934 -30.344 -20.172 1 40.59 325 PRO A C 1
ATOM 2514 O O . PRO A 1 325 ? 4.559 -29.172 -20.203 1 40.59 325 PRO A O 1
ATOM 2517 N N . SER A 1 326 ? 4.664 -31 -21.297 1 42.09 326 SER A N 1
ATOM 2518 C CA . SER A 1 326 ? 3.469 -30.797 -22.109 1 42.09 326 SER A CA 1
ATOM 2519 C C . SER A 1 326 ? 2.275 -30.391 -21.234 1 42.09 326 SER A C 1
ATOM 2521 O O . SER A 1 326 ? 1.856 -31.156 -20.359 1 42.09 326 SER A O 1
ATOM 2523 N N . ARG A 1 327 ? 2.115 -29.172 -20.828 1 49.97 327 ARG A N 1
ATOM 2524 C CA . ARG A 1 327 ? 0.914 -28.609 -20.219 1 49.97 327 ARG A CA 1
ATOM 2525 C C . ARG A 1 327 ? -0.314 -29.453 -20.547 1 49.97 327 ARG A C 1
ATOM 2527 O O . ARG A 1 327 ? -1.334 -29.359 -19.859 1 49.97 327 ARG A O 1
ATOM 2534 N N . GLU A 1 328 ? -0.206 -30.234 -21.625 1 50.19 328 GLU A N 1
ATOM 2535 C CA . GLU A 1 328 ? -1.298 -31.047 -22.141 1 50.19 328 GLU A CA 1
ATOM 2536 C C . GLU A 1 328 ? -1.447 -32.344 -21.344 1 50.19 328 GLU A C 1
ATOM 2538 O O . GLU A 1 328 ? -2.488 -33 -21.406 1 50.19 328 GLU A O 1
ATOM 2543 N N . GLN A 1 329 ? -0.47 -32.781 -20.469 1 58.72 329 GLN A N 1
ATOM 2544 C CA . GLN A 1 329 ? -0.7 -34.062 -19.828 1 58.72 329 GLN A CA 1
ATOM 2545 C C . GLN A 1 329 ? -0.772 -33.938 -18.312 1 58.72 329 GLN A C 1
ATOM 2547 O O . GLN A 1 329 ? 0.129 -34.375 -17.609 1 58.72 329 GLN A O 1
ATOM 2552 N N . LEU A 1 330 ? -1.64 -33.188 -17.75 1 72.88 330 LEU A N 1
ATOM 2553 C CA . LEU A 1 330 ? -1.908 -33.125 -16.312 1 72.88 330 LEU A CA 1
ATOM 2554 C C . LEU A 1 330 ? -2.557 -34.406 -15.82 1 72.88 330 LEU A C 1
ATOM 2556 O O . LEU A 1 330 ? -3.445 -34.969 -16.484 1 72.88 330 LEU A O 1
ATOM 2560 N N . PRO A 1 331 ? -1.907 -35 -14.844 1 78.81 331 PRO A N 1
ATOM 2561 C CA . PRO A 1 331 ? -2.639 -36.125 -14.234 1 78.81 331 PRO A CA 1
ATOM 2562 C C . PRO A 1 331 ? -4.031 -35.719 -13.758 1 78.81 331 PRO A C 1
ATOM 2564 O O . PRO A 1 331 ? -4.34 -34.531 -13.672 1 78.81 331 PRO A O 1
ATOM 2567 N N . ASP A 1 332 ? -4.781 -36.75 -13.672 1 81.38 332 ASP A N 1
ATOM 2568 C CA . ASP A 1 332 ? -6.105 -36.5 -13.117 1 81.38 332 ASP A CA 1
ATOM 2569 C C . ASP A 1 332 ? -6.004 -35.906 -11.719 1 81.38 332 ASP A C 1
ATOM 2571 O O . ASP A 1 332 ? -5.148 -36.281 -10.922 1 81.38 332 ASP A O 1
ATOM 2575 N N . ASN A 1 333 ? -6.73 -34.938 -11.43 1 88.56 333 ASN A N 1
ATOM 2576 C CA . ASN A 1 333 ? -6.801 -34.25 -10.133 1 88.56 333 ASN A CA 1
ATOM 2577 C C . ASN A 1 333 ? -5.469 -33.594 -9.773 1 88.56 333 ASN A C 1
ATOM 2579 O O . ASN A 1 333 ? -4.941 -33.812 -8.68 1 88.56 333 ASN A O 1
ATOM 2583 N N . ALA A 1 334 ? -5.02 -32.812 -10.617 1 90.5 334 ALA A N 1
ATOM 2584 C CA . ALA A 1 334 ? -3.723 -32.156 -10.445 1 90.5 334 ALA A CA 1
ATOM 2585 C C . ALA A 1 334 ? -3.836 -30.938 -9.531 1 90.5 334 ALA A C 1
ATOM 2587 O O . ALA A 1 334 ? -4.809 -30.172 -9.609 1 90.5 334 ALA A O 1
ATOM 2588 N N . ILE A 1 335 ? -2.986 -30.844 -8.617 1 91.75 335 ILE A N 1
ATOM 2589 C CA . ILE A 1 335 ? -2.812 -29.656 -7.797 1 9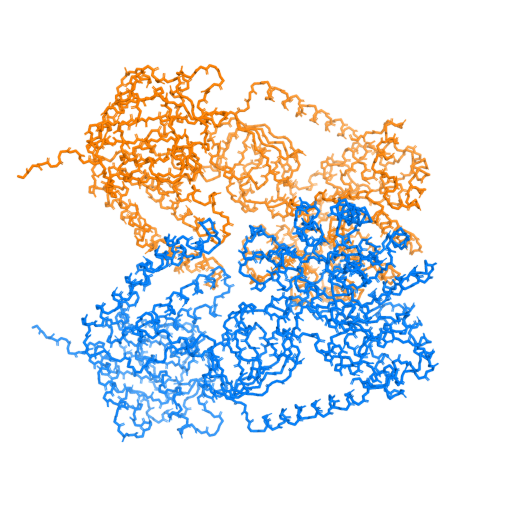1.75 335 ILE A CA 1
ATOM 2590 C C . ILE A 1 335 ? -1.503 -28.953 -8.164 1 91.75 335 ILE A C 1
ATOM 2592 O O . ILE A 1 335 ? -0.421 -29.516 -7.969 1 91.75 335 ILE A O 1
ATOM 2596 N N . LEU A 1 336 ? -1.646 -27.812 -8.633 1 89.31 336 LEU A N 1
ATOM 2597 C CA . LEU A 1 336 ? -0.502 -27.062 -9.141 1 89.31 336 LEU A CA 1
ATOM 2598 C C . LEU A 1 336 ? 0.204 -26.312 -8.016 1 89.31 336 LEU A C 1
ATOM 2600 O O . LEU A 1 336 ? -0.444 -25.656 -7.199 1 89.31 336 LEU A O 1
ATOM 2604 N N . ILE A 1 337 ? 1.486 -26.5 -7.891 1 88.56 337 ILE A N 1
ATOM 2605 C CA . ILE A 1 337 ? 2.305 -25.75 -6.938 1 88.56 337 ILE A CA 1
ATOM 2606 C C . ILE A 1 337 ? 3.312 -24.891 -7.691 1 88.56 337 ILE A C 1
ATOM 2608 O O . ILE A 1 337 ? 3.938 -25.344 -8.656 1 88.56 337 ILE A O 1
ATOM 2612 N N . ALA A 1 338 ? 3.297 -23.656 -7.328 1 82.19 338 ALA A N 1
ATOM 2613 C CA . ALA A 1 338 ? 4.23 -22.734 -7.973 1 82.19 338 ALA A CA 1
ATOM 2614 C C . ALA A 1 338 ? 4.711 -21.672 -6.992 1 82.19 338 ALA A C 1
ATOM 2616 O O . ALA A 1 338 ? 4.113 -21.484 -5.93 1 82.19 338 ALA A O 1
ATOM 2617 N N . ARG A 1 339 ? 5.816 -21.141 -7.25 1 75.88 339 ARG A N 1
ATOM 2618 C CA . ARG A 1 339 ? 6.238 -19.984 -6.465 1 75.88 339 ARG A CA 1
ATOM 2619 C C . ARG A 1 339 ? 5.316 -18.797 -6.707 1 75.88 339 ARG A C 1
ATOM 2621 O O . ARG A 1 339 ? 4.812 -18.188 -5.758 1 75.88 339 ARG A O 1
ATOM 2628 N N . SER A 1 340 ? 5.227 -18.391 -7.91 1 72.94 340 SER A N 1
ATOM 2629 C CA . SER A 1 340 ? 4.297 -17.359 -8.375 1 72.94 340 SER A CA 1
ATOM 2630 C C . SER A 1 340 ? 3.689 -17.734 -9.719 1 72.94 340 SER A C 1
ATOM 2632 O O . SER A 1 340 ? 4.242 -18.562 -10.445 1 72.94 340 SER A O 1
ATOM 2634 N N . MET A 1 341 ? 2.467 -17.297 -9.891 1 68.62 341 MET A N 1
ATOM 2635 C CA . MET A 1 341 ? 1.785 -17.625 -11.141 1 68.62 341 MET A CA 1
ATOM 2636 C C . MET A 1 341 ? 0.919 -16.453 -11.609 1 68.62 341 MET A C 1
ATOM 2638 O O . MET A 1 341 ? 0.227 -15.828 -10.805 1 68.62 341 MET A O 1
ATOM 2642 N N . GLY A 1 342 ? 1.211 -16.062 -12.914 1 62.53 342 GLY A N 1
ATOM 2643 C CA . GLY A 1 342 ? 0.297 -15.094 -13.492 1 62.53 342 GLY A CA 1
ATOM 2644 C C . GLY A 1 342 ? -1.034 -15.695 -13.906 1 62.53 342 GLY A C 1
ATOM 2645 O O . GLY A 1 342 ? -1.159 -16.922 -14.023 1 62.53 342 GLY A O 1
ATOM 2646 N N . PRO A 1 343 ? -2.088 -14.891 -14.039 1 62.78 343 PRO A N 1
ATOM 2647 C CA . PRO A 1 343 ? -3.416 -15.367 -14.422 1 62.78 343 PRO A CA 1
ATOM 2648 C C . PRO A 1 343 ? -3.404 -16.141 -15.742 1 62.78 343 PRO A C 1
ATOM 2650 O O . PRO A 1 343 ? -4.051 -17.188 -15.852 1 62.78 343 PRO A O 1
ATOM 2653 N N . ALA A 1 344 ? -2.633 -15.633 -16.688 1 59.22 344 ALA A N 1
ATOM 2654 C CA . ALA A 1 344 ? -2.582 -16.281 -18 1 59.22 344 ALA A CA 1
ATOM 2655 C C . ALA A 1 344 ? -2.008 -17.688 -17.875 1 59.22 344 ALA A C 1
ATOM 2657 O O . ALA A 1 344 ? -2.5 -18.625 -18.516 1 59.22 344 ALA A O 1
ATOM 2658 N N . ALA A 1 345 ? -1.003 -17.844 -17.078 1 65.94 345 ALA A N 1
ATOM 2659 C CA . ALA A 1 345 ? -0.353 -19.141 -16.906 1 65.94 345 ALA A CA 1
ATOM 2660 C C . ALA A 1 345 ? -1.317 -20.156 -16.297 1 65.94 345 ALA A C 1
ATOM 2662 O O . ALA A 1 345 ? -1.316 -21.328 -16.703 1 65.94 345 ALA A O 1
ATOM 2663 N N . LEU A 1 346 ? -2.078 -19.734 -15.414 1 73.5 346 LEU A N 1
ATOM 2664 C CA . LEU A 1 346 ? -3.039 -20.641 -14.781 1 73.5 346 LEU A CA 1
ATOM 2665 C C . LEU A 1 346 ? -4.09 -21.094 -15.781 1 73.5 346 LEU A C 1
ATOM 2667 O O . LEU A 1 346 ? -4.496 -22.266 -15.766 1 73.5 346 LEU A O 1
ATOM 2671 N N . LEU A 1 347 ? -4.484 -20.188 -16.672 1 65 347 LEU A N 1
ATOM 2672 C CA . LEU A 1 347 ? -5.539 -20.5 -17.641 1 65 347 LEU A CA 1
ATOM 2673 C C . LEU A 1 347 ? -5.047 -21.484 -18.688 1 65 347 LEU A C 1
ATOM 2675 O O . LEU A 1 347 ? -5.855 -22.109 -19.375 1 65 347 LEU A O 1
ATOM 2679 N N . ASP A 1 348 ? -3.746 -21.625 -18.797 1 66.25 348 ASP A N 1
ATOM 2680 C CA . ASP A 1 348 ? -3.154 -22.531 -19.781 1 66.25 348 ASP A CA 1
ATOM 2681 C C . ASP A 1 348 ? -3.318 -23.984 -19.359 1 66.25 348 ASP A C 1
ATOM 2683 O O . ASP A 1 348 ? -3.184 -24.891 -20.188 1 66.25 348 ASP A O 1
ATOM 2687 N N . TYR A 1 349 ? -3.576 -24.25 -18.172 1 75.25 349 TYR A N 1
ATOM 2688 C CA . TYR A 1 349 ? -3.727 -25.609 -17.688 1 75.25 349 TYR A CA 1
ATOM 2689 C C . TYR A 1 349 ? -5.133 -26.141 -17.953 1 75.25 349 TYR A C 1
ATOM 2691 O O . TYR A 1 349 ? -6.09 -25.359 -18.016 1 75.25 349 TYR A O 1
ATOM 2699 N N . ASP A 1 350 ? -5.195 -27.438 -18.172 1 74.56 350 ASP A N 1
ATOM 2700 C CA . ASP A 1 350 ? -6.496 -28.062 -18.391 1 74.56 350 ASP A CA 1
ATOM 2701 C C . ASP A 1 350 ? -7.395 -27.922 -17.172 1 74.56 350 ASP A C 1
ATOM 2703 O O . ASP A 1 350 ? -7.117 -28.516 -16.125 1 74.56 350 ASP A O 1
ATOM 2707 N N . ARG A 1 351 ? -8.461 -27.359 -17.391 1 73.56 351 ARG A N 1
ATOM 2708 C CA . ARG A 1 351 ? -9.391 -27.047 -16.312 1 73.56 351 ARG A CA 1
ATOM 2709 C C . ARG A 1 351 ? -10.039 -28.312 -15.758 1 73.56 351 ARG A C 1
ATOM 2711 O O . ARG A 1 351 ? -10.453 -28.344 -14.594 1 73.56 351 ARG A O 1
ATOM 2718 N N . LYS A 1 352 ? -10.117 -29.172 -16.578 1 76.5 352 LYS A N 1
ATOM 2719 C CA . LYS A 1 352 ? -10.805 -30.391 -16.172 1 76.5 352 LYS A CA 1
ATOM 2720 C C . LYS A 1 352 ? -9.945 -31.219 -15.219 1 76.5 352 LYS A C 1
ATOM 2722 O O . LYS A 1 352 ? -10.469 -32 -14.43 1 76.5 352 LYS A O 1
ATOM 2727 N N . ARG A 1 353 ? -8.695 -30.984 -15.297 1 85.12 353 ARG A N 1
ATOM 2728 C CA . ARG A 1 353 ? -7.793 -31.828 -14.516 1 85.12 353 ARG A CA 1
ATOM 2729 C C . ARG A 1 353 ? -7.199 -31.047 -13.344 1 85.12 353 ARG A C 1
ATOM 2731 O O . ARG A 1 353 ? -6.625 -31.641 -12.422 1 85.12 353 ARG A O 1
ATOM 2738 N N . LEU A 1 354 ? -7.402 -29.812 -13.367 1 86.75 354 LEU A N 1
ATOM 2739 C CA . LEU A 1 354 ? -6.84 -28.953 -12.328 1 86.75 354 LEU A CA 1
ATOM 2740 C C . LEU A 1 354 ? -7.82 -28.797 -11.172 1 86.75 354 LEU A C 1
ATOM 2742 O O . LEU A 1 354 ? -8.945 -28.328 -11.367 1 86.75 354 LEU A O 1
ATOM 2746 N N . ARG A 1 355 ? -7.352 -29.172 -9.945 1 87.81 355 ARG A N 1
ATOM 2747 C CA . ARG A 1 355 ? -8.281 -29.125 -8.812 1 87.81 355 ARG A CA 1
ATOM 2748 C C . ARG A 1 355 ? -7.836 -28.109 -7.777 1 87.81 355 ARG A C 1
ATOM 2750 O O . ARG A 1 355 ? -8.641 -27.656 -6.953 1 87.81 355 ARG A O 1
ATOM 2757 N N . GLY A 1 356 ? -6.582 -27.719 -7.898 1 89.88 356 GLY A N 1
ATOM 2758 C CA . GLY A 1 356 ? -6.129 -26.797 -6.875 1 89.88 356 GLY A CA 1
ATOM 2759 C C . GLY A 1 356 ? -4.844 -26.078 -7.254 1 89.88 356 GLY A C 1
ATOM 2760 O O . GLY A 1 356 ? -4.191 -26.438 -8.234 1 89.88 356 GLY A O 1
ATOM 2761 N N . LEU A 1 357 ? -4.586 -25.062 -6.449 1 89.75 357 LEU A N 1
ATOM 2762 C CA . LEU A 1 357 ? -3.422 -24.203 -6.684 1 89.75 357 LEU A CA 1
ATOM 2763 C C . LEU A 1 357 ? -2.781 -23.797 -5.363 1 89.75 357 LEU A C 1
ATOM 2765 O O . LEU A 1 357 ? -3.479 -23.375 -4.434 1 89.75 357 LEU A O 1
ATOM 2769 N N . VAL A 1 358 ? -1.486 -24 -5.246 1 90.06 358 VAL A N 1
ATOM 2770 C CA . VAL A 1 358 ? -0.723 -23.562 -4.078 1 90.06 358 VAL A CA 1
ATOM 2771 C C . VAL A 1 358 ? 0.43 -22.672 -4.523 1 90.06 358 VAL A C 1
ATOM 2773 O O . VAL A 1 358 ? 1.239 -23.062 -5.367 1 90.06 358 VAL A O 1
ATOM 2776 N N . LEU A 1 359 ? 0.446 -21.516 -3.955 1 86.56 359 LEU A N 1
ATOM 2777 C CA . LEU A 1 359 ? 1.474 -20.562 -4.355 1 86.56 359 LEU A CA 1
ATOM 2778 C C . LEU A 1 359 ? 2.322 -20.141 -3.16 1 86.56 359 LEU A C 1
ATOM 2780 O O . LEU A 1 359 ? 1.815 -20.031 -2.043 1 86.56 359 LEU A O 1
ATOM 2784 N N . GLU A 1 360 ? 3.617 -19.969 -3.449 1 81.62 360 GLU A N 1
ATOM 2785 C CA . GLU A 1 360 ? 4.492 -19.406 -2.424 1 81.62 360 GLU A CA 1
ATOM 2786 C C . GLU A 1 360 ? 4.238 -17.906 -2.234 1 81.62 360 GLU A C 1
ATOM 2788 O O . GLU A 1 360 ? 4.238 -17.406 -1.107 1 81.62 360 GLU A O 1
ATOM 2793 N N . GLU A 1 361 ? 4.137 -17.344 -3.461 1 74.12 361 GLU A N 1
ATOM 2794 C CA . GLU A 1 361 ? 3.85 -15.914 -3.467 1 74.12 361 GLU A CA 1
ATOM 2795 C C . GLU A 1 361 ? 2.457 -15.633 -4.023 1 74.12 361 GLU A C 1
ATOM 2797 O O . GLU A 1 361 ? 2.014 -16.297 -4.969 1 74.12 361 GLU A O 1
ATOM 2802 N N . GLY A 1 362 ? 1.474 -15.023 -3.273 1 64.38 362 GLY A N 1
ATOM 2803 C CA . GLY A 1 362 ? 0.137 -14.688 -3.742 1 64.38 362 GLY A CA 1
ATOM 2804 C C . GLY A 1 362 ? -0.792 -14.25 -2.627 1 64.38 362 GLY A C 1
ATOM 2805 O O . GLY A 1 362 ? -0.959 -14.953 -1.633 1 64.38 362 GLY A O 1
ATOM 2806 N N . THR A 1 363 ? -1.111 -13.086 -2.846 1 61.06 363 THR A N 1
ATOM 2807 C CA . THR A 1 363 ? -2.049 -12.562 -1.86 1 61.06 363 THR A CA 1
ATOM 2808 C C . THR A 1 363 ? -3.488 -12.742 -2.33 1 61.06 363 THR A C 1
ATOM 2810 O O . THR A 1 363 ? -3.73 -13.07 -3.496 1 61.06 363 THR A O 1
ATOM 2813 N N . ALA A 1 364 ? -4.395 -12.773 -1.396 1 57.81 364 ALA A N 1
ATOM 2814 C CA . ALA A 1 364 ? -5.816 -12.969 -1.674 1 57.81 364 ALA A CA 1
ATOM 2815 C C . ALA A 1 364 ? -6.305 -11.992 -2.738 1 57.81 364 ALA A C 1
ATOM 2817 O O . ALA A 1 364 ? -7.266 -12.273 -3.457 1 57.81 364 ALA A O 1
ATOM 2818 N N . ASN A 1 365 ? -5.625 -10.984 -2.848 1 52.25 365 ASN A N 1
ATOM 2819 C CA . ASN A 1 365 ? -6.082 -9.961 -3.783 1 52.25 365 ASN A CA 1
ATOM 2820 C C . ASN A 1 365 ? -5.258 -9.977 -5.07 1 52.25 365 ASN A C 1
ATOM 2822 O O . ASN A 1 365 ? -5.41 -9.094 -5.918 1 52.25 365 ASN A O 1
ATOM 2826 N N . SER A 1 366 ? -4.512 -11.031 -5.172 1 61.88 366 SER A N 1
ATOM 2827 C CA . SER A 1 366 ? -3.711 -11.156 -6.387 1 61.88 366 SER A CA 1
ATOM 2828 C C . SER A 1 366 ? -4.578 -11.531 -7.582 1 61.88 366 SER A C 1
ATOM 2830 O O . SER A 1 366 ? -5.676 -12.07 -7.414 1 61.88 366 SER A O 1
ATOM 2832 N N . HIS A 1 367 ? -4.18 -11.156 -8.727 1 56.94 367 HIS A N 1
ATOM 2833 C CA . HIS A 1 367 ? -4.891 -11.477 -9.961 1 56.94 367 HIS A CA 1
ATOM 2834 C C . HIS A 1 367 ? -5.113 -12.977 -10.086 1 56.94 367 HIS A C 1
ATOM 2836 O O . HIS A 1 367 ? -6.152 -13.414 -10.586 1 56.94 367 HIS A O 1
ATOM 2842 N N . VAL A 1 368 ? -4.227 -13.625 -9.617 1 69.88 368 VAL A N 1
ATOM 2843 C CA . VAL A 1 368 ? -4.324 -15.078 -9.734 1 69.88 368 VAL A CA 1
ATOM 2844 C C . VAL A 1 368 ? -5.48 -15.594 -8.883 1 69.88 368 VAL A C 1
ATOM 2846 O O . VAL A 1 368 ? -6.152 -16.562 -9.25 1 69.88 368 VAL A O 1
ATOM 2849 N N . SER A 1 369 ? -5.785 -14.867 -7.832 1 74.94 369 SER A N 1
ATOM 2850 C CA . SER A 1 369 ? -6.879 -15.281 -6.965 1 74.94 369 SER A CA 1
ATOM 2851 C C . SER A 1 369 ? -8.227 -15.141 -7.664 1 74.94 369 SER A C 1
ATOM 2853 O O . SER A 1 369 ? -9.109 -15.984 -7.496 1 74.94 369 SER A O 1
ATOM 2855 N N . ILE A 1 370 ? -8.336 -14.141 -8.422 1 65.06 370 ILE A N 1
ATOM 2856 C CA . ILE A 1 370 ? -9.578 -13.906 -9.156 1 65.06 370 ILE A CA 1
ATOM 2857 C C . ILE A 1 370 ? -9.805 -15.039 -10.156 1 65.06 370 ILE A C 1
ATOM 2859 O O . ILE A 1 370 ? -10.922 -15.539 -10.289 1 65.06 370 ILE A O 1
ATOM 2863 N N . VAL A 1 371 ? -8.734 -15.406 -10.82 1 70.44 371 VAL A N 1
ATOM 2864 C CA . VAL A 1 371 ? -8.828 -16.453 -11.82 1 70.44 371 VAL A CA 1
ATOM 2865 C C . VAL A 1 371 ? -9.117 -17.797 -11.148 1 70.44 371 VAL A C 1
ATOM 2867 O O . VAL A 1 371 ? -9.914 -18.594 -11.648 1 70.44 371 VAL A O 1
ATOM 2870 N N . ALA A 1 372 ? -8.469 -18 -10.031 1 77.44 372 ALA A N 1
ATOM 2871 C CA . ALA A 1 372 ? -8.695 -19.25 -9.297 1 77.44 372 ALA A CA 1
ATOM 2872 C C . ALA A 1 372 ? -10.156 -19.375 -8.875 1 77.44 372 ALA A C 1
ATOM 2874 O O . ALA A 1 372 ? -10.75 -20.453 -8.984 1 77.44 372 ALA A O 1
ATOM 2875 N N . ARG A 1 373 ? -10.688 -18.297 -8.469 1 72.62 373 ARG A N 1
ATOM 2876 C CA . ARG A 1 373 ? -12.094 -18.281 -8.086 1 72.62 373 ARG A CA 1
ATOM 2877 C C . ARG A 1 373 ? -13 -18.547 -9.281 1 72.62 373 ARG A C 1
ATOM 2879 O O . ARG A 1 373 ? -13.977 -19.281 -9.18 1 72.62 373 ARG A O 1
ATOM 2886 N N . ALA A 1 374 ? -12.594 -17.859 -10.328 1 65.56 374 ALA A N 1
ATOM 2887 C CA . ALA A 1 374 ? -13.367 -18.047 -11.547 1 65.56 374 ALA A CA 1
ATOM 2888 C C . ALA A 1 374 ? -13.336 -19.5 -12 1 65.56 374 ALA A C 1
ATOM 2890 O O . ALA A 1 374 ? -14.336 -20.031 -12.492 1 65.56 374 ALA A O 1
ATOM 2891 N N . LEU A 1 375 ? -12.211 -20.203 -11.773 1 71.25 375 LEU A N 1
ATOM 2892 C CA . LEU A 1 375 ? -12.039 -21.594 -12.188 1 71.25 375 LEU A CA 1
ATOM 2893 C C . LEU A 1 375 ? -12.656 -22.531 -11.156 1 71.25 375 LEU A C 1
ATOM 2895 O O . LEU A 1 375 ? -12.82 -23.719 -11.422 1 71.25 375 LEU A O 1
ATOM 2899 N N . GLY A 1 376 ? -13 -21.969 -10.062 1 73.75 376 GLY A N 1
ATOM 2900 C CA . GLY A 1 376 ? -13.586 -22.766 -9 1 73.75 376 GLY A CA 1
ATOM 2901 C C . GLY A 1 376 ? -12.609 -23.75 -8.375 1 73.75 376 GLY A C 1
ATOM 2902 O O . GLY A 1 376 ? -12.992 -24.859 -7.992 1 73.75 376 GLY A O 1
ATOM 2903 N N . ILE A 1 377 ? -11.398 -23.453 -8.406 1 83.69 377 ILE A N 1
ATOM 2904 C CA . ILE A 1 377 ? -10.406 -24.359 -7.828 1 83.69 377 ILE A CA 1
ATOM 2905 C C . ILE A 1 377 ? -9.945 -23.812 -6.473 1 83.69 377 ILE A C 1
ATOM 2907 O O . ILE A 1 377 ? -9.906 -22.609 -6.262 1 83.69 377 ILE A O 1
ATOM 2911 N N . ALA A 1 378 ? -9.688 -24.781 -5.617 1 87.44 378 ALA A N 1
ATOM 2912 C CA . ALA A 1 378 ? -9.148 -24.391 -4.316 1 87.44 378 ALA A CA 1
ATOM 2913 C C . ALA A 1 378 ? -7.746 -23.797 -4.457 1 87.44 378 ALA A C 1
ATOM 2915 O O . ALA A 1 378 ? -6.883 -24.391 -5.117 1 87.44 378 ALA A O 1
ATOM 2916 N N . ALA A 1 379 ? -7.551 -22.656 -3.914 1 88.81 379 ALA A N 1
ATOM 2917 C CA . ALA A 1 379 ? -6.238 -22.031 -4.07 1 88.81 379 ALA A CA 1
ATOM 2918 C C . ALA A 1 379 ? -5.766 -21.406 -2.764 1 88.81 379 ALA A C 1
ATOM 2920 O O . ALA A 1 379 ? -6.551 -20.766 -2.061 1 88.81 379 ALA A O 1
ATOM 2921 N N . ILE A 1 380 ? -4.547 -21.672 -2.408 1 88.31 380 ILE A N 1
ATOM 2922 C CA . ILE A 1 380 ? -3.912 -21.109 -1.225 1 88.31 380 ILE A CA 1
ATOM 2923 C C . ILE A 1 380 ? -2.6 -20.438 -1.616 1 88.31 380 ILE A C 1
ATOM 2925 O O . ILE A 1 380 ? -1.834 -20.969 -2.42 1 88.31 380 ILE A O 1
ATOM 2929 N N . GLY A 1 381 ? -2.465 -19.266 -1.158 1 84.31 381 GLY A N 1
ATOM 2930 C CA . GLY A 1 381 ? -1.239 -18.516 -1.406 1 84.31 381 GLY A CA 1
ATOM 2931 C C . GLY A 1 381 ? -0.425 -18.266 -0.15 1 84.31 381 GLY A C 1
ATOM 2932 O O . GLY A 1 381 ? -0.82 -18.688 0.942 1 84.31 381 GLY A O 1
ATOM 2933 N N . GLU A 1 382 ? 0.813 -17.703 -0.334 1 78.38 382 GLU A N 1
ATOM 2934 C CA . GLU A 1 382 ? 1.729 -17.359 0.746 1 78.38 382 GLU A CA 1
ATOM 2935 C C . GLU A 1 382 ? 2.145 -18.594 1.543 1 78.38 382 GLU A C 1
ATOM 2937 O O . GLU A 1 382 ? 2.121 -18.578 2.775 1 78.38 382 GLU A O 1
ATOM 2942 N N . VAL A 1 383 ? 2.301 -19.625 0.876 1 81.12 383 VAL A N 1
ATOM 2943 C CA . VAL A 1 383 ? 2.857 -20.812 1.495 1 81.12 383 VAL A CA 1
ATOM 2944 C C . VAL A 1 383 ? 4.375 -20.828 1.342 1 81.12 383 VAL A C 1
ATOM 2946 O O . VAL A 1 383 ? 4.895 -21.031 0.242 1 81.12 383 VAL A O 1
ATOM 2949 N N . PRO A 1 384 ? 5.051 -20.516 2.441 1 76.5 384 PRO A N 1
ATOM 2950 C CA . PRO A 1 384 ? 6.512 -20.438 2.334 1 76.5 384 PRO A CA 1
ATOM 2951 C C . PRO A 1 384 ? 7.129 -21.703 1.737 1 76.5 384 PRO A C 1
ATOM 2953 O O . PRO A 1 384 ? 6.848 -22.812 2.201 1 76.5 384 PRO A O 1
ATOM 2956 N N . ASN A 1 385 ? 7.984 -21.594 0.659 1 76.44 385 ASN A N 1
ATOM 2957 C CA . ASN A 1 385 ? 8.719 -22.656 -0.013 1 76.44 385 ASN A CA 1
ATOM 2958 C C . ASN A 1 385 ? 7.785 -23.734 -0.544 1 76.44 385 ASN A C 1
ATOM 2960 O O . ASN A 1 385 ? 8.086 -24.938 -0.449 1 76.44 385 ASN A O 1
ATOM 2964 N N . ALA A 1 386 ? 6.633 -23.312 -1.005 1 81.19 386 ALA A N 1
ATOM 2965 C CA . ALA A 1 386 ? 5.629 -24.25 -1.5 1 81.19 386 ALA A CA 1
ATOM 2966 C C . ALA A 1 386 ? 6.238 -25.219 -2.496 1 81.19 386 ALA A C 1
ATOM 2968 O O . ALA A 1 386 ? 6.07 -26.438 -2.361 1 81.19 386 ALA A O 1
ATOM 2969 N N . PRO A 1 387 ? 6.992 -24.844 -3.432 1 74.81 387 PRO A N 1
ATOM 2970 C CA . PRO A 1 387 ? 7.539 -25.797 -4.395 1 74.81 387 PRO A CA 1
ATOM 2971 C C . PRO A 1 387 ? 8.539 -26.766 -3.762 1 74.81 387 PRO A C 1
ATOM 2973 O O . PRO A 1 387 ? 8.781 -27.859 -4.293 1 74.81 387 PRO A O 1
ATOM 2976 N N . GLY A 1 388 ? 9.125 -26.406 -2.654 1 71.56 388 GLY A N 1
ATOM 2977 C CA . GLY A 1 388 ? 10.172 -27.203 -2.033 1 71.56 388 GLY A CA 1
ATOM 2978 C C . GLY A 1 388 ? 9.641 -28.25 -1.083 1 71.56 388 GLY A C 1
ATOM 2979 O O . GLY A 1 388 ? 10.367 -29.172 -0.694 1 71.56 388 GLY A O 1
ATOM 2980 N N . ILE A 1 389 ? 8.391 -28.172 -0.793 1 75.69 389 ILE A N 1
ATOM 2981 C CA . ILE A 1 389 ? 7.883 -29.047 0.249 1 75.69 389 ILE A CA 1
ATOM 2982 C C . ILE A 1 389 ? 7.223 -30.281 -0.387 1 75.69 389 ILE A C 1
ATOM 2984 O O . ILE A 1 389 ? 6.875 -31.234 0.307 1 75.69 389 ILE A O 1
ATOM 2988 N N . ALA A 1 390 ? 7.07 -30.188 -1.735 1 78.81 390 ALA A N 1
ATOM 2989 C CA . ALA A 1 390 ? 6.352 -31.281 -2.387 1 78.81 390 ALA A CA 1
ATOM 2990 C C . ALA A 1 390 ? 7.066 -31.734 -3.658 1 78.81 390 ALA A C 1
ATOM 2992 O O . ALA A 1 390 ? 7.781 -30.938 -4.285 1 78.81 390 ALA A O 1
ATOM 2993 N N . ASP A 1 391 ? 6.996 -33 -3.953 1 76.44 391 ASP A N 1
ATOM 2994 C CA . ASP A 1 391 ? 7.496 -33.594 -5.199 1 76.44 391 ASP A CA 1
ATOM 2995 C C . ASP A 1 391 ? 6.352 -33.906 -6.156 1 76.44 391 ASP A C 1
ATOM 2997 O O . ASP A 1 391 ? 5.227 -34.156 -5.723 1 76.44 391 ASP A O 1
ATOM 3001 N N . PRO A 1 392 ? 6.688 -33.844 -7.449 1 79.81 392 PRO A N 1
ATOM 3002 C CA . PRO A 1 392 ? 5.637 -34.219 -8.398 1 79.81 392 PRO A CA 1
ATOM 3003 C C . PRO A 1 392 ? 5.062 -35.594 -8.133 1 79.81 392 PRO A C 1
ATOM 3005 O O . PRO A 1 392 ? 5.816 -36.531 -7.875 1 79.81 392 PRO A O 1
ATOM 3008 N N . GLY A 1 393 ? 3.744 -35.656 -8.117 1 84.25 393 GLY A N 1
ATOM 3009 C CA . GLY A 1 393 ? 3.08 -36.938 -7.934 1 84.25 393 GLY A CA 1
ATOM 3010 C C . GLY A 1 393 ? 2.645 -37.188 -6.5 1 84.25 393 GLY A C 1
ATOM 3011 O O . GLY A 1 393 ? 1.84 -38.094 -6.234 1 84.25 393 GLY A O 1
ATOM 3012 N N . ASP A 1 394 ? 3.209 -36.406 -5.602 1 85.94 394 ASP A N 1
ATOM 3013 C CA . ASP A 1 394 ? 2.814 -36.562 -4.203 1 85.94 394 ASP A CA 1
ATOM 3014 C C . ASP A 1 394 ? 1.32 -36.312 -4.023 1 85.94 394 ASP A C 1
ATOM 3016 O O . ASP A 1 394 ? 0.746 -35.438 -4.711 1 85.94 394 ASP A O 1
ATOM 3020 N N . ALA A 1 395 ? 0.762 -37.094 -3.113 1 89.38 395 ALA A N 1
ATOM 3021 C CA . ALA A 1 395 ? -0.616 -36.781 -2.734 1 89.38 395 ALA A CA 1
ATOM 3022 C C . ALA A 1 395 ? -0.69 -35.5 -1.92 1 89.38 395 ALA A C 1
ATOM 3024 O O . ALA A 1 395 ? 0.171 -35.25 -1.076 1 89.38 395 ALA A O 1
ATOM 3025 N N . ILE A 1 396 ? -1.647 -34.688 -2.248 1 92.25 396 ILE A N 1
ATOM 3026 C CA . ILE A 1 396 ? -1.766 -33.406 -1.546 1 92.25 396 ILE A CA 1
ATOM 3027 C C . ILE A 1 396 ? -3.24 -33.031 -1.367 1 92.25 396 ILE A C 1
ATOM 3029 O O . ILE A 1 396 ? -4.07 -33.375 -2.219 1 92.25 396 ILE A O 1
ATOM 3033 N N . ILE A 1 397 ? -3.574 -32.5 -0.232 1 91 397 ILE A N 1
ATOM 3034 C CA . ILE A 1 397 ? -4.898 -31.969 0.056 1 91 397 ILE A CA 1
ATOM 3035 C C . ILE A 1 397 ? -4.809 -30.453 0.237 1 91 397 ILE A C 1
ATOM 3037 O O . ILE A 1 397 ? -3.975 -29.953 1.005 1 91 397 ILE A O 1
ATOM 3041 N N . VAL A 1 398 ? -5.574 -29.703 -0.533 1 92.38 398 VAL A N 1
ATOM 3042 C CA . VAL A 1 398 ? -5.688 -28.25 -0.39 1 92.38 398 VAL A CA 1
ATOM 3043 C C . VAL A 1 398 ? -7.039 -27.906 0.217 1 92.38 398 VAL A C 1
ATOM 3045 O O . VAL A 1 398 ? -8.078 -28.016 -0.446 1 92.38 398 VAL A O 1
ATOM 3048 N N . ASP A 1 399 ? -7.027 -27.469 1.455 1 85.44 399 ASP A N 1
ATOM 3049 C CA . ASP A 1 399 ? -8.227 -26.984 2.127 1 85.44 399 ASP A CA 1
ATOM 3050 C C . ASP A 1 399 ? -8.242 -25.469 2.191 1 85.44 399 ASP A C 1
ATOM 3052 O O . ASP A 1 399 ? -7.82 -24.875 3.189 1 85.44 399 ASP A O 1
ATOM 3056 N N . ALA A 1 400 ? -8.805 -24.859 1.202 1 86.62 400 ALA A N 1
ATOM 3057 C CA . ALA A 1 400 ? -8.828 -23.406 1.109 1 86.62 400 ALA A CA 1
ATOM 3058 C C . ALA A 1 400 ? -9.953 -22.812 1.956 1 86.62 400 ALA A C 1
ATOM 3060 O O . ALA A 1 400 ? -10.219 -21.609 1.89 1 86.62 400 ALA A O 1
ATOM 3061 N N . THR A 1 401 ? -10.664 -23.672 2.67 1 71.31 401 THR A N 1
ATOM 3062 C CA . THR A 1 401 ? -11.641 -23.172 3.627 1 71.31 401 THR A CA 1
ATOM 3063 C C . THR A 1 401 ? -10.961 -22.734 4.922 1 71.31 401 THR A C 1
ATOM 3065 O O . THR A 1 401 ? -11.336 -21.719 5.516 1 71.31 401 THR A O 1
ATOM 3068 N N . SER A 1 402 ? -10.016 -23.547 5.281 1 67.81 402 SER A N 1
ATOM 3069 C CA . SER A 1 402 ? -9.281 -23.266 6.508 1 67.81 402 SER A CA 1
ATOM 3070 C C . SER A 1 402 ? -7.895 -22.703 6.207 1 67.81 402 SER A C 1
ATOM 3072 O O . SER A 1 402 ? -7.184 -22.266 7.117 1 67.81 402 SER A O 1
ATOM 3074 N N . GLY A 1 403 ? -7.523 -22.672 4.871 1 78.81 403 GLY A N 1
ATOM 3075 C CA . GLY A 1 403 ? -6.211 -22.172 4.477 1 78.81 403 GLY A CA 1
ATOM 3076 C C . GLY A 1 403 ? -5.09 -23.141 4.82 1 78.81 403 GLY A C 1
ATOM 3077 O O . GLY A 1 403 ? -4.012 -22.719 5.254 1 78.81 403 GLY A O 1
ATOM 3078 N N . SER A 1 404 ? -5.422 -24.438 4.77 1 83.44 404 SER A N 1
ATOM 3079 C CA . SER A 1 404 ? -4.438 -25.453 5.121 1 83.44 404 SER A CA 1
ATOM 3080 C C . SER A 1 404 ? -4.117 -26.344 3.928 1 83.44 404 SER A C 1
ATOM 3082 O O . SER A 1 404 ? -4.98 -26.609 3.088 1 83.44 404 SER A O 1
ATOM 3084 N N . ILE A 1 405 ? -2.879 -26.75 3.857 1 90.06 405 ILE A N 1
ATOM 3085 C CA . ILE A 1 405 ? -2.461 -27.719 2.846 1 90.06 405 ILE A CA 1
ATOM 3086 C C . ILE A 1 405 ? -1.821 -28.938 3.52 1 90.06 405 ILE A C 1
ATOM 3088 O O . ILE A 1 405 ? -1.108 -28.781 4.516 1 90.06 405 ILE A O 1
ATOM 3092 N N . TYR A 1 406 ? -2.129 -30.078 3.094 1 86.06 406 TYR A N 1
ATOM 3093 C CA . TYR A 1 406 ? -1.536 -31.328 3.566 1 86.06 406 TYR A CA 1
ATOM 3094 C C . TYR A 1 406 ? -0.806 -32.062 2.438 1 86.06 406 TYR A C 1
ATOM 3096 O O . TYR A 1 406 ? -1.428 -32.5 1.467 1 86.06 406 TYR A O 1
ATOM 3104 N N . VAL A 1 407 ? 0.488 -32.125 2.598 1 88.62 407 VAL A N 1
ATOM 3105 C CA . VAL A 1 407 ? 1.282 -32.844 1.618 1 88.62 407 VAL A CA 1
ATOM 3106 C C . VAL A 1 407 ? 1.576 -34.25 2.139 1 88.62 407 VAL A C 1
ATOM 3108 O O . VAL A 1 407 ? 1.935 -34.438 3.305 1 88.62 407 VAL A O 1
ATOM 3111 N N . ARG A 1 408 ? 1.392 -35.312 1.336 1 85.38 408 ARG A N 1
ATOM 3112 C CA . ARG A 1 408 ? 1.548 -36.719 1.705 1 85.38 408 ARG A CA 1
ATOM 3113 C C . ARG A 1 408 ? 0.736 -37.031 2.953 1 85.38 408 ARG A C 1
ATOM 3115 O O . ARG A 1 408 ? 1.277 -37.562 3.934 1 85.38 408 ARG A O 1
ATOM 3122 N N . PRO A 1 409 ? -0.567 -36.781 2.832 1 84.56 409 PRO A N 1
ATOM 3123 C CA . PRO A 1 409 ? -1.418 -37 4 1 84.56 409 PRO A CA 1
ATOM 3124 C C . PRO A 1 409 ? -1.54 -38.469 4.359 1 84.56 409 PRO A C 1
ATOM 3126 O O . PRO A 1 409 ? -1.387 -39.344 3.49 1 84.56 409 PRO A O 1
ATOM 3129 N N . SER A 1 410 ? -1.734 -38.656 5.664 1 77.06 410 SER A N 1
ATOM 3130 C CA . SER A 1 410 ? -2.021 -40.031 6.094 1 77.06 410 SER A CA 1
ATOM 3131 C C . SER A 1 410 ? -3.33 -40.531 5.496 1 77.06 410 SER A C 1
ATOM 3133 O O . SER A 1 410 ? -4.16 -39.75 5.051 1 77.06 410 SER A O 1
ATOM 3135 N N . ALA A 1 411 ? -3.395 -41.781 5.461 1 78.06 411 ALA A N 1
ATOM 3136 C CA . ALA A 1 411 ? -4.602 -42.406 4.906 1 78.06 411 ALA A CA 1
ATOM 3137 C C . ALA A 1 411 ? -5.844 -41.938 5.668 1 78.06 411 ALA A C 1
ATOM 3139 O O . ALA A 1 411 ? -6.91 -41.781 5.074 1 78.06 411 ALA A O 1
ATOM 3140 N N . GLU A 1 412 ? -5.629 -41.781 6.895 1 72.56 412 GLU A N 1
ATOM 3141 C CA . GLU A 1 412 ? -6.75 -41.312 7.711 1 72.56 412 GLU A CA 1
ATOM 3142 C C . GLU A 1 412 ? -7.184 -39.906 7.32 1 72.56 412 GLU A C 1
ATOM 3144 O O . GLU A 1 412 ? -8.383 -39.625 7.184 1 72.56 412 GLU A O 1
ATOM 3149 N N . ILE A 1 413 ? -6.234 -39.031 7.113 1 78.25 413 ILE A N 1
ATOM 3150 C CA . ILE A 1 413 ? -6.523 -37.656 6.73 1 78.25 413 ILE A CA 1
ATOM 3151 C C . ILE A 1 413 ? -7.113 -37.625 5.324 1 78.25 413 ILE A C 1
ATOM 3153 O O . ILE A 1 413 ? -8.07 -36.875 5.059 1 78.25 413 ILE A O 1
ATOM 3157 N N . GLU A 1 414 ? -6.59 -38.375 4.512 1 84.75 414 GLU A N 1
ATOM 3158 C CA . GLU A 1 414 ? -7.094 -38.438 3.143 1 84.75 414 GLU A CA 1
ATOM 3159 C C . GLU A 1 414 ? -8.547 -38.906 3.107 1 84.75 414 GLU A C 1
ATOM 3161 O O . GLU A 1 414 ? -9.359 -38.375 2.357 1 84.75 414 GLU A O 1
ATOM 3166 N N . ALA A 1 415 ? -8.781 -39.938 3.902 1 78.31 415 ALA A N 1
ATOM 3167 C CA . ALA A 1 415 ? -10.141 -40.469 3.945 1 78.31 415 ALA A CA 1
ATOM 3168 C C . ALA A 1 415 ? -11.117 -39.438 4.52 1 78.31 415 ALA A C 1
ATOM 3170 O O . ALA A 1 415 ? -12.242 -39.312 4.031 1 78.31 415 ALA A O 1
ATOM 3171 N N . ALA A 1 416 ? -10.711 -38.812 5.52 1 75.62 416 ALA A N 1
ATOM 3172 C CA . ALA A 1 416 ? -11.562 -37.812 6.145 1 75.62 416 ALA A CA 1
ATOM 3173 C C . ALA A 1 416 ? -11.906 -36.688 5.156 1 75.62 416 ALA A C 1
ATOM 3175 O O . ALA A 1 416 ? -13.055 -36.25 5.082 1 75.62 416 ALA A O 1
ATOM 3176 N N . TYR A 1 417 ? -10.914 -36.25 4.402 1 81.62 417 TYR A N 1
ATOM 3177 C CA . TYR A 1 417 ? -11.141 -35.156 3.467 1 81.62 417 TYR A CA 1
ATOM 3178 C C . TYR A 1 417 ? -11.914 -35.625 2.242 1 81.62 417 TYR A C 1
ATOM 3180 O O . TYR A 1 417 ? -12.68 -34.875 1.647 1 81.62 417 TYR A O 1
ATOM 3188 N N . ALA A 1 418 ? -11.68 -36.844 1.861 1 81.81 418 ALA A N 1
ATOM 3189 C CA . ALA A 1 418 ? -12.477 -37.406 0.776 1 81.81 418 ALA A CA 1
ATOM 3190 C C . ALA A 1 418 ? -13.961 -37.438 1.13 1 81.81 418 ALA A C 1
ATOM 3192 O O . ALA A 1 418 ? -14.805 -37.125 0.284 1 81.81 418 ALA A O 1
ATOM 3193 N N . GLU A 1 419 ? -14.18 -37.75 2.348 1 74.06 419 GLU A N 1
ATOM 3194 C CA . GLU A 1 419 ? -15.562 -37.719 2.818 1 74.06 419 GLU A CA 1
ATOM 3195 C C . GLU A 1 419 ? -16.125 -36.312 2.824 1 74.06 419 GLU A C 1
ATOM 3197 O O . GLU A 1 419 ? -17.281 -36.094 2.479 1 74.06 419 GLU A O 1
ATOM 3202 N N . ARG A 1 420 ? -15.328 -35.406 3.203 1 73.75 420 ARG A N 1
ATOM 3203 C CA . ARG A 1 420 ? -15.742 -34.031 3.223 1 73.75 420 ARG A CA 1
ATOM 3204 C C . ARG A 1 420 ? -16.062 -33.531 1.817 1 73.75 420 ARG A C 1
ATOM 3206 O O . ARG A 1 420 ? -17.031 -32.781 1.62 1 73.75 420 ARG A O 1
ATOM 3213 N N . VAL A 1 421 ? -15.258 -33.844 0.867 1 77.31 421 VAL A N 1
ATOM 3214 C CA . VAL A 1 421 ? -15.469 -33.438 -0.521 1 77.31 421 VAL A CA 1
ATOM 3215 C C . VAL A 1 421 ? -16.75 -34.062 -1.057 1 77.31 421 VAL A C 1
ATOM 3217 O O . VAL A 1 421 ? -17.516 -33.438 -1.761 1 77.31 421 VAL A O 1
ATOM 3220 N N . ARG A 1 422 ? -16.938 -35.312 -0.738 1 74.38 422 ARG A N 1
ATOM 3221 C CA . ARG A 1 422 ? -18.141 -36 -1.163 1 74.38 422 ARG A CA 1
ATOM 3222 C C . ARG A 1 422 ? -19.391 -35.375 -0.557 1 74.38 422 ARG A C 1
ATOM 3224 O O . ARG A 1 422 ? -20.406 -35.219 -1.235 1 74.38 422 ARG A O 1
ATOM 3231 N N . PHE A 1 423 ? -19.297 -35.125 0.625 1 66.19 423 PHE A N 1
ATOM 3232 C CA . PHE A 1 423 ? -20.406 -34.469 1.304 1 66.19 423 PHE A CA 1
ATOM 3233 C C . PHE A 1 423 ? -20.734 -33.125 0.656 1 66.19 423 PHE A C 1
ATOM 3235 O O . PHE A 1 423 ? -21.891 -32.781 0.446 1 66.19 423 PHE A O 1
ATOM 3242 N N . ARG A 1 424 ? -19.719 -32.344 0.38 1 69.56 424 ARG A N 1
ATOM 3243 C CA . ARG A 1 424 ? -19.906 -31.062 -0.275 1 69.56 424 ARG A CA 1
ATOM 3244 C C . ARG A 1 424 ? -20.516 -31.234 -1.66 1 69.56 424 ARG A C 1
ATOM 3246 O O . ARG A 1 424 ? -21.375 -30.453 -2.064 1 69.56 424 ARG A O 1
ATOM 3253 N N . ALA A 1 425 ? -19.984 -32.156 -2.363 1 71.19 425 ALA A N 1
ATOM 3254 C CA . ALA A 1 425 ? -20.516 -32.438 -3.693 1 71.19 425 ALA A CA 1
ATOM 3255 C C . ALA A 1 425 ? -21.984 -32.844 -3.621 1 71.19 425 ALA A C 1
ATOM 3257 O O . ALA A 1 425 ? -22.797 -32.438 -4.457 1 71.19 425 ALA A O 1
ATOM 3258 N N . ARG A 1 426 ? -22.281 -33.625 -2.648 1 68.38 426 ARG A N 1
ATOM 3259 C CA . ARG A 1 426 ? -23.656 -34.031 -2.451 1 68.38 426 ARG A CA 1
ATOM 3260 C C . ARG A 1 426 ? -24.547 -32.844 -2.105 1 68.38 426 ARG A C 1
ATOM 3262 O O . ARG A 1 426 ? -25.656 -32.719 -2.615 1 68.38 426 ARG A O 1
ATOM 3269 N N . ARG A 1 427 ? -24.016 -32.062 -1.331 1 66.31 427 ARG A N 1
ATOM 3270 C CA . ARG A 1 427 ? -24.75 -30.859 -0.951 1 66.31 427 ARG A CA 1
ATOM 3271 C C . ARG A 1 427 ? -24.969 -29.953 -2.154 1 66.31 427 ARG A C 1
ATOM 3273 O O . ARG A 1 427 ? -26.047 -29.375 -2.318 1 66.31 427 ARG A O 1
ATOM 3280 N N . GLN A 1 428 ? -23.969 -29.875 -2.916 1 71.44 428 GLN A N 1
ATOM 3281 C CA . GLN A 1 428 ? -24.062 -29.047 -4.113 1 71.44 428 GLN A CA 1
ATOM 3282 C C . GLN A 1 428 ? -25.094 -29.609 -5.086 1 71.44 428 GLN A C 1
ATOM 3284 O O . GLN A 1 428 ? -25.812 -28.859 -5.738 1 71.44 428 GLN A O 1
ATOM 3289 N N . ALA A 1 429 ? -25.094 -30.875 -5.141 1 72.81 429 ALA A N 1
ATOM 3290 C CA . ALA A 1 429 ? -26.078 -31.516 -5.988 1 72.81 429 ALA A CA 1
ATOM 3291 C C . ALA A 1 429 ? -27.5 -31.25 -5.477 1 72.81 429 ALA A C 1
ATOM 3293 O O . ALA A 1 429 ? -28.438 -31.094 -6.266 1 72.81 429 ALA A O 1
ATOM 3294 N N . GLN A 1 430 ? -27.578 -31.188 -4.199 1 73.88 430 GLN A N 1
ATOM 3295 C CA . GLN A 1 430 ? -28.875 -30.859 -3.605 1 73.88 430 GLN A CA 1
ATOM 3296 C C . GLN A 1 430 ? -29.312 -29.453 -3.957 1 73.88 430 GLN A C 1
ATOM 3298 O O . GLN A 1 430 ? -30.5 -29.188 -4.16 1 73.88 430 GLN A O 1
ATOM 3303 N N . TYR A 1 431 ? -28.406 -28.656 -4.102 1 75.06 431 TYR A N 1
ATOM 3304 C CA . TYR A 1 431 ? -28.719 -27.266 -4.422 1 75.06 431 TYR A CA 1
ATOM 3305 C C . TYR A 1 431 ? -29.125 -27.125 -5.883 1 75.06 431 TYR A C 1
ATOM 3307 O O . TYR A 1 431 ? -29.906 -26.234 -6.23 1 75.06 431 TYR A O 1
ATOM 3315 N N . SER A 1 432 ? -28.641 -27.984 -6.684 1 77.19 432 SER A N 1
ATOM 3316 C CA . SER A 1 432 ? -29.031 -27.969 -8.094 1 77.19 432 SER A CA 1
ATOM 3317 C C . SER A 1 432 ? -30.516 -28.219 -8.258 1 77.19 432 SER A C 1
ATOM 3319 O O . SER A 1 432 ? -31.125 -27.75 -9.227 1 77.19 432 SER A O 1
ATOM 3321 N N . ALA A 1 433 ? -31.031 -28.906 -7.258 1 79.12 433 ALA A N 1
ATOM 3322 C CA . ALA A 1 433 ? -32.469 -29.188 -7.289 1 79.12 433 ALA A CA 1
ATOM 3323 C C . ALA A 1 433 ? -33.281 -27.922 -6.988 1 79.12 433 ALA A C 1
ATOM 3325 O O . ALA A 1 433 ? -34.438 -27.844 -7.336 1 79.12 433 ALA A O 1
ATOM 3326 N N . LEU A 1 434 ? -32.625 -26.984 -6.461 1 83.38 434 LEU A N 1
ATOM 3327 C CA . LEU A 1 434 ? -33.312 -25.75 -6.098 1 83.38 434 LEU A CA 1
ATOM 3328 C C . LEU A 1 434 ? -33.375 -24.781 -7.285 1 83.38 434 LEU A C 1
ATOM 3330 O O . LEU A 1 434 ? -34.031 -23.75 -7.227 1 83.38 434 LEU A O 1
ATOM 3334 N N . ARG A 1 435 ? -32.781 -25.078 -8.312 1 84 435 ARG A N 1
ATOM 3335 C CA . ARG A 1 435 ? -32.594 -24.219 -9.484 1 84 435 ARG A CA 1
ATOM 3336 C C . ARG A 1 435 ? -33.906 -23.703 -10 1 84 435 ARG A C 1
ATOM 3338 O O . ARG A 1 435 ? -34.062 -22.516 -10.32 1 84 435 ARG A O 1
ATOM 3345 N N . ASP A 1 436 ? -34.938 -24.531 -9.953 1 85.75 436 ASP A N 1
ATOM 3346 C CA . ASP A 1 436 ? -36.188 -24.188 -10.625 1 85.75 436 ASP A CA 1
ATOM 3347 C C . ASP A 1 436 ? -37.188 -23.609 -9.648 1 85.75 436 ASP A C 1
ATOM 3349 O O . ASP A 1 436 ? -38.281 -23.172 -10.047 1 85.75 436 ASP A O 1
ATOM 3353 N N . LEU A 1 437 ? -36.812 -23.516 -8.43 1 88.75 437 LEU A N 1
ATOM 3354 C CA . LEU A 1 437 ? -37.719 -22.922 -7.441 1 88.75 437 LEU A CA 1
ATOM 3355 C C . LEU A 1 437 ? -37.562 -21.406 -7.418 1 88.75 437 LEU A C 1
ATOM 3357 O O . LEU A 1 437 ? -36.438 -20.891 -7.539 1 88.75 437 LEU A O 1
ATOM 3361 N N . PRO A 1 438 ? -38.719 -20.719 -7.301 1 90.88 438 PRO A N 1
ATOM 3362 C CA . PRO A 1 438 ? -38.594 -19.266 -7.18 1 90.88 438 PRO A CA 1
ATOM 3363 C C . PRO A 1 438 ? -37.844 -18.844 -5.914 1 90.88 438 PRO A C 1
ATOM 3365 O O . PRO A 1 438 ? -38.031 -19.453 -4.859 1 90.88 438 PRO A O 1
ATOM 3368 N N . CYS A 1 439 ? -37.094 -17.859 -6 1 93.75 439 CYS A N 1
ATOM 3369 C CA . CYS A 1 439 ? -36.281 -17.375 -4.879 1 93.75 439 CYS A CA 1
ATOM 3370 C C . CYS A 1 439 ? -37.094 -16.406 -4.023 1 93.75 439 CYS A C 1
ATOM 3372 O O . CYS A 1 439 ? -37.125 -15.203 -4.297 1 93.75 439 CYS A O 1
ATOM 3374 N N . ALA A 1 440 ? -37.75 -16.891 -3.086 1 96.25 440 ALA A N 1
ATOM 3375 C CA . ALA A 1 440 ? -38.594 -16.109 -2.17 1 96.25 440 ALA A CA 1
ATOM 3376 C C . ALA A 1 440 ? -38.531 -16.672 -0.753 1 96.25 440 ALA A C 1
ATOM 3378 O O . ALA A 1 440 ? -38.344 -17.891 -0.565 1 96.25 440 ALA A O 1
ATOM 3379 N N . THR A 1 441 ? -38.656 -15.766 0.115 1 96.38 441 THR A N 1
ATOM 3380 C CA . THR A 1 441 ? -38.625 -16.188 1.51 1 96.38 441 THR A CA 1
ATOM 3381 C C . THR A 1 441 ? -39.844 -17 1.849 1 96.38 441 THR A C 1
ATOM 3383 O O . THR A 1 441 ? -40.812 -17.062 1.063 1 96.38 441 THR A O 1
ATOM 3386 N N . LYS A 1 442 ? -39.812 -17.594 3.002 1 94.88 442 LYS A N 1
ATOM 3387 C CA . LYS A 1 442 ? -40.906 -18.438 3.471 1 94.88 442 LYS A CA 1
ATOM 3388 C C . LYS A 1 442 ? -42.188 -17.625 3.576 1 94.88 442 LYS A C 1
ATOM 3390 O O . LYS A 1 442 ? -43.281 -18.156 3.328 1 94.88 442 LYS A O 1
ATOM 3395 N N . ASP A 1 443 ? -42.062 -16.375 3.885 1 95.25 443 ASP A N 1
ATOM 3396 C CA . ASP A 1 443 ? -43.219 -15.5 4.027 1 95.25 443 ASP A CA 1
ATOM 3397 C C . ASP A 1 443 ? -43.562 -14.82 2.701 1 95.25 443 ASP A C 1
ATOM 3399 O O . ASP A 1 443 ? -44.375 -13.898 2.664 1 95.25 443 ASP A O 1
ATOM 3403 N N . GLY A 1 444 ? -42.844 -15.141 1.634 1 94.5 444 GLY A N 1
ATOM 3404 C CA . GLY A 1 444 ? -43.281 -14.773 0.296 1 94.5 444 GLY A CA 1
ATOM 3405 C C . GLY A 1 444 ? -42.594 -13.539 -0.248 1 94.5 444 GLY A C 1
ATOM 3406 O O . GLY A 1 444 ? -43 -12.992 -1.274 1 94.5 444 GLY A O 1
ATOM 3407 N N . GLN A 1 445 ? -41.656 -13.008 0.346 1 95.62 445 GLN A N 1
ATOM 3408 C CA . GLN A 1 445 ? -40.906 -11.859 -0.169 1 95.62 445 GLN A CA 1
ATOM 3409 C C . GLN A 1 445 ? -39.906 -12.281 -1.233 1 95.62 445 GLN A C 1
ATOM 3411 O O . GLN A 1 445 ? -39 -13.078 -0.964 1 95.62 445 GLN A O 1
ATOM 3416 N N . PRO A 1 446 ? -40.094 -11.727 -2.426 1 96.31 446 PRO A N 1
ATOM 3417 C CA . PRO A 1 446 ? -39.156 -12.094 -3.479 1 96.31 446 PRO A CA 1
ATOM 3418 C C . PRO A 1 446 ? -37.781 -11.469 -3.27 1 96.31 446 PRO A C 1
ATOM 3420 O O . PRO A 1 446 ? -37.656 -10.32 -2.834 1 96.31 446 PRO A O 1
ATOM 3423 N N . ILE A 1 447 ? -36.75 -12.18 -3.459 1 96.75 447 ILE A N 1
ATOM 3424 C CA . ILE A 1 447 ? -35.344 -11.727 -3.414 1 96.75 447 ILE A CA 1
ATOM 3425 C C . ILE A 1 447 ? -34.688 -11.984 -4.762 1 96.75 447 ILE A C 1
ATOM 3427 O O . ILE A 1 447 ? -34.688 -13.109 -5.266 1 96.75 447 ILE A O 1
ATOM 3431 N N . ASP A 1 448 ? -34.156 -10.977 -5.379 1 96.5 448 ASP A N 1
ATOM 3432 C CA . ASP A 1 448 ? -33.406 -11.125 -6.625 1 96.5 448 ASP A CA 1
ATOM 3433 C C . ASP A 1 448 ? -31.984 -11.625 -6.363 1 96.5 448 ASP A C 1
ATOM 3435 O O . ASP A 1 448 ? -31.141 -10.867 -5.887 1 96.5 448 ASP A O 1
ATOM 3439 N N . LEU A 1 449 ? -31.781 -12.852 -6.664 1 96.19 449 LEU A N 1
ATOM 3440 C CA . LEU A 1 449 ? -30.469 -13.453 -6.461 1 96.19 449 LEU A CA 1
ATOM 3441 C C . LEU A 1 449 ? -29.719 -13.602 -7.785 1 96.19 449 LEU A C 1
ATOM 3443 O O . LEU A 1 449 ? -30.109 -14.422 -8.625 1 96.19 449 LEU A O 1
ATOM 3447 N N . MET A 1 450 ? -28.734 -12.828 -7.945 1 96.12 450 MET A N 1
ATOM 3448 C CA . MET A 1 450 ? -27.953 -12.797 -9.18 1 96.12 450 MET A CA 1
ATOM 3449 C C . MET A 1 450 ? -26.562 -13.391 -8.961 1 96.12 450 MET A C 1
ATOM 3451 O O . MET A 1 450 ? -26.234 -13.828 -7.859 1 96.12 450 MET A O 1
ATOM 3455 N N . ILE A 1 451 ? -25.75 -13.438 -10.055 1 91.31 451 ILE A N 1
ATOM 3456 C CA . ILE A 1 451 ? -24.438 -14.031 -9.906 1 91.31 451 ILE A CA 1
ATOM 3457 C C . ILE A 1 451 ? -23.375 -13.023 -10.336 1 91.31 451 ILE A C 1
ATOM 3459 O O . ILE A 1 451 ? -23.625 -12.156 -11.172 1 91.31 451 ILE A O 1
ATOM 3463 N N . ASN A 1 452 ? -22.219 -13.109 -9.68 1 88.62 452 ASN A N 1
ATOM 3464 C CA . ASN A 1 452 ? -21.016 -12.383 -10.102 1 88.62 452 ASN A CA 1
ATOM 3465 C C . ASN A 1 452 ? -20.25 -13.148 -11.172 1 88.62 452 ASN A C 1
ATOM 3467 O O . ASN A 1 452 ? -20.156 -14.375 -11.117 1 88.62 452 ASN A O 1
ATOM 3471 N N . ALA A 1 453 ? -19.812 -12.438 -12.211 1 83.19 453 ALA A N 1
ATOM 3472 C CA . ALA A 1 453 ? -19.062 -13.062 -13.305 1 83.19 453 ALA A CA 1
ATOM 3473 C C . ALA A 1 453 ? -17.938 -12.148 -13.781 1 83.19 453 ALA A C 1
ATOM 3475 O O . ALA A 1 453 ? -17.859 -10.977 -13.398 1 83.19 453 ALA A O 1
ATOM 3476 N N . GLY A 1 454 ? -16.984 -12.703 -14.516 1 78.06 454 GLY A N 1
ATOM 3477 C CA . GLY A 1 454 ? -15.875 -11.914 -15.031 1 78.06 454 GLY A CA 1
ATOM 3478 C C . GLY A 1 454 ? -15.273 -12.492 -16.297 1 78.06 454 GLY A C 1
ATOM 3479 O O . GLY A 1 454 ? -14.578 -11.789 -17.047 1 78.06 454 GLY A O 1
ATOM 3480 N N . LEU A 1 455 ? -15.562 -13.773 -16.469 1 67.75 455 LEU A N 1
ATOM 3481 C CA . LEU A 1 455 ? -15.023 -14.453 -17.641 1 67.75 455 LEU A CA 1
ATOM 3482 C C . LEU A 1 455 ? -16.125 -15.219 -18.375 1 67.75 455 LEU A C 1
ATOM 3484 O O . LEU A 1 455 ? -17.188 -15.477 -17.812 1 67.75 455 LEU A O 1
ATOM 3488 N N . THR A 1 456 ? -15.805 -15.5 -19.609 1 70.25 456 THR A N 1
ATOM 3489 C CA . THR A 1 456 ? -16.766 -16.219 -20.438 1 70.25 456 THR A CA 1
ATOM 3490 C C . THR A 1 456 ? -17.062 -17.594 -19.844 1 70.25 456 THR A C 1
ATOM 3492 O O . THR A 1 456 ? -18.172 -18.109 -20 1 70.25 456 THR A O 1
ATOM 3495 N N . ILE A 1 457 ? -16.156 -18.109 -19.109 1 61.41 457 ILE A N 1
ATOM 3496 C CA . ILE A 1 457 ? -16.297 -19.438 -18.531 1 61.41 457 ILE A CA 1
ATOM 3497 C C . ILE A 1 457 ? -17.391 -19.406 -17.453 1 61.41 457 ILE A C 1
ATOM 3499 O O . ILE A 1 457 ? -17.938 -20.453 -17.094 1 61.41 457 ILE A O 1
ATOM 3503 N N . ASP A 1 458 ? -17.766 -18.266 -16.969 1 72.12 458 ASP A N 1
ATOM 3504 C CA . ASP A 1 458 ? -18.75 -18.109 -15.914 1 72.12 458 ASP A CA 1
ATOM 3505 C C . ASP A 1 458 ? -20.172 -18.125 -16.484 1 72.12 458 ASP A C 1
ATOM 3507 O O . ASP A 1 458 ? -21.141 -18.312 -15.758 1 72.12 458 ASP A O 1
ATOM 3511 N N . LEU A 1 459 ? -20.344 -17.969 -17.781 1 77.56 459 LEU A N 1
ATOM 3512 C CA . LEU A 1 459 ? -21.625 -17.656 -18.406 1 77.56 459 LEU A CA 1
ATOM 3513 C C . LEU A 1 459 ? -22.578 -18.828 -18.297 1 77.56 459 LEU A C 1
ATOM 3515 O O . LEU A 1 459 ? -23.781 -18.641 -18.031 1 77.56 459 LEU A O 1
ATOM 3519 N N . PRO A 1 460 ? -22.031 -20.016 -18.375 1 75.88 460 PRO A N 1
ATOM 3520 C CA . PRO A 1 460 ? -22.938 -21.156 -18.25 1 75.88 460 PRO A CA 1
ATOM 3521 C C . PRO A 1 460 ? -23.594 -21.234 -16.875 1 75.88 460 PRO A C 1
ATOM 3523 O O . PRO A 1 460 ? -24.656 -21.844 -16.719 1 75.88 460 PRO A O 1
ATOM 3526 N N . HIS A 1 461 ? -23.016 -20.641 -15.938 1 79.12 461 HIS A N 1
ATOM 3527 C CA . HIS A 1 461 ? -23.531 -20.688 -14.57 1 79.12 461 HIS A CA 1
ATOM 3528 C C . HIS A 1 461 ? -24.859 -19.953 -14.461 1 79.12 461 HIS A C 1
ATOM 3530 O O . HIS A 1 461 ? -25.625 -20.188 -13.516 1 79.12 461 HIS A O 1
ATOM 3536 N N . ILE A 1 462 ? -25.172 -19.062 -15.367 1 84.44 462 ILE A N 1
ATOM 3537 C CA . ILE A 1 462 ? -26.453 -18.359 -15.352 1 84.44 462 ILE A CA 1
ATOM 3538 C C . ILE A 1 462 ? -27.609 -19.359 -15.445 1 84.44 462 ILE A C 1
ATOM 3540 O O . ILE A 1 462 ? -28.531 -19.312 -14.633 1 84.44 462 ILE A O 1
ATOM 3544 N N . GLU A 1 463 ? -27.406 -20.234 -16.359 1 82.94 463 GLU A N 1
ATOM 3545 C CA . GLU A 1 463 ? -28.453 -21.234 -16.578 1 82.94 463 GLU A CA 1
ATOM 3546 C C . GLU A 1 463 ? -28.391 -22.344 -15.523 1 82.94 463 GLU A C 1
ATOM 3548 O O . GLU A 1 463 ? -29.422 -22.797 -15.031 1 82.94 463 GLU A O 1
ATOM 3553 N N . ASP A 1 464 ? -27.203 -22.703 -15.148 1 81.19 464 ASP A N 1
ATOM 3554 C CA . ASP A 1 464 ? -27 -23.797 -14.219 1 81.19 464 ASP A CA 1
ATOM 3555 C C . ASP A 1 464 ? -27.609 -23.484 -12.852 1 81.19 464 ASP A C 1
ATOM 3557 O O . ASP A 1 464 ? -28.141 -24.375 -12.18 1 81.19 464 ASP A O 1
ATOM 3561 N N . THR A 1 465 ? -27.594 -22.281 -12.398 1 84.12 465 THR A N 1
ATOM 3562 C CA . THR A 1 465 ? -28.031 -21.891 -11.062 1 84.12 465 THR A CA 1
ATOM 3563 C C . THR A 1 465 ? -29.469 -21.375 -11.102 1 84.12 465 THR A C 1
ATOM 3565 O O . THR A 1 465 ? -30.125 -21.297 -10.062 1 84.12 465 THR A O 1
ATOM 3568 N N . GLY A 1 466 ? -29.938 -21.016 -12.25 1 86.31 466 GLY A N 1
ATOM 3569 C CA . GLY A 1 466 ? -31.25 -20.375 -12.336 1 86.31 466 GLY A CA 1
ATOM 3570 C C . GLY A 1 466 ? -31.25 -18.969 -11.773 1 86.31 466 GLY A C 1
ATOM 3571 O O . GLY A 1 466 ? -32.219 -18.531 -11.172 1 86.31 466 GLY A O 1
ATOM 3572 N N . SER A 1 467 ? -30.188 -18.281 -11.891 1 90.56 467 SER A N 1
ATOM 3573 C CA . SER A 1 467 ? -30.031 -16.938 -11.344 1 90.56 467 SER A CA 1
ATOM 3574 C C . SER A 1 467 ? -30.922 -15.938 -12.094 1 90.56 467 SER A C 1
ATOM 3576 O O . SER A 1 467 ? -31.344 -16.203 -13.211 1 90.56 467 SER A O 1
ATOM 3578 N N . SER A 1 468 ? -31.234 -14.82 -11.453 1 93 468 SER A N 1
ATOM 3579 C CA . SER A 1 468 ? -32.062 -13.766 -12.039 1 93 468 SER A CA 1
ATOM 3580 C C . SER A 1 468 ? -31.25 -12.93 -13.031 1 93 468 SER A C 1
ATOM 3582 O O . SER A 1 468 ? -31.812 -12.109 -13.758 1 93 468 SER A O 1
ATOM 3584 N N . GLY A 1 469 ? -29.969 -13.156 -13.102 1 93.88 469 GLY A N 1
ATOM 3585 C CA . GLY A 1 469 ? -29.094 -12.422 -14 1 93.88 469 GLY A CA 1
ATOM 3586 C C . GLY A 1 469 ? -27.688 -12.25 -13.453 1 93.88 469 GLY A C 1
ATOM 3587 O O . GLY A 1 469 ? -27.25 -13.031 -12.602 1 93.88 469 GLY A O 1
ATOM 3588 N N . ILE A 1 470 ? -26.984 -11.32 -14.039 1 94.06 470 ILE A N 1
ATOM 3589 C CA . ILE A 1 470 ? -25.625 -11 -13.578 1 94.06 470 ILE A CA 1
ATOM 3590 C C . ILE A 1 470 ? -25.641 -9.641 -12.875 1 94.06 470 ILE A C 1
ATOM 3592 O O . ILE A 1 470 ? -25.828 -8.602 -13.508 1 94.06 470 ILE A O 1
ATOM 3596 N N . GLY A 1 471 ? -25.422 -9.719 -11.594 1 95.69 471 GLY A N 1
ATOM 3597 C CA . GLY A 1 471 ? -25.453 -8.492 -10.82 1 95.69 471 GLY A CA 1
ATOM 3598 C C . GLY A 1 471 ? -24.156 -7.703 -10.906 1 95.69 471 GLY A C 1
ATOM 3599 O O . GLY A 1 471 ? -24.156 -6.488 -10.688 1 95.69 471 GLY A O 1
ATOM 3600 N N . LEU A 1 472 ? -23.109 -8.422 -11.203 1 93.62 472 LEU A N 1
ATOM 3601 C CA . LEU A 1 472 ? -21.812 -7.793 -11.336 1 93.62 472 LEU A CA 1
ATOM 3602 C C . LEU A 1 472 ? -20.938 -8.547 -12.336 1 93.62 472 LEU A C 1
ATOM 3604 O O . LEU A 1 472 ? -20.531 -9.688 -12.07 1 93.62 472 LEU A O 1
ATOM 3608 N N . PHE A 1 473 ? -20.688 -7.938 -13.43 1 92.69 473 PHE A N 1
ATOM 3609 C CA . PHE A 1 473 ? -19.703 -8.453 -14.375 1 92.69 473 PHE A CA 1
ATOM 3610 C C . PHE A 1 473 ? -18.422 -7.641 -14.312 1 92.69 473 PHE A C 1
ATOM 3612 O O . PHE A 1 473 ? -18.391 -6.48 -14.734 1 92.69 473 PHE A O 1
ATOM 3619 N N . ARG A 1 474 ? -17.344 -8.266 -13.766 1 86.88 474 ARG A N 1
ATOM 3620 C CA . ARG A 1 474 ? -16.047 -7.625 -13.672 1 86.88 474 ARG A CA 1
ATOM 3621 C C . ARG A 1 474 ? -15.328 -7.641 -15.023 1 86.88 474 ARG A C 1
ATOM 3623 O O . ARG A 1 474 ? -15.023 -8.711 -15.555 1 86.88 474 ARG A O 1
ATOM 3630 N N . THR A 1 475 ? -15.016 -6.484 -15.5 1 87.94 475 THR A N 1
ATOM 3631 C CA . THR A 1 475 ? -14.453 -6.395 -16.844 1 87.94 475 THR A CA 1
ATOM 3632 C C . THR A 1 475 ? -12.93 -6.453 -16.797 1 87.94 475 THR A C 1
ATOM 3634 O O . THR A 1 475 ? -12.273 -6.664 -17.828 1 87.94 475 THR A O 1
ATOM 3637 N N . GLU A 1 476 ? -12.359 -6.211 -15.586 1 77.12 476 GLU A N 1
ATOM 3638 C CA . GLU A 1 476 ? -10.922 -6.051 -15.445 1 77.12 476 GLU A CA 1
ATOM 3639 C C . GLU A 1 476 ? -10.188 -7.348 -15.789 1 77.12 476 GLU A C 1
ATOM 3641 O O . GLU A 1 476 ? -9.008 -7.324 -16.156 1 77.12 476 GLU A O 1
ATOM 3646 N N . LEU A 1 477 ? -10.812 -8.453 -15.688 1 69.19 477 LEU A N 1
ATOM 3647 C CA . LEU A 1 477 ? -10.148 -9.734 -15.906 1 69.19 477 LEU A CA 1
ATOM 3648 C C . LEU A 1 477 ? -9.656 -9.859 -17.344 1 69.19 477 LEU A C 1
ATOM 3650 O O . LEU A 1 477 ? -8.602 -10.445 -17.594 1 69.19 477 LEU A O 1
ATOM 3654 N N . GLN A 1 478 ? -10.461 -9.367 -18.266 1 72.19 478 GLN A N 1
ATOM 3655 C CA . GLN A 1 478 ? -10.047 -9.391 -19.672 1 72.19 478 GLN A CA 1
ATOM 3656 C C . GLN A 1 478 ? -8.758 -8.594 -19.875 1 72.19 478 GLN A C 1
ATOM 3658 O O . GLN A 1 478 ? -7.914 -8.969 -20.688 1 72.19 478 GLN A O 1
ATOM 3663 N N . PHE A 1 479 ? -8.648 -7.496 -19.188 1 70.94 479 PHE A N 1
ATOM 3664 C CA . PHE A 1 479 ? -7.492 -6.609 -19.312 1 70.94 479 PHE A CA 1
ATOM 3665 C C . PHE A 1 479 ? -6.266 -7.219 -18.641 1 70.94 479 PHE A C 1
ATOM 3667 O O . PHE A 1 479 ? -5.137 -6.977 -19.062 1 70.94 479 PHE A O 1
ATOM 3674 N N . MET A 1 480 ? -6.504 -8 -17.656 1 63.44 480 MET A N 1
ATOM 3675 C CA . MET A 1 480 ? -5.414 -8.539 -16.844 1 63.44 480 MET A CA 1
ATOM 3676 C C . MET A 1 480 ? -4.816 -9.789 -17.484 1 63.44 480 MET A C 1
ATOM 3678 O O . MET A 1 480 ? -3.643 -10.094 -17.281 1 63.44 480 MET A O 1
ATOM 3682 N N . VAL A 1 481 ? -5.586 -10.516 -18.188 1 54.91 481 VAL A N 1
ATOM 3683 C CA . VAL A 1 481 ? -5.168 -11.797 -18.75 1 54.91 481 VAL A CA 1
ATOM 3684 C C . VAL A 1 481 ? -4.434 -11.57 -20.062 1 54.91 481 VAL A C 1
ATOM 3686 O O . VAL A 1 481 ? -3.504 -12.312 -20.406 1 54.91 481 VAL A O 1
ATOM 3689 N N . GLY A 1 482 ? -4.766 -10.484 -20.688 1 51.47 482 GLY A N 1
ATOM 3690 C CA . GLY A 1 482 ? -4.16 -10.242 -21.984 1 51.47 482 GLY A CA 1
ATOM 3691 C C . GLY A 1 482 ? -2.75 -9.695 -21.891 1 51.47 482 GLY A C 1
ATOM 3692 O O . GLY A 1 482 ? -2.354 -9.164 -20.859 1 51.47 482 GLY A O 1
ATOM 3693 N N . GLN A 1 483 ? -1.899 -9.992 -22.859 1 48.19 483 GLN A N 1
ATOM 3694 C CA . GLN A 1 483 ? -0.536 -9.477 -22.938 1 48.19 483 GLN A CA 1
ATOM 3695 C C . GLN A 1 483 ? -0.524 -8.008 -23.359 1 48.19 483 GLN A C 1
ATOM 3697 O O . GLN A 1 483 ? 0.463 -7.305 -23.141 1 48.19 483 GLN A O 1
ATOM 3702 N N . SER A 1 484 ? -1.64 -7.598 -23.891 1 58.94 484 SER A N 1
ATOM 3703 C CA . SER A 1 484 ? -1.809 -6.215 -24.344 1 58.94 484 SER A CA 1
ATOM 3704 C C . SER A 1 484 ? -3.201 -5.695 -24 1 58.94 484 SER A C 1
ATOM 3706 O O . SER A 1 484 ? -4.078 -6.465 -23.609 1 58.94 484 SER A O 1
ATOM 3708 N N . LEU A 1 485 ? -3.236 -4.461 -24.109 1 70.19 485 LEU A N 1
ATOM 3709 C CA . LEU A 1 485 ? -4.543 -3.836 -23.938 1 70.19 485 LEU A CA 1
ATOM 3710 C C . LEU A 1 485 ? -5.559 -4.402 -24.922 1 70.19 485 LEU A C 1
ATOM 3712 O O . LEU A 1 485 ? -5.309 -4.43 -26.125 1 70.19 485 LEU A O 1
ATOM 3716 N N . PRO A 1 486 ? -6.559 -4.926 -24.391 1 75.5 486 PRO A N 1
ATOM 3717 C CA . PRO A 1 486 ? -7.574 -5.445 -25.312 1 75.5 486 PRO A CA 1
ATOM 3718 C C . PRO A 1 486 ? -8.094 -4.379 -26.281 1 75.5 486 PRO A C 1
ATOM 3720 O O . PRO A 1 486 ? -8.422 -3.27 -25.859 1 75.5 486 PRO A O 1
ATOM 3723 N N . ARG A 1 487 ? -8.008 -4.73 -27.609 1 80.5 487 ARG A N 1
ATOM 3724 C CA . ARG A 1 487 ? -8.539 -3.832 -28.625 1 80.5 487 ARG A CA 1
ATOM 3725 C C . ARG A 1 487 ? -10.039 -3.633 -28.453 1 80.5 487 ARG A C 1
ATOM 3727 O O . ARG A 1 487 ? -10.711 -4.441 -27.812 1 80.5 487 ARG A O 1
ATOM 3734 N N . SER A 1 488 ? -10.617 -2.572 -28.922 1 86.5 488 SER A N 1
ATOM 3735 C CA . SER A 1 488 ? -12.047 -2.26 -28.844 1 86.5 488 SER A CA 1
ATOM 3736 C C . SER A 1 488 ? -12.891 -3.395 -29.406 1 86.5 488 SER A C 1
ATOM 3738 O O . SER A 1 488 ? -13.977 -3.684 -28.906 1 86.5 488 SER A O 1
ATOM 3740 N N . SER A 1 489 ? -12.367 -4.027 -30.359 1 87.81 489 SER A N 1
ATOM 3741 C CA . SER A 1 489 ? -13.094 -5.125 -30.984 1 87.81 489 SER A CA 1
ATOM 3742 C C . SER A 1 489 ? -13.188 -6.332 -30.062 1 87.81 489 SER A C 1
ATOM 3744 O O . SER A 1 489 ? -14.219 -7.004 -30.016 1 87.81 489 SER A O 1
ATOM 3746 N N . ASP A 1 490 ? -12.109 -6.586 -29.375 1 85.12 490 ASP A N 1
ATOM 3747 C CA . ASP A 1 490 ? -12.094 -7.691 -28.422 1 85.12 490 ASP A CA 1
ATOM 3748 C C . ASP A 1 490 ? -13.078 -7.438 -27.281 1 85.12 490 ASP A C 1
ATOM 3750 O O . ASP A 1 490 ? -13.758 -8.359 -26.828 1 85.12 490 ASP A O 1
ATOM 3754 N N . GLN A 1 491 ? -13.086 -6.242 -26.828 1 90.81 491 GLN A N 1
ATOM 3755 C CA . GLN A 1 491 ? -14.016 -5.867 -25.766 1 90.81 491 GLN A CA 1
ATOM 3756 C C . GLN A 1 491 ? -15.461 -6.016 -26.234 1 90.81 491 GLN A C 1
ATOM 3758 O O . GLN A 1 491 ? -16.297 -6.586 -25.516 1 90.81 491 GLN A O 1
ATOM 3763 N N . LEU A 1 492 ? -15.703 -5.508 -27.453 1 92.69 492 LEU A N 1
ATOM 3764 C CA . LEU A 1 492 ? -17.031 -5.609 -28.047 1 92.69 492 LEU A CA 1
ATOM 3765 C C . LEU A 1 492 ? -17.484 -7.066 -28.125 1 92.69 492 LEU A C 1
ATOM 3767 O O . LEU A 1 492 ? -18.625 -7.395 -27.797 1 92.69 492 LEU A O 1
ATOM 3771 N N . ALA A 1 493 ? -16.578 -7.887 -28.531 1 90.88 493 ALA A N 1
ATOM 3772 C CA . ALA A 1 493 ? -16.891 -9.305 -28.688 1 90.88 493 ALA A CA 1
ATOM 3773 C C . ALA A 1 493 ? -17.234 -9.945 -27.344 1 90.88 493 ALA A C 1
ATOM 3775 O O . ALA A 1 493 ? -18.188 -10.734 -27.25 1 90.88 493 ALA A O 1
ATOM 3776 N N . LEU A 1 494 ? -16.516 -9.648 -26.359 1 88.38 494 LEU A N 1
ATOM 3777 C CA . LEU A 1 494 ? -16.75 -10.195 -25.031 1 88.38 494 LEU A CA 1
ATOM 3778 C C . LEU A 1 494 ? -18.094 -9.727 -24.484 1 88.38 494 LEU A C 1
ATOM 3780 O O . LEU A 1 494 ? -18.891 -10.531 -24 1 88.38 494 LEU A O 1
ATOM 3784 N N . TYR A 1 495 ? -18.359 -8.438 -24.562 1 95.25 495 TYR A N 1
ATOM 3785 C CA . TYR A 1 495 ? -19.594 -7.875 -24 1 95.25 495 TYR A CA 1
ATOM 3786 C C . TYR A 1 495 ? -20.812 -8.406 -24.734 1 95.25 495 TYR A C 1
ATOM 3788 O O . TYR A 1 495 ? -21.844 -8.672 -24.109 1 95.25 495 TYR A O 1
ATOM 3796 N N . ARG A 1 496 ? -20.641 -8.555 -26.016 1 94.44 496 ARG A N 1
ATOM 3797 C CA . ARG A 1 496 ? -21.734 -9.117 -26.797 1 94.44 496 ARG A CA 1
ATOM 3798 C C . ARG A 1 496 ? -22 -10.57 -26.391 1 94.44 496 ARG A C 1
ATOM 3800 O O . ARG A 1 496 ? -23.156 -10.984 -26.266 1 94.44 496 ARG A O 1
ATOM 3807 N N . ALA A 1 497 ? -20.922 -11.281 -26.219 1 91 497 ALA A N 1
ATOM 3808 C CA . ALA A 1 497 ? -21.062 -12.68 -25.812 1 91 497 ALA A CA 1
ATOM 3809 C C . ALA A 1 497 ? -21.781 -12.797 -24.469 1 91 497 ALA A C 1
ATOM 3811 O O . ALA A 1 497 ? -22.578 -13.711 -24.266 1 91 497 ALA A O 1
ATOM 3812 N N . VAL A 1 498 ? -21.484 -11.938 -23.578 1 92.62 498 VAL A N 1
ATOM 3813 C CA . VAL A 1 498 ? -22.094 -11.938 -22.25 1 92.62 498 VAL A CA 1
ATOM 3814 C C . VAL A 1 498 ? -23.578 -11.633 -22.359 1 92.62 498 VAL A C 1
ATOM 3816 O O . VAL A 1 498 ? -24.406 -12.32 -21.766 1 92.62 498 VAL A O 1
ATOM 3819 N N . LEU A 1 499 ? -23.922 -10.617 -23.156 1 95.5 499 LEU A N 1
ATOM 3820 C CA . LEU A 1 499 ? -25.312 -10.227 -23.328 1 95.5 499 LEU A CA 1
ATOM 3821 C C . LEU A 1 499 ? -26.094 -11.312 -24.062 1 95.5 499 LEU A C 1
ATOM 3823 O O . LEU A 1 499 ? -27.266 -11.547 -23.75 1 95.5 499 LEU A O 1
ATOM 3827 N N . ASP A 1 500 ? -25.453 -11.961 -24.953 1 93.75 500 ASP A N 1
ATOM 3828 C CA . ASP A 1 500 ? -26.094 -13.055 -25.672 1 93.75 500 ASP A CA 1
ATOM 3829 C C . ASP A 1 500 ? -26.391 -14.234 -24.75 1 93.75 500 ASP A C 1
ATOM 3831 O O . ASP A 1 500 ? -27.453 -14.836 -24.812 1 93.75 500 ASP A O 1
ATOM 3835 N N . ALA A 1 501 ? -25.406 -14.531 -23.922 1 89.94 501 ALA A N 1
ATOM 3836 C CA . ALA A 1 501 ? -25.562 -15.641 -22.984 1 89.94 501 ALA A CA 1
ATOM 3837 C C . ALA A 1 501 ? -26.641 -15.359 -21.969 1 89.94 501 ALA A C 1
ATOM 3839 O O . ALA A 1 501 ? -27.359 -16.266 -21.531 1 89.94 501 ALA A O 1
ATOM 3840 N N . ALA A 1 502 ? -26.812 -14.148 -21.562 1 92.88 502 ALA A N 1
ATOM 3841 C CA . ALA A 1 502 ? -27.781 -13.766 -20.547 1 92.88 502 ALA A CA 1
ATOM 3842 C C . ALA A 1 502 ? -29.188 -13.719 -21.125 1 92.88 502 ALA A C 1
ATOM 3844 O O . ALA A 1 502 ? -30.172 -13.922 -20.406 1 92.88 502 ALA A O 1
ATOM 3845 N N . GLY A 1 503 ? -29.266 -13.438 -22.422 1 90.94 503 GLY A N 1
ATOM 3846 C CA . GLY A 1 503 ? -30.562 -13.336 -23.047 1 90.94 503 GLY A CA 1
ATOM 3847 C C . GLY A 1 503 ? -31.359 -12.125 -22.594 1 90.94 503 GLY A C 1
ATOM 3848 O O . GLY A 1 503 ? -30.906 -10.992 -22.719 1 90.94 503 GLY A O 1
ATOM 3849 N N . SER A 1 504 ? -32.5 -12.359 -21.891 1 91.5 504 SER A N 1
ATOM 3850 C CA . SER A 1 504 ? -33.344 -11.266 -21.453 1 91.5 504 SER A CA 1
ATOM 3851 C C . SER A 1 504 ? -33.062 -10.875 -20 1 91.5 504 SER A C 1
ATOM 3853 O O . SER A 1 504 ? -33.562 -9.867 -19.516 1 91.5 504 SER A O 1
ATOM 3855 N N . LYS A 1 505 ? -32.25 -11.609 -19.359 1 93.75 505 LYS A N 1
ATOM 3856 C CA . LYS A 1 505 ? -31.906 -11.336 -17.969 1 93.75 505 LYS A CA 1
ATOM 3857 C C . LYS A 1 505 ? -30.969 -10.133 -17.859 1 93.75 505 LYS A C 1
ATOM 3859 O O . LYS A 1 505 ? -30.125 -9.914 -18.75 1 93.75 505 LYS A O 1
ATOM 3864 N N . PRO A 1 506 ? -31.109 -9.375 -16.844 1 94.5 506 PRO A N 1
ATOM 3865 C CA . PRO A 1 506 ? -30.281 -8.172 -16.719 1 94.5 506 PRO A CA 1
ATOM 3866 C C . PRO A 1 506 ? -28.812 -8.484 -16.453 1 94.5 506 PRO A C 1
ATOM 3868 O O . PRO A 1 506 ? -28.5 -9.445 -15.742 1 94.5 506 PRO A O 1
ATOM 3871 N N . VAL A 1 507 ? -27.922 -7.668 -17.078 1 95.88 507 VAL A N 1
ATOM 3872 C CA . VAL A 1 507 ? -26.484 -7.75 -16.859 1 95.88 507 VAL A CA 1
ATOM 3873 C C . VAL A 1 507 ? -25.938 -6.379 -16.469 1 95.88 507 VAL A C 1
ATOM 3875 O O . VAL A 1 507 ? -26.172 -5.387 -17.156 1 95.88 507 VAL A O 1
ATOM 3878 N N . THR A 1 508 ? -25.281 -6.301 -15.352 1 97.31 508 THR A N 1
ATOM 3879 C CA . THR A 1 508 ? -24.656 -5.062 -14.914 1 97.31 508 THR A CA 1
ATOM 3880 C C . THR A 1 508 ? -23.141 -5.133 -15.117 1 97.31 508 THR A C 1
ATOM 3882 O O . THR A 1 508 ? -22.453 -5.906 -14.445 1 97.31 508 THR A O 1
ATOM 3885 N N . PHE A 1 509 ? -22.625 -4.332 -16.016 1 97.12 509 PHE A N 1
ATOM 3886 C CA . PHE A 1 509 ? -21.203 -4.281 -16.266 1 97.12 509 PHE A CA 1
ATOM 3887 C C . PHE A 1 509 ? -20.531 -3.227 -15.391 1 97.12 509 PHE A C 1
ATOM 3889 O O . PHE A 1 509 ? -20.969 -2.076 -15.352 1 97.12 509 PHE A O 1
ATOM 3896 N N . ARG A 1 510 ? -19.562 -3.588 -14.641 1 95.88 510 ARG A N 1
ATOM 3897 C CA . ARG A 1 510 ? -18.719 -2.609 -13.961 1 95.88 510 ARG A CA 1
ATOM 3898 C C . ARG A 1 510 ? -17.547 -2.199 -14.836 1 95.88 510 ARG A C 1
ATOM 3900 O O . ARG A 1 510 ? -16.844 -3.055 -15.391 1 95.88 510 ARG A O 1
ATOM 3907 N N . THR A 1 511 ? -17.344 -0.929 -14.961 1 95.25 511 THR A N 1
ATOM 3908 C CA . THR A 1 511 ? -16.219 -0.459 -15.773 1 95.25 511 THR A CA 1
ATOM 3909 C C . THR A 1 511 ? -14.891 -0.827 -15.117 1 95.25 511 THR A C 1
ATOM 3911 O O . THR A 1 511 ? -14.859 -1.326 -13.992 1 95.25 511 THR A O 1
ATOM 3914 N N . LEU A 1 512 ? -13.875 -0.497 -15.789 1 87.38 512 LEU A N 1
ATOM 3915 C CA . LEU A 1 512 ? -12.531 -0.976 -15.484 1 87.38 512 LEU A CA 1
ATOM 3916 C C . LEU A 1 512 ? -12.094 -0.533 -14.094 1 87.38 512 LEU A C 1
ATOM 3918 O O . LEU A 1 512 ? -12.133 0.658 -13.781 1 87.38 512 LEU A O 1
ATOM 3922 N N . ASP A 1 513 ? -11.688 -1.495 -13.281 1 86.44 513 ASP A N 1
ATOM 3923 C CA . ASP A 1 513 ? -11.102 -1.265 -11.961 1 86.44 513 ASP A CA 1
ATOM 3924 C C . ASP A 1 513 ? -9.648 -1.725 -11.922 1 86.44 513 ASP A C 1
ATOM 3926 O O . ASP A 1 513 ? -9.336 -2.773 -11.359 1 86.44 513 ASP A O 1
ATOM 3930 N N . ILE A 1 514 ? -8.898 -0.984 -12.625 1 75.06 514 ILE A N 1
ATOM 3931 C CA . ILE A 1 514 ? -7.477 -1.311 -12.703 1 75.06 514 ILE A CA 1
ATOM 3932 C C . ILE A 1 514 ? -6.648 -0.161 -12.133 1 75.06 514 ILE A C 1
ATOM 3934 O O . ILE A 1 514 ? -7.156 0.948 -11.953 1 75.06 514 ILE A O 1
ATOM 3938 N N . GLY A 1 515 ? -5.391 -0.425 -11.883 1 64.75 515 GLY A N 1
ATOM 3939 C CA . GLY A 1 515 ? -4.477 0.532 -11.281 1 64.75 515 GLY A CA 1
ATOM 3940 C C . GLY A 1 515 ? -4.086 0.174 -9.859 1 64.75 515 GLY A C 1
ATOM 3941 O O . GLY A 1 515 ? -4.695 -0.706 -9.25 1 64.75 515 GLY A O 1
ATOM 3942 N N . GLY A 1 516 ? -3.059 0.819 -9.445 1 59.03 516 GLY A N 1
ATOM 3943 C CA . GLY A 1 516 ? -2.568 0.531 -8.102 1 59.03 516 GLY A CA 1
ATOM 3944 C C . GLY A 1 516 ? -1.929 -0.839 -7.984 1 59.03 516 GLY A C 1
ATOM 3945 O O . GLY A 1 516 ? -0.913 -1.113 -8.625 1 59.03 516 GLY A O 1
ATOM 3946 N N . ASP A 1 517 ? -2.828 -1.72 -7.383 1 51.69 517 ASP A N 1
ATOM 3947 C CA . ASP A 1 517 ? -2.344 -3.07 -7.117 1 51.69 517 ASP A CA 1
ATOM 3948 C C . ASP A 1 517 ? -2.424 -3.941 -8.367 1 51.69 517 ASP A C 1
ATOM 3950 O O . ASP A 1 517 ? -1.807 -5.004 -8.43 1 51.69 517 ASP A O 1
ATOM 3954 N N . LYS A 1 518 ? -3.209 -3.295 -9.344 1 53.69 518 LYS A N 1
ATOM 3955 C CA . LYS A 1 518 ? -3.48 -4.086 -10.539 1 53.69 518 LYS A CA 1
ATOM 3956 C C . LYS A 1 518 ? -2.707 -3.553 -11.742 1 53.69 518 LYS A C 1
ATOM 3958 O O . LYS A 1 518 ? -3.303 -3.195 -12.758 1 53.69 518 LYS A O 1
ATOM 3963 N N . ALA A 1 519 ? -1.432 -3.367 -11.539 1 51.59 519 ALA A N 1
ATOM 3964 C CA . ALA A 1 519 ? -0.623 -2.834 -12.633 1 51.59 519 ALA A CA 1
ATOM 3965 C C . ALA A 1 519 ? -0.629 -3.779 -13.828 1 51.59 519 ALA A C 1
ATOM 3967 O O . ALA A 1 519 ? -0.485 -4.992 -13.672 1 51.59 519 ALA A O 1
ATOM 3968 N N . LEU A 1 520 ? -1.266 -3.178 -14.828 1 53.12 520 LEU A N 1
ATOM 3969 C CA . LEU A 1 520 ? -1.252 -3.922 -16.078 1 53.12 520 LEU A CA 1
ATOM 3970 C C . LEU A 1 520 ? 0.169 -4.051 -16.625 1 53.12 520 LEU A C 1
ATOM 3972 O O . LEU A 1 520 ? 0.94 -3.092 -16.594 1 53.12 520 LEU A O 1
ATOM 3976 N N . PRO A 1 521 ? 0.549 -5.176 -16.844 1 46.03 521 PRO A N 1
ATOM 3977 C CA . PRO A 1 521 ? 1.921 -5.426 -17.297 1 46.03 521 PRO A CA 1
ATOM 3978 C C . PRO A 1 521 ? 2.377 -4.434 -18.359 1 46.03 521 PRO A C 1
ATOM 3980 O O . PRO A 1 521 ? 3.574 -4.156 -18.484 1 46.03 521 PRO A O 1
ATOM 3983 N N . TYR A 1 522 ? 1.351 -3.908 -19.031 1 45.5 522 TYR A N 1
ATOM 3984 C CA . TYR A 1 522 ? 1.739 -3.111 -20.188 1 45.5 522 TYR A CA 1
ATOM 3985 C C . TYR A 1 522 ? 1.571 -1.623 -19.906 1 45.5 522 TYR A C 1
ATOM 3987 O O . TYR A 1 522 ? 1.871 -0.786 -20.766 1 45.5 522 TYR A O 1
ATOM 3995 N N . MET A 1 523 ? 1.116 -1.31 -18.781 1 53.84 523 MET A N 1
ATOM 3996 C CA . MET A 1 523 ? 0.933 0.102 -18.453 1 53.84 523 MET A CA 1
ATOM 3997 C C . MET A 1 523 ? 2.049 0.6 -17.547 1 53.84 523 MET A C 1
ATOM 3999 O O . MET A 1 523 ? 2.576 -0.161 -16.734 1 53.84 523 MET A O 1
ATOM 4003 N N . GLU A 1 524 ? 2.592 1.772 -17.844 1 48.59 524 GLU A N 1
ATOM 4004 C CA . GLU A 1 524 ? 3.562 2.402 -16.953 1 48.59 524 GLU A CA 1
ATOM 4005 C C . GLU A 1 524 ? 3.096 2.346 -15.5 1 48.59 524 GLU A C 1
ATOM 4007 O O . GLU A 1 524 ? 2.01 2.828 -15.172 1 48.59 524 GLU A O 1
ATOM 4012 N N . THR A 1 525 ? 3.523 1.255 -14.859 1 53.53 525 THR A N 1
ATOM 4013 C CA . THR A 1 525 ? 3.07 1.08 -13.484 1 53.53 525 THR A CA 1
ATOM 4014 C C . THR A 1 525 ? 3.773 2.062 -12.555 1 53.53 525 THR A C 1
ATOM 4016 O O . THR A 1 525 ? 5.004 2.15 -12.547 1 53.53 525 THR A O 1
ATOM 4019 N N . VAL A 1 526 ? 3.1 3.145 -12.18 1 54.97 526 VAL A N 1
ATOM 4020 C CA . VAL A 1 526 ? 3.596 4.012 -11.109 1 54.97 526 VAL A CA 1
ATOM 4021 C C . VAL A 1 526 ? 3.555 3.266 -9.781 1 54.97 526 VAL A C 1
ATOM 4023 O O . VAL A 1 526 ? 2.559 2.615 -9.453 1 54.97 526 VAL A O 1
ATOM 4026 N N . VAL A 1 527 ? 4.672 2.98 -9.273 1 58.53 527 VAL A N 1
ATOM 4027 C CA . VAL A 1 527 ? 4.734 2.332 -7.965 1 58.53 527 VAL A CA 1
ATOM 4028 C C . VAL A 1 527 ? 4.09 3.23 -6.914 1 58.53 527 VAL A C 1
ATOM 4030 O O . VAL A 1 527 ? 4.449 4.402 -6.785 1 58.53 527 VAL A O 1
ATOM 4033 N N . GLU A 1 528 ? 2.963 2.756 -6.445 1 74.88 528 GLU A N 1
ATOM 4034 C CA . GLU A 1 528 ? 2.258 3.467 -5.383 1 74.88 528 GLU A CA 1
ATOM 4035 C C . GLU A 1 528 ? 2.488 2.803 -4.027 1 74.88 528 GLU A C 1
ATOM 4037 O O . GLU A 1 528 ? 2.529 1.574 -3.932 1 74.88 528 GLU A O 1
ATOM 4042 N N . GLU A 1 529 ? 2.703 3.562 -3.025 1 71.31 529 GLU A N 1
ATOM 4043 C CA . GLU A 1 529 ? 2.908 3.041 -1.677 1 71.31 529 GLU A CA 1
ATOM 4044 C C . GLU A 1 529 ? 1.655 2.34 -1.16 1 71.31 529 GLU A C 1
ATOM 4046 O O . GLU A 1 529 ? 1.747 1.337 -0.449 1 71.31 529 GLU A O 1
ATOM 4051 N N . ASN A 1 530 ? 0.534 2.92 -1.46 1 85.88 530 ASN A N 1
ATOM 4052 C CA . ASN A 1 530 ? -0.767 2.369 -1.095 1 85.88 530 ASN A CA 1
ATOM 4053 C C . ASN A 1 530 ? -1.688 2.254 -2.307 1 85.88 530 ASN A C 1
ATOM 4055 O O . ASN A 1 530 ? -2.594 3.072 -2.482 1 85.88 530 ASN A O 1
ATOM 4059 N N . PRO A 1 531 ? -1.557 1.21 -3.027 1 82.44 531 PRO A N 1
ATOM 4060 C CA . PRO A 1 531 ? -2.307 1.073 -4.277 1 82.44 531 PRO A CA 1
ATOM 4061 C C . PRO A 1 531 ? -3.818 1.088 -4.062 1 82.44 531 PRO A C 1
ATOM 4063 O O . PRO A 1 531 ? -4.562 1.59 -4.91 1 82.44 531 PRO A O 1
ATOM 4066 N N . ALA A 1 532 ? -4.32 0.532 -3.012 1 86.88 532 ALA A N 1
ATOM 4067 C CA . ALA A 1 532 ? -5.754 0.514 -2.74 1 86.88 532 ALA A CA 1
ATOM 4068 C C . ALA A 1 532 ? -6.305 1.93 -2.592 1 86.88 532 ALA A C 1
ATOM 4070 O O . ALA A 1 532 ? -7.488 2.174 -2.838 1 86.88 532 ALA A O 1
ATOM 4071 N N . LEU A 1 533 ? -5.438 2.824 -2.184 1 90.62 533 LEU A N 1
ATOM 4072 C CA . LEU A 1 533 ? -5.793 4.223 -1.976 1 90.62 533 LEU A CA 1
ATOM 4073 C C . LEU A 1 533 ? -5.242 5.098 -3.098 1 90.62 533 LEU A C 1
ATOM 4075 O O . LEU A 1 533 ? -5.121 6.312 -2.941 1 90.62 533 LEU A O 1
ATOM 4079 N N . GLY A 1 534 ? -4.895 4.48 -4.219 1 87.81 534 GLY A N 1
ATOM 4080 C CA . GLY A 1 534 ? -4.121 5.188 -5.227 1 87.81 534 GLY A CA 1
ATOM 4081 C C . GLY A 1 534 ? -4.934 5.562 -6.449 1 87.81 534 GLY A C 1
ATOM 4082 O O . GLY A 1 534 ? -6.141 5.797 -6.352 1 87.81 534 GLY A O 1
ATOM 4083 N N . TRP A 1 535 ? -4.219 5.777 -7.531 1 87.44 535 TRP A N 1
ATOM 4084 C CA . TRP A 1 535 ? -4.738 6.191 -8.836 1 87.44 535 TRP A CA 1
ATOM 4085 C C . TRP A 1 535 ? -5.277 4.996 -9.609 1 87.44 535 TRP A C 1
ATOM 4087 O O . TRP A 1 535 ? -4.574 4.422 -10.445 1 87.44 535 TRP A O 1
ATOM 4097 N N . ARG A 1 536 ? -6.566 4.742 -9.32 1 88.44 536 ARG A N 1
ATOM 4098 C CA . ARG A 1 536 ? -7.137 3.52 -9.883 1 88.44 536 ARG A CA 1
ATOM 4099 C C . ARG A 1 536 ? -8.586 3.74 -10.305 1 88.44 536 ARG A C 1
ATOM 4101 O O . ARG A 1 536 ? -9.18 4.777 -10 1 88.44 536 ARG A O 1
ATOM 4108 N N . ALA A 1 537 ? -9.148 2.811 -11.102 1 92.12 537 ALA A N 1
ATOM 4109 C CA . ALA A 1 537 ? -10.555 2.715 -11.484 1 92.12 537 ALA A CA 1
ATOM 4110 C C . ALA A 1 537 ? -11.031 4 -12.148 1 92.12 537 ALA A C 1
ATOM 4112 O O . ALA A 1 537 ? -10.445 4.449 -13.141 1 92.12 537 ALA A O 1
ATOM 4113 N N . ILE A 1 538 ? -12.031 4.641 -11.539 1 94.62 538 ILE A N 1
ATOM 4114 C CA . ILE A 1 538 ? -12.648 5.793 -12.188 1 94.62 538 ILE A CA 1
ATOM 4115 C C . ILE A 1 538 ? -11.656 6.953 -12.227 1 94.62 538 ILE A C 1
ATOM 4117 O O . ILE A 1 538 ? -11.711 7.793 -13.125 1 94.62 538 ILE A O 1
ATOM 4121 N N . ARG A 1 539 ? -10.734 7.035 -11.219 1 93.31 539 ARG A N 1
ATOM 4122 C CA . ARG A 1 539 ? -9.727 8.086 -11.195 1 93.31 539 ARG A CA 1
ATOM 4123 C C . ARG A 1 539 ? -8.828 8.016 -12.422 1 93.31 539 ARG A C 1
ATOM 4125 O O . ARG A 1 539 ? -8.562 9.031 -13.07 1 93.31 539 ARG A O 1
ATOM 4132 N N . LEU A 1 540 ? -8.414 6.859 -12.75 1 87.38 540 LEU A N 1
ATOM 4133 C CA . LEU A 1 540 ? -7.633 6.637 -13.961 1 87.38 540 LEU A CA 1
ATOM 4134 C C . LEU A 1 540 ? -8.461 6.93 -15.203 1 87.38 540 LEU A C 1
ATOM 4136 O O . LEU A 1 540 ? -7.969 7.551 -16.156 1 87.38 540 LEU A O 1
ATOM 4140 N N . GLY A 1 541 ? -9.68 6.488 -15.258 1 89.06 541 GLY A N 1
ATOM 4141 C CA . GLY A 1 541 ? -10.562 6.66 -16.406 1 89.06 541 GLY A CA 1
ATOM 4142 C C . GLY A 1 541 ? -10.867 8.117 -16.703 1 89.06 541 GLY A C 1
ATOM 4143 O O . GLY A 1 541 ? -10.992 8.5 -17.875 1 89.06 541 GLY A O 1
ATOM 4144 N N . LEU A 1 542 ? -11.031 8.867 -15.68 1 92.19 542 LEU A N 1
ATOM 4145 C CA . LEU A 1 542 ? -11.352 10.273 -15.875 1 92.19 542 LEU A CA 1
ATOM 4146 C C . LEU A 1 542 ? -10.117 11.07 -16.266 1 92.19 542 LEU A C 1
ATOM 4148 O O . LEU A 1 542 ? -10.211 12.055 -17 1 92.19 542 LEU A O 1
ATOM 4152 N N . ASP A 1 543 ? -8.945 10.656 -15.75 1 87.94 543 ASP A N 1
ATOM 4153 C CA . ASP A 1 543 ? -7.703 11.352 -16.078 1 87.94 543 ASP A CA 1
ATOM 4154 C C . ASP A 1 543 ? -7.199 10.953 -17.469 1 87.94 543 ASP A C 1
ATOM 4156 O O . ASP A 1 543 ? -6.547 11.75 -18.141 1 87.94 543 ASP A O 1
ATOM 4160 N N . ARG A 1 544 ? -7.523 9.711 -17.812 1 84.5 544 ARG A N 1
ATOM 4161 C CA . ARG A 1 544 ? -7.234 9.195 -19.156 1 84.5 544 ARG A CA 1
ATOM 4162 C C . ARG A 1 544 ? -8.508 8.734 -19.844 1 84.5 544 ARG A C 1
ATOM 4164 O O . ARG A 1 544 ? -8.734 7.531 -20.016 1 84.5 544 ARG A O 1
ATOM 4171 N N . PRO A 1 545 ? -9.203 9.641 -20.422 1 87.25 545 PRO A N 1
ATOM 4172 C CA . PRO A 1 545 ? -10.555 9.344 -20.906 1 87.25 545 PRO A CA 1
ATOM 4173 C C . PRO A 1 545 ? -10.562 8.391 -22.109 1 87.25 545 PRO A C 1
ATOM 4175 O O . PRO A 1 545 ? -11.57 7.742 -22.375 1 87.25 545 PRO A O 1
ATOM 4178 N N . GLY A 1 546 ? -9.406 8.297 -22.766 1 86.31 546 GLY A N 1
ATOM 4179 C CA . GLY A 1 546 ? -9.352 7.391 -23.906 1 86.31 546 GLY A CA 1
ATOM 4180 C C . GLY A 1 546 ? -9.719 5.965 -23.547 1 86.31 546 GLY A C 1
ATOM 4181 O O . GLY A 1 546 ? -10.461 5.309 -24.281 1 86.31 546 GLY A O 1
ATOM 4182 N N . LEU A 1 547 ? -9.242 5.527 -22.453 1 84.12 547 LEU A N 1
ATOM 4183 C CA . LEU A 1 547 ? -9.492 4.164 -22.016 1 84.12 547 LEU A CA 1
ATOM 4184 C C . LEU A 1 547 ? -10.969 3.969 -21.656 1 84.12 547 LEU A C 1
ATOM 4186 O O . LEU A 1 547 ? -11.586 2.99 -22.078 1 84.12 547 LEU A O 1
ATOM 4190 N N . LEU A 1 548 ? -11.539 4.875 -20.938 1 91.69 548 LEU A N 1
ATOM 4191 C CA . LEU A 1 548 ? -12.93 4.785 -20.5 1 91.69 548 LEU A CA 1
ATOM 4192 C C . LEU A 1 548 ? -13.891 4.953 -21.672 1 91.69 548 LEU A C 1
ATOM 4194 O O . LEU A 1 548 ? -14.891 4.242 -21.766 1 91.69 548 LEU A O 1
ATOM 4198 N N . ARG A 1 549 ? -13.555 5.824 -22.562 1 93.75 549 ARG A N 1
ATOM 4199 C CA . ARG A 1 549 ? -14.391 6.062 -23.734 1 93.75 549 ARG A CA 1
ATOM 4200 C C . ARG A 1 549 ? -14.445 4.824 -24.625 1 93.75 549 ARG A C 1
ATOM 4202 O O . ARG A 1 549 ? -15.516 4.453 -25.109 1 93.75 549 ARG A O 1
ATOM 4209 N N . SER A 1 550 ? -13.289 4.266 -24.812 1 91.38 550 SER A N 1
ATOM 4210 C CA . SER A 1 550 ? -13.227 3.066 -25.641 1 91.38 550 SER A CA 1
ATOM 4211 C C . SER A 1 550 ? -14.062 1.938 -25.047 1 91.38 550 SER A C 1
ATOM 4213 O O . SER A 1 550 ? -14.758 1.225 -25.766 1 91.38 550 SER A O 1
ATOM 4215 N N . GLN A 1 551 ? -13.984 1.737 -23.797 1 94.19 551 GLN A N 1
ATOM 4216 C CA . GLN A 1 551 ? -14.75 0.69 -23.125 1 94.19 551 GLN A CA 1
ATOM 4217 C C . GLN A 1 551 ? -16.25 0.971 -23.219 1 94.19 551 GLN A C 1
ATOM 4219 O O . GLN A 1 551 ? -17.031 0.074 -23.516 1 94.19 551 GLN A O 1
ATOM 4224 N N . ILE A 1 552 ? -16.641 2.217 -22.953 1 96.44 552 ILE A N 1
ATOM 4225 C CA . ILE A 1 552 ? -18.047 2.609 -22.969 1 96.44 552 ILE A CA 1
ATOM 4226 C C . ILE A 1 552 ? -18.625 2.434 -24.359 1 96.44 552 ILE A C 1
ATOM 4228 O O . ILE A 1 552 ? -19.734 1.938 -24.531 1 96.44 552 ILE A O 1
ATOM 4232 N N . ARG A 1 553 ? -17.828 2.842 -25.312 1 95.38 553 ARG A N 1
ATOM 4233 C CA . ARG A 1 553 ? -18.266 2.678 -26.688 1 95.38 553 ARG A CA 1
ATOM 4234 C C . ARG A 1 553 ? -18.5 1.207 -27.031 1 95.38 553 ARG A C 1
ATOM 4236 O O . ARG A 1 553 ? -19.484 0.858 -27.672 1 95.38 553 ARG A O 1
ATOM 4243 N N . ALA A 1 554 ? -17.578 0.367 -26.609 1 95.19 554 ALA A N 1
ATOM 4244 C CA . ALA A 1 554 ? -17.703 -1.069 -26.844 1 95.19 554 ALA A CA 1
ATOM 4245 C C . ALA A 1 554 ? -18.953 -1.623 -26.156 1 95.19 554 ALA A C 1
ATOM 4247 O O . ALA A 1 554 ? -19.656 -2.455 -26.719 1 95.19 554 ALA A O 1
ATOM 4248 N N . LEU A 1 555 ? -19.234 -1.174 -24.969 1 97.19 555 LEU A N 1
ATOM 4249 C CA . LEU A 1 555 ? -20.406 -1.616 -24.203 1 97.19 555 LEU A CA 1
ATOM 4250 C C . LEU A 1 555 ? -21.688 -1.2 -24.891 1 97.19 555 LEU A C 1
ATOM 4252 O O . LEU A 1 555 ? -22.609 -2.01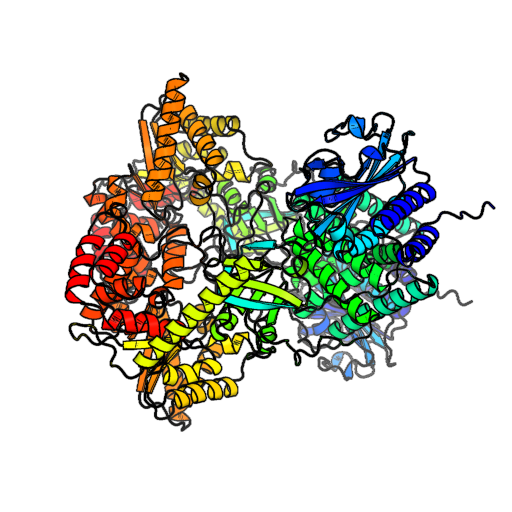 -25.047 1 97.19 555 LEU A O 1
ATOM 4256 N N . LEU A 1 556 ? -21.734 0.054 -25.328 1 97.19 556 LEU A N 1
ATOM 4257 C CA . LEU A 1 556 ? -22.922 0.591 -25.984 1 97.19 556 LEU A CA 1
ATOM 4258 C C . LEU A 1 556 ? -23.203 -0.119 -27.297 1 97.19 556 LEU A C 1
ATOM 4260 O O . LEU A 1 556 ? -24.344 -0.444 -27.625 1 97.19 556 LEU A O 1
ATOM 4264 N N . ARG A 1 557 ? -22.156 -0.371 -28.016 1 96 557 ARG A N 1
ATOM 4265 C CA . ARG A 1 557 ? -22.281 -1.068 -29.297 1 96 557 ARG A CA 1
ATOM 4266 C C . ARG A 1 557 ? -22.719 -2.516 -29.078 1 96 557 ARG A C 1
ATOM 4268 O O . ARG A 1 557 ? -23.516 -3.053 -29.859 1 96 557 ARG A O 1
ATOM 4275 N N . ALA A 1 558 ? -22.156 -3.123 -28.062 1 96 558 ALA A N 1
ATOM 4276 C CA . ALA A 1 558 ? -22.484 -4.512 -27.766 1 96 558 ALA A CA 1
ATOM 4277 C C . ALA A 1 558 ? -23.969 -4.645 -27.391 1 96 558 ALA A C 1
ATOM 4279 O O . ALA A 1 558 ? -24.594 -5.672 -27.656 1 96 558 ALA A O 1
ATOM 4280 N N . ALA A 1 559 ? -24.562 -3.648 -26.766 1 95.94 559 ALA A N 1
ATOM 4281 C CA . ALA A 1 559 ? -25.922 -3.689 -26.234 1 95.94 559 ALA A CA 1
ATOM 4282 C C . ALA A 1 559 ? -26.938 -3.275 -27.297 1 95.94 559 ALA A C 1
ATOM 4284 O O . ALA A 1 559 ? -28.109 -3.086 -27 1 95.94 559 ALA A O 1
ATOM 4285 N N . ALA A 1 560 ? -26.625 -3.205 -28.5 1 92.94 560 ALA A N 1
ATOM 4286 C CA . ALA A 1 560 ? -27.469 -2.73 -29.594 1 92.94 560 ALA A CA 1
ATOM 4287 C C . ALA A 1 560 ? -28.859 -3.383 -29.531 1 92.94 560 ALA A C 1
ATOM 4289 O O . ALA A 1 560 ? -28.969 -4.602 -29.656 1 92.94 560 ALA A O 1
ATOM 4290 N N . GLY A 1 561 ? -29.828 -2.562 -29.188 1 92.38 561 GLY A N 1
ATOM 4291 C CA . GLY A 1 561 ? -31.203 -3.023 -29.188 1 92.38 561 GLY A CA 1
ATOM 4292 C C . GLY A 1 561 ? -31.609 -3.703 -27.891 1 92.38 561 GLY A C 1
ATOM 4293 O O . GLY A 1 561 ? -32.688 -4.262 -27.781 1 92.38 561 GLY A O 1
ATOM 4294 N N . ARG A 1 562 ? -30.734 -3.711 -26.953 1 95.12 562 ARG A N 1
ATOM 4295 C CA . ARG A 1 562 ? -31 -4.41 -25.703 1 95.12 562 ARG A CA 1
ATOM 4296 C C . ARG A 1 562 ? -30.844 -3.469 -24.516 1 95.12 562 ARG A C 1
ATOM 4298 O O . ARG A 1 562 ? -30.547 -2.283 -24.672 1 95.12 562 ARG A O 1
ATOM 4305 N N . TYR A 1 563 ? -31.203 -4.004 -23.359 1 94.38 563 TYR A N 1
ATOM 4306 C CA . TYR A 1 563 ? -31.078 -3.303 -22.094 1 94.38 563 TYR A CA 1
ATOM 4307 C C . TYR A 1 563 ? -29.656 -3.408 -21.547 1 94.38 563 TYR A C 1
ATOM 4309 O O . TYR A 1 563 ? -29.094 -4.5 -21.484 1 94.38 563 TYR A O 1
ATOM 4317 N N . LEU A 1 564 ? -29.016 -2.199 -21.203 1 95.88 564 LEU A N 1
ATOM 4318 C CA . LEU A 1 564 ? -27.641 -2.176 -20.703 1 95.88 564 LEU A CA 1
ATOM 4319 C C . LEU A 1 564 ? -27.562 -1.482 -19.359 1 95.88 564 LEU A C 1
ATOM 4321 O O . LEU A 1 564 ? -28.141 -0.412 -19.156 1 95.88 564 LEU A O 1
ATOM 4325 N N . ARG A 1 565 ? -26.922 -2.1 -18.391 1 97.31 565 ARG A N 1
ATOM 4326 C CA . ARG A 1 565 ? -26.609 -1.495 -17.109 1 97.31 565 ARG A CA 1
ATOM 4327 C C . ARG A 1 565 ? -25.109 -1.328 -16.938 1 97.31 565 ARG A C 1
ATOM 4329 O O . ARG A 1 565 ? -24.344 -2.287 -17.078 1 97.31 565 ARG A O 1
ATOM 4336 N N . VAL A 1 566 ? -24.688 -0.116 -16.656 1 97.88 566 VAL A N 1
ATOM 4337 C CA . VAL A 1 566 ? -23.266 0.178 -16.469 1 97.88 566 VAL A CA 1
ATOM 4338 C C . VAL A 1 566 ? -23.047 0.804 -15.094 1 97.88 566 VAL A C 1
ATOM 4340 O O . VAL A 1 566 ? -23.797 1.682 -14.672 1 97.88 566 VAL A O 1
ATOM 4343 N N . MET A 1 567 ? -22.094 0.334 -14.398 1 97.56 567 MET A N 1
ATOM 4344 C CA . MET A 1 567 ? -21.797 0.855 -13.062 1 97.56 567 MET A CA 1
ATOM 4345 C C . MET A 1 567 ? -20.344 1.292 -12.969 1 97.56 567 MET A C 1
ATOM 4347 O O . MET A 1 567 ? -19.453 0.627 -13.5 1 97.56 567 MET A O 1
ATOM 4351 N N . PHE A 1 568 ? -20.078 2.408 -12.258 1 97.75 568 PHE A N 1
ATOM 4352 C CA . PHE A 1 568 ? -18.734 2.928 -12.102 1 97.75 568 PHE A CA 1
ATOM 4353 C C . PHE A 1 568 ? -18.172 2.576 -10.727 1 97.75 568 PHE A C 1
ATOM 4355 O O . PHE A 1 568 ? -18.844 2.758 -9.711 1 97.75 568 PHE A O 1
ATOM 4362 N N . PRO A 1 569 ? -16.953 2.076 -10.695 1 96.31 569 PRO A N 1
ATOM 4363 C CA . PRO A 1 569 ? -16.312 1.745 -9.414 1 96.31 569 PRO A CA 1
ATOM 4364 C C . PRO A 1 569 ? -15.594 2.936 -8.797 1 96.31 569 PRO A C 1
ATOM 4366 O O . PRO A 1 569 ? -15.25 3.893 -9.492 1 96.31 569 PRO A O 1
ATOM 4369 N N . MET A 1 570 ? -15.422 3.008 -7.484 1 96 570 MET A N 1
ATOM 4370 C CA . MET A 1 570 ? -14.539 3.865 -6.695 1 96 570 MET A CA 1
ATOM 4371 C C . MET A 1 570 ? -14.961 5.328 -6.812 1 96 570 MET A C 1
ATOM 4373 O O . MET A 1 570 ? -14.109 6.211 -6.918 1 96 570 MET A O 1
ATOM 4377 N N . ILE A 1 571 ? -16.25 5.547 -6.922 1 97.12 571 ILE A N 1
ATOM 4378 C CA . ILE A 1 571 ? -16.75 6.918 -6.891 1 97.12 571 ILE A CA 1
ATOM 4379 C C . ILE A 1 571 ? -16.672 7.465 -5.469 1 97.12 571 ILE A C 1
ATOM 4381 O O . ILE A 1 571 ? -17.172 6.848 -4.527 1 97.12 571 ILE A O 1
ATOM 4385 N N . SER A 1 572 ? -16.031 8.625 -5.305 1 95.62 572 SER A N 1
ATOM 4386 C CA . SER A 1 572 ? -15.859 9.219 -3.982 1 95.62 572 SER A CA 1
ATOM 4387 C C . SER A 1 572 ? -16.781 10.414 -3.795 1 95.62 572 SER A C 1
ATOM 4389 O O . SER A 1 572 ? -17.188 10.719 -2.674 1 95.62 572 SER A O 1
ATOM 4391 N N . GLU A 1 573 ? -17.031 11.102 -4.926 1 94.44 573 GLU A N 1
ATOM 4392 C CA . GLU A 1 573 ? -17.922 12.266 -4.922 1 94.44 573 GLU A CA 1
ATOM 4393 C C . GLU A 1 573 ? -18.922 12.195 -6.059 1 94.44 573 GLU A C 1
ATOM 4395 O O . GLU A 1 573 ? -18.641 11.641 -7.121 1 94.44 573 GLU A O 1
ATOM 4400 N N . VAL A 1 574 ? -20.031 12.789 -5.883 1 94.5 574 VAL A N 1
ATOM 4401 C CA . VAL A 1 574 ? -21.109 12.781 -6.863 1 94.5 574 VAL A CA 1
ATOM 4402 C C . VAL A 1 574 ? -20.641 13.469 -8.148 1 94.5 574 VAL A C 1
ATOM 4404 O O . VAL A 1 574 ? -21.047 13.07 -9.25 1 94.5 574 VAL A O 1
ATOM 4407 N N . ALA A 1 575 ? -19.734 14.422 -8.008 1 93.19 575 ALA A N 1
ATOM 4408 C CA . ALA A 1 575 ? -19.203 15.125 -9.18 1 93.19 575 ALA A CA 1
ATOM 4409 C C . ALA A 1 575 ? -18.453 14.164 -10.102 1 93.19 575 ALA A C 1
ATOM 4411 O O . ALA A 1 575 ? -18.484 14.32 -11.32 1 93.19 575 ALA A O 1
ATOM 4412 N N . GLU A 1 576 ? -17.781 13.258 -9.508 1 94.38 576 GLU A N 1
ATOM 4413 C CA . GLU A 1 576 ? -17.094 12.234 -10.297 1 94.38 576 GLU A CA 1
ATOM 4414 C C . GLU A 1 576 ? -18.078 11.375 -11.07 1 94.38 576 GLU A C 1
ATOM 4416 O O . GLU A 1 576 ? -17.844 11.016 -12.219 1 94.38 576 GLU A O 1
ATOM 4421 N N . PHE A 1 577 ? -19.219 11.055 -10.5 1 96.62 577 PHE A N 1
ATOM 4422 C CA . PHE A 1 577 ? -20.266 10.281 -11.148 1 96.62 577 PHE A CA 1
ATOM 4423 C C . PHE A 1 577 ? -20.844 11.047 -12.336 1 96.62 577 PHE A C 1
ATOM 4425 O O . PHE A 1 577 ? -21.047 10.469 -13.414 1 96.62 577 PHE A O 1
ATOM 4432 N N . ASP A 1 578 ? -21.031 12.266 -12.07 1 96.12 578 ASP A N 1
ATOM 4433 C CA . ASP A 1 578 ? -21.562 13.109 -13.141 1 96.12 578 ASP A CA 1
ATOM 4434 C C . ASP A 1 578 ? -20.594 13.172 -14.32 1 96.12 578 ASP A C 1
ATOM 4436 O O . ASP A 1 578 ? -21.016 13.117 -15.477 1 96.12 578 ASP A O 1
ATOM 4440 N N . ALA A 1 579 ? -19.312 13.32 -13.984 1 95.44 579 ALA A N 1
ATOM 4441 C CA . ALA A 1 579 ? -18.297 13.367 -15.031 1 95.44 579 ALA A CA 1
ATOM 4442 C C . ALA A 1 579 ? -18.266 12.062 -15.82 1 95.44 579 ALA A C 1
ATOM 4444 O O . ALA A 1 579 ? -18.156 12.07 -17.047 1 95.44 579 ALA A O 1
ATOM 4445 N N . ALA A 1 580 ? -18.375 10.977 -15.133 1 96.56 580 ALA A N 1
ATOM 4446 C CA . ALA A 1 580 ? -18.375 9.672 -15.789 1 96.56 580 ALA A CA 1
ATOM 4447 C C . ALA A 1 580 ? -19.641 9.477 -16.625 1 96.56 580 ALA A C 1
ATOM 4449 O O . ALA A 1 580 ? -19.562 8.977 -17.75 1 96.56 580 ALA A O 1
ATOM 4450 N N . LYS A 1 581 ? -20.75 9.812 -16.094 1 96.75 581 LYS A N 1
ATOM 4451 C CA . LYS A 1 581 ? -22.031 9.703 -16.797 1 96.75 581 LYS A CA 1
ATOM 4452 C C . LYS A 1 581 ? -22.031 10.531 -18.078 1 96.75 581 LYS A C 1
ATOM 4454 O O . LYS A 1 581 ? -22.594 10.117 -19.094 1 96.75 581 LYS A O 1
ATOM 4459 N N . SER A 1 582 ? -21.359 11.68 -18.031 1 96.44 582 SER A N 1
ATOM 4460 C CA . SER A 1 582 ? -21.266 12.555 -19.188 1 96.44 582 SER A CA 1
ATOM 4461 C C . SER A 1 582 ? -20.516 11.883 -20.344 1 96.44 582 SER A C 1
ATOM 4463 O O . SER A 1 582 ? -20.797 12.141 -21.516 1 96.44 582 SER A O 1
ATOM 4465 N N . ILE A 1 583 ? -19.594 11.062 -20 1 96.31 583 ILE A N 1
ATOM 4466 C CA . ILE A 1 583 ? -18.844 10.336 -21.016 1 96.31 583 ILE A CA 1
ATOM 4467 C C . ILE A 1 583 ? -19.766 9.359 -21.734 1 96.31 583 ILE A C 1
ATOM 4469 O O . ILE A 1 583 ? -19.672 9.195 -22.953 1 96.31 583 ILE A O 1
ATOM 4473 N N . ILE A 1 584 ? -20.719 8.711 -21.031 1 96.81 584 ILE A N 1
ATOM 4474 C CA . ILE A 1 584 ? -21.688 7.809 -21.641 1 96.81 584 ILE A CA 1
ATOM 4475 C C . ILE A 1 584 ? -22.578 8.586 -22.609 1 96.81 584 ILE A C 1
ATOM 4477 O O . ILE A 1 584 ? -22.828 8.141 -23.734 1 96.81 584 ILE A O 1
ATOM 4481 N N . GLU A 1 585 ? -23.016 9.742 -22.219 1 96.19 585 GLU A N 1
ATOM 4482 C CA . GLU A 1 585 ? -23.875 10.57 -23.047 1 96.19 585 GLU A CA 1
ATOM 4483 C C . GLU A 1 585 ? -23.172 11.008 -24.328 1 96.19 585 GLU A C 1
ATOM 4485 O O . GLU A 1 585 ? -23.75 11.023 -25.406 1 96.19 585 GLU A O 1
ATOM 4490 N N . ARG A 1 586 ? -21.953 11.352 -24.156 1 95.56 586 ARG A N 1
ATOM 4491 C CA . ARG A 1 586 ? -21.156 11.766 -25.297 1 95.56 586 ARG A CA 1
ATOM 4492 C C . ARG A 1 586 ? -20.984 10.625 -26.297 1 95.56 586 ARG A C 1
ATOM 4494 O O . ARG A 1 586 ? -21.094 10.828 -27.516 1 95.56 586 ARG A O 1
ATOM 4501 N N . GLU A 1 587 ? -20.703 9.484 -25.75 1 95.44 587 GLU A N 1
ATOM 4502 C CA . GLU A 1 587 ? -20.516 8.336 -26.625 1 95.44 587 GLU A CA 1
ATOM 4503 C C . GLU A 1 587 ? -21.828 7.918 -27.281 1 95.44 587 GLU A C 1
ATOM 4505 O O . GLU A 1 587 ? -21.844 7.441 -28.422 1 95.44 587 GLU A O 1
ATOM 4510 N N . LEU A 1 588 ? -22.969 8.039 -26.625 1 95.94 588 LEU A N 1
ATOM 4511 C CA . LEU A 1 588 ? -24.281 7.785 -27.219 1 95.94 588 LEU A CA 1
ATOM 4512 C C . LEU A 1 588 ? -24.547 8.719 -28.391 1 95.94 588 LEU A C 1
ATOM 4514 O O . LEU A 1 588 ? -25.031 8.289 -29.438 1 95.94 588 LEU A O 1
ATOM 4518 N N . THR A 1 589 ? -24.188 9.969 -28.141 1 95.69 589 THR A N 1
ATOM 4519 C CA . THR A 1 589 ? -24.344 10.961 -29.188 1 95.69 589 THR A CA 1
ATOM 4520 C C . THR A 1 589 ? -23.453 10.633 -30.391 1 95.69 589 THR A C 1
ATOM 4522 O O . THR A 1 589 ? -23.891 10.727 -31.531 1 95.69 589 THR A O 1
ATOM 4525 N N . TYR A 1 590 ? -22.281 10.25 -30.062 1 94.12 590 TYR A N 1
ATOM 4526 C CA . TYR A 1 590 ? -21.344 9.875 -31.109 1 94.12 590 TYR A CA 1
ATOM 4527 C C . TYR A 1 590 ? -21.875 8.711 -31.938 1 94.12 590 TYR A C 1
ATOM 4529 O O . TYR A 1 590 ? -21.828 8.742 -33.156 1 94.12 590 TYR A O 1
ATOM 4537 N N . LEU A 1 591 ? -22.359 7.684 -31.297 1 94.44 591 LEU A N 1
ATOM 4538 C CA . LEU A 1 591 ? -22.859 6.492 -31.969 1 94.44 591 LEU A CA 1
ATOM 4539 C C . LEU A 1 591 ? -24.109 6.812 -32.781 1 94.44 591 LEU A C 1
ATOM 4541 O O . LEU A 1 591 ? -24.297 6.277 -33.875 1 94.44 591 LEU A O 1
ATOM 4545 N N . ARG A 1 592 ? -24.953 7.645 -32.25 1 94.06 592 ARG A N 1
ATOM 4546 C CA . ARG A 1 592 ? -26.156 8.078 -32.969 1 94.06 592 ARG A CA 1
ATOM 4547 C C . ARG A 1 592 ? -25.797 8.797 -34.25 1 94.06 592 ARG A C 1
ATOM 4549 O O . ARG A 1 592 ? -26.375 8.531 -35.312 1 94.06 592 ARG A O 1
ATOM 4556 N N . GLN A 1 593 ? -24.797 9.602 -34.219 1 94.56 593 GLN A N 1
ATOM 4557 C CA . GLN A 1 593 ? -24.359 10.383 -35.375 1 94.56 593 GLN A CA 1
ATOM 4558 C C . GLN A 1 593 ? -23.719 9.492 -36.438 1 94.56 593 GLN A C 1
ATOM 4560 O O . GLN A 1 593 ? -23.781 9.805 -37.625 1 94.56 593 GLN A O 1
ATOM 4565 N N . HIS A 1 594 ? -23.172 8.445 -36.031 1 93.5 594 HIS A N 1
ATOM 4566 C CA . HIS A 1 594 ? -22.453 7.578 -36.969 1 93.5 594 HIS A CA 1
ATOM 4567 C C . HIS A 1 594 ? -23.328 6.402 -37.406 1 93.5 594 HIS A C 1
ATOM 4569 O O . HIS A 1 594 ? -22.828 5.449 -38.031 1 93.5 594 HIS A O 1
ATOM 4575 N N . GLY A 1 595 ? -24.562 6.328 -36.969 1 91.25 595 GLY A N 1
ATOM 4576 C CA . GLY A 1 595 ? -25.562 5.41 -37.469 1 91.25 595 GLY A CA 1
ATOM 4577 C C . GLY A 1 595 ? -25.5 4.035 -36.844 1 91.25 595 GLY A C 1
ATOM 4578 O O . GLY A 1 595 ? -25.906 3.041 -37.469 1 91.25 595 GLY A O 1
ATOM 4579 N N . HIS A 1 596 ? -24.953 3.895 -35.719 1 92.31 596 HIS A N 1
ATOM 4580 C CA . HIS A 1 596 ? -24.938 2.617 -35.031 1 92.31 596 HIS A CA 1
ATOM 4581 C C . HIS A 1 596 ? -26.234 2.391 -34.281 1 92.31 596 HIS A C 1
ATOM 4583 O O . HIS A 1 596 ? -26.906 3.35 -33.875 1 92.31 596 HIS A O 1
ATOM 4589 N N . THR A 1 597 ? -26.594 1.145 -34.156 1 93.5 597 THR A N 1
ATOM 4590 C CA . THR A 1 597 ? -27.766 0.807 -33.375 1 93.5 597 THR A CA 1
ATOM 4591 C C . THR A 1 597 ? -27.484 1.05 -31.875 1 93.5 597 THR A C 1
ATOM 4593 O O . THR A 1 597 ? -26.469 0.596 -31.344 1 93.5 597 THR A O 1
ATOM 4596 N N . LEU A 1 598 ? -28.359 1.746 -31.219 1 94.38 598 LEU A N 1
ATOM 4597 C CA . LEU A 1 598 ? -28.203 2.107 -29.812 1 94.38 598 LEU A CA 1
ATOM 4598 C C . LEU A 1 598 ? -28.938 1.126 -28.922 1 94.38 598 LEU A C 1
ATOM 4600 O O . LEU A 1 598 ? -29.844 0.423 -29.375 1 94.38 598 LEU A O 1
ATOM 4604 N N . PRO A 1 599 ? -28.5 1.032 -27.703 1 95.38 599 PRO A N 1
ATOM 4605 C CA . PRO A 1 599 ? -29.281 0.248 -26.734 1 95.38 599 PRO A CA 1
ATOM 4606 C C . PRO A 1 599 ? -30.703 0.8 -26.547 1 95.38 599 PRO A C 1
ATOM 4608 O O . PRO A 1 599 ? -30.922 2 -26.703 1 95.38 599 PRO A O 1
ATOM 4611 N N . GLU A 1 600 ? -31.594 -0.097 -26.266 1 93.81 600 GLU A N 1
ATOM 4612 C CA . GLU A 1 600 ? -32.969 0.32 -25.984 1 93.81 600 GLU A CA 1
ATOM 4613 C C . GLU A 1 600 ? -33.031 1.195 -24.734 1 93.81 600 GLU A C 1
ATOM 4615 O O . GLU A 1 600 ? -33.781 2.172 -24.703 1 93.81 600 GLU A O 1
ATOM 4620 N N . ARG A 1 601 ? -32.281 0.79 -23.75 1 94.94 601 ARG A N 1
ATOM 4621 C CA . ARG A 1 601 ? -32.219 1.512 -22.484 1 94.94 601 ARG A CA 1
ATOM 4622 C C . ARG A 1 601 ? -30.844 1.334 -21.828 1 94.94 601 ARG A C 1
ATOM 4624 O O . ARG A 1 601 ? -30.266 0.251 -21.875 1 94.94 601 ARG A O 1
ATOM 4631 N N . VAL A 1 602 ? -30.406 2.451 -21.266 1 96.31 602 VAL A N 1
ATOM 4632 C CA . VAL A 1 602 ? -29.141 2.412 -20.547 1 96.31 602 VAL A CA 1
ATOM 4633 C C . VAL A 1 602 ? -29.328 2.951 -19.141 1 96.31 602 VAL A C 1
ATOM 4635 O O . VAL A 1 602 ? -29.719 4.105 -18.953 1 96.31 602 VAL A O 1
ATOM 4638 N N . ASP A 1 603 ? -29.172 2.143 -18.172 1 97.56 603 ASP A N 1
ATOM 4639 C CA . ASP A 1 603 ? -29.141 2.578 -16.781 1 97.56 603 ASP A CA 1
ATOM 4640 C C . ASP A 1 603 ? -27.703 2.744 -16.281 1 97.56 603 ASP A C 1
ATOM 4642 O O . ASP A 1 603 ? -26.875 1.865 -16.5 1 97.56 603 ASP A O 1
ATOM 4646 N N . VAL A 1 604 ? -27.438 3.885 -15.711 1 97.94 604 VAL A N 1
ATOM 4647 C CA . VAL A 1 604 ? -26.109 4.195 -15.211 1 97.94 604 VAL A CA 1
ATOM 4648 C C . VAL A 1 604 ? -26.125 4.254 -13.688 1 97.94 604 VAL A C 1
ATOM 4650 O O . VAL A 1 604 ? -26.938 4.973 -13.094 1 97.94 604 VAL A O 1
ATOM 4653 N N . GLY A 1 605 ? -25.297 3.439 -13.047 1 98 605 GLY A N 1
ATOM 4654 C CA . GLY A 1 605 ? -25.219 3.408 -11.594 1 98 605 GLY A CA 1
ATOM 4655 C C . GLY A 1 605 ? -23.797 3.486 -11.078 1 98 605 GLY A C 1
ATOM 4656 O O . GLY A 1 605 ? -22.875 3.844 -11.82 1 98 605 GLY A O 1
ATOM 4657 N N . THR A 1 606 ? -23.672 3.324 -9.75 1 96.75 606 THR A N 1
ATOM 4658 C CA . THR A 1 606 ? -22.359 3.398 -9.133 1 96.75 606 THR A CA 1
ATOM 4659 C C . THR A 1 606 ? -22.203 2.324 -8.055 1 96.75 606 THR A C 1
ATOM 4661 O O . THR A 1 606 ? -23.188 1.887 -7.461 1 96.75 606 THR A O 1
ATOM 4664 N N . MET A 1 607 ? -21 1.873 -7.992 1 97.25 607 MET A N 1
ATOM 4665 C CA . MET A 1 607 ? -20.641 1.049 -6.844 1 97.25 607 MET A CA 1
ATOM 4666 C C . MET A 1 607 ? -20.375 1.914 -5.617 1 97.25 607 MET A C 1
ATOM 4668 O O . MET A 1 607 ? -19.609 2.881 -5.688 1 97.25 607 MET A O 1
ATOM 4672 N N . LEU A 1 608 ? -21.094 1.685 -4.617 1 97.94 608 LEU A N 1
ATOM 4673 C CA . LEU A 1 608 ? -20.859 2.371 -3.352 1 97.94 608 LEU A CA 1
ATOM 4674 C C . LEU A 1 608 ? -19.844 1.619 -2.506 1 97.94 608 LEU A C 1
ATOM 4676 O O . LEU A 1 608 ? -20.188 0.68 -1.788 1 97.94 608 LEU A O 1
ATOM 4680 N N . GLU A 1 609 ? -18.594 2.041 -2.553 1 97.19 609 GLU A N 1
ATOM 4681 C CA . GLU A 1 609 ? -17.516 1.332 -1.866 1 97.19 609 GLU A CA 1
ATOM 4682 C C . GLU A 1 609 ? -16.547 2.307 -1.199 1 97.19 609 GLU A C 1
ATOM 4684 O O . GLU A 1 609 ? -15.641 1.893 -0.481 1 97.19 609 GLU A O 1
ATOM 4689 N N . VAL A 1 610 ? -16.719 3.594 -1.381 1 97.38 610 VAL A N 1
ATOM 4690 C CA . VAL A 1 610 ? -15.938 4.629 -0.716 1 97.38 610 VAL A CA 1
ATOM 4691 C C . VAL A 1 610 ? -16.797 5.316 0.353 1 97.38 610 VAL A C 1
ATOM 4693 O O . VAL A 1 610 ? -17.875 5.824 0.06 1 97.38 610 VAL A O 1
ATOM 4696 N N . PRO A 1 611 ? -16.312 5.434 1.551 1 97.62 611 PRO A N 1
ATOM 4697 C CA . PRO A 1 611 ? -17.109 5.906 2.68 1 97.62 611 PRO A CA 1
ATOM 4698 C C . PRO A 1 611 ? -17.594 7.344 2.496 1 97.62 611 PRO A C 1
ATOM 4700 O O . PRO A 1 611 ? -18.656 7.711 3.002 1 97.62 611 PRO A O 1
ATOM 4703 N N . ALA A 1 612 ? -16.891 8.148 1.773 1 96.69 612 ALA A N 1
ATOM 4704 C CA . ALA A 1 612 ? -17.281 9.547 1.586 1 96.69 612 ALA A CA 1
ATOM 4705 C C . ALA A 1 612 ? -18.672 9.656 0.958 1 96.69 612 ALA A C 1
ATOM 4707 O O . ALA A 1 612 ? -19.406 10.617 1.211 1 96.69 612 ALA A O 1
ATOM 4708 N N . LEU A 1 613 ? -19.078 8.664 0.185 1 96.38 613 LEU A N 1
ATOM 4709 C CA . LEU A 1 613 ? -20.359 8.672 -0.508 1 96.38 613 LEU A CA 1
ATOM 4710 C C . LEU A 1 613 ? -21.5 8.492 0.477 1 96.38 613 LEU A C 1
ATOM 4712 O O . LEU A 1 613 ? -22.641 8.859 0.179 1 96.38 613 LEU A O 1
ATOM 4716 N N . LEU A 1 614 ? -21.203 7.918 1.68 1 96.38 614 LEU A N 1
ATOM 4717 C CA . LEU A 1 614 ? -22.219 7.738 2.705 1 96.38 614 LEU A CA 1
ATOM 4718 C C . LEU A 1 614 ? -22.766 9.086 3.168 1 96.38 614 LEU A C 1
ATOM 4720 O O . LEU A 1 614 ? -23.891 9.156 3.688 1 96.38 614 LEU A O 1
ATOM 4724 N N . TYR A 1 615 ? -22.031 10.148 2.92 1 95.75 615 TYR A N 1
ATOM 4725 C CA . TYR A 1 615 ? -22.438 11.484 3.328 1 95.75 615 TYR A CA 1
ATOM 4726 C C . TYR A 1 615 ? -22.969 12.281 2.141 1 95.75 615 TYR A C 1
ATOM 4728 O O . TYR A 1 615 ? -23.094 13.508 2.213 1 95.75 615 TYR A O 1
ATOM 4736 N N . GLN A 1 616 ? -23.188 11.523 1.014 1 95.94 616 GLN A N 1
ATOM 4737 C CA . GLN A 1 616 ? -23.734 12.133 -0.193 1 95.94 616 GLN A CA 1
ATOM 4738 C C . GLN A 1 616 ? -24.859 11.281 -0.775 1 95.94 616 GLN A C 1
ATOM 4740 O O . GLN A 1 616 ? -25.109 11.312 -1.983 1 95.94 616 GLN A O 1
ATOM 4745 N N . LEU A 1 617 ? -25.484 10.508 0.016 1 96.25 617 LEU A N 1
ATOM 4746 C CA . LEU A 1 617 ? -26.453 9.523 -0.465 1 96.25 617 LEU A CA 1
ATOM 4747 C C . LEU A 1 617 ? -27.672 10.211 -1.079 1 96.25 617 LEU A C 1
ATOM 4749 O O . LEU A 1 617 ? -28.172 9.781 -2.117 1 96.25 617 LEU A O 1
ATOM 4753 N N . ASP A 1 618 ? -28.125 11.281 -0.495 1 94.44 618 ASP A N 1
ATOM 4754 C CA . ASP A 1 618 ? -29.281 11.984 -1.018 1 94.44 618 ASP A CA 1
ATOM 4755 C C . ASP A 1 618 ? -29.031 12.5 -2.432 1 94.44 618 ASP A C 1
ATOM 4757 O O . ASP A 1 618 ? -29.875 12.367 -3.311 1 94.44 618 ASP A O 1
ATOM 4761 N N . GLU A 1 619 ? -27.875 13.062 -2.605 1 95 619 GLU A N 1
ATOM 4762 C CA . GLU A 1 619 ? -27.5 13.562 -3.92 1 95 619 GLU A CA 1
ATOM 4763 C C . GLU A 1 619 ? -27.25 12.422 -4.902 1 95 619 GLU A C 1
ATOM 4765 O O . GLU A 1 619 ? -27.656 12.5 -6.066 1 95 619 GLU A O 1
ATOM 4770 N N . LEU A 1 620 ? -26.656 11.398 -4.422 1 95.81 620 LEU A N 1
ATOM 4771 C CA . LEU A 1 620 ? -26.297 10.258 -5.262 1 95.81 620 LEU A CA 1
ATOM 4772 C C . LEU A 1 620 ? -27.531 9.57 -5.816 1 95.81 620 LEU A C 1
ATOM 4774 O O . LEU A 1 620 ? -27.609 9.281 -7.016 1 95.81 620 LEU A O 1
ATOM 4778 N N . PHE A 1 621 ? -28.578 9.32 -4.98 1 96.12 621 PHE A N 1
ATOM 4779 C CA . PHE A 1 621 ? -29.766 8.578 -5.379 1 96.12 621 PHE A CA 1
ATOM 4780 C C . PHE A 1 621 ? -30.641 9.406 -6.309 1 96.12 621 PHE A C 1
ATOM 4782 O O . PHE A 1 621 ? -31.5 8.859 -7.02 1 96.12 621 PHE A O 1
ATOM 4789 N N . LYS A 1 622 ? -30.406 10.656 -6.387 1 94.38 622 LYS A N 1
ATOM 4790 C CA . LYS A 1 622 ? -31.109 11.508 -7.344 1 94.38 622 LYS A CA 1
ATOM 4791 C C . LYS A 1 622 ? -30.469 11.422 -8.727 1 94.38 622 LYS A C 1
ATOM 4793 O O . LYS A 1 622 ? -31.141 11.656 -9.742 1 94.38 622 LYS A O 1
ATOM 4798 N N . ARG A 1 623 ? -29.266 11.078 -8.719 1 94.31 623 ARG A N 1
ATOM 4799 C CA . ARG A 1 623 ? -28.484 11.125 -9.961 1 94.31 623 ARG A CA 1
ATOM 4800 C C . ARG A 1 623 ? -28.328 9.727 -10.547 1 94.31 623 ARG A C 1
ATOM 4802 O O . ARG A 1 623 ? -28.375 9.555 -11.766 1 94.31 623 ARG A O 1
ATOM 4809 N N . ALA A 1 624 ? -28.172 8.727 -9.781 1 96.75 624 ALA A N 1
ATOM 4810 C CA . ALA A 1 624 ? -27.891 7.367 -10.234 1 96.75 624 ALA A CA 1
ATOM 4811 C C . ALA A 1 624 ? -29.172 6.578 -10.477 1 96.75 624 ALA A C 1
ATOM 4813 O O . ALA A 1 624 ? -30.141 6.711 -9.719 1 96.75 624 ALA A O 1
ATOM 4814 N N . ASP A 1 625 ? -29.203 5.773 -11.484 1 96.94 625 ASP A N 1
ATOM 4815 C CA . ASP A 1 625 ? -30.359 4.922 -11.773 1 96.94 625 ASP A CA 1
ATOM 4816 C C . ASP A 1 625 ? -30.406 3.727 -10.82 1 96.94 625 ASP A C 1
ATOM 4818 O O . ASP A 1 625 ? -31.484 3.199 -10.539 1 96.94 625 ASP A O 1
ATOM 4822 N N . PHE A 1 626 ? -29.328 3.312 -10.383 1 97.31 626 PHE A N 1
ATOM 4823 C CA . PHE A 1 626 ? -29.219 2.242 -9.398 1 97.31 626 PHE A CA 1
ATOM 4824 C C . PHE A 1 626 ? -27.891 2.332 -8.656 1 97.31 626 PHE A C 1
ATOM 4826 O O . PHE A 1 626 ? -26.969 3.014 -9.102 1 97.31 626 PHE A O 1
ATOM 4833 N N . VAL A 1 627 ? -27.781 1.711 -7.473 1 97.88 627 VAL A N 1
ATOM 4834 C CA . VAL A 1 627 ? -26.578 1.685 -6.668 1 97.88 627 VAL A CA 1
ATOM 4835 C C . VAL A 1 627 ? -26.297 0.257 -6.203 1 97.88 627 VAL A C 1
ATOM 4837 O O . VAL A 1 627 ? -27.219 -0.479 -5.844 1 97.88 627 VAL A O 1
ATOM 4840 N N . SER A 1 628 ? -25.094 -0.166 -6.355 1 98.12 628 SER A N 1
ATOM 4841 C CA . SER A 1 628 ? -24.656 -1.452 -5.836 1 98.12 628 SER A CA 1
ATOM 4842 C C . SER A 1 628 ? -23.547 -1.274 -4.801 1 98.12 628 SER A C 1
ATOM 4844 O O . SER A 1 628 ? -22.594 -0.525 -5.027 1 98.12 628 SER A O 1
ATOM 4846 N N . VAL A 1 629 ? -23.641 -1.917 -3.693 1 98.12 629 VAL A N 1
ATOM 4847 C CA . VAL A 1 629 ? -22.672 -1.755 -2.627 1 98.12 629 VAL A CA 1
ATOM 4848 C C . VAL A 1 629 ? -21.531 -2.758 -2.814 1 98.12 629 VAL A C 1
ATOM 4850 O O . VAL A 1 629 ? -21.766 -3.963 -2.93 1 98.12 629 VAL A O 1
ATOM 4853 N N . GLY A 1 630 ? -20.344 -2.264 -2.992 1 95.94 630 GLY A N 1
ATOM 4854 C CA . GLY A 1 630 ? -19.141 -3.092 -2.9 1 95.94 630 GLY A CA 1
ATOM 4855 C C . GLY A 1 630 ? -18.641 -3.26 -1.477 1 95.94 630 GLY A C 1
ATOM 4856 O O . GLY A 1 630 ? -17.766 -2.523 -1.032 1 95.94 630 GLY A O 1
ATOM 4857 N N . SER A 1 631 ? -19.109 -4.281 -0.825 1 94.38 631 SER A N 1
ATOM 4858 C CA . SER A 1 631 ? -18.875 -4.422 0.608 1 94.38 631 SER A CA 1
ATOM 4859 C C . SER A 1 631 ? -17.406 -4.672 0.905 1 94.38 631 SER A C 1
ATOM 4861 O O . SER A 1 631 ? -16.906 -4.305 1.974 1 94.38 631 SER A O 1
ATOM 4863 N N . ASN A 1 632 ? -16.672 -5.289 -0.038 1 89.25 632 ASN A N 1
ATOM 4864 C CA . ASN A 1 632 ? -15.258 -5.578 0.201 1 89.25 632 ASN A CA 1
ATOM 4865 C C . ASN A 1 632 ? -14.445 -4.301 0.389 1 89.25 632 ASN A C 1
ATOM 4867 O O . ASN A 1 632 ? -13.836 -4.094 1.44 1 89.25 632 ASN A O 1
ATOM 4871 N N . ASP A 1 633 ? -14.492 -3.455 -0.578 1 91.75 633 ASP A N 1
ATOM 4872 C CA . ASP A 1 633 ? -13.75 -2.201 -0.506 1 91.75 633 ASP A CA 1
ATOM 4873 C C . ASP A 1 633 ? -14.328 -1.28 0.566 1 91.75 633 ASP A C 1
ATOM 4875 O O . ASP A 1 633 ? -13.586 -0.583 1.26 1 91.75 633 ASP A O 1
ATOM 4879 N N . LEU A 1 634 ? -15.664 -1.262 0.66 1 96.12 634 LEU A N 1
ATOM 4880 C CA . LEU A 1 634 ? -16.281 -0.428 1.684 1 96.12 634 LEU A CA 1
ATOM 4881 C C . LEU A 1 634 ? -15.773 -0.806 3.072 1 96.12 634 LEU A C 1
ATOM 4883 O O . LEU A 1 634 ? -15.453 0.07 3.877 1 96.12 634 LEU A O 1
ATOM 4887 N N . PHE A 1 635 ? -15.734 -2.115 3.344 1 94.75 635 PHE A N 1
ATOM 4888 C CA . PHE A 1 635 ? -15.234 -2.596 4.625 1 94.75 635 PHE A CA 1
ATOM 4889 C C . PHE A 1 635 ? -13.773 -2.209 4.812 1 94.75 635 PHE A C 1
ATOM 4891 O O . PHE A 1 635 ? -13.375 -1.761 5.891 1 94.75 635 PHE A O 1
ATOM 4898 N N . GLN A 1 636 ? -13.039 -2.381 3.781 1 93.88 636 GLN A N 1
ATOM 4899 C CA . GLN A 1 636 ? -11.609 -2.072 3.795 1 93.88 636 GLN A CA 1
ATOM 4900 C C . GLN A 1 636 ? -11.367 -0.618 4.191 1 93.88 636 GLN A C 1
ATOM 4902 O O . GLN A 1 636 ? -10.547 -0.337 5.066 1 93.88 636 GLN A O 1
ATOM 4907 N N . PHE A 1 637 ? -12.109 0.281 3.641 1 95.81 637 PHE A N 1
ATOM 4908 C CA . PHE A 1 637 ? -11.875 1.701 3.877 1 95.81 637 PHE A CA 1
ATOM 4909 C C . PHE A 1 637 ? -12.562 2.156 5.16 1 95.81 637 PHE A C 1
ATOM 4911 O O . PHE A 1 637 ? -12.062 3.041 5.859 1 95.81 637 PHE A O 1
ATOM 4918 N N . LEU A 1 638 ? -13.641 1.551 5.473 1 96.5 638 LEU A N 1
ATOM 4919 C CA . LEU A 1 638 ? -14.344 1.896 6.703 1 96.5 638 LEU A CA 1
ATOM 4920 C C . LEU A 1 638 ? -13.508 1.535 7.926 1 96.5 638 LEU A C 1
ATOM 4922 O O . LEU A 1 638 ? -13.477 2.289 8.906 1 96.5 638 LEU A O 1
ATOM 4926 N N . PHE A 1 639 ? -12.852 0.41 7.852 1 95.75 639 PHE A N 1
ATOM 4927 C CA . PHE A 1 639 ? -12.086 -0.073 9 1 95.75 639 PHE A CA 1
ATOM 4928 C C . PHE A 1 639 ? -10.594 0.178 8.797 1 95.75 639 PHE A C 1
ATOM 4930 O O . PHE A 1 639 ? -9.789 -0.105 9.688 1 95.75 639 PHE A O 1
ATOM 4937 N N . ALA A 1 640 ? -10.25 0.738 7.648 1 94.31 640 ALA A N 1
ATOM 4938 C CA . ALA A 1 640 ? -8.852 0.972 7.316 1 94.31 640 ALA A CA 1
ATOM 4939 C C . ALA A 1 640 ? -8.031 -0.305 7.469 1 94.31 640 ALA A C 1
ATOM 4941 O O . ALA A 1 640 ? -7.004 -0.314 8.156 1 94.31 640 ALA A O 1
ATOM 4942 N N . VAL A 1 641 ? -8.492 -1.369 6.84 1 92.56 641 VAL A N 1
ATOM 4943 C CA . VAL A 1 641 ? -7.797 -2.648 6.898 1 92.56 641 VAL A CA 1
ATOM 4944 C C . VAL A 1 641 ? -7.645 -3.219 5.492 1 92.56 641 VAL A C 1
ATOM 4946 O O . VAL A 1 641 ? -8.594 -3.217 4.707 1 92.56 641 VAL A O 1
ATOM 4949 N N . ASP A 1 642 ? -6.457 -3.67 5.211 1 87.44 642 ASP A N 1
ATOM 4950 C CA . ASP A 1 642 ? -6.18 -4.328 3.939 1 87.44 642 ASP A CA 1
ATOM 4951 C C . ASP A 1 642 ? -6.668 -5.773 3.951 1 87.44 642 ASP A C 1
ATOM 4953 O O . ASP A 1 642 ? -6.145 -6.605 4.695 1 87.44 642 ASP A O 1
ATOM 4957 N N . ARG A 1 643 ? -7.543 -6.078 3.133 1 77.62 643 ARG A N 1
ATOM 4958 C CA . ARG A 1 643 ? -8.125 -7.414 3.113 1 77.62 643 ARG A CA 1
ATOM 4959 C C . ARG A 1 643 ? -7.121 -8.445 2.605 1 77.62 643 ARG A C 1
ATOM 4961 O O . ARG A 1 643 ? -7.273 -9.641 2.852 1 77.62 643 ARG A O 1
ATOM 4968 N N . GLY A 1 644 ? -6.176 -8 1.924 1 68.94 644 GLY A N 1
ATOM 4969 C CA . GLY A 1 644 ? -5.16 -8.906 1.405 1 68.94 644 GLY A CA 1
ATOM 4970 C C . GLY A 1 644 ? -4.02 -9.141 2.375 1 68.94 644 GLY A C 1
ATOM 4971 O O . GLY A 1 644 ? -3.143 -9.969 2.123 1 68.94 644 GLY A O 1
ATOM 4972 N N . ASN A 1 645 ? -4.004 -8.367 3.473 1 75.5 645 ASN A N 1
ATOM 4973 C CA . ASN A 1 645 ? -2.975 -8.484 4.5 1 75.5 645 ASN A CA 1
ATOM 4974 C C . ASN A 1 645 ? -3.4 -9.445 5.609 1 75.5 645 ASN A C 1
ATOM 4976 O O . ASN A 1 645 ? -4.305 -9.133 6.387 1 75.5 645 ASN A O 1
ATOM 4980 N N . SER A 1 646 ? -2.826 -10.609 5.727 1 68.38 646 SER A N 1
ATOM 4981 C CA . SER A 1 646 ? -3.211 -11.672 6.645 1 68.38 646 SER A CA 1
ATOM 4982 C C . SER A 1 646 ? -3.107 -11.211 8.094 1 68.38 646 SER A C 1
ATOM 4984 O O . SER A 1 646 ? -3.777 -11.758 8.977 1 68.38 646 SER A O 1
ATOM 4986 N N . LYS A 1 647 ? -2.336 -10.227 8.414 1 75.25 647 LYS A N 1
ATOM 4987 C CA . LYS A 1 647 ? -2.141 -9.758 9.781 1 75.25 647 LYS A CA 1
ATOM 4988 C C . LYS A 1 647 ? -3.352 -8.969 10.273 1 75.25 647 LYS A C 1
ATOM 4990 O O . LYS A 1 647 ? -3.596 -8.883 11.477 1 75.25 647 LYS A O 1
ATOM 4995 N N . VAL A 1 648 ? -4.117 -8.383 9.297 1 84.69 648 VAL A N 1
ATOM 4996 C CA . VAL A 1 648 ? -5.172 -7.484 9.758 1 84.69 648 VAL A CA 1
ATOM 4997 C C . VAL A 1 648 ? -6.508 -7.906 9.148 1 84.69 648 VAL A C 1
ATOM 4999 O O . VAL A 1 648 ? -7.566 -7.484 9.617 1 84.69 648 VAL A O 1
ATOM 5002 N N . SER A 1 649 ? -6.578 -8.781 8.188 1 77.62 649 SER A N 1
ATOM 5003 C CA . SER A 1 649 ? -7.777 -9.086 7.422 1 77.62 649 SER A CA 1
ATOM 5004 C C . SER A 1 649 ? -8.859 -9.688 8.312 1 77.62 649 SER A C 1
ATOM 5006 O O . SER A 1 649 ? -10.055 -9.438 8.102 1 77.62 649 SER A O 1
ATOM 5008 N N . GLU A 1 650 ? -8.477 -10.383 9.328 1 78.94 650 GLU A N 1
ATOM 5009 C CA . GLU A 1 650 ? -9.477 -11.055 10.156 1 78.94 650 GLU A CA 1
ATOM 5010 C C . GLU A 1 650 ? -9.641 -10.352 11.5 1 78.94 650 GLU A C 1
ATOM 5012 O O . GLU A 1 650 ? -10.25 -10.898 12.422 1 78.94 650 GLU A O 1
ATOM 5017 N N . ARG A 1 651 ? -9.188 -9.188 11.547 1 86.56 651 ARG A N 1
ATOM 5018 C CA . ARG A 1 651 ? -9.164 -8.477 12.828 1 86.56 651 ARG A CA 1
ATOM 5019 C C . ARG A 1 651 ? -10.562 -8.023 13.227 1 86.56 651 ARG A C 1
ATOM 5021 O O . ARG A 1 651 ? -10.906 -8.008 14.406 1 86.56 651 ARG A O 1
ATOM 5028 N N . PHE A 1 652 ? -11.398 -7.75 12.258 1 87.44 652 PHE A N 1
ATOM 5029 C CA . PHE A 1 652 ? -12.734 -7.246 12.555 1 87.44 652 PHE A CA 1
ATOM 5030 C C . PHE A 1 652 ? -13.797 -8.102 11.883 1 87.44 652 PHE A C 1
ATOM 5032 O O . PHE A 1 652 ? -13.562 -8.68 10.812 1 87.44 652 PHE A O 1
ATOM 5039 N N . ASP A 1 653 ? -14.867 -8.094 12.492 1 89.81 653 ASP A N 1
ATOM 5040 C CA . ASP A 1 653 ? -15.977 -8.914 12.016 1 89.81 653 ASP A CA 1
ATOM 5041 C C . ASP A 1 653 ? -16.781 -8.172 10.945 1 89.81 653 ASP A C 1
ATOM 5043 O O . ASP A 1 653 ? -17.188 -7.027 11.156 1 89.81 653 ASP A O 1
ATOM 5047 N N . THR A 1 654 ? -17.062 -8.867 9.891 1 90.69 654 THR A N 1
ATOM 5048 C CA . THR A 1 654 ? -17.812 -8.289 8.781 1 90.69 654 THR A CA 1
ATOM 5049 C C . THR A 1 654 ? -19.281 -8.125 9.164 1 90.69 654 THR A C 1
ATOM 5051 O O . THR A 1 654 ? -20.031 -7.453 8.453 1 90.69 654 THR A O 1
ATOM 5054 N N . LEU A 1 655 ? -19.672 -8.727 10.281 1 94.56 655 LEU A N 1
ATOM 5055 C CA . LEU A 1 655 ? -21.047 -8.594 10.75 1 94.56 655 LEU A CA 1
ATOM 5056 C C . LEU A 1 655 ? -21.109 -7.758 12.023 1 94.56 655 LEU A C 1
ATOM 5058 O O . LEU A 1 655 ? -22.047 -7.902 12.82 1 94.56 655 LEU A O 1
ATOM 5062 N N . SER A 1 656 ? -20.125 -6.91 12.18 1 93.31 656 SER A N 1
ATOM 5063 C CA . SER A 1 656 ? -20.094 -6.035 13.344 1 93.31 656 SER A CA 1
ATOM 5064 C C . SER A 1 656 ? -21.109 -4.902 13.211 1 93.31 656 SER A C 1
ATOM 5066 O O . SER A 1 656 ? -21.625 -4.645 12.117 1 93.31 656 SER A O 1
ATOM 5068 N N . ALA A 1 657 ? -21.406 -4.223 14.242 1 93.12 657 ALA A N 1
ATOM 5069 C CA . ALA A 1 657 ? -22.438 -3.193 14.297 1 93.12 657 ALA A CA 1
ATOM 5070 C C . ALA A 1 657 ? -22.094 -2.02 13.391 1 93.12 657 ALA A C 1
ATOM 5072 O O . ALA A 1 657 ? -22.953 -1.531 12.641 1 93.12 657 ALA A O 1
ATOM 5073 N N . PRO A 1 658 ? -20.844 -1.547 13.375 1 93 658 PRO A N 1
ATOM 5074 C CA . PRO A 1 658 ? -20.562 -0.358 12.57 1 93 658 PRO A CA 1
ATOM 5075 C C . PRO A 1 658 ? -20.844 -0.571 11.078 1 93 658 PRO A C 1
ATOM 5077 O O . PRO A 1 658 ? -21.469 0.276 10.438 1 93 658 PRO A O 1
ATOM 5080 N N . ILE A 1 659 ? -20.438 -1.688 10.547 1 94.5 659 ILE A N 1
ATOM 5081 C CA . ILE A 1 659 ? -20.641 -1.939 9.125 1 94.5 659 ILE A CA 1
ATOM 5082 C C . ILE A 1 659 ? -22.125 -2.158 8.844 1 94.5 659 ILE A C 1
ATOM 5084 O O . ILE A 1 659 ? -22.656 -1.658 7.852 1 94.5 659 ILE A O 1
ATOM 5088 N N . LEU A 1 660 ? -22.828 -2.902 9.672 1 96.81 660 LEU A N 1
ATOM 5089 C CA . LEU A 1 660 ? -24.25 -3.174 9.453 1 96.81 660 LEU A CA 1
ATOM 5090 C C . LEU A 1 660 ? -25.078 -1.9 9.602 1 96.81 660 LEU A C 1
ATOM 5092 O O . LEU A 1 660 ? -26.078 -1.723 8.914 1 96.81 660 LEU A O 1
ATOM 5096 N N . ARG A 1 661 ? -24.688 -1.006 10.539 1 96.69 661 ARG A N 1
ATOM 5097 C CA . ARG A 1 661 ? -25.359 0.281 10.688 1 96.69 661 ARG A CA 1
ATOM 5098 C C . ARG A 1 661 ? -25.203 1.128 9.43 1 96.69 661 ARG A C 1
ATOM 5100 O O . ARG A 1 661 ? -26.141 1.782 8.984 1 96.69 661 ARG A O 1
ATOM 5107 N N . ALA A 1 662 ? -23.969 1.143 8.883 1 96.88 662 ALA A N 1
ATOM 5108 C CA . ALA A 1 662 ? -23.719 1.858 7.641 1 96.88 662 ALA A CA 1
ATOM 5109 C C . ALA A 1 662 ? -24.578 1.311 6.504 1 96.88 662 ALA A C 1
ATOM 5111 O O . ALA A 1 662 ? -25.172 2.076 5.746 1 96.88 662 ALA A O 1
ATOM 5112 N N . LEU A 1 663 ? -24.656 -0.026 6.414 1 97.94 663 LEU A N 1
ATOM 5113 C CA . LEU A 1 663 ? -25.438 -0.676 5.367 1 97.94 663 LEU A CA 1
ATOM 5114 C C . LEU A 1 663 ? -26.922 -0.39 5.547 1 97.94 663 LEU A C 1
ATOM 5116 O O . LEU A 1 663 ? -27.641 -0.183 4.562 1 97.94 663 LEU A O 1
ATOM 5120 N N . ARG A 1 664 ? -27.375 -0.393 6.746 1 97.5 664 ARG A N 1
ATOM 5121 C CA . ARG A 1 664 ? -28.781 -0.072 7.02 1 97.5 664 ARG A CA 1
ATOM 5122 C C . ARG A 1 664 ? -29.109 1.354 6.594 1 97.5 664 ARG A C 1
ATOM 5124 O O . ARG A 1 664 ? -30.188 1.613 6.059 1 97.5 664 ARG A O 1
ATOM 5131 N N . ASP A 1 665 ? -28.172 2.283 6.867 1 96.44 665 ASP A N 1
ATOM 5132 C CA . ASP A 1 665 ? -28.375 3.67 6.461 1 96.44 665 ASP A CA 1
ATOM 5133 C C . ASP A 1 665 ? -28.547 3.781 4.949 1 96.44 665 ASP A C 1
ATOM 5135 O O . ASP A 1 665 ? -29.359 4.566 4.465 1 96.44 665 ASP A O 1
ATOM 5139 N N . ILE A 1 666 ? -27.812 3.018 4.227 1 97.81 666 ILE A N 1
ATOM 5140 C CA . ILE A 1 666 ? -27.891 3.02 2.77 1 97.81 666 ILE A CA 1
ATOM 5141 C C . ILE A 1 666 ? -29.266 2.535 2.326 1 97.81 666 ILE A C 1
ATOM 5143 O O . ILE A 1 666 ? -29.891 3.139 1.45 1 97.81 666 ILE A O 1
ATOM 5147 N N . VAL A 1 667 ? -29.734 1.465 2.941 1 97.81 667 VAL A N 1
ATOM 5148 C CA . VAL A 1 667 ? -31.031 0.889 2.611 1 97.81 667 VAL A CA 1
ATOM 5149 C C . VAL A 1 667 ? -32.125 1.918 2.861 1 97.81 667 VAL A C 1
ATOM 5151 O O . VAL A 1 667 ? -33.031 2.098 2.027 1 97.81 667 VAL A O 1
ATOM 5154 N N . ARG A 1 668 ? -32.094 2.588 4 1 96.75 668 ARG A N 1
ATOM 5155 C CA . ARG A 1 668 ? -33.094 3.57 4.371 1 96.75 668 ARG A CA 1
ATOM 5156 C C . ARG A 1 668 ? -33.156 4.707 3.355 1 96.75 668 ARG A C 1
ATOM 5158 O O . ARG A 1 668 ? -34.25 5.113 2.928 1 96.75 668 ARG A O 1
ATOM 5165 N N . LYS A 1 669 ? -32 5.172 2.957 1 96.81 669 LYS A N 1
ATOM 5166 C CA . LYS A 1 669 ? -31.922 6.273 1.998 1 96.81 669 LYS A CA 1
ATOM 5167 C C . LYS A 1 669 ? -32.375 5.82 0.611 1 96.81 669 LYS A C 1
ATOM 5169 O O . LYS A 1 669 ? -33.031 6.578 -0.116 1 96.81 669 LYS A O 1
ATOM 5174 N N . ALA A 1 670 ? -31.984 4.629 0.205 1 97.31 670 ALA A N 1
ATOM 5175 C CA . ALA A 1 670 ? -32.406 4.082 -1.083 1 97.31 670 ALA A CA 1
ATOM 5176 C C . ALA A 1 670 ? -33.938 3.938 -1.149 1 97.31 670 ALA A C 1
ATOM 5178 O O . ALA A 1 670 ? -34.531 4.25 -2.172 1 97.31 670 ALA A O 1
ATOM 5179 N N . ARG A 1 671 ? -34.531 3.434 -0.099 1 96 671 ARG A N 1
ATOM 5180 C CA . ARG A 1 671 ? -35.969 3.262 -0.02 1 96 671 ARG A CA 1
ATOM 5181 C C . ARG A 1 671 ? -36.688 4.605 -0.106 1 96 671 ARG A C 1
ATOM 5183 O O . ARG A 1 671 ? -37.688 4.727 -0.791 1 96 671 ARG A O 1
ATOM 5190 N N . ALA A 1 672 ? -36.125 5.539 0.584 1 95.56 672 ALA A N 1
ATOM 5191 C CA . ALA A 1 672 ? -36.719 6.875 0.562 1 95.56 672 ALA A CA 1
ATOM 5192 C C . ALA A 1 672 ? -36.688 7.473 -0.843 1 95.56 672 ALA A C 1
ATOM 5194 O O . ALA A 1 672 ? -37.594 8.172 -1.256 1 95.56 672 ALA A O 1
ATOM 5195 N N . ALA A 1 673 ? -35.656 7.195 -1.565 1 95.38 673 ALA A N 1
ATOM 5196 C CA . ALA A 1 673 ? -35.469 7.73 -2.912 1 95.38 673 ALA A CA 1
ATOM 5197 C C . ALA A 1 673 ? -36.125 6.828 -3.955 1 95.38 673 ALA A C 1
ATOM 5199 O O . ALA A 1 673 ? -36.188 7.184 -5.133 1 95.38 673 ALA A O 1
ATOM 5200 N N . LYS A 1 674 ? -36.531 5.652 -3.592 1 94.94 674 LYS A N 1
ATOM 5201 C CA . LYS A 1 674 ? -37.156 4.664 -4.473 1 94.94 674 LYS A CA 1
ATOM 5202 C C . LYS A 1 674 ? -36.219 4.277 -5.613 1 94.94 674 LYS A C 1
ATOM 5204 O O . LYS A 1 674 ? -36.594 4.305 -6.781 1 94.94 674 LYS A O 1
ATOM 5209 N N . ARG A 1 675 ? -35.062 4.078 -5.25 1 94.19 675 ARG A N 1
ATOM 5210 C CA . ARG A 1 675 ? -34.062 3.648 -6.219 1 94.19 675 ARG A CA 1
ATOM 5211 C C . ARG A 1 675 ? -33.594 2.219 -5.941 1 94.19 675 ARG A C 1
ATOM 5213 O O . ARG A 1 675 ? -33.656 1.753 -4.801 1 94.19 675 ARG A O 1
ATOM 5220 N N . SER A 1 676 ? -33.188 1.567 -6.98 1 94.81 676 SER A N 1
ATOM 5221 C CA . SER A 1 676 ? -32.719 0.182 -6.887 1 94.81 676 SER A CA 1
ATOM 5222 C C . SER A 1 676 ? -31.391 0.083 -6.168 1 94.81 676 SER A C 1
ATOM 5224 O O . SER A 1 676 ? -30.469 0.869 -6.434 1 94.81 676 SER A O 1
ATOM 5226 N N . LEU A 1 677 ? -31.359 -0.866 -5.168 1 97.25 677 LEU A N 1
ATOM 5227 C CA . LEU A 1 677 ? -30.172 -1.101 -4.375 1 97.25 677 LEU A CA 1
ATOM 5228 C C . LEU A 1 677 ? -29.812 -2.584 -4.352 1 97.25 677 LEU A C 1
ATOM 5230 O O . LEU A 1 677 ? -30.688 -3.436 -4.215 1 97.25 677 LEU A O 1
ATOM 5234 N N . SER A 1 678 ? -28.562 -2.889 -4.633 1 97.69 678 SER A N 1
ATOM 5235 C CA . SER A 1 678 ? -28.062 -4.258 -4.57 1 97.69 678 SER A CA 1
ATOM 5236 C C . SER A 1 678 ? -26.734 -4.328 -3.836 1 97.69 678 SER A C 1
ATOM 5238 O O . SER A 1 678 ? -26.125 -3.297 -3.549 1 97.69 678 SER A O 1
ATOM 5240 N N . LEU A 1 679 ? -26.375 -5.449 -3.383 1 97.5 679 LEU A N 1
ATOM 5241 C CA . LEU A 1 679 ? -25.047 -5.688 -2.805 1 97.5 679 LEU A CA 1
ATOM 5242 C C . LEU A 1 679 ? -24.328 -6.793 -3.559 1 97.5 679 LEU A C 1
ATOM 5244 O O . LEU A 1 679 ? -24.859 -7.895 -3.727 1 97.5 679 LEU A O 1
ATOM 5248 N N . CYS A 1 680 ? -23.141 -6.523 -4.051 1 92.12 680 CYS A N 1
ATOM 5249 C CA . CYS A 1 680 ? -22.422 -7.484 -4.875 1 92.12 680 CYS A CA 1
ATOM 5250 C C . CYS A 1 680 ? -21.094 -7.863 -4.23 1 92.12 680 CYS A C 1
ATOM 5252 O O . CYS A 1 680 ? -20.266 -8.523 -4.852 1 92.12 680 CYS A O 1
ATOM 5254 N N . GLY A 1 681 ? -20.891 -7.566 -3.049 1 87.12 681 GLY A N 1
ATOM 5255 C CA . GLY A 1 681 ? -19.672 -7.938 -2.348 1 87.12 681 GLY A CA 1
ATOM 5256 C C . GLY A 1 681 ? -19.672 -9.375 -1.872 1 87.12 681 GLY A C 1
ATOM 5257 O O . GLY A 1 681 ? -20.703 -10.047 -1.894 1 87.12 681 GLY A O 1
ATOM 5258 N N . GLU A 1 682 ? -18.547 -9.844 -1.417 1 82.12 682 GLU A N 1
ATOM 5259 C CA . GLU A 1 682 ? -18.312 -11.234 -1.037 1 82.12 682 GLU A CA 1
ATOM 5260 C C . GLU A 1 682 ? -19.188 -11.641 0.148 1 82.12 682 GLU A C 1
ATOM 5262 O O . GLU A 1 682 ? -19.547 -12.805 0.297 1 82.12 682 GLU A O 1
ATOM 5267 N N . MET A 1 683 ? -19.547 -10.68 0.909 1 90.94 683 MET A N 1
ATOM 5268 C CA . MET A 1 683 ? -20.344 -11 2.098 1 90.94 683 MET A CA 1
ATOM 5269 C C . MET A 1 683 ? -21.703 -11.578 1.711 1 90.94 683 MET A C 1
ATOM 5271 O O . MET A 1 683 ? -22.25 -12.398 2.438 1 90.94 683 MET A O 1
ATOM 5275 N N . ALA A 1 684 ? -22.188 -11.195 0.542 1 93.88 684 ALA A N 1
ATOM 5276 C CA . ALA A 1 684 ? -23.484 -11.703 0.078 1 93.88 684 ALA A CA 1
ATOM 5277 C C . ALA A 1 684 ? -23.406 -13.195 -0.209 1 93.88 684 ALA A C 1
ATOM 5279 O O . ALA A 1 684 ? -24.438 -13.883 -0.221 1 93.88 684 ALA A O 1
ATOM 5280 N N . SER A 1 685 ? -22.219 -13.68 -0.448 1 90.25 685 SER A N 1
ATOM 5281 C CA . SER A 1 685 ? -22.031 -15.078 -0.826 1 90.25 685 SER A CA 1
ATOM 5282 C C . SER A 1 685 ? -22.016 -15.984 0.401 1 90.25 685 SER A C 1
ATOM 5284 O O . SER A 1 685 ? -21.969 -17.203 0.274 1 90.25 685 SER A O 1
ATOM 5286 N N . GLN A 1 686 ? -22.078 -15.445 1.583 1 90.19 686 GLN A N 1
ATOM 5287 C CA . GLN A 1 686 ? -22.156 -16.203 2.83 1 90.19 686 GLN A CA 1
ATOM 5288 C C . GLN A 1 686 ? -23.578 -16.234 3.361 1 90.19 686 GLN A C 1
ATOM 5290 O O . GLN A 1 686 ? -24.188 -15.188 3.629 1 90.19 686 GLN A O 1
ATOM 5295 N N . PRO A 1 687 ? -24.078 -17.375 3.541 1 94.25 687 PRO A N 1
ATOM 5296 C CA . PRO A 1 687 ? -25.484 -17.484 3.928 1 94.25 687 PRO A CA 1
ATOM 5297 C C . PRO A 1 687 ? -25.828 -16.672 5.172 1 94.25 687 PRO A C 1
ATOM 5299 O O . PRO A 1 687 ? -26.844 -15.977 5.207 1 94.25 687 PRO A O 1
ATOM 5302 N N . LEU A 1 688 ? -24.938 -16.688 6.172 1 95.19 688 LEU A N 1
ATOM 5303 C CA . LEU A 1 688 ? -25.203 -15.945 7.402 1 95.19 688 LEU A CA 1
ATOM 5304 C C . LEU A 1 688 ? -25.219 -14.438 7.145 1 95.19 688 LEU A C 1
ATOM 5306 O O . LEU A 1 688 ? -26.094 -13.734 7.66 1 95.19 688 LEU A O 1
ATOM 5310 N N . ALA A 1 689 ? -24.266 -13.984 6.387 1 96.25 689 ALA A N 1
ATOM 5311 C CA . ALA A 1 689 ? -24.203 -12.562 6.051 1 96.25 689 ALA A CA 1
ATOM 5312 C C . ALA A 1 689 ? -25.391 -12.164 5.164 1 96.25 689 ALA A C 1
ATOM 5314 O O . ALA A 1 689 ? -25.938 -11.07 5.305 1 96.25 689 ALA A O 1
ATOM 5315 N N . ALA A 1 690 ? -25.75 -13.055 4.25 1 97.19 690 ALA A N 1
ATOM 5316 C CA . ALA A 1 690 ? -26.922 -12.805 3.404 1 97.19 690 ALA A CA 1
ATOM 5317 C C . ALA A 1 690 ? -28.188 -12.664 4.246 1 97.19 690 ALA A C 1
ATOM 5319 O O . ALA A 1 690 ? -29.031 -11.82 3.955 1 97.19 690 ALA A O 1
ATOM 5320 N N . LEU A 1 691 ? -28.281 -13.547 5.254 1 97.5 691 LEU A N 1
ATOM 5321 C CA . LEU A 1 691 ? -29.391 -13.453 6.188 1 97.5 691 LEU A CA 1
ATOM 5322 C C . LEU A 1 691 ? -29.453 -12.07 6.82 1 97.5 691 LEU A C 1
ATOM 5324 O O . LEU A 1 691 ? -30.531 -11.445 6.855 1 97.5 691 LEU A O 1
ATOM 5328 N N . ALA A 1 692 ? -28.328 -11.547 7.293 1 97.62 692 ALA A N 1
ATOM 5329 C CA . ALA A 1 692 ? -28.266 -10.227 7.91 1 97.62 692 ALA A CA 1
ATOM 5330 C C . ALA A 1 692 ? -28.641 -9.133 6.922 1 97.62 692 ALA A C 1
ATOM 5332 O O . ALA A 1 692 ? -29.375 -8.203 7.27 1 97.62 692 ALA A O 1
ATOM 5333 N N . LEU A 1 693 ? -28.172 -9.234 5.699 1 98 693 LEU A N 1
ATOM 5334 C CA . LEU A 1 693 ? -28.406 -8.234 4.664 1 98 693 LEU A CA 1
ATOM 5335 C C . LEU A 1 693 ? -29.891 -8.156 4.324 1 98 693 LEU A C 1
ATOM 5337 O O . LEU A 1 693 ? -30.469 -7.066 4.246 1 98 693 LEU A O 1
ATOM 5341 N N . ILE A 1 694 ? -30.516 -9.297 4.121 1 97.88 694 ILE A N 1
ATOM 5342 C CA . ILE A 1 694 ? -31.938 -9.344 3.779 1 97.88 694 ILE A CA 1
ATOM 5343 C C . ILE A 1 694 ? -32.781 -8.82 4.945 1 97.88 694 ILE A C 1
ATOM 5345 O O . ILE A 1 694 ? -33.719 -8.078 4.742 1 97.88 694 ILE A O 1
ATOM 5349 N N . ALA A 1 695 ? -32.312 -9.172 6.152 1 97.69 695 ALA A N 1
ATOM 5350 C CA . ALA A 1 695 ? -33.031 -8.719 7.344 1 97.69 695 ALA A CA 1
ATOM 5351 C C . ALA A 1 695 ? -32.969 -7.203 7.488 1 97.69 695 ALA A C 1
ATOM 5353 O O . ALA A 1 695 ? -33.906 -6.574 7.977 1 97.69 695 ALA A O 1
ATOM 5354 N N . ILE A 1 696 ? -31.859 -6.613 7.098 1 96.75 696 ILE A N 1
ATOM 5355 C CA . ILE A 1 696 ? -31.656 -5.172 7.203 1 96.75 696 ILE A CA 1
ATOM 5356 C C . ILE A 1 696 ? -32.469 -4.457 6.117 1 96.75 696 ILE A C 1
ATOM 5358 O O . ILE A 1 696 ? -32.812 -3.281 6.266 1 96.75 696 ILE A O 1
ATOM 5362 N N . GLY A 1 697 ? -32.688 -5.191 4.91 1 96.75 697 GLY A N 1
ATOM 5363 C CA . GLY A 1 697 ? -33.562 -4.566 3.941 1 96.75 697 GLY A CA 1
ATOM 5364 C C . GLY A 1 697 ? -33.125 -4.773 2.504 1 96.75 697 GLY A C 1
ATOM 5365 O O . GLY A 1 697 ? -33.812 -4.355 1.571 1 96.75 697 GLY A O 1
ATOM 5366 N N . TYR A 1 698 ? -32.031 -5.395 2.268 1 97.81 698 TYR A N 1
ATOM 5367 C CA . TYR A 1 698 ? -31.578 -5.656 0.901 1 97.81 698 TYR A CA 1
ATOM 5368 C C . TYR A 1 698 ? -32.469 -6.688 0.226 1 97.81 698 TYR A C 1
ATOM 5370 O O . TYR A 1 698 ? -32.844 -7.691 0.84 1 97.81 698 TYR A O 1
ATOM 5378 N N . ARG A 1 699 ? -32.812 -6.441 -1.025 1 97.62 699 ARG A N 1
ATOM 5379 C CA . ARG A 1 699 ? -33.719 -7.332 -1.757 1 97.62 699 ARG A CA 1
ATOM 5380 C C . ARG A 1 699 ? -33.062 -7.824 -3.043 1 97.62 699 ARG A C 1
ATOM 5382 O O . ARG A 1 699 ? -33.656 -8.625 -3.777 1 97.62 699 ARG A O 1
ATOM 5389 N N . SER A 1 700 ? -31.922 -7.391 -3.334 1 97.81 700 SER A N 1
ATOM 5390 C CA . SER A 1 700 ? -31.141 -7.82 -4.484 1 97.81 700 SER A CA 1
ATOM 5391 C C . SER A 1 700 ? -29.688 -8.109 -4.086 1 97.81 700 SER A C 1
ATOM 5393 O O . SER A 1 700 ? -29 -7.23 -3.562 1 97.81 700 SER A O 1
ATOM 5395 N N . LEU A 1 701 ? -29.297 -9.312 -4.27 1 97.81 701 LEU A N 1
ATOM 5396 C CA . LEU A 1 701 ? -27.938 -9.742 -3.938 1 97.81 701 LEU A CA 1
ATOM 5397 C C . LEU A 1 701 ? -27.266 -10.398 -5.141 1 97.81 701 LEU A C 1
ATOM 5399 O O . LEU A 1 701 ? -27.922 -11.109 -5.91 1 97.81 701 LEU A O 1
ATOM 5403 N N . SER A 1 702 ? -26.062 -10.117 -5.383 1 96.31 702 SER A N 1
ATOM 5404 C CA . SER A 1 702 ? -25.234 -10.797 -6.375 1 96.31 702 SER A CA 1
ATOM 5405 C C . SER A 1 702 ? -24.141 -11.625 -5.711 1 96.31 702 SER A C 1
ATOM 5407 O O . SER A 1 702 ? -23.344 -11.102 -4.934 1 96.31 702 SER A O 1
ATOM 5409 N N . VAL A 1 703 ? -24.156 -12.93 -5.957 1 92.94 703 VAL A N 1
ATOM 5410 C CA . VAL A 1 703 ? -23.297 -13.852 -5.227 1 92.94 703 VAL A CA 1
ATOM 5411 C C . VAL A 1 703 ? -22.438 -14.648 -6.211 1 92.94 703 VAL A C 1
ATOM 5413 O O . VAL A 1 703 ? -22.641 -14.57 -7.426 1 92.94 703 VAL A O 1
ATOM 5416 N N . SER A 1 704 ? -21.453 -15.297 -5.703 1 82.56 704 SER A N 1
ATOM 5417 C CA . SER A 1 704 ? -20.688 -16.219 -6.531 1 82.56 704 SER A CA 1
ATOM 5418 C C . SER A 1 704 ? -21.547 -17.391 -6.988 1 82.56 704 SER A C 1
ATOM 5420 O O . SER A 1 704 ? -22.516 -17.75 -6.32 1 82.56 704 SER A O 1
ATOM 5422 N N . ALA A 1 705 ? -21.172 -17.938 -8.125 1 79.5 705 ALA A N 1
ATOM 5423 C CA . ALA A 1 705 ? -21.969 -19.031 -8.695 1 79.5 705 ALA A CA 1
ATOM 5424 C C . ALA A 1 705 ? -22.062 -20.203 -7.719 1 79.5 705 ALA A C 1
ATOM 5426 O O . ALA A 1 705 ? -23.125 -20.797 -7.566 1 79.5 705 ALA A O 1
ATOM 5427 N N . LEU A 1 706 ? -21.016 -20.438 -7.008 1 71.31 706 LEU A N 1
ATOM 5428 C CA . LEU A 1 706 ? -20.969 -21.562 -6.086 1 71.31 706 LEU A CA 1
ATOM 5429 C C . LEU A 1 706 ? -21.828 -21.297 -4.852 1 71.31 706 LEU A C 1
ATOM 5431 O O . LEU A 1 706 ? -22.328 -22.234 -4.234 1 71.31 706 LEU A O 1
ATOM 5435 N N . ALA A 1 707 ? -22.016 -20.062 -4.52 1 84.31 707 ALA A N 1
ATOM 5436 C CA . ALA A 1 707 ? -22.734 -19.688 -3.303 1 84.31 707 ALA A CA 1
ATOM 5437 C C . ALA A 1 707 ? -24.219 -19.531 -3.576 1 84.31 707 ALA A C 1
ATOM 5439 O O . ALA A 1 707 ? -25.031 -19.422 -2.645 1 84.31 707 ALA A O 1
ATOM 5440 N N . HIS A 1 708 ? -24.625 -19.547 -4.859 1 90.12 708 HIS A N 1
ATOM 5441 C CA . HIS A 1 708 ? -26.016 -19.297 -5.223 1 90.12 708 HIS A CA 1
ATOM 5442 C C . HIS A 1 708 ? -26.953 -20.312 -4.562 1 90.12 708 HIS A C 1
ATOM 5444 O O . HIS A 1 708 ? -27.969 -19.938 -3.982 1 90.12 708 HIS A O 1
ATOM 5450 N N . GLY A 1 709 ? -26.562 -21.562 -4.617 1 89.25 709 GLY A N 1
ATOM 5451 C CA . GLY A 1 709 ? -27.375 -22.625 -4.051 1 89.25 709 GLY A CA 1
ATOM 5452 C C . GLY A 1 709 ? -27.578 -22.484 -2.553 1 89.25 709 GLY A C 1
ATOM 5453 O O . GLY A 1 709 ? -28.703 -22.375 -2.086 1 89.25 709 GLY A O 1
ATOM 5454 N N . PRO A 1 710 ? -26.453 -22.422 -1.82 1 88.94 710 PRO A N 1
ATOM 5455 C CA . PRO A 1 710 ? -26.547 -22.297 -0.365 1 88.94 710 PRO A CA 1
ATOM 5456 C C . PRO A 1 710 ? -27.344 -21.062 0.061 1 88.94 710 PRO A C 1
ATOM 5458 O O . PRO A 1 710 ? -28.156 -21.141 0.99 1 88.94 710 PRO A O 1
ATOM 5461 N N . VAL A 1 711 ? -27.188 -19.984 -0.542 1 94.25 711 VAL A N 1
ATOM 5462 C CA . VAL A 1 711 ? -27.875 -18.75 -0.183 1 94.25 711 VAL A CA 1
ATOM 5463 C C . VAL A 1 711 ? -29.359 -18.859 -0.521 1 94.25 711 VAL A C 1
ATOM 5465 O O . VAL A 1 711 ? -30.219 -18.422 0.253 1 94.25 711 VAL A O 1
ATOM 5468 N N . LYS A 1 712 ? -29.625 -19.453 -1.7 1 94.69 712 LYS A N 1
ATOM 5469 C CA . LYS A 1 712 ? -31.016 -19.656 -2.08 1 94.69 712 LYS A CA 1
ATOM 5470 C C . LYS A 1 712 ? -31.734 -20.562 -1.086 1 94.69 712 LYS A C 1
ATOM 5472 O O . LYS A 1 712 ? -32.875 -20.312 -0.714 1 94.69 712 LYS A O 1
ATOM 5477 N N . ALA A 1 713 ? -31.016 -21.625 -0.673 1 92.56 713 ALA A N 1
ATOM 5478 C CA . ALA A 1 713 ? -31.594 -22.547 0.314 1 92.56 713 ALA A CA 1
ATOM 5479 C C . ALA A 1 713 ? -31.938 -21.812 1.606 1 92.56 713 ALA A C 1
ATOM 5481 O O . ALA A 1 713 ? -32.969 -22.062 2.205 1 92.56 713 ALA A O 1
ATOM 5482 N N . MET A 1 714 ? -31.078 -20.969 2.014 1 94.5 714 MET A N 1
ATOM 5483 C CA . MET A 1 714 ? -31.312 -20.172 3.219 1 94.5 714 MET A CA 1
ATOM 5484 C C . MET A 1 714 ? -32.5 -19.25 3.041 1 94.5 714 MET A C 1
ATOM 5486 O O . MET A 1 714 ? -33.344 -19.125 3.938 1 94.5 714 MET A O 1
ATOM 5490 N N . ILE A 1 715 ? -32.656 -18.641 1.893 1 96.38 715 ILE A N 1
ATOM 5491 C CA . ILE A 1 715 ? -33.719 -17.688 1.602 1 96.38 715 ILE A CA 1
ATOM 5492 C C . ILE A 1 715 ? -35.094 -18.406 1.645 1 96.38 715 ILE A C 1
ATOM 5494 O O . ILE A 1 715 ? -36.031 -17.891 2.219 1 96.38 715 ILE A O 1
ATOM 5498 N N . LEU A 1 716 ? -35.094 -19.578 1.034 1 94.31 716 LEU A N 1
ATOM 5499 C CA . LEU A 1 716 ? -36.312 -20.344 0.939 1 94.31 716 LEU A CA 1
ATOM 5500 C C . LEU A 1 716 ? -36.844 -20.734 2.324 1 94.31 716 LEU A C 1
ATOM 5502 O O . LEU A 1 716 ? -38.031 -20.859 2.531 1 94.31 716 LEU A O 1
ATOM 5506 N N . GLY A 1 717 ? -35.906 -20.844 3.244 1 94.44 717 GLY A N 1
ATOM 5507 C CA . GLY A 1 717 ? -36.281 -21.234 4.594 1 94.44 717 GLY A CA 1
ATOM 5508 C C . GLY A 1 717 ? -36.469 -20.047 5.531 1 94.44 717 GLY A C 1
ATOM 5509 O O . GLY A 1 717 ? -36.844 -20.219 6.688 1 94.44 717 GLY A O 1
ATOM 5510 N N . LEU A 1 718 ? -36.344 -18.859 5.113 1 96.38 718 LEU A N 1
ATOM 5511 C CA . LEU A 1 718 ? -36.219 -17.672 5.965 1 96.38 718 LEU A CA 1
ATOM 5512 C C . LEU A 1 718 ? -37.594 -17.031 6.16 1 96.38 718 LEU A C 1
ATOM 5514 O O . LEU A 1 718 ? -38.312 -16.75 5.191 1 96.38 718 LEU A O 1
ATOM 5518 N N . ASP A 1 719 ? -37.969 -16.844 7.398 1 97.06 719 ASP A N 1
ATOM 5519 C CA . ASP A 1 719 ? -39.062 -15.953 7.742 1 97.06 719 ASP A CA 1
ATOM 5520 C C . ASP A 1 719 ? -38.562 -14.523 7.957 1 97.06 719 ASP A C 1
ATOM 5522 O O . ASP A 1 719 ? -38.094 -14.188 9.039 1 97.06 719 ASP A O 1
ATOM 5526 N N . LEU A 1 720 ? -38.812 -13.719 7.012 1 96.81 720 LEU A N 1
ATOM 5527 C CA . LEU A 1 720 ? -38.219 -12.398 6.965 1 96.81 720 LEU A CA 1
ATOM 5528 C C . LEU A 1 720 ? -38.75 -11.516 8.094 1 96.81 720 LEU A C 1
ATOM 5530 O O . LEU A 1 720 ? -37.969 -10.742 8.688 1 96.81 720 LEU A O 1
ATOM 5534 N N . ALA A 1 721 ? -39.938 -11.578 8.367 1 96.69 721 ALA A N 1
ATOM 5535 C CA . ALA A 1 721 ? -40.531 -10.75 9.422 1 96.69 721 ALA A CA 1
ATOM 5536 C C . ALA A 1 721 ? -39.844 -11.023 10.766 1 96.69 721 ALA A C 1
ATOM 5538 O O . ALA A 1 721 ? -39.562 -10.086 11.516 1 96.69 721 ALA A O 1
ATOM 5539 N N . LYS A 1 722 ? -39.625 -12.234 11.062 1 96.69 722 LYS A N 1
ATOM 5540 C CA . LYS A 1 722 ? -38.969 -12.617 12.312 1 96.69 722 LYS A CA 1
ATOM 5541 C C . LYS A 1 722 ? -37.5 -12.156 12.328 1 96.69 722 LYS A C 1
ATOM 5543 O O . LYS A 1 722 ? -37 -11.75 13.367 1 96.69 722 LYS A O 1
ATOM 5548 N N . ALA A 1 723 ? -36.906 -12.266 11.172 1 97.38 723 ALA A N 1
ATOM 5549 C CA . ALA A 1 723 ? -35.5 -11.867 11.07 1 97.38 723 ALA A CA 1
ATOM 5550 C C . ALA A 1 723 ? -35.344 -10.359 11.258 1 97.38 723 ALA A C 1
ATOM 5552 O O . ALA A 1 723 ? -34.406 -9.906 11.922 1 97.38 723 ALA A O 1
ATOM 5553 N N . GLU A 1 724 ? -36.219 -9.602 10.695 1 96.69 724 GLU A N 1
ATOM 5554 C CA . GLU A 1 724 ? -36.188 -8.148 10.828 1 96.69 724 GLU A CA 1
ATOM 5555 C C . GLU A 1 724 ? -36.438 -7.73 12.281 1 96.69 724 GLU A C 1
ATOM 5557 O O . GLU A 1 724 ? -35.781 -6.801 12.766 1 96.69 724 GLU A O 1
ATOM 5562 N N . ALA A 1 725 ? -37.281 -8.383 12.93 1 95.81 725 ALA A N 1
ATOM 5563 C CA . ALA A 1 725 ? -37.594 -8.094 14.328 1 95.81 725 ALA A CA 1
ATOM 5564 C C . ALA A 1 725 ? -36.375 -8.391 15.219 1 95.81 725 ALA A C 1
ATOM 5566 O O . ALA A 1 725 ? -36.156 -7.707 16.219 1 95.81 725 ALA A O 1
ATOM 5567 N N . MET A 1 726 ? -35.656 -9.32 14.836 1 95.25 726 MET A N 1
ATOM 5568 C CA . MET A 1 726 ? -34.5 -9.734 15.625 1 95.25 726 MET A CA 1
ATOM 5569 C C . MET A 1 726 ? -33.344 -8.773 15.43 1 95.25 726 MET A C 1
ATOM 5571 O O . MET A 1 726 ? -32.688 -8.367 16.391 1 95.25 726 MET A O 1
ATOM 5575 N N . ILE A 1 727 ? -33.062 -8.297 14.203 1 95.31 727 ILE A N 1
ATOM 5576 C CA . ILE A 1 727 ? -31.844 -7.586 13.891 1 95.31 727 ILE A CA 1
ATOM 5577 C C . ILE A 1 727 ? -31.984 -6.113 14.273 1 95.31 727 ILE A C 1
ATOM 5579 O O . ILE A 1 727 ? -31 -5.465 14.641 1 95.31 727 ILE A O 1
ATOM 5583 N N . GLY A 1 728 ? -33.125 -5.57 14.25 1 93.88 728 GLY A N 1
ATOM 5584 C CA . GLY A 1 728 ? -33.375 -4.168 14.555 1 93.88 728 GLY A CA 1
ATOM 5585 C C . GLY A 1 728 ? -32.781 -3.74 15.891 1 93.88 728 GLY A C 1
ATOM 5586 O O . GLY A 1 728 ? -31.891 -2.898 15.953 1 93.88 728 GLY A O 1
ATOM 5587 N N . PRO A 1 729 ? -33.25 -4.402 16.938 1 93.38 729 PRO A N 1
ATOM 5588 C CA . PRO A 1 729 ? -32.75 -4.059 18.266 1 93.38 729 PRO A CA 1
ATOM 5589 C C . PRO A 1 729 ? -31.25 -4.309 18.406 1 93.38 729 PRO A C 1
ATOM 5591 O O . PRO A 1 729 ? -30.578 -3.609 19.172 1 93.38 729 PRO A O 1
ATOM 5594 N N . LEU A 1 730 ? -30.781 -5.293 17.719 1 93.44 730 LEU A N 1
ATOM 5595 C CA . LEU A 1 730 ? -29.359 -5.605 17.812 1 93.44 730 LEU A CA 1
ATOM 5596 C C . LEU A 1 730 ? -28.516 -4.453 17.266 1 93.44 730 LEU A C 1
ATOM 5598 O O . LEU A 1 730 ? -27.453 -4.152 17.812 1 93.44 730 LEU A O 1
ATOM 5602 N N . LEU A 1 731 ? -29.016 -3.766 16.25 1 93.69 731 LEU A N 1
ATOM 5603 C CA . LEU A 1 731 ? -28.281 -2.682 15.609 1 93.69 731 LEU A CA 1
ATOM 5604 C C . LEU A 1 731 ? -28.375 -1.399 16.422 1 93.69 731 LEU A C 1
ATOM 5606 O O . LEU A 1 731 ? -27.516 -0.521 16.328 1 93.69 731 LEU A O 1
ATOM 5610 N N . ASP A 1 732 ? -29.375 -1.347 17.234 1 90.69 732 ASP A N 1
ATOM 5611 C CA . ASP A 1 732 ? -29.578 -0.155 18.062 1 90.69 732 ASP A CA 1
ATOM 5612 C C . ASP A 1 732 ? -28.859 -0.288 19.406 1 90.69 732 ASP A C 1
ATOM 5614 O O . ASP A 1 732 ? -28.641 0.708 20.094 1 90.69 732 ASP A O 1
ATOM 5618 N N . ALA A 1 733 ? -28.469 -1.508 19.719 1 87.88 733 ALA A N 1
ATOM 5619 C CA . ALA A 1 733 ? -27.75 -1.742 20.969 1 87.88 733 ALA A CA 1
ATOM 5620 C C . ALA A 1 733 ? -26.328 -1.199 20.875 1 87.88 733 ALA A C 1
ATOM 5622 O O . ALA A 1 733 ? -25.781 -1.044 19.781 1 87.88 733 ALA A O 1
ATOM 5623 N N . PRO A 1 734 ? -25.812 -0.832 22.047 1 83.5 734 PRO A N 1
ATOM 5624 C CA . PRO A 1 734 ? -24.453 -0.321 22.031 1 83.5 734 PRO A CA 1
ATOM 5625 C C . PRO A 1 734 ? -23.453 -1.302 21.391 1 83.5 734 PRO A C 1
ATOM 5627 O O . PRO A 1 734 ? -23.5 -2.498 21.703 1 83.5 734 PRO A O 1
ATOM 5630 N N . ALA A 1 735 ? -22.688 -0.765 20.578 1 79.44 735 ALA A N 1
ATOM 5631 C CA . ALA A 1 735 ? -21.719 -1.593 19.875 1 79.44 735 ALA A CA 1
ATOM 5632 C C . ALA A 1 735 ? -20.812 -2.342 20.844 1 79.44 735 ALA A C 1
ATOM 5634 O O . ALA A 1 735 ? -20.359 -1.773 21.844 1 79.44 735 ALA A O 1
ATOM 5635 N N . GLY A 1 736 ? -20.594 -3.633 20.625 1 76.12 736 GLY A N 1
ATOM 5636 C CA . GLY A 1 736 ? -19.703 -4.441 21.453 1 76.12 736 GLY A CA 1
ATOM 5637 C C . GLY A 1 736 ? -20.438 -5.16 22.578 1 76.12 736 GLY A C 1
ATOM 5638 O O . GLY A 1 736 ? -19.875 -6.066 23.203 1 76.12 736 GLY A O 1
ATOM 5639 N N . SER A 1 737 ? -21.688 -4.777 22.859 1 77.88 737 SER A N 1
ATOM 5640 C CA . SER A 1 737 ? -22.422 -5.379 23.969 1 77.88 737 SER A CA 1
ATOM 5641 C C . SER A 1 737 ? -22.875 -6.797 23.609 1 77.88 737 SER A C 1
ATOM 5643 O O . SER A 1 737 ? -22.875 -7.68 24.469 1 77.88 737 SER A O 1
ATOM 5645 N N . VAL A 1 738 ? -23.234 -6.883 22.312 1 84.06 738 VAL A N 1
ATOM 5646 C CA . VAL A 1 738 ? -23.703 -8.188 21.859 1 84.06 738 VAL A CA 1
ATOM 5647 C C . VAL A 1 738 ? -23.047 -8.539 20.531 1 84.06 738 VAL A C 1
ATOM 5649 O O . VAL A 1 738 ? -22.812 -7.656 19.688 1 84.06 738 VAL A O 1
ATOM 5652 N N . SER A 1 739 ? -22.766 -9.812 20.438 1 90.81 739 SER A N 1
ATOM 5653 C CA . SER A 1 739 ? -22.266 -10.289 19.141 1 90.81 739 SER A CA 1
ATOM 5654 C C . SER A 1 739 ? -23.406 -10.531 18.156 1 90.81 739 SER A C 1
ATOM 5656 O O . SER A 1 739 ? -24.156 -11.5 18.297 1 90.81 739 SER A O 1
ATOM 5658 N N . ILE A 1 740 ? -23.469 -9.758 17.219 1 94 740 ILE A N 1
ATOM 5659 C CA . ILE A 1 740 ? -24.516 -9.875 16.219 1 94 740 ILE A CA 1
ATOM 5660 C C . ILE A 1 740 ? -24.391 -11.211 15.492 1 94 740 ILE A C 1
ATOM 5662 O O . ILE A 1 740 ? -25.391 -11.875 15.203 1 94 740 ILE A O 1
ATOM 5666 N N . ARG A 1 741 ? -23.203 -11.672 15.219 1 93.88 741 ARG A N 1
ATOM 5667 C CA . ARG A 1 741 ? -22.938 -12.945 14.555 1 93.88 741 ARG A CA 1
ATOM 5668 C C . ARG A 1 741 ? -23.531 -14.109 15.352 1 93.88 741 ARG A C 1
ATOM 5670 O O . ARG A 1 741 ? -24.219 -14.961 14.789 1 93.88 741 ARG A O 1
ATOM 5677 N N . ASP A 1 742 ? -23.297 -14.07 16.641 1 93.5 742 ASP A N 1
ATOM 5678 C CA . ASP A 1 742 ? -23.781 -15.141 17.5 1 93.5 742 ASP A CA 1
ATOM 5679 C C . ASP A 1 742 ? -25.312 -15.164 17.531 1 93.5 742 ASP A C 1
ATOM 5681 O O . ASP A 1 742 ? -25.922 -16.234 17.5 1 93.5 742 ASP A O 1
ATOM 5685 N N . LYS A 1 743 ? -25.844 -13.984 17.562 1 94.75 743 LYS A N 1
ATOM 5686 C CA . LYS A 1 743 ? -27.297 -13.906 17.578 1 94.75 743 LYS A CA 1
ATOM 5687 C C . LYS A 1 743 ? -27.906 -14.375 16.266 1 94.75 743 LYS A C 1
ATOM 5689 O O . LYS A 1 743 ? -28.984 -14.969 16.25 1 94.75 743 LYS A O 1
ATOM 5694 N N . LEU A 1 744 ? -27.219 -14.094 15.211 1 95.88 744 LEU A N 1
ATOM 5695 C CA . LEU A 1 744 ? -27.672 -14.555 13.906 1 95.88 744 LEU A CA 1
ATOM 5696 C C . LEU A 1 744 ? -27.562 -16.062 13.797 1 95.88 744 LEU A C 1
ATOM 5698 O O . LEU A 1 744 ? -28.438 -16.719 13.227 1 95.88 744 LEU A O 1
ATOM 5702 N N . ILE A 1 745 ? -26.531 -16.625 14.305 1 94.56 745 ILE A N 1
ATOM 5703 C CA . ILE A 1 745 ? -26.359 -18.078 14.305 1 94.56 745 ILE A CA 1
ATOM 5704 C C . ILE A 1 745 ? -27.453 -18.734 15.141 1 94.56 745 ILE A C 1
ATOM 5706 O O . ILE A 1 745 ? -28.047 -19.734 14.719 1 94.56 745 ILE A O 1
ATOM 5710 N N . GLU A 1 746 ? -27.703 -18.125 16.281 1 94.62 746 GLU A N 1
ATOM 5711 C CA . GLU A 1 746 ? -28.766 -18.625 17.141 1 94.62 746 GLU A CA 1
ATOM 5712 C C . GLU A 1 746 ? -30.109 -18.594 16.438 1 94.62 746 GLU A C 1
ATOM 5714 O O . GLU A 1 746 ? -30.906 -19.531 16.547 1 94.62 746 GLU A O 1
ATOM 5719 N N . PHE A 1 747 ? -30.422 -17.594 15.773 1 96.19 747 PHE A N 1
ATOM 5720 C CA . PHE A 1 747 ? -31.672 -17.453 15.023 1 96.19 747 PHE A CA 1
ATOM 5721 C C . PHE A 1 747 ? -31.766 -18.516 13.938 1 96.19 747 PHE A C 1
ATOM 5723 O O . PHE A 1 747 ? -32.812 -19.125 13.758 1 96.19 747 PHE A O 1
ATOM 5730 N N . ALA A 1 748 ? -30.641 -18.672 13.203 1 95.19 748 ALA A N 1
ATOM 5731 C CA . ALA A 1 748 ? -30.625 -19.656 12.109 1 95.19 748 ALA A CA 1
ATOM 5732 C C . ALA A 1 748 ? -30.859 -21.062 12.625 1 95.19 748 ALA A C 1
ATOM 5734 O O . ALA A 1 748 ? -31.562 -21.859 11.992 1 95.19 748 ALA A O 1
ATOM 5735 N N . GLU A 1 749 ? -30.281 -21.328 13.766 1 93.75 749 GLU A N 1
ATOM 5736 C CA . GLU A 1 749 ? -30.469 -22.641 14.383 1 93.75 749 GLU A CA 1
ATOM 5737 C C . GLU A 1 749 ? -31.906 -22.812 14.867 1 93.75 749 GLU A C 1
ATOM 5739 O O . GLU A 1 749 ? -32.531 -23.859 14.656 1 93.75 749 GLU A O 1
ATOM 5744 N N . ALA A 1 750 ? -32.406 -21.781 15.453 1 94.56 750 ALA A N 1
ATOM 5745 C CA . ALA A 1 750 ? -33.75 -21.828 16 1 94.56 750 ALA A CA 1
ATOM 5746 C C . ALA A 1 750 ? -34.781 -22 14.891 1 94.56 750 ALA A C 1
ATOM 5748 O O . ALA A 1 750 ? -35.844 -22.641 15.102 1 94.56 750 ALA A O 1
ATOM 5749 N N . HIS A 1 751 ? -34.5 -21.516 13.766 1 94.44 751 HIS A N 1
ATOM 5750 C CA . HIS A 1 751 ? -35.469 -21.562 12.672 1 94.44 751 HIS A CA 1
ATOM 5751 C C . HIS A 1 751 ? -35.031 -22.562 11.594 1 94.44 751 HIS A C 1
ATOM 5753 O O . HIS A 1 751 ? -35.594 -22.578 10.5 1 94.44 751 HIS A O 1
ATOM 5759 N N . GLN A 1 752 ? -33.938 -23.344 11.82 1 90.62 752 GLN A N 1
ATOM 5760 C CA . GLN A 1 752 ? -33.438 -24.422 10.977 1 90.62 752 GLN A CA 1
ATOM 5761 C C . GLN A 1 752 ? -33.094 -23.922 9.578 1 90.62 752 GLN A C 1
ATOM 5763 O O . GLN A 1 752 ? -33.531 -24.5 8.586 1 90.62 752 GLN A O 1
ATOM 5768 N N . LEU A 1 753 ? -32.469 -22.859 9.586 1 90.81 753 LEU A N 1
ATOM 5769 C CA . LEU A 1 753 ? -32 -22.328 8.312 1 90.81 753 LEU A CA 1
ATOM 5770 C C . LEU A 1 753 ? -30.719 -23.016 7.848 1 90.81 753 LEU A C 1
ATOM 5772 O O . LEU A 1 753 ? -29.859 -23.344 8.664 1 90.81 753 LEU A O 1
ATOM 5776 N N . ALA A 1 754 ? -30.562 -23.281 6.617 1 79.31 754 ALA A N 1
ATOM 5777 C CA . ALA A 1 754 ? -29.375 -23.891 6.027 1 79.31 754 ALA A CA 1
ATOM 5778 C C . ALA A 1 754 ? -28.219 -22.891 5.965 1 79.31 754 ALA A C 1
ATOM 5780 O O . ALA A 1 754 ? -28.375 -21.797 5.406 1 79.31 754 ALA A O 1
ATOM 5781 N N . LEU A 1 755 ? -27.141 -23.188 6.77 1 80.5 755 LEU A N 1
ATOM 5782 C CA . LEU A 1 755 ? -25.984 -22.297 6.727 1 80.5 755 LEU A CA 1
ATOM 5783 C C . LEU A 1 755 ? -24.797 -22.984 6.086 1 80.5 755 LEU A C 1
ATOM 5785 O O . LEU A 1 755 ? -24.641 -24.203 6.203 1 80.5 755 LEU A O 1
ATOM 5789 N N . MET B 1 1 ? 55.219 -4.18 -37.594 1 21.7 1 MET B N 1
ATOM 5790 C CA . MET B 1 1 ? 54.656 -3.984 -36.25 1 21.7 1 MET B CA 1
ATOM 5791 C C . MET B 1 1 ? 54.156 -2.559 -36.094 1 21.7 1 MET B C 1
ATOM 5793 O O . MET B 1 1 ? 54.938 -1.644 -35.812 1 21.7 1 MET B O 1
ATOM 5797 N N . ARG B 1 2 ? 53.312 -2.062 -36.938 1 31.48 2 ARG B N 1
ATOM 5798 C CA . ARG B 1 2 ? 52.75 -0.724 -37.094 1 31.48 2 ARG B CA 1
ATOM 5799 C C . ARG B 1 2 ? 52.156 -0.205 -35.781 1 31.48 2 ARG B C 1
ATOM 5801 O O . ARG B 1 2 ? 51.25 -0.836 -35.219 1 31.48 2 ARG B O 1
ATOM 5808 N N . SER B 1 3 ? 53 0.203 -34.906 1 31.64 3 SER B N 1
ATOM 5809 C CA . SER B 1 3 ? 52.781 0.776 -33.594 1 31.64 3 SER B CA 1
ATOM 5810 C C . SER B 1 3 ? 51.5 1.586 -33.531 1 31.64 3 SER B C 1
ATOM 5812 O O . SER B 1 3 ? 51.281 2.486 -34.344 1 31.64 3 SER B O 1
ATOM 5814 N N . THR B 1 4 ? 50.375 0.855 -33.406 1 36.41 4 THR B N 1
ATOM 5815 C CA . THR B 1 4 ? 49 1.307 -33.375 1 36.41 4 THR B CA 1
ATOM 5816 C C . THR B 1 4 ? 48.875 2.629 -32.625 1 36.41 4 THR B C 1
ATOM 5818 O O . THR B 1 4 ? 48.906 2.656 -31.391 1 36.41 4 THR B O 1
ATOM 5821 N N . SER B 1 5 ? 49.531 3.658 -32.906 1 39.69 5 SER B N 1
ATOM 5822 C CA . SER B 1 5 ? 49.719 5.062 -32.562 1 39.69 5 SER B CA 1
ATOM 5823 C C . SER B 1 5 ? 48.406 5.711 -32.094 1 39.69 5 SER B C 1
ATOM 5825 O O . SER B 1 5 ? 48.438 6.758 -31.453 1 39.69 5 SER B O 1
ATOM 5827 N N . GLY B 1 6 ? 47.188 5.492 -32.688 1 48.84 6 GLY B N 1
ATOM 5828 C CA . GLY B 1 6 ? 45.938 6.219 -32.562 1 48.84 6 GLY B CA 1
ATOM 5829 C C . GLY B 1 6 ? 45.031 5.688 -31.453 1 48.84 6 GLY B C 1
ATOM 5830 O O . GLY B 1 6 ? 43.812 5.742 -31.562 1 48.84 6 GLY B O 1
ATOM 5831 N N . GLY B 1 7 ? 45.469 5.066 -30.484 1 55.91 7 GLY B N 1
ATOM 5832 C CA . GLY B 1 7 ? 44.625 4.441 -29.469 1 55.91 7 GLY B CA 1
ATOM 5833 C C . GLY B 1 7 ? 43.938 5.445 -28.562 1 55.91 7 GLY B C 1
ATOM 5834 O O . GLY B 1 7 ? 44.219 6.645 -28.641 1 55.91 7 GLY B O 1
ATOM 5835 N N . PRO B 1 8 ? 42.812 5.113 -27.797 1 65.69 8 PRO B N 1
ATOM 5836 C CA . PRO B 1 8 ? 42.062 5.965 -26.891 1 65.69 8 PRO B CA 1
ATOM 5837 C C . PRO B 1 8 ? 42.938 6.758 -25.938 1 65.69 8 PRO B C 1
ATOM 5839 O O . PRO B 1 8 ? 42.625 7.902 -25.609 1 65.69 8 PRO B O 1
ATOM 5842 N N . ARG B 1 9 ? 44.125 6.312 -25.719 1 65.75 9 ARG B N 1
ATOM 5843 C CA . ARG B 1 9 ? 45.031 6.977 -24.797 1 65.75 9 ARG B CA 1
ATOM 5844 C C . ARG B 1 9 ? 45.688 8.203 -25.438 1 65.75 9 ARG B C 1
ATOM 5846 O O . ARG B 1 9 ? 45.812 9.25 -24.781 1 65.75 9 ARG B O 1
ATOM 5853 N N . VAL B 1 10 ? 46.125 7.91 -26.609 1 69.38 10 VAL B N 1
ATOM 5854 C CA . VAL B 1 10 ? 46.75 9.008 -27.328 1 69.38 10 VAL B CA 1
ATOM 5855 C C . VAL B 1 10 ? 45.781 10.148 -27.516 1 69.38 10 VAL B C 1
ATOM 5857 O O . VAL B 1 10 ? 46.125 11.32 -27.359 1 69.38 10 VAL B O 1
ATOM 5860 N N . LEU B 1 11 ? 44.594 9.828 -27.766 1 77.25 11 LEU B N 1
ATOM 5861 C CA . LEU B 1 11 ? 43.531 10.836 -27.938 1 77.25 11 LEU B CA 1
ATOM 5862 C C . LEU B 1 11 ? 43.312 11.633 -26.672 1 77.25 11 LEU B C 1
ATOM 5864 O O . LEU B 1 11 ? 43.25 12.867 -26.703 1 77.25 11 LEU B O 1
ATOM 5868 N N . LEU B 1 12 ? 43.281 11 -25.562 1 75.31 12 LEU B N 1
ATOM 5869 C CA . LEU B 1 12 ? 43.031 11.672 -24.297 1 75.31 12 LEU B CA 1
ATOM 5870 C C . LEU B 1 12 ? 44.188 12.586 -23.906 1 75.31 12 LEU B C 1
ATOM 5872 O O . LEU B 1 12 ? 43.969 13.68 -23.375 1 75.31 12 LEU B O 1
ATOM 5876 N N . ARG B 1 13 ? 45.375 12.039 -24.172 1 71.62 13 ARG B N 1
ATOM 5877 C CA . ARG B 1 13 ? 46.531 12.867 -23.891 1 71.62 13 ARG B CA 1
ATOM 5878 C C . ARG B 1 13 ? 46.5 14.141 -24.734 1 71.62 13 ARG B C 1
ATOM 5880 O O . ARG B 1 13 ? 46.781 15.234 -24.234 1 71.62 13 ARG B O 1
ATOM 5887 N N . ARG B 1 14 ? 46.25 13.969 -25.938 1 77.31 14 ARG B N 1
ATOM 5888 C CA . ARG B 1 14 ? 46.188 15.109 -26.844 1 77.31 14 ARG B CA 1
ATOM 5889 C C . ARG B 1 14 ? 45.062 16.062 -26.453 1 77.31 14 ARG B C 1
ATOM 5891 O O . ARG B 1 14 ? 45.219 17.281 -26.578 1 77.31 14 ARG B O 1
ATOM 5898 N N . LEU B 1 15 ? 44 15.492 -26.031 1 78.38 15 LEU B N 1
ATOM 5899 C CA . LEU B 1 15 ? 42.875 16.312 -25.578 1 78.38 15 LEU B CA 1
ATOM 5900 C C . LEU B 1 15 ? 43.25 17.141 -24.359 1 78.38 15 LEU B C 1
ATOM 5902 O O . LEU B 1 15 ? 42.906 18.312 -24.281 1 78.38 15 LEU B O 1
ATOM 5906 N N . ARG B 1 16 ? 44 16.562 -23.5 1 71.62 16 ARG B N 1
ATOM 5907 C CA . ARG B 1 16 ? 44.438 17.281 -22.312 1 71.62 16 ARG B CA 1
ATOM 5908 C C . ARG B 1 16 ? 45.344 18.469 -22.688 1 71.62 16 ARG B C 1
ATOM 5910 O O . ARG B 1 16 ? 45.219 19.547 -22.125 1 71.62 16 ARG B O 1
ATOM 5917 N N . GLU B 1 17 ? 46.188 18.125 -23.594 1 76.75 17 GLU B N 1
ATOM 5918 C CA . GLU B 1 17 ? 47.094 19.172 -24.062 1 76.75 17 GLU B CA 1
ATOM 5919 C C . GLU B 1 17 ? 46.312 20.312 -24.703 1 76.75 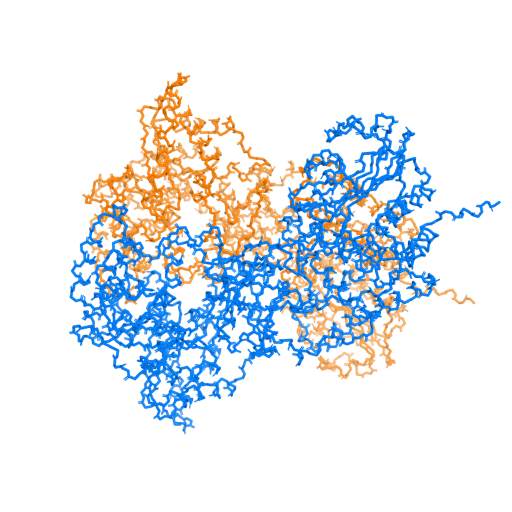17 GLU B C 1
ATOM 5921 O O . GLU B 1 17 ? 46.625 21.484 -24.484 1 76.75 17 GLU B O 1
ATOM 5926 N N . THR B 1 18 ? 45.312 19.906 -25.406 1 77.88 18 THR B N 1
ATOM 5927 C CA . THR B 1 18 ? 44.5 20.906 -26.094 1 77.88 18 THR B CA 1
ATOM 5928 C C . THR B 1 18 ? 43.719 21.719 -25.078 1 77.88 18 THR B C 1
ATOM 5930 O O . THR B 1 18 ? 43.562 22.938 -25.234 1 77.88 18 THR B O 1
ATOM 5933 N N . MET B 1 19 ? 43.281 21.109 -24.047 1 74.5 19 MET B N 1
ATOM 5934 C CA . MET B 1 19 ? 42.5 21.766 -23.031 1 74.5 19 MET B CA 1
ATOM 5935 C C . MET B 1 19 ? 43.344 22.75 -22.219 1 74.5 19 MET B C 1
ATOM 5937 O O . MET B 1 19 ? 42.812 23.75 -21.703 1 74.5 19 MET B O 1
ATOM 5941 N N . ALA B 1 20 ? 44.594 22.422 -22.125 1 68.69 20 ALA B N 1
ATOM 5942 C CA . ALA B 1 20 ? 45.531 23.25 -21.328 1 68.69 20 ALA B CA 1
ATOM 5943 C C . ALA B 1 20 ? 46 24.453 -22.141 1 68.69 20 ALA B C 1
ATOM 5945 O O . ALA B 1 20 ? 46.562 25.391 -21.594 1 68.69 20 ALA B O 1
ATOM 5946 N N . GLU B 1 21 ? 45.781 24.422 -23.406 1 76.5 21 GLU B N 1
ATOM 5947 C CA . GLU B 1 21 ? 46.219 25.516 -24.266 1 76.5 21 GLU B CA 1
ATOM 5948 C C . GLU B 1 21 ? 45.406 26.781 -24 1 76.5 21 GLU B C 1
ATOM 5950 O O . GLU B 1 21 ? 44.219 26.703 -23.688 1 76.5 21 GLU B O 1
ATOM 5955 N N . GLN B 1 22 ? 46.031 27.875 -23.938 1 75.62 22 GLN B N 1
ATOM 5956 C CA . GLN B 1 22 ? 45.375 29.156 -23.719 1 75.62 22 GLN B CA 1
ATOM 5957 C C . GLN B 1 22 ? 44.781 29.703 -25 1 75.62 22 GLN B C 1
ATOM 5959 O O . GLN B 1 22 ? 45.344 30.594 -25.625 1 75.62 22 GLN B O 1
ATOM 5964 N N . VAL B 1 23 ? 43.781 29.125 -25.531 1 79.19 23 VAL B N 1
ATOM 5965 C CA . VAL B 1 23 ? 43.062 29.547 -26.734 1 79.19 23 VAL B CA 1
ATOM 5966 C C . VAL B 1 23 ? 41.594 29.828 -26.391 1 79.19 23 VAL B C 1
ATOM 5968 O O . VAL B 1 23 ? 41.156 29.578 -25.266 1 79.19 23 VAL B O 1
ATOM 5971 N N . SER B 1 24 ? 40.969 30.5 -27.344 1 80.81 24 SER B N 1
ATOM 5972 C CA . SER B 1 24 ? 39.562 30.766 -27.156 1 80.81 24 SER B CA 1
ATOM 5973 C C . SER B 1 24 ? 38.75 29.469 -27.094 1 80.81 24 SER B C 1
ATOM 5975 O O . SER B 1 24 ? 39.219 28.422 -27.562 1 80.81 24 SER B O 1
ATOM 5977 N N . ALA B 1 25 ? 37.594 29.5 -26.516 1 80.44 25 ALA B N 1
ATOM 5978 C CA . ALA B 1 25 ? 36.75 28.328 -26.344 1 80.44 25 ALA B CA 1
ATOM 5979 C C . ALA B 1 25 ? 36.406 27.703 -27.688 1 80.44 25 ALA B C 1
ATOM 5981 O O . ALA B 1 25 ? 36.406 26.469 -27.812 1 80.44 25 ALA B O 1
ATOM 5982 N N . GLN B 1 26 ? 36.094 28.547 -28.656 1 84.56 26 GLN B N 1
ATOM 5983 C CA . GLN B 1 26 ? 35.75 28.031 -29.969 1 84.56 26 GLN B CA 1
ATOM 5984 C C . GLN B 1 26 ? 36.938 27.328 -30.625 1 84.56 26 GLN B C 1
ATOM 5986 O O . GLN B 1 26 ? 36.781 26.25 -31.219 1 84.56 26 GLN B O 1
ATOM 5991 N N . GLU B 1 27 ? 38 27.953 -30.562 1 85.88 27 GLU B N 1
ATOM 5992 C CA . GLU B 1 27 ? 39.219 27.375 -31.141 1 85.88 27 GLU B CA 1
ATOM 5993 C C . GLU B 1 27 ? 39.562 26.047 -30.484 1 85.88 27 GLU B C 1
ATOM 5995 O O . GLU B 1 27 ? 39.969 25.094 -31.156 1 85.88 27 GLU B O 1
ATOM 6000 N N . ARG B 1 28 ? 39.344 26.047 -29.25 1 83.5 28 ARG B N 1
ATOM 6001 C CA . ARG B 1 28 ? 39.594 24.812 -28.5 1 83.5 28 ARG B CA 1
ATOM 6002 C C . ARG B 1 28 ? 38.656 23.703 -28.984 1 83.5 28 ARG B C 1
ATOM 6004 O O . ARG B 1 28 ? 39.125 22.578 -29.234 1 83.5 28 ARG B O 1
ATOM 6011 N N . LEU B 1 29 ? 37.469 23.984 -29.141 1 86.94 29 LEU B N 1
ATOM 6012 C CA . LEU B 1 29 ? 36.5 23 -29.609 1 86.94 29 LEU B CA 1
ATOM 6013 C C . LEU B 1 29 ? 36.812 22.531 -31.016 1 86.94 29 LEU B C 1
ATOM 6015 O O . LEU B 1 29 ? 36.688 21.359 -31.344 1 86.94 29 LEU B O 1
ATOM 6019 N N . ASP B 1 30 ? 37.188 23.453 -31.812 1 88.31 30 ASP B N 1
ATOM 6020 C CA . ASP B 1 30 ? 37.562 23.125 -33.188 1 88.31 30 ASP B CA 1
ATOM 6021 C C . ASP B 1 30 ? 38.75 22.172 -33.219 1 88.31 30 ASP B C 1
ATOM 6023 O O . ASP B 1 30 ? 38.781 21.219 -34 1 88.31 30 ASP B O 1
ATOM 6027 N N . LYS B 1 31 ? 39.625 22.469 -32.375 1 87.81 31 LYS B N 1
ATOM 6028 C CA . LYS B 1 31 ? 40.812 21.609 -32.312 1 87.81 31 LYS B CA 1
ATOM 6029 C C . LYS B 1 31 ? 40.438 20.219 -31.812 1 87.81 31 LYS B C 1
ATOM 6031 O O . LYS B 1 31 ? 40.969 19.219 -32.312 1 87.81 31 LYS B O 1
ATOM 6036 N N . ILE B 1 32 ? 39.562 20.266 -30.938 1 87.25 32 ILE B N 1
ATOM 6037 C CA . ILE B 1 32 ? 39.125 19 -30.328 1 87.25 32 ILE B CA 1
ATOM 6038 C C . ILE B 1 32 ? 38.438 18.125 -31.359 1 87.25 32 ILE B C 1
ATOM 6040 O O . ILE B 1 32 ? 38.75 16.938 -31.469 1 87.25 32 ILE B O 1
ATOM 6044 N N . VAL B 1 33 ? 37.625 18.672 -32.125 1 91.12 33 VAL B N 1
ATOM 6045 C CA . VAL B 1 33 ? 36.875 17.891 -33.125 1 91.12 33 VAL B CA 1
ATOM 6046 C C . VAL B 1 33 ? 37.844 17.359 -34.156 1 91.12 33 VAL B C 1
ATOM 6048 O O . VAL B 1 33 ? 37.688 16.25 -34.688 1 91.12 33 VAL B O 1
ATOM 6051 N N . VAL B 1 34 ? 38.781 18.125 -34.531 1 89.5 34 VAL B N 1
ATOM 6052 C CA . VAL B 1 34 ? 39.812 17.688 -35.5 1 89.5 34 VAL B CA 1
ATOM 6053 C C . VAL B 1 34 ? 40.594 16.516 -34.906 1 89.5 34 VAL B C 1
ATOM 6055 O O . VAL B 1 34 ? 40.844 15.531 -35.625 1 89.5 34 VAL B O 1
ATOM 6058 N N . LEU B 1 35 ? 40.938 16.672 -33.688 1 86.69 35 LEU B N 1
ATOM 6059 C CA . LEU B 1 35 ? 41.688 15.633 -33.031 1 86.69 35 LEU B CA 1
ATOM 6060 C C . LEU B 1 35 ? 40.906 14.328 -32.969 1 86.69 35 LEU B C 1
ATOM 6062 O O . LEU B 1 35 ? 41.438 13.25 -33.219 1 86.69 35 LEU B O 1
ATOM 6066 N N . ILE B 1 36 ? 39.656 14.43 -32.656 1 88.25 36 ILE B N 1
ATOM 6067 C CA . ILE B 1 36 ? 38.812 13.258 -32.562 1 88.25 36 ILE B CA 1
ATOM 6068 C C . ILE B 1 36 ? 38.656 12.594 -33.938 1 88.25 36 ILE B C 1
ATOM 6070 O O . ILE B 1 36 ? 38.812 11.375 -34.062 1 88.25 36 ILE B O 1
ATOM 6074 N N . ALA B 1 37 ? 38.375 13.367 -34.875 1 88.38 37 ALA B N 1
ATOM 6075 C CA . ALA B 1 37 ? 38.25 12.859 -36.25 1 88.38 37 ALA B CA 1
ATOM 6076 C C . ALA B 1 37 ? 39.5 12.125 -36.719 1 88.38 37 ALA B C 1
ATOM 6078 O O . ALA B 1 37 ? 39.406 11.047 -37.312 1 88.38 37 ALA B O 1
ATOM 6079 N N . ALA B 1 38 ? 40.594 12.688 -36.438 1 84.88 38 ALA B N 1
ATOM 6080 C CA . ALA B 1 38 ? 41.875 12.109 -36.812 1 84.88 38 ALA B CA 1
ATOM 6081 C C . ALA B 1 38 ? 42.125 10.789 -36.094 1 84.88 38 ALA B C 1
ATOM 6083 O O . ALA B 1 38 ? 42.531 9.805 -36.719 1 84.88 38 ALA B O 1
ATOM 6084 N N . ASN B 1 39 ? 41.875 10.781 -34.906 1 81.94 39 ASN B N 1
ATOM 6085 C CA . ASN B 1 39 ? 42.125 9.594 -34.094 1 81.94 39 ASN B CA 1
ATOM 6086 C C . ASN B 1 39 ? 41.188 8.453 -34.469 1 81.94 39 ASN B C 1
ATOM 6088 O O . ASN B 1 39 ? 41.594 7.285 -34.406 1 81.94 39 ASN B O 1
ATOM 6092 N N . MET B 1 40 ? 40 8.828 -34.75 1 82.69 40 MET B N 1
ATOM 6093 C CA . MET B 1 40 ? 39 7.824 -35.031 1 82.69 40 MET B CA 1
ATOM 6094 C C . MET B 1 40 ? 38.969 7.484 -36.531 1 82.69 40 MET B C 1
ATOM 6096 O O . MET B 1 40 ? 38.156 6.676 -36.969 1 82.69 40 MET B O 1
ATOM 6100 N N . VAL B 1 41 ? 39.875 8.062 -37.312 1 81.25 41 VAL B N 1
ATOM 6101 C CA . VAL B 1 41 ? 39.906 7.918 -38.75 1 81.25 41 VAL B CA 1
ATOM 6102 C C . VAL B 1 41 ? 38.5 8.156 -39.344 1 81.25 41 VAL B C 1
ATOM 6104 O O . VAL B 1 41 ? 38 7.328 -40.094 1 81.25 41 VAL B O 1
ATOM 6107 N N . ALA B 1 42 ? 37.938 9.195 -38.781 1 88 42 ALA B N 1
ATOM 6108 C CA . ALA B 1 42 ? 36.594 9.578 -39.25 1 88 42 ALA B CA 1
ATOM 6109 C C . ALA B 1 42 ? 36.688 10.82 -40.156 1 88 42 ALA B C 1
ATOM 6111 O O . ALA B 1 42 ? 37.594 11.633 -40 1 88 42 ALA B O 1
ATOM 6112 N N . GLU B 1 43 ? 35.812 10.891 -41 1 88.69 43 GLU B N 1
ATOM 6113 C CA . GLU B 1 43 ? 35.75 12.023 -41.938 1 88.69 43 GLU B CA 1
ATOM 6114 C C . GLU B 1 43 ? 35 13.195 -41.344 1 88.69 43 GLU B C 1
ATOM 6116 O O . GLU B 1 43 ? 35.25 14.352 -41.688 1 88.69 43 GLU B O 1
ATOM 6121 N N . VAL B 1 44 ? 34.094 12.844 -40.531 1 91 44 VAL B N 1
ATOM 6122 C CA . VAL B 1 44 ? 33.312 13.898 -39.906 1 91 44 VAL B CA 1
ATOM 6123 C C . VAL B 1 44 ? 33.312 13.711 -38.375 1 91 44 VAL B C 1
ATOM 6125 O O . VAL B 1 44 ? 33.188 12.578 -37.875 1 91 44 VAL B O 1
ATOM 6128 N N . CYS B 1 45 ? 33.469 14.727 -37.594 1 92.12 45 CYS B N 1
ATOM 6129 C CA . CYS B 1 45 ? 33.219 14.805 -36.156 1 92.12 45 CYS B CA 1
ATOM 6130 C C . CYS B 1 45 ? 32.469 16.094 -35.812 1 92.12 45 CYS B C 1
ATOM 6132 O O . CYS B 1 45 ? 32.938 17.188 -36.125 1 92.12 45 CYS B O 1
ATOM 6134 N N . SER B 1 46 ? 31.359 15.93 -35.188 1 92.5 46 SER B N 1
ATOM 6135 C CA . SER B 1 46 ? 30.531 17.094 -34.875 1 92.5 46 SER B CA 1
ATOM 6136 C C . SER B 1 46 ? 30.125 17.078 -33.406 1 92.5 46 SER B C 1
ATOM 6138 O O . SER B 1 46 ? 29.875 16 -32.812 1 92.5 46 SER B O 1
ATOM 6140 N N . VAL B 1 47 ? 30.062 18.203 -32.812 1 91.31 47 VAL B N 1
ATOM 6141 C CA . VAL B 1 47 ? 29.609 18.375 -31.438 1 91.31 47 VAL B CA 1
ATOM 6142 C C . VAL B 1 47 ? 28.344 19.234 -31.422 1 91.31 47 VAL B C 1
ATOM 6144 O O . VAL B 1 47 ? 28.344 20.375 -31.891 1 91.31 47 VAL B O 1
ATOM 6147 N N . TYR B 1 48 ? 27.344 18.625 -30.969 1 89.75 48 TYR B N 1
ATOM 6148 C CA . TYR B 1 48 ? 26.078 19.344 -30.766 1 89.75 48 TYR B CA 1
ATOM 6149 C C . TYR B 1 48 ? 25.844 19.625 -29.281 1 89.75 48 TYR B C 1
ATOM 6151 O O . TYR B 1 48 ? 26.031 18.75 -28.438 1 89.75 48 TYR B O 1
ATOM 6159 N N . VAL B 1 49 ? 25.5 20.766 -28.922 1 87.5 49 VAL B N 1
ATOM 6160 C CA . VAL B 1 49 ? 25.266 21.156 -27.531 1 87.5 49 VAL B CA 1
ATOM 6161 C C . VAL B 1 49 ? 23.781 21.453 -27.328 1 87.5 49 VAL B C 1
ATOM 6163 O O . VAL B 1 49 ? 23.156 22.125 -28.141 1 87.5 49 VAL B O 1
ATOM 6166 N N . LEU B 1 50 ? 23.312 20.891 -26.266 1 84.94 50 LEU B N 1
ATOM 6167 C CA . LEU B 1 50 ? 21.906 21.078 -25.938 1 84.94 50 LEU B CA 1
ATOM 6168 C C . LEU B 1 50 ? 21.672 22.469 -25.344 1 84.94 50 LEU B C 1
ATOM 6170 O O . LEU B 1 50 ? 22.375 22.891 -24.422 1 84.94 50 LEU B O 1
ATOM 6174 N N . ARG B 1 51 ? 20.656 23.125 -25.906 1 77.81 51 ARG B N 1
ATOM 6175 C CA . ARG B 1 51 ? 20.312 24.469 -25.453 1 77.81 51 ARG B CA 1
ATOM 6176 C C . ARG B 1 51 ? 19.172 24.406 -24.438 1 77.81 51 ARG B C 1
ATOM 6178 O O . ARG B 1 51 ? 18.562 23.359 -24.234 1 77.81 51 ARG B O 1
ATOM 6185 N N . ILE B 1 52 ? 18.906 25.531 -23.844 1 69.69 52 ILE B N 1
ATOM 6186 C CA . ILE B 1 52 ? 17.875 25.656 -22.828 1 69.69 52 ILE B CA 1
ATOM 6187 C C . ILE B 1 52 ? 16.5 25.406 -23.438 1 69.69 52 ILE B C 1
ATOM 6189 O O . ILE B 1 52 ? 15.602 24.906 -22.766 1 69.69 52 ILE B O 1
ATOM 6193 N N . ASP B 1 53 ? 16.328 25.75 -24.672 1 67.19 53 ASP B N 1
ATOM 6194 C CA . ASP B 1 53 ? 15.039 25.578 -25.344 1 67.19 53 ASP B CA 1
ATOM 6195 C C . ASP B 1 53 ? 14.883 24.141 -25.859 1 67.19 53 ASP B C 1
ATOM 6197 O O . ASP B 1 53 ? 13.992 23.875 -26.672 1 67.19 53 ASP B O 1
ATOM 6201 N N . ASN B 1 54 ? 15.766 23.281 -25.438 1 77.44 54 ASN B N 1
ATOM 6202 C CA . ASN B 1 54 ? 15.734 21.875 -25.797 1 77.44 54 ASN B CA 1
ATOM 6203 C C . ASN B 1 54 ? 16.031 21.656 -27.281 1 77.44 54 ASN B C 1
ATOM 6205 O O . ASN B 1 54 ? 15.391 20.828 -27.922 1 77.44 54 ASN B O 1
ATOM 6209 N N . THR B 1 55 ? 16.812 22.484 -27.781 1 80.94 55 THR B N 1
ATOM 6210 C CA . THR B 1 55 ? 17.328 22.297 -29.141 1 80.94 55 THR B CA 1
ATOM 6211 C C . THR B 1 55 ? 18.828 22.016 -29.109 1 80.94 55 THR B C 1
ATOM 6213 O O . THR B 1 55 ? 19.5 22.328 -28.125 1 80.94 55 THR B O 1
ATOM 6216 N N . L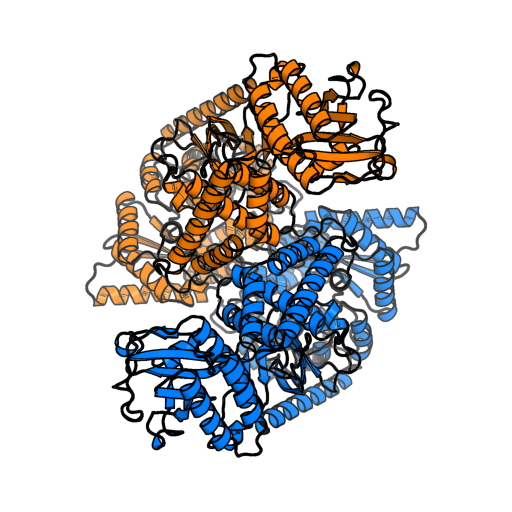EU B 1 56 ? 19.266 21.312 -30.094 1 86.5 56 LEU B N 1
ATOM 6217 C CA . LEU B 1 56 ? 20.672 20.984 -30.234 1 86.5 56 LEU B CA 1
ATOM 6218 C C . LEU B 1 56 ? 21.328 21.875 -31.297 1 86.5 56 LEU B C 1
ATOM 6220 O O . LEU B 1 56 ? 20.859 21.938 -32.438 1 86.5 56 LEU B O 1
ATOM 6224 N N . GLU B 1 57 ? 22.328 22.531 -30.875 1 87.12 57 GLU B N 1
ATOM 6225 C CA . GLU B 1 57 ? 23.062 23.422 -31.781 1 87.12 57 GLU B CA 1
ATOM 6226 C C . GLU B 1 57 ? 24.438 22.859 -32.125 1 87.12 57 GLU B C 1
ATOM 6228 O O . GLU B 1 57 ? 25.125 22.312 -31.25 1 87.12 57 GLU B O 1
ATOM 6233 N N . LEU B 1 58 ? 24.797 23 -33.375 1 88.12 58 LEU B N 1
ATOM 6234 C CA . LEU B 1 58 ? 26.125 22.594 -33.812 1 88.12 58 LEU B CA 1
ATOM 6235 C C . LEU B 1 58 ? 27.188 23.609 -33.375 1 88.12 58 LEU B C 1
ATOM 6237 O O . LEU B 1 58 ? 27.172 24.75 -33.812 1 88.12 58 LEU B O 1
ATOM 6241 N N . TYR B 1 59 ? 28.094 23.188 -32.562 1 88.88 59 TYR B N 1
ATOM 6242 C CA . TYR B 1 59 ? 29.078 24.109 -32 1 88.88 59 TYR B CA 1
ATOM 6243 C C . TYR B 1 59 ? 30.422 23.969 -32.688 1 88.88 59 TYR B C 1
ATOM 6245 O O . TYR B 1 59 ? 31.219 24.906 -32.75 1 88.88 59 TYR B O 1
ATOM 6253 N N . ALA B 1 60 ? 30.688 22.719 -33.156 1 90.38 60 ALA B N 1
ATOM 6254 C CA . ALA B 1 60 ? 31.953 22.453 -33.844 1 90.38 60 ALA B CA 1
ATOM 6255 C C . ALA B 1 60 ? 31.828 21.266 -34.781 1 90.38 60 ALA B C 1
ATOM 6257 O O . ALA B 1 60 ? 31.031 20.344 -34.562 1 90.38 60 ALA B O 1
ATOM 6258 N N . THR B 1 61 ? 32.562 21.297 -35.812 1 91.5 61 THR B N 1
ATOM 6259 C CA . THR B 1 61 ? 32.531 20.172 -36.75 1 91.5 61 THR B CA 1
ATOM 6260 C C . THR B 1 61 ? 33.844 20.094 -37.531 1 91.5 61 THR B C 1
ATOM 6262 O O . THR B 1 61 ? 34.531 21.109 -37.688 1 91.5 61 THR B O 1
ATOM 6265 N N . GLU B 1 62 ? 34.219 18.953 -37.75 1 90.56 62 GLU B N 1
ATOM 6266 C CA . GLU B 1 62 ? 35.25 18.641 -38.75 1 90.56 62 GLU B CA 1
ATOM 6267 C C . GLU B 1 62 ? 34.656 17.781 -39.875 1 90.56 62 GLU B C 1
ATOM 6269 O O . GLU B 1 62 ? 34.062 16.734 -39.594 1 90.56 62 GLU B O 1
ATOM 6274 N N . GLY B 1 63 ? 34.75 18.281 -41.125 1 87 63 GLY B N 1
ATOM 6275 C CA . GLY B 1 63 ? 34.25 17.516 -42.25 1 87 63 GLY B CA 1
ATOM 6276 C C . GLY B 1 63 ? 33 18.125 -42.875 1 87 63 GLY B C 1
ATOM 6277 O O . GLY B 1 63 ? 32.844 18.109 -44.094 1 87 63 GLY B O 1
ATOM 6278 N N . LEU B 1 64 ? 32.125 18.641 -42 1 86 64 LEU B N 1
ATOM 6279 C CA . LEU B 1 64 ? 30.922 19.312 -42.531 1 86 64 LEU B CA 1
ATOM 6280 C C . LEU B 1 64 ? 31.219 20.75 -42.906 1 86 64 LEU B C 1
ATOM 6282 O O . LEU B 1 64 ? 32.375 21.188 -42.844 1 86 64 LEU B O 1
ATOM 6286 N N . ASN B 1 65 ? 30.172 21.438 -43.406 1 83.31 65 ASN B N 1
ATOM 6287 C CA . ASN B 1 65 ? 30.312 22.844 -43.75 1 83.31 65 ASN B CA 1
ATOM 6288 C C . ASN B 1 65 ? 30.594 23.703 -42.5 1 83.31 65 ASN B C 1
ATOM 6290 O O . ASN B 1 65 ? 29.766 23.766 -41.594 1 83.31 65 ASN B O 1
ATOM 6294 N N . ARG B 1 66 ? 31.719 24.281 -42.469 1 84.5 66 ARG B N 1
ATOM 6295 C CA . ARG B 1 66 ? 32.125 25.078 -41.312 1 84.5 66 ARG B CA 1
ATOM 6296 C C . ARG B 1 66 ? 31.172 26.25 -41.094 1 84.5 66 ARG B C 1
ATOM 6298 O O . ARG B 1 66 ? 31.016 26.719 -39.969 1 84.5 66 ARG B O 1
ATOM 6305 N N . GLU B 1 67 ? 30.547 26.672 -42.125 1 84 67 GLU B N 1
ATOM 6306 C CA . GLU B 1 67 ? 29.609 27.781 -42 1 84 67 GLU B CA 1
ATOM 6307 C C . GLU B 1 67 ? 28.344 27.359 -41.25 1 84 67 GLU B C 1
ATOM 6309 O O . GLU B 1 67 ? 27.594 28.219 -40.781 1 84 67 GLU B O 1
ATOM 6314 N N . ALA B 1 68 ? 28.219 26.125 -41.156 1 85.31 68 ALA B N 1
ATOM 6315 C CA . ALA B 1 68 ? 27.016 25.625 -40.5 1 85.31 68 ALA B CA 1
ATOM 6316 C C . ALA B 1 68 ? 27.141 25.703 -38.969 1 85.31 68 ALA B C 1
ATOM 6318 O O . ALA B 1 68 ? 26.141 25.609 -38.25 1 85.31 68 ALA B O 1
ATOM 6319 N N . VAL B 1 69 ? 28.328 25.953 -38.562 1 87.75 69 VAL B N 1
ATOM 6320 C CA . VAL B 1 69 ? 28.562 26.016 -37.125 1 87.75 69 VAL B CA 1
ATOM 6321 C C . VAL B 1 69 ? 27.797 27.188 -36.5 1 87.75 69 VAL B C 1
ATOM 6323 O O . VAL B 1 69 ? 27.828 28.297 -37.031 1 87.75 69 VAL B O 1
ATOM 6326 N N . HIS B 1 70 ? 27.078 26.922 -35.5 1 86.31 70 HIS B N 1
ATOM 6327 C CA . HIS B 1 70 ? 26.25 27.844 -34.75 1 86.31 70 HIS B CA 1
ATOM 6328 C C . HIS B 1 70 ? 25.031 28.281 -35.562 1 86.31 70 HIS B C 1
ATOM 6330 O O . HIS B 1 70 ? 24.281 29.156 -35.125 1 86.31 70 HIS B O 1
ATOM 6336 N N . GLN B 1 71 ? 24.797 27.703 -36.688 1 80.19 71 GLN B N 1
ATOM 6337 C CA . GLN B 1 71 ? 23.625 28 -37.5 1 80.19 71 GLN B CA 1
ATOM 6338 C C . GLN B 1 71 ? 22.688 26.797 -37.562 1 80.19 71 GLN B C 1
ATOM 6340 O O . GLN B 1 71 ? 21.469 26.969 -37.75 1 80.19 71 GLN B O 1
ATOM 6345 N N . THR B 1 72 ? 23.266 25.75 -37.406 1 82.25 72 THR B N 1
ATOM 6346 C CA . THR B 1 72 ? 22.453 24.531 -37.469 1 82.25 72 THR B CA 1
ATOM 6347 C C . THR B 1 72 ? 21.844 24.219 -36.094 1 82.25 72 THR B C 1
ATOM 6349 O O . THR B 1 72 ? 22.578 24.047 -35.125 1 82.25 72 THR B O 1
ATOM 6352 N N . VAL B 1 73 ? 20.547 24.203 -36 1 84.31 73 VAL B N 1
ATOM 6353 C CA . VAL B 1 73 ? 19.812 23.891 -34.781 1 84.31 73 VAL B CA 1
ATOM 6354 C C . VAL B 1 73 ? 18.828 22.75 -35.031 1 84.31 73 VAL B C 1
ATOM 6356 O O . VAL B 1 73 ? 18.109 22.766 -36.062 1 84.31 73 VAL B O 1
ATOM 6359 N N . LEU B 1 74 ? 18.953 21.766 -34.219 1 81.75 74 LEU B N 1
ATOM 6360 C CA . LEU B 1 74 ? 18.062 20.609 -34.281 1 81.75 74 LEU B CA 1
ATOM 6361 C C . LEU B 1 74 ? 17.172 20.531 -33.031 1 81.75 74 LEU B C 1
ATOM 6363 O O . LEU B 1 74 ? 17.562 20.984 -31.969 1 81.75 74 LEU B O 1
ATOM 6367 N N . ASN B 1 75 ? 15.969 20.062 -33.25 1 78.06 75 ASN B N 1
ATOM 6368 C CA . ASN B 1 75 ? 15.164 19.766 -32.094 1 78.06 75 ASN B CA 1
ATOM 6369 C C . ASN B 1 75 ? 15.664 18.516 -31.359 1 78.06 75 ASN B C 1
ATOM 6371 O O . ASN B 1 75 ? 16.156 17.578 -32 1 78.06 75 ASN B O 1
ATOM 6375 N N . ALA B 1 76 ? 15.648 18.5 -30.047 1 73.94 76 ALA B N 1
ATOM 6376 C CA . ALA B 1 76 ? 16.188 17.438 -29.219 1 73.94 76 ALA B CA 1
ATOM 6377 C C . ALA B 1 76 ? 15.508 16.109 -29.5 1 73.94 76 ALA B C 1
ATOM 6379 O O . ALA B 1 76 ? 16.047 15.047 -29.172 1 73.94 76 ALA B O 1
ATOM 6380 N N . HIS B 1 77 ? 14.414 16.062 -30.141 1 71.31 77 HIS B N 1
ATOM 6381 C CA . HIS B 1 77 ? 13.719 14.82 -30.422 1 71.31 77 HIS B CA 1
ATOM 6382 C C . HIS B 1 77 ? 13.75 14.492 -31.906 1 71.31 77 HIS B C 1
ATOM 6384 O O . HIS B 1 77 ? 13.125 13.523 -32.344 1 71.31 77 HIS B O 1
ATOM 6390 N N . GLU B 1 78 ? 14.555 15.242 -32.625 1 73.38 78 GLU B N 1
ATOM 6391 C CA . GLU B 1 78 ? 14.562 15.07 -34.062 1 73.38 78 GLU B CA 1
ATOM 6392 C C . GLU B 1 78 ? 15.867 14.453 -34.531 1 73.38 78 GLU B C 1
ATOM 6394 O O . GLU B 1 78 ? 16.938 14.797 -34.031 1 73.38 78 GLU B O 1
ATOM 6399 N N . GLY B 1 79 ? 15.711 13.469 -35.406 1 77.12 79 GLY B N 1
ATOM 6400 C CA . GLY B 1 79 ? 16.891 12.891 -36.062 1 77.12 79 GLY B CA 1
ATOM 6401 C C . GLY B 1 79 ? 17.609 11.891 -35.188 1 77.12 79 GLY B C 1
ATOM 6402 O O . GLY B 1 79 ? 17.156 11.586 -34.062 1 77.12 79 GLY B O 1
ATOM 6403 N N . LEU B 1 80 ? 18.75 11.477 -35.688 1 82.56 80 LEU B N 1
ATOM 6404 C CA . LEU B 1 80 ? 19.547 10.508 -34.969 1 82.56 80 LEU B CA 1
ATOM 6405 C C . LEU B 1 80 ? 20.219 11.164 -33.75 1 82.56 80 LEU B C 1
ATOM 6407 O O . LEU B 1 80 ? 20.312 10.562 -32.688 1 82.56 80 LEU B O 1
ATOM 6411 N N . VAL B 1 81 ? 20.609 12.383 -34 1 86.5 81 VAL B N 1
ATOM 6412 C CA . VAL B 1 81 ? 21.25 13.141 -32.906 1 86.5 81 VAL B CA 1
ATOM 6413 C C . VAL B 1 81 ? 20.234 13.383 -31.797 1 86.5 81 VAL B C 1
ATOM 6415 O O . VAL B 1 81 ? 20.562 13.234 -30.609 1 86.5 81 VAL B O 1
ATOM 6418 N N . GLY B 1 82 ? 19.125 13.695 -32.219 1 82.19 82 GLY B N 1
ATOM 6419 C CA . GLY B 1 82 ? 18.062 13.867 -31.219 1 82.19 82 GLY B CA 1
ATOM 6420 C C . GLY B 1 82 ? 17.734 12.586 -30.469 1 82.19 82 GLY B C 1
ATOM 6421 O O . GLY B 1 82 ? 17.5 12.617 -29.25 1 82.19 82 GLY B O 1
ATOM 6422 N N . LEU B 1 83 ? 17.766 11.555 -31.125 1 79.56 83 LEU B N 1
ATOM 6423 C CA . LEU B 1 83 ? 17.5 10.258 -30.516 1 79.56 83 LEU B CA 1
ATOM 6424 C C . LEU B 1 83 ? 18.547 9.938 -29.453 1 79.56 83 LEU B C 1
ATOM 6426 O O . LEU B 1 83 ? 18.219 9.453 -28.375 1 79.56 83 LEU B O 1
ATOM 6430 N N . VAL B 1 84 ? 19.797 10.195 -29.75 1 85.19 84 VAL B N 1
ATOM 6431 C CA . VAL B 1 84 ? 20.891 9.969 -28.812 1 85.19 84 VAL B CA 1
ATOM 6432 C C . VAL B 1 84 ? 20.703 10.852 -27.594 1 85.19 84 VAL B C 1
ATOM 6434 O O . VAL B 1 84 ? 20.922 10.406 -26.453 1 85.19 84 VAL B O 1
ATOM 6437 N N . ALA B 1 85 ? 20.266 11.984 -27.812 1 83.25 85 ALA B N 1
ATOM 6438 C CA . ALA B 1 85 ? 20.078 12.93 -26.719 1 83.25 85 ALA B CA 1
ATOM 6439 C C . ALA B 1 85 ? 18.922 12.508 -25.812 1 83.25 85 ALA B C 1
ATOM 6441 O O . ALA B 1 85 ? 19.016 12.57 -24.594 1 83.25 85 ALA B O 1
ATOM 6442 N N . SER B 1 86 ? 17.891 12.094 -26.422 1 77.56 86 SER B N 1
ATOM 6443 C CA . SER B 1 86 ? 16.688 11.742 -25.703 1 77.56 86 SER B CA 1
ATOM 6444 C C . SER B 1 86 ? 16.859 10.43 -24.938 1 77.56 86 SER B C 1
ATOM 6446 O O . SER B 1 86 ? 16.422 10.305 -23.797 1 77.56 86 SER B O 1
ATOM 6448 N N . GLU B 1 87 ? 17.562 9.555 -25.562 1 73.94 87 GLU B N 1
ATOM 6449 C CA . GLU B 1 87 ? 17.719 8.234 -24.969 1 73.94 87 GLU B CA 1
ATOM 6450 C C . GLU B 1 87 ? 18.953 8.188 -24.062 1 73.94 87 GLU B C 1
ATOM 6452 O O . GLU B 1 87 ? 19.078 7.309 -23.219 1 73.94 87 GLU B O 1
ATOM 6457 N N . ALA B 1 88 ? 19.797 9.117 -24.266 1 76.94 88 ALA B N 1
ATOM 6458 C CA . ALA B 1 88 ? 21.031 9.203 -23.5 1 76.94 88 ALA B CA 1
ATOM 6459 C C . ALA B 1 88 ? 21.828 7.898 -23.594 1 76.94 88 ALA B C 1
ATOM 6461 O O . ALA B 1 88 ? 22.375 7.43 -22.594 1 76.94 88 ALA B O 1
ATOM 6462 N N . THR B 1 89 ? 21.703 7.266 -24.734 1 79.25 89 THR B N 1
ATOM 6463 C CA . THR B 1 89 ? 22.484 6.066 -25.047 1 79.25 89 THR B CA 1
ATOM 6464 C C . THR B 1 89 ? 23.188 6.203 -26.391 1 79.25 89 THR B C 1
ATOM 6466 O O . THR B 1 89 ? 22.688 6.879 -27.297 1 79.25 89 THR B O 1
ATOM 6469 N N . PRO B 1 90 ? 24.391 5.578 -26.5 1 85.19 90 PRO B N 1
ATOM 6470 C CA . PRO B 1 90 ? 25.094 5.637 -27.781 1 85.19 90 PRO B CA 1
ATOM 6471 C C . PRO B 1 90 ? 24.312 4.941 -28.906 1 85.19 90 PRO B C 1
ATOM 6473 O O . PRO B 1 90 ? 23.641 3.943 -28.656 1 85.19 90 PRO B O 1
ATOM 6476 N N . LEU B 1 91 ? 24.391 5.461 -30 1 85.31 91 LEU B N 1
ATOM 6477 C CA . LEU B 1 91 ? 23.781 4.898 -31.203 1 85.31 91 LEU B CA 1
ATOM 6478 C C . LEU B 1 91 ? 24.859 4.617 -32.25 1 85.31 91 LEU B C 1
ATOM 6480 O O . LEU B 1 91 ? 25.578 5.527 -32.688 1 85.31 91 LEU B O 1
ATOM 6484 N N . ASN B 1 92 ? 25.062 3.352 -32.562 1 86.81 92 ASN B N 1
ATOM 6485 C CA . ASN B 1 92 ? 26.047 2.887 -33.531 1 86.81 92 ASN B CA 1
ATOM 6486 C C . ASN B 1 92 ? 25.391 2.236 -34.75 1 86.81 92 ASN B C 1
ATOM 6488 O O . ASN B 1 92 ? 24.859 1.127 -34.656 1 86.81 92 ASN B O 1
ATOM 6492 N N . LEU B 1 93 ? 25.422 3.02 -35.844 1 83.56 93 LEU B N 1
ATOM 6493 C CA . LEU B 1 93 ? 24.719 2.559 -37.031 1 83.56 93 LEU B CA 1
ATOM 6494 C C . LEU B 1 93 ? 25.688 2.424 -38.219 1 83.56 93 LEU B C 1
ATOM 6496 O O . LEU B 1 93 ? 26.531 3.299 -38.438 1 83.56 93 LEU B O 1
ATOM 6500 N N . SER B 1 94 ? 25.609 1.348 -38.969 1 83.62 94 SER B N 1
ATOM 6501 C CA . SER B 1 94 ? 26.391 1.161 -40.156 1 83.62 94 SER B CA 1
ATOM 6502 C C . SER B 1 94 ? 25.844 1.977 -41.312 1 83.62 94 SER B C 1
ATOM 6504 O O . SER B 1 94 ? 26.578 2.35 -42.25 1 83.62 94 SER B O 1
ATOM 6506 N N . ASP B 1 95 ? 24.531 2.141 -41.219 1 80.31 95 ASP B N 1
ATOM 6507 C CA . ASP B 1 95 ? 23.859 2.949 -42.25 1 80.31 95 ASP B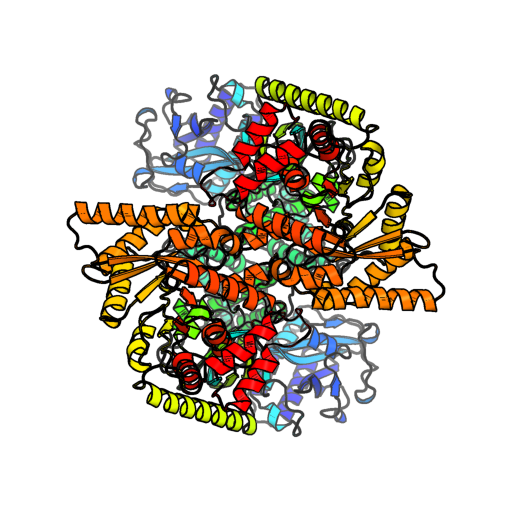 CA 1
ATOM 6508 C C . ASP B 1 95 ? 22.812 3.861 -41.625 1 80.31 95 ASP B C 1
ATOM 6510 O O . ASP B 1 95 ? 21.672 3.445 -41.406 1 80.31 95 ASP B O 1
ATOM 6514 N N . ALA B 1 96 ? 23.219 5.09 -41.469 1 80.06 96 ALA B N 1
ATOM 6515 C CA . ALA B 1 96 ? 22.375 6.074 -40.781 1 80.06 96 ALA B CA 1
ATOM 6516 C C . ALA B 1 96 ? 21.141 6.414 -41.625 1 80.06 96 ALA B C 1
ATOM 6518 O O . ALA B 1 96 ? 20.062 6.684 -41.062 1 80.06 96 ALA B O 1
ATOM 6519 N N . GLN B 1 97 ? 21.219 6.363 -42.875 1 74.56 97 GLN B N 1
ATOM 6520 C CA . GLN B 1 97 ? 20.141 6.797 -43.781 1 74.56 97 GLN B CA 1
ATOM 6521 C C . GLN B 1 97 ? 18.969 5.816 -43.75 1 74.56 97 GLN B C 1
ATOM 6523 O O . GLN B 1 97 ? 17.828 6.191 -44.031 1 74.56 97 GLN B O 1
ATOM 6528 N N . SER B 1 98 ? 19.281 4.594 -43.344 1 72.31 98 SER B N 1
ATOM 6529 C CA . SER B 1 98 ? 18.234 3.576 -43.344 1 72.31 98 SER B CA 1
ATOM 6530 C C . SER B 1 98 ? 17.469 3.602 -42.031 1 72.31 98 SER B C 1
ATOM 6532 O O . SER B 1 98 ? 16.406 2.988 -41.906 1 72.31 98 SER B O 1
ATOM 6534 N N . HIS B 1 99 ? 17.984 4.316 -41.094 1 73.88 99 HIS B N 1
ATOM 6535 C CA . HIS B 1 99 ? 17.312 4.363 -39.781 1 73.88 99 HIS B CA 1
ATOM 6536 C C . HIS B 1 99 ? 16.094 5.27 -39.812 1 73.88 99 HIS B C 1
ATOM 6538 O O . HIS B 1 99 ? 16.125 6.348 -40.438 1 73.88 99 HIS B O 1
ATOM 6544 N N . PRO B 1 100 ? 15.023 4.898 -39.219 1 69.25 100 PRO B N 1
ATOM 6545 C CA . PRO B 1 100 ? 13.766 5.648 -39.281 1 69.25 100 PRO B CA 1
ATOM 6546 C C . PRO B 1 100 ? 13.891 7.055 -38.688 1 69.25 100 PRO B C 1
ATOM 6548 O O . PRO B 1 100 ? 13.172 7.965 -39.125 1 69.25 100 PRO B O 1
ATOM 6551 N N . ALA B 1 101 ? 14.727 7.254 -37.812 1 68.06 101 ALA B N 1
ATOM 6552 C CA . ALA B 1 101 ? 14.836 8.555 -37.156 1 68.06 101 ALA B CA 1
ATOM 6553 C C . ALA B 1 101 ? 15.789 9.477 -37.938 1 68.06 101 ALA B C 1
ATOM 6555 O O . ALA B 1 101 ? 16.016 10.617 -37.531 1 68.06 101 ALA B O 1
ATOM 6556 N N . PHE B 1 102 ? 16.25 9.031 -39.062 1 73.31 102 PHE B N 1
ATOM 6557 C CA . PHE B 1 102 ? 17.219 9.828 -39.812 1 73.31 102 PHE B CA 1
ATOM 6558 C C . PHE B 1 102 ? 16.578 11.078 -40.375 1 73.31 102 PHE B C 1
ATOM 6560 O O . PHE B 1 102 ? 15.516 11 -41 1 73.31 102 PHE B O 1
ATOM 6567 N N . SER B 1 103 ? 17.016 12.203 -39.906 1 68.69 103 SER B N 1
ATOM 6568 C CA . SER B 1 103 ? 16.547 13.477 -40.469 1 68.69 103 SER B CA 1
ATOM 6569 C C . SER B 1 103 ? 17.672 14.203 -41.188 1 68.69 103 SER B C 1
ATOM 6571 O O . SER B 1 103 ? 18.75 14.43 -40.625 1 68.69 103 SER B O 1
ATOM 6573 N N . PHE B 1 104 ? 17.391 14.562 -42.5 1 61.66 104 PHE B N 1
ATOM 6574 C CA . PHE B 1 104 ? 18.391 15.164 -43.375 1 61.66 104 PHE B CA 1
ATOM 6575 C C . PHE B 1 104 ? 18.328 16.688 -43.312 1 61.66 104 PHE B C 1
ATOM 6577 O O . PHE B 1 104 ? 17.234 17.266 -43.375 1 61.66 104 PHE B O 1
ATOM 6584 N N . ARG B 1 105 ? 19.422 17.344 -42.906 1 64.62 105 ARG B N 1
ATOM 6585 C CA . ARG B 1 105 ? 19.531 18.797 -43 1 64.62 105 ARG B CA 1
ATOM 6586 C C . ARG B 1 105 ? 20.469 19.203 -44.125 1 64.62 105 ARG B C 1
ATOM 6588 O O . ARG B 1 105 ? 21.688 19.031 -44.031 1 64.62 105 ARG B O 1
ATOM 6595 N N . PRO B 1 106 ? 19.938 19.797 -45.219 1 64.38 106 PRO B N 1
ATOM 6596 C CA . PRO B 1 106 ? 20.75 20.125 -46.406 1 64.38 106 PRO B CA 1
ATOM 6597 C C . PRO B 1 106 ? 21.922 21.031 -46.094 1 64.38 106 PRO B C 1
ATOM 6599 O O . PRO B 1 106 ? 22.953 20.984 -46.75 1 64.38 106 PRO B O 1
ATOM 6602 N N . GLU B 1 107 ? 21.844 21.828 -44.969 1 67.94 107 GLU B N 1
ATOM 6603 C CA . GLU B 1 107 ? 22.875 22.812 -44.688 1 67.94 107 GLU B CA 1
ATOM 6604 C C . GLU B 1 107 ? 24.156 22.125 -44.219 1 67.94 107 GLU B C 1
ATOM 6606 O O . GLU B 1 107 ? 25.234 22.703 -44.281 1 67.94 107 GLU B O 1
ATOM 6611 N N . THR B 1 108 ? 24.156 20.922 -43.812 1 70.94 108 THR B N 1
ATOM 6612 C CA . THR B 1 108 ? 25.328 20.281 -43.219 1 70.94 108 THR B CA 1
ATOM 6613 C C . THR B 1 108 ? 26.078 19.453 -44.25 1 70.94 108 THR B C 1
ATOM 6615 O O . THR B 1 108 ? 27.266 19.156 -44.062 1 70.94 108 THR B O 1
ATOM 6618 N N . GLY B 1 109 ? 25.484 19.203 -45.406 1 65.94 109 GLY B N 1
ATOM 6619 C CA . GLY B 1 109 ? 26.125 18.391 -46.469 1 65.94 109 GLY B CA 1
ATOM 6620 C C . GLY B 1 109 ? 26.344 16.953 -46.031 1 65.94 109 GLY B C 1
ATOM 6621 O O . GLY B 1 109 ? 27.328 16.328 -46.438 1 65.94 109 GLY B O 1
ATOM 6622 N N . GLU B 1 110 ? 25.484 16.344 -45.281 1 67.44 110 GLU B N 1
ATOM 6623 C CA . GLU B 1 110 ? 25.719 15.039 -44.656 1 67.44 110 GLU B CA 1
ATOM 6624 C C . GLU B 1 110 ? 25.234 13.906 -45.531 1 67.44 110 GLU B C 1
ATOM 6626 O O . GLU B 1 110 ? 25.266 12.734 -45.156 1 67.44 110 GLU B O 1
ATOM 6631 N N . GLU B 1 111 ? 24.922 14.086 -46.781 1 69.69 111 GLU B N 1
ATOM 6632 C CA . GLU B 1 111 ? 24.297 13.094 -47.625 1 69.69 111 GLU B CA 1
ATOM 6633 C C . GLU B 1 111 ? 25.281 11.984 -48 1 69.69 111 GLU B C 1
ATOM 6635 O O . GLU B 1 111 ? 24.875 10.859 -48.281 1 69.69 111 GLU B O 1
ATOM 6640 N N . ILE B 1 112 ? 26.5 12.273 -47.938 1 75.31 112 ILE B N 1
ATOM 6641 C CA . ILE B 1 112 ? 27.469 11.336 -48.469 1 75.31 112 ILE B CA 1
ATOM 6642 C C . ILE B 1 112 ? 27.938 10.383 -47.375 1 75.31 112 ILE B C 1
ATOM 6644 O O . ILE B 1 112 ? 28.656 9.414 -47.656 1 75.31 112 ILE B O 1
ATOM 6648 N N . TYR B 1 113 ? 27.5 10.57 -46.219 1 81.69 113 TYR B N 1
ATOM 6649 C CA . TYR B 1 113 ? 28.016 9.758 -45.125 1 81.69 113 TYR B CA 1
ATOM 6650 C C . TYR B 1 113 ? 27.016 8.664 -44.719 1 81.69 113 TYR B C 1
ATOM 6652 O O . TYR B 1 113 ? 25.812 8.914 -44.656 1 81.69 113 TYR B O 1
ATOM 6660 N N . HIS B 1 114 ? 27.516 7.488 -44.406 1 83.56 114 HIS B N 1
ATOM 6661 C CA . HIS B 1 114 ? 26.656 6.352 -44.125 1 83.56 114 HIS B CA 1
ATOM 6662 C C . HIS B 1 114 ? 26.797 5.91 -42.656 1 83.56 114 HIS B C 1
ATOM 6664 O O . HIS B 1 114 ? 25.797 5.82 -41.938 1 83.56 114 HIS B O 1
ATOM 6670 N N . SER B 1 115 ? 28.078 5.719 -42.312 1 88.19 115 SER B N 1
ATOM 6671 C CA . SER B 1 115 ? 28.266 5.262 -40.938 1 88.19 115 SER B CA 1
ATOM 6672 C C . SER B 1 115 ? 28.031 6.391 -39.938 1 88.19 115 SER B C 1
ATOM 6674 O O . SER B 1 115 ? 28.391 7.539 -40.188 1 88.19 115 SER B O 1
ATOM 6676 N N . PHE B 1 116 ? 27.391 6.055 -38.781 1 90.06 116 PHE B N 1
ATOM 6677 C CA . PHE B 1 116 ? 27.047 7.039 -37.75 1 90.06 116 PHE B CA 1
ATOM 6678 C C . PHE B 1 116 ? 27.312 6.48 -36.375 1 90.06 116 PHE B C 1
ATOM 6680 O O . PHE B 1 116 ? 26.844 5.387 -36.031 1 90.06 116 PHE B O 1
ATOM 6687 N N . LEU B 1 117 ? 28.062 7.219 -35.594 1 90.75 117 LEU B N 1
ATOM 6688 C CA . LEU B 1 117 ? 28.203 6.941 -34.188 1 90.75 117 LEU B CA 1
ATOM 6689 C C . LEU B 1 117 ? 27.906 8.188 -33.344 1 90.75 117 LEU B C 1
ATOM 6691 O O . LEU B 1 117 ? 28.625 9.188 -33.438 1 90.75 117 LEU B O 1
ATOM 6695 N N . GLY B 1 118 ? 26.828 8.102 -32.688 1 91.38 118 GLY B N 1
ATOM 6696 C CA . GLY B 1 118 ? 26.469 9.172 -31.781 1 91.38 118 GLY B CA 1
ATOM 6697 C C . GLY B 1 118 ? 26.516 8.766 -30.312 1 91.38 118 GLY B C 1
ATOM 6698 O O . GLY B 1 118 ? 26.031 7.695 -29.953 1 91.38 118 GLY B O 1
ATOM 6699 N N . VAL B 1 119 ? 27.203 9.602 -29.5 1 90.12 119 VAL B N 1
ATOM 6700 C CA . VAL B 1 119 ? 27.281 9.359 -28.062 1 90.12 119 VAL B CA 1
ATOM 6701 C C . VAL B 1 119 ? 26.781 10.594 -27.297 1 90.12 119 VAL B C 1
ATOM 6703 O O . VAL B 1 119 ? 27.062 11.727 -27.688 1 90.12 119 VAL B O 1
ATOM 6706 N N . PRO B 1 120 ? 26 10.312 -26.297 1 88.75 120 PRO B N 1
ATOM 6707 C CA . PRO B 1 120 ? 25.531 11.453 -25.5 1 88.75 120 PRO B CA 1
ATOM 6708 C C . PRO B 1 120 ? 26.609 12.047 -24.609 1 88.75 120 PRO B C 1
ATOM 6710 O O . PRO B 1 120 ? 27.453 11.305 -24.078 1 88.75 120 PRO B O 1
ATOM 6713 N N . ILE B 1 121 ? 26.656 13.328 -24.562 1 85.38 121 ILE B N 1
ATOM 6714 C CA . ILE B 1 121 ? 27.5 14.031 -23.594 1 85.38 121 ILE B CA 1
ATOM 6715 C C . ILE B 1 121 ? 26.734 14.188 -22.281 1 85.38 121 ILE B C 1
ATOM 6717 O O . ILE B 1 121 ? 25.812 15.008 -22.188 1 85.38 121 ILE B O 1
ATOM 6721 N N . LEU B 1 122 ? 27.188 13.359 -21.375 1 77.38 122 LEU B N 1
ATOM 6722 C CA . LEU B 1 122 ? 26.422 13.273 -20.141 1 77.38 122 LEU B CA 1
ATOM 6723 C C . LEU B 1 122 ? 27.219 13.859 -18.969 1 77.38 122 LEU B C 1
ATOM 6725 O O . LEU B 1 122 ? 28.438 13.695 -18.891 1 77.38 122 LEU B O 1
ATOM 6729 N N . ARG B 1 123 ? 26.516 14.547 -18.141 1 70.12 123 ARG B N 1
ATOM 6730 C CA . ARG B 1 123 ? 27.047 14.984 -16.844 1 70.12 123 ARG B CA 1
ATOM 6731 C C . ARG B 1 123 ? 26.031 14.734 -15.727 1 70.12 123 ARG B C 1
ATOM 6733 O O . ARG B 1 123 ? 24.938 15.305 -15.727 1 70.12 123 ARG B O 1
ATOM 6740 N N . ALA B 1 124 ? 26.438 13.891 -14.781 1 65.19 124 ALA B N 1
ATOM 6741 C CA . ALA B 1 124 ? 25.578 13.562 -13.648 1 65.19 124 ALA B CA 1
ATOM 6742 C C . ALA B 1 124 ? 24.219 13.055 -14.125 1 65.19 124 ALA B C 1
ATOM 6744 O O . ALA B 1 124 ? 23.172 13.438 -13.578 1 65.19 124 ALA B O 1
ATOM 6745 N N . GLY B 1 125 ? 24.344 12.414 -15.227 1 67.81 125 GLY B N 1
ATOM 6746 C CA . GLY B 1 125 ? 23.125 11.797 -15.734 1 67.81 125 GLY B CA 1
ATOM 6747 C C . GLY B 1 125 ? 22.359 12.695 -16.688 1 67.81 125 GLY B C 1
ATOM 6748 O O . GLY B 1 125 ? 21.406 12.258 -17.328 1 67.81 125 GLY B O 1
ATOM 6749 N N . ASN B 1 126 ? 22.734 13.922 -16.797 1 74.06 126 ASN B N 1
ATOM 6750 C CA . ASN B 1 126 ? 22.047 14.867 -17.672 1 74.06 126 ASN B CA 1
ATOM 6751 C C . ASN B 1 126 ? 22.734 14.938 -19.047 1 74.06 126 ASN B C 1
ATOM 6753 O O . ASN B 1 126 ? 23.969 14.922 -19.125 1 74.06 126 ASN B O 1
ATOM 6757 N N . THR B 1 127 ? 21.875 15.047 -19.984 1 79.88 127 THR B N 1
ATOM 6758 C CA . THR B 1 127 ? 22.422 15.188 -21.328 1 79.88 127 THR B CA 1
ATOM 6759 C C . THR B 1 127 ? 22.75 16.656 -21.625 1 79.88 127 THR B C 1
ATOM 6761 O O . THR B 1 127 ? 21.891 17.516 -21.547 1 79.88 127 THR B O 1
ATOM 6764 N N . LEU B 1 128 ? 23.938 16.922 -21.938 1 80.25 128 LEU B N 1
ATOM 6765 C CA . LEU B 1 128 ? 24.391 18.281 -22.25 1 80.25 128 LEU B CA 1
ATOM 6766 C C . LEU B 1 128 ? 24.531 18.469 -23.766 1 80.25 128 LEU B C 1
ATOM 6768 O O . LEU B 1 128 ? 24.609 19.594 -24.25 1 80.25 128 LEU B O 1
ATOM 6772 N N . GLY B 1 129 ? 24.594 17.297 -24.422 1 86.75 129 GLY B N 1
ATOM 6773 C CA . GLY B 1 129 ? 24.797 17.344 -25.859 1 86.75 129 GLY B CA 1
ATOM 6774 C C . GLY B 1 129 ? 25.016 15.969 -26.469 1 86.75 129 GLY B C 1
ATOM 6775 O O . GLY B 1 129 ? 24.719 14.953 -25.844 1 86.75 129 GLY B O 1
ATOM 6776 N N . VAL B 1 130 ? 25.516 16.047 -27.781 1 91.81 130 VAL B N 1
ATOM 6777 C CA . VAL B 1 130 ? 25.766 14.797 -28.5 1 91.81 130 VAL B CA 1
ATOM 6778 C C . VAL B 1 130 ? 27.047 14.93 -29.328 1 91.81 130 VAL B C 1
ATOM 6780 O O . VAL B 1 130 ? 27.281 15.961 -29.969 1 91.81 130 VAL B O 1
ATOM 6783 N N . LEU B 1 131 ? 27.891 14 -29.219 1 92 131 LEU B N 1
ATOM 6784 C CA . LEU B 1 131 ? 29.094 13.875 -30.031 1 92 131 LEU B CA 1
ATOM 6785 C C . LEU B 1 131 ? 28.891 12.852 -31.156 1 92 131 LEU B C 1
ATOM 6787 O O . LEU B 1 131 ? 28.484 11.719 -30.891 1 92 131 LEU B O 1
ATOM 6791 N N . VAL B 1 132 ? 29.125 13.281 -32.375 1 92.19 132 VAL B N 1
ATOM 6792 C CA . VAL B 1 132 ? 28.812 12.43 -33.531 1 92.19 132 VAL B CA 1
ATOM 6793 C C . VAL B 1 132 ? 30.047 12.25 -34.406 1 92.19 132 VAL B C 1
ATOM 6795 O O . VAL B 1 132 ? 30.781 13.211 -34.656 1 92.19 132 VAL B O 1
ATOM 6798 N N . VAL B 1 133 ? 30.266 11.031 -34.844 1 92.19 133 VAL B N 1
ATOM 6799 C CA . VAL B 1 133 ? 31.297 10.703 -35.844 1 92.19 133 VAL B CA 1
ATOM 6800 C C . VAL B 1 133 ? 30.672 9.953 -37 1 92.19 133 VAL B C 1
ATOM 6802 O O . VAL B 1 133 ? 29.781 9.125 -36.812 1 92.19 133 VAL B O 1
ATOM 6805 N N . GLN B 1 134 ? 31.109 10.336 -38.188 1 91 134 GLN B N 1
ATOM 6806 C CA . GLN B 1 134 ? 30.547 9.727 -39.406 1 91 134 GLN B CA 1
ATOM 6807 C C . GLN B 1 134 ? 31.641 9.375 -40.406 1 91 134 GLN B C 1
ATOM 6809 O O . GLN B 1 134 ? 32.719 9.977 -40.406 1 91 134 GLN B O 1
ATOM 6814 N N . ASN B 1 135 ? 31.391 8.375 -41.188 1 89.25 135 ASN B N 1
ATOM 6815 C CA . ASN B 1 135 ? 32.25 7.984 -42.312 1 89.25 135 ASN B CA 1
ATOM 6816 C C . ASN B 1 135 ? 31.422 7.738 -43.594 1 89.25 135 ASN B C 1
ATOM 6818 O O . ASN B 1 135 ? 30.234 7.422 -43.5 1 89.25 135 ASN B O 1
ATOM 6822 N N . ARG B 1 136 ? 32.094 7.926 -44.719 1 85.62 136 ARG B N 1
ATOM 6823 C CA . ARG B 1 136 ? 31.453 7.633 -46 1 85.62 136 ARG B CA 1
ATOM 6824 C C . ARG B 1 136 ? 31.266 6.129 -46.188 1 85.62 136 ARG B C 1
ATOM 6826 O O . ARG B 1 136 ? 30.266 5.688 -46.719 1 85.62 136 ARG B O 1
ATOM 6833 N N . ALA B 1 137 ? 32.188 5.406 -45.656 1 84.75 137 ALA B N 1
ATOM 6834 C CA . ALA B 1 137 ? 32.156 3.949 -45.75 1 84.75 137 ALA B CA 1
ATOM 6835 C C . ALA B 1 137 ? 31.125 3.371 -44.781 1 84.75 137 ALA B C 1
ATOM 6837 O O . ALA B 1 137 ? 30.953 3.906 -43.688 1 84.75 137 ALA B O 1
ATOM 6838 N N . LYS B 1 138 ? 30.469 2.416 -45.188 1 86 138 LYS B N 1
ATOM 6839 C CA . LYS B 1 138 ? 29.562 1.695 -44.312 1 86 138 LYS B CA 1
ATOM 6840 C C . LYS B 1 138 ? 30.328 0.783 -43.344 1 86 138 LYS B C 1
ATOM 6842 O O . LYS B 1 138 ? 30.938 -0.199 -43.781 1 86 138 LYS B O 1
ATOM 6847 N N . ARG B 1 139 ? 30.406 1.289 -42.094 1 82.19 139 ARG B N 1
ATOM 6848 C CA . ARG B 1 139 ? 31.094 0.466 -41.094 1 82.19 139 ARG B CA 1
ATOM 6849 C C . ARG B 1 139 ? 30.438 0.611 -39.719 1 82.19 139 ARG B C 1
ATOM 6851 O O . ARG B 1 139 ? 29.766 1.608 -39.438 1 82.19 139 ARG B O 1
ATOM 6858 N N . THR B 1 140 ? 30.594 -0.401 -39 1 86.25 140 THR B N 1
ATOM 6859 C CA . THR B 1 140 ? 30.203 -0.343 -37.594 1 86.25 140 THR B CA 1
ATOM 6860 C C . THR B 1 140 ? 31.422 -0.117 -36.719 1 86.25 140 THR B C 1
ATOM 6862 O O . THR B 1 140 ? 32.438 -0.764 -36.906 1 86.25 140 THR B O 1
ATOM 6865 N N . TYR B 1 141 ? 31.297 0.857 -35.938 1 84.81 141 TYR B N 1
ATOM 6866 C CA . TYR B 1 141 ? 32.406 1.153 -35.031 1 84.81 141 TYR B CA 1
ATOM 6867 C C . TYR B 1 141 ? 32.5 0.078 -33.969 1 84.81 141 TYR B C 1
ATOM 6869 O O . TYR B 1 141 ? 31.5 -0.415 -33.469 1 84.81 141 TYR B O 1
ATOM 6877 N N . VAL B 1 142 ? 33.625 -0.328 -33.656 1 77.5 142 VAL B N 1
ATOM 6878 C CA . VAL B 1 142 ? 33.875 -1.386 -32.688 1 77.5 142 VAL B CA 1
ATOM 6879 C C . VAL B 1 142 ? 33.688 -0.844 -31.281 1 77.5 142 VAL B C 1
ATOM 6881 O O . VAL B 1 142 ? 33.688 0.372 -31.062 1 77.5 142 VAL B O 1
ATOM 6884 N N . GLU B 1 143 ? 33.656 -1.671 -30.406 1 80.12 143 GLU B N 1
ATOM 6885 C CA . GLU B 1 143 ? 33.344 -1.334 -29.016 1 80.12 143 GLU B CA 1
ATOM 6886 C C . GLU B 1 143 ? 34.406 -0.401 -28.422 1 80.12 143 GLU B C 1
ATOM 6888 O O . GLU B 1 143 ? 34.062 0.524 -27.688 1 80.12 143 GLU B O 1
ATOM 6893 N N . GLU B 1 144 ? 35.562 -0.664 -28.75 1 73 144 GLU B N 1
ATOM 6894 C CA . GLU B 1 144 ? 36.625 0.164 -28.234 1 73 144 GLU B CA 1
ATOM 6895 C C . GLU B 1 144 ? 36.5 1.61 -28.703 1 73 144 GLU B C 1
ATOM 6897 O O . GLU B 1 144 ? 36.781 2.543 -27.953 1 73 144 GLU B O 1
ATOM 6902 N N . GLU B 1 145 ? 36.031 1.721 -29.906 1 80.12 145 GLU B N 1
ATOM 6903 C CA . GLU B 1 145 ? 35.844 3.055 -30.469 1 80.12 145 GLU B CA 1
ATOM 6904 C C . GLU B 1 145 ? 34.688 3.773 -29.781 1 80.12 145 GLU B C 1
ATOM 6906 O O . GLU B 1 145 ? 34.781 4.973 -29.516 1 80.12 145 GLU B O 1
ATOM 6911 N N . VAL B 1 146 ? 33.688 3.049 -29.562 1 84.12 146 VAL B N 1
ATOM 6912 C CA . VAL B 1 146 ? 32.531 3.613 -28.891 1 84.12 146 VAL B CA 1
ATOM 6913 C C . VAL B 1 146 ? 32.938 4.082 -27.5 1 84.12 146 VAL B C 1
ATOM 6915 O O . VAL B 1 146 ? 32.562 5.191 -27.078 1 84.12 146 VAL B O 1
ATOM 6918 N N . GLU B 1 147 ? 33.688 3.279 -26.844 1 78.44 147 GLU B N 1
ATOM 6919 C CA . GLU B 1 147 ? 34.125 3.617 -25.5 1 78.44 147 GLU B CA 1
ATOM 6920 C C . GLU B 1 147 ? 35.031 4.844 -25.5 1 78.44 147 GLU B C 1
ATOM 6922 O O . GLU B 1 147 ? 34.938 5.691 -24.609 1 78.44 147 GLU B O 1
ATOM 6927 N N . ALA B 1 148 ? 35.844 4.84 -26.438 1 76.25 148 ALA B N 1
ATOM 6928 C CA . ALA B 1 148 ? 36.75 5.98 -26.562 1 76.25 148 ALA B CA 1
ATOM 6929 C C . ALA B 1 148 ? 35.969 7.277 -26.766 1 76.25 148 ALA B C 1
ATOM 6931 O O . ALA B 1 148 ? 36.281 8.297 -26.141 1 76.25 148 ALA B O 1
ATOM 6932 N N . LEU B 1 149 ? 35 7.215 -27.594 1 85.44 149 LEU B N 1
ATOM 6933 C CA . LEU B 1 149 ? 34.188 8.398 -27.875 1 85.44 149 LEU B CA 1
ATOM 6934 C C . LEU B 1 149 ? 33.375 8.805 -26.625 1 85.44 149 LEU B C 1
ATOM 6936 O O . LEU B 1 149 ? 33.188 9.992 -26.375 1 85.44 149 LEU B O 1
ATOM 6940 N N . GLN B 1 150 ? 32.969 7.855 -25.891 1 82.12 150 GLN B N 1
ATOM 6941 C CA . GLN B 1 150 ? 32.219 8.133 -24.672 1 82.12 150 GLN B CA 1
ATOM 6942 C C . GLN B 1 150 ? 33.094 8.82 -23.641 1 82.12 150 GLN B C 1
ATOM 6944 O O . GLN B 1 150 ? 32.656 9.734 -22.938 1 82.12 150 GLN B O 1
ATOM 6949 N N . THR B 1 151 ? 34.219 8.367 -23.531 1 76.94 151 THR B N 1
ATOM 6950 C CA . THR B 1 151 ? 35.188 8.984 -22.625 1 76.94 151 THR B CA 1
ATOM 6951 C C . THR B 1 151 ? 35.469 10.43 -23.031 1 76.94 151 THR B C 1
ATOM 6953 O O . THR B 1 151 ? 35.531 11.32 -22.172 1 76.94 151 THR B O 1
ATOM 6956 N N . THR B 1 152 ? 35.656 10.57 -24.281 1 80.56 152 THR B N 1
ATOM 6957 C CA . THR B 1 152 ? 35.875 11.914 -24.797 1 80.56 152 THR B CA 1
ATOM 6958 C C . THR B 1 152 ? 34.656 12.812 -24.5 1 80.56 152 THR B C 1
ATOM 6960 O O . THR B 1 152 ? 34.812 13.977 -24.141 1 80.56 152 THR B O 1
ATOM 6963 N N . ALA B 1 153 ? 33.531 12.242 -24.672 1 84 153 ALA B N 1
ATOM 6964 C CA . ALA B 1 153 ? 32.281 12.977 -24.391 1 84 153 ALA B CA 1
ATOM 6965 C C . ALA B 1 153 ? 32.25 13.43 -22.938 1 84 153 ALA B C 1
ATOM 6967 O O . ALA B 1 153 ? 31.75 14.523 -22.641 1 84 153 ALA B O 1
ATOM 6968 N N . MET B 1 154 ? 32.688 12.641 -22.109 1 77.62 154 MET B N 1
ATOM 6969 C CA . MET B 1 154 ? 32.719 12.984 -20.688 1 77.62 154 MET B CA 1
ATOM 6970 C C . MET B 1 154 ? 33.594 14.203 -20.453 1 77.62 154 MET B C 1
ATOM 6972 O O . MET B 1 154 ? 33.25 15.086 -19.656 1 77.62 154 MET B O 1
ATOM 6976 N N . VAL B 1 155 ? 34.75 14.219 -21.078 1 71.94 155 VAL B N 1
ATOM 6977 C CA . VAL B 1 155 ? 35.656 15.344 -20.938 1 71.94 155 VAL B CA 1
ATOM 6978 C C . VAL B 1 155 ? 35 16.609 -21.5 1 71.94 155 VAL B C 1
ATOM 6980 O O . VAL B 1 155 ? 35.125 17.688 -20.906 1 71.94 155 VAL B O 1
ATOM 6983 N N . LEU B 1 156 ? 34.344 16.469 -22.578 1 80 156 LEU B N 1
ATOM 6984 C CA . LEU B 1 156 ? 33.625 17.578 -23.203 1 80 156 LEU B CA 1
ATOM 6985 C C . LEU B 1 156 ? 32.531 18.109 -22.266 1 80 156 LEU B C 1
ATOM 6987 O O . LEU B 1 156 ? 32.281 19.312 -22.234 1 80 156 LEU B O 1
ATOM 6991 N N . ALA B 1 157 ? 31.891 17.141 -21.609 1 78.75 157 ALA B N 1
ATOM 6992 C CA . ALA B 1 157 ? 30.828 17.531 -20.688 1 78.75 157 ALA B CA 1
ATOM 6993 C C . ALA B 1 157 ? 31.344 18.5 -19.625 1 78.75 157 ALA B C 1
ATOM 6995 O O . ALA B 1 157 ? 30.641 19.453 -19.266 1 78.75 157 ALA B O 1
ATOM 6996 N N . GLU B 1 158 ? 32.469 18.281 -19.203 1 69.88 158 GLU B N 1
ATOM 6997 C CA . GLU B 1 158 ? 33.062 19.172 -18.203 1 69.88 158 GLU B CA 1
ATOM 6998 C C . GLU B 1 158 ? 33.375 20.547 -18.781 1 69.88 158 GLU B C 1
ATOM 7000 O O . GLU B 1 158 ? 33.219 21.562 -18.094 1 69.88 158 GLU B O 1
ATOM 7005 N N . MET B 1 159 ? 33.75 20.562 -19.984 1 71.75 159 MET B N 1
ATOM 7006 C CA . MET B 1 159 ? 34.031 21.828 -20.672 1 71.75 159 MET B CA 1
ATOM 7007 C C . MET B 1 159 ? 32.75 22.625 -20.844 1 71.75 159 MET B C 1
ATOM 7009 O O . MET B 1 159 ? 32.719 23.844 -20.641 1 71.75 159 MET B O 1
ATOM 7013 N N . ILE B 1 160 ? 31.766 21.922 -21.219 1 75.19 160 ILE B N 1
ATOM 7014 C CA . ILE B 1 160 ? 30.469 22.547 -21.438 1 75.19 160 ILE B CA 1
ATOM 7015 C C . ILE B 1 160 ? 29.938 23.094 -20.125 1 75.19 160 ILE B C 1
ATOM 7017 O O . ILE B 1 160 ? 29.438 24.219 -20.062 1 75.19 160 ILE B O 1
ATOM 7021 N N . ALA B 1 161 ? 30.141 22.312 -19.094 1 70.44 161 ALA B N 1
ATOM 7022 C CA . ALA B 1 161 ? 29.594 22.641 -17.781 1 70.44 161 ALA B CA 1
ATOM 7023 C C . ALA B 1 161 ? 30.359 23.797 -17.141 1 70.44 161 ALA B C 1
ATOM 7025 O O . ALA B 1 161 ? 29.797 24.562 -16.359 1 70.44 161 ALA B O 1
ATOM 7026 N N . SER B 1 162 ? 31.656 23.906 -17.375 1 63.47 162 SER B N 1
ATOM 7027 C CA . SER B 1 162 ? 32.5 24.953 -16.797 1 63.47 162 SER B CA 1
ATOM 7028 C C . SER B 1 162 ? 32.062 26.328 -17.266 1 63.47 162 SER B C 1
ATOM 7030 O O . SER B 1 162 ? 32.5 27.344 -16.719 1 63.47 162 SER B O 1
ATOM 7032 N N . GLY B 1 163 ? 31.188 26.406 -18.219 1 64.12 163 GLY B N 1
ATOM 7033 C CA . GLY B 1 163 ? 30.688 27.688 -18.688 1 64.12 163 GLY B CA 1
ATOM 7034 C C . GLY B 1 163 ? 31.578 28.312 -19.75 1 64.12 163 GLY B C 1
ATOM 7035 O O . GLY B 1 163 ? 31.281 29.406 -20.234 1 64.12 163 GLY B O 1
ATOM 7036 N N . GLU B 1 164 ? 32.625 27.688 -20.125 1 65.56 164 GLU B N 1
ATOM 7037 C CA . GLU B 1 164 ? 33.531 28.25 -21.109 1 65.56 164 GLU B CA 1
ATOM 7038 C C . GLU B 1 164 ? 32.812 28.469 -22.453 1 65.56 164 GLU B C 1
ATOM 7040 O O . GLU B 1 164 ? 33.125 29.422 -23.156 1 65.56 164 GLU B O 1
ATOM 7045 N N . LEU B 1 165 ? 31.875 27.641 -22.625 1 68 165 LEU B N 1
ATOM 7046 C CA . LEU B 1 165 ? 31.203 27.734 -23.906 1 68 165 LEU B CA 1
ATOM 7047 C C . LEU B 1 165 ? 30.078 28.766 -23.875 1 68 165 LEU B C 1
ATOM 7049 O O . LEU B 1 165 ? 29.531 29.141 -24.906 1 68 165 LEU B O 1
ATOM 7053 N N . SER B 1 166 ? 29.719 29.125 -22.656 1 64.38 166 SER B N 1
ATOM 7054 C CA . SER B 1 166 ? 28.625 30.062 -22.5 1 64.38 166 SER B CA 1
ATOM 7055 C C . SER B 1 166 ? 28.953 31.406 -23.156 1 64.38 166 SER B C 1
ATOM 7057 O O . SER B 1 166 ? 28.047 32.125 -23.625 1 64.38 166 SER B O 1
ATOM 7059 N N . ALA B 1 167 ? 30.234 31.719 -23.25 1 62.94 167 ALA B N 1
ATOM 7060 C CA . ALA B 1 167 ? 30.656 32.969 -23.859 1 62.94 167 ALA B CA 1
ATOM 7061 C C . ALA B 1 167 ? 30.406 32.969 -25.359 1 62.94 167 ALA B C 1
ATOM 7063 O O . ALA B 1 167 ? 30.281 34.031 -25.984 1 62.94 167 ALA B O 1
ATOM 7064 N N . LEU B 1 168 ? 30.266 31.828 -25.984 1 68.69 168 LEU B N 1
ATOM 7065 C CA . LEU B 1 168 ? 30.078 31.703 -27.438 1 68.69 168 LEU B CA 1
ATOM 7066 C C . LEU B 1 168 ? 28.609 31.766 -27.797 1 68.69 168 LEU B C 1
ATOM 7068 O O . LEU B 1 168 ? 28.25 31.922 -28.969 1 68.69 168 LEU B O 1
ATOM 7072 N N . ALA B 1 169 ? 27.797 31.641 -26.75 1 66.25 169 ALA B N 1
ATOM 7073 C CA . ALA B 1 169 ? 26.375 31.484 -27.031 1 66.25 169 ALA B CA 1
ATOM 7074 C C . ALA B 1 169 ? 25.688 32.844 -27.188 1 66.25 169 ALA B C 1
ATOM 7076 O O . ALA B 1 169 ? 26.094 33.812 -26.547 1 66.25 169 ALA B O 1
ATOM 7077 N N . GLN B 1 170 ? 24.938 33.031 -28.266 1 60.97 170 GLN B N 1
ATOM 7078 C CA . GLN B 1 170 ? 24.078 34.219 -28.391 1 60.97 170 GLN B CA 1
ATOM 7079 C C . GLN B 1 170 ? 23.109 34.312 -27.219 1 60.97 170 GLN B C 1
ATOM 7081 O O . GLN B 1 170 ? 22.75 33.312 -26.625 1 60.97 170 GLN B O 1
ATOM 7086 N N . PRO B 1 171 ? 22.781 35.5 -26.844 1 55.66 171 PRO B N 1
ATOM 7087 C CA . PRO B 1 171 ? 21.797 35.688 -25.781 1 55.66 171 PRO B CA 1
ATOM 7088 C C . PRO B 1 171 ? 20.531 34.875 -26.016 1 55.66 171 PRO B C 1
ATOM 7090 O O . PRO B 1 171 ? 19.953 34.906 -27.109 1 55.66 171 PRO B O 1
ATOM 7093 N N . GLY B 1 172 ? 20.047 33.875 -25.109 1 55.31 172 GLY B N 1
ATOM 7094 C CA . GLY B 1 172 ? 18.859 33.031 -25.219 1 55.31 172 GLY B CA 1
ATOM 7095 C C . GLY B 1 172 ? 19.188 31.625 -25.688 1 55.31 172 GLY B C 1
ATOM 7096 O O . GLY B 1 172 ? 18.328 30.75 -25.641 1 55.31 172 GLY B O 1
ATOM 7097 N N . ALA B 1 173 ? 20.359 31.438 -26.156 1 56.47 173 ALA B N 1
ATOM 7098 C CA . ALA B 1 173 ? 20.75 30.141 -26.719 1 56.47 173 ALA B CA 1
ATOM 7099 C C . ALA B 1 173 ? 21.875 29.5 -25.906 1 56.47 173 ALA B C 1
ATOM 7101 O O . ALA B 1 173 ? 22.734 28.828 -26.469 1 56.47 173 ALA B O 1
ATOM 7102 N N . GLU B 1 174 ? 21.859 29.875 -24.656 1 60.28 174 GLU B N 1
ATOM 7103 C CA . GLU B 1 174 ? 22.938 29.406 -23.797 1 60.28 174 GLU B CA 1
ATOM 7104 C C . GLU B 1 174 ? 22.859 27.891 -23.578 1 60.28 174 GLU B C 1
ATOM 7106 O O . GLU B 1 174 ? 21.766 27.312 -23.656 1 60.28 174 GLU B O 1
ATOM 7111 N N . PRO B 1 175 ? 24.047 27.281 -23.438 1 60.5 175 PRO B N 1
ATOM 7112 C CA . PRO B 1 175 ? 24.047 25.859 -23.125 1 60.5 175 PRO B CA 1
ATOM 7113 C C . PRO B 1 175 ? 23.25 25.531 -21.859 1 60.5 175 PRO B C 1
ATOM 7115 O O . PRO B 1 175 ? 23.219 26.328 -20.906 1 60.5 175 PRO B O 1
ATOM 7118 N N . ALA B 1 176 ? 22.469 24.406 -21.875 1 57.22 176 ALA B N 1
ATOM 7119 C CA . ALA B 1 176 ? 21.562 23.969 -20.828 1 57.22 176 ALA B CA 1
ATOM 7120 C C . ALA B 1 176 ? 22.297 23.734 -19.516 1 57.22 176 ALA B C 1
ATOM 7122 O O . ALA B 1 176 ? 21.688 23.672 -18.453 1 57.22 176 ALA B O 1
ATOM 7123 N N . ALA B 1 177 ? 23.578 23.672 -19.453 1 56.84 177 ALA B N 1
ATOM 7124 C CA . ALA B 1 177 ? 24.312 23.234 -18.25 1 56.84 177 ALA B CA 1
ATOM 7125 C C . ALA B 1 177 ? 24.172 24.25 -17.125 1 56.84 177 ALA B C 1
ATOM 7127 O O . ALA B 1 177 ? 24.125 23.875 -15.953 1 56.84 177 ALA B O 1
ATOM 7128 N N . ARG B 1 178 ? 24.297 25.594 -17.312 1 59.22 178 ARG B N 1
ATOM 7129 C CA . ARG B 1 178 ? 24.312 26.562 -16.219 1 59.22 178 ARG B CA 1
ATOM 7130 C C . ARG B 1 178 ? 23.047 27.422 -16.234 1 59.22 178 ARG B C 1
ATOM 7132 O O . ARG B 1 178 ? 23.078 28.578 -15.797 1 59.22 178 ARG B O 1
ATOM 7139 N N . HIS B 1 179 ? 22.031 26.812 -16.766 1 60.84 179 HIS B N 1
ATOM 7140 C CA . HIS B 1 179 ? 20.812 27.594 -16.844 1 60.84 179 HIS B CA 1
ATOM 7141 C C . HIS B 1 179 ? 19.953 27.422 -15.594 1 60.84 179 HIS B C 1
ATOM 7143 O O . HIS B 1 179 ? 20.172 26.469 -14.828 1 60.84 179 HIS B O 1
ATOM 7149 N N . SER B 1 180 ? 19.203 28.484 -15.523 1 72.69 180 SER B N 1
ATOM 7150 C CA . SER B 1 180 ? 18.188 28.438 -14.477 1 72.69 180 SER B CA 1
ATOM 7151 C C . SER B 1 180 ? 17.234 27.266 -14.68 1 72.69 180 SER B C 1
ATOM 7153 O O . SER B 1 180 ? 16.812 26.984 -15.805 1 72.69 180 SER B O 1
ATOM 7155 N N . ILE B 1 181 ? 17.203 26.391 -13.781 1 79.5 181 ILE B N 1
ATOM 7156 C CA . ILE B 1 181 ? 16.359 25.203 -13.852 1 79.5 181 ILE B CA 1
ATOM 7157 C C . ILE B 1 181 ? 15.18 25.375 -12.891 1 79.5 181 ILE B C 1
ATOM 7159 O O . ILE B 1 181 ? 15.352 25.781 -11.742 1 79.5 181 ILE B O 1
ATOM 7163 N N . HIS B 1 182 ? 14.039 25.312 -13.422 1 80.94 182 HIS B N 1
ATOM 7164 C CA . HIS B 1 182 ? 12.828 25.266 -12.602 1 80.94 182 HIS B CA 1
ATOM 7165 C C . HIS B 1 182 ? 12.242 23.859 -12.578 1 80.94 182 HIS B C 1
ATOM 7167 O O . HIS B 1 182 ? 11.992 23.266 -13.633 1 80.94 182 HIS B O 1
ATOM 7173 N N . LYS B 1 183 ? 12.172 23.219 -11.422 1 85.88 183 LYS B N 1
ATOM 7174 C CA . LYS B 1 183 ? 11.578 21.891 -11.25 1 85.88 183 LYS B CA 1
ATOM 7175 C C . LYS B 1 183 ? 10.469 21.922 -10.203 1 85.88 183 LYS B C 1
ATOM 7177 O O . LYS B 1 183 ? 10.414 22.828 -9.375 1 85.88 183 LYS B O 1
ATOM 7182 N N . THR B 1 184 ? 9.562 21.047 -10.312 1 80.94 184 THR B N 1
ATOM 7183 C CA . THR B 1 184 ? 8.492 20.906 -9.336 1 80.94 184 THR B CA 1
ATOM 7184 C C . THR B 1 184 ? 8.586 19.547 -8.625 1 80.94 184 THR B C 1
ATOM 7186 O O . THR B 1 184 ? 9.18 18.609 -9.156 1 80.94 184 THR B O 1
ATOM 7189 N N . GLY B 1 185 ? 8.188 19.531 -7.41 1 80.19 185 GLY B N 1
ATOM 7190 C CA . GLY B 1 185 ? 8.188 18.328 -6.602 1 80.19 185 GLY B CA 1
ATOM 7191 C C . GLY B 1 185 ? 7.062 18.297 -5.586 1 80.19 185 GLY B C 1
ATOM 7192 O O . GLY B 1 185 ? 6.133 19.094 -5.652 1 80.19 185 GLY B O 1
ATOM 7193 N N . ALA B 1 186 ? 7.074 17.266 -4.773 1 78.75 186 ALA B N 1
ATOM 7194 C CA . ALA B 1 186 ? 6.074 17.094 -3.723 1 78.75 186 ALA B CA 1
ATOM 7195 C C . ALA B 1 186 ? 6.465 17.875 -2.469 1 78.75 186 ALA B C 1
ATOM 7197 O O . ALA B 1 186 ? 7.613 17.812 -2.02 1 78.75 186 ALA B O 1
ATOM 7198 N N . VAL B 1 187 ? 5.492 18.641 -1.979 1 78.88 187 VAL B N 1
ATOM 7199 C CA . VAL B 1 187 ? 5.762 19.438 -0.791 1 78.88 187 VAL B CA 1
ATOM 7200 C C . VAL B 1 187 ? 5.871 18.531 0.432 1 78.88 187 VAL B C 1
ATOM 7202 O O . VAL B 1 187 ? 4.941 17.781 0.741 1 78.88 187 VAL B O 1
ATOM 7205 N N . LEU B 1 188 ? 7.02 18.547 0.976 1 79.75 188 LEU B N 1
ATOM 7206 C CA . LEU B 1 188 ? 7.238 17.797 2.207 1 79.75 188 LEU B CA 1
ATOM 7207 C C . LEU B 1 188 ? 7 18.688 3.43 1 79.75 188 LEU B C 1
ATOM 7209 O O . LEU B 1 188 ? 6.449 18.219 4.434 1 79.75 188 LEU B O 1
ATOM 7213 N N . SER B 1 189 ? 7.426 19.875 3.404 1 80.44 189 SER B N 1
ATOM 7214 C CA . SER B 1 189 ? 7.305 20.875 4.461 1 80.44 189 SER B CA 1
ATOM 7215 C C . SER B 1 189 ? 7.145 22.281 3.881 1 80.44 189 SER B C 1
ATOM 7217 O O . SER B 1 189 ? 7.91 22.688 3.004 1 80.44 189 SER B O 1
ATOM 7219 N N . ASP B 1 190 ? 6.242 22.922 4.363 1 77.69 190 ASP B N 1
ATOM 7220 C CA . ASP B 1 190 ? 5.914 24.25 3.838 1 77.69 190 ASP B CA 1
ATOM 7221 C C . ASP B 1 190 ? 7.016 25.266 4.164 1 77.69 190 ASP B C 1
ATOM 7223 O O . ASP B 1 190 ? 7.766 25.078 5.125 1 77.69 190 ASP B O 1
ATOM 7227 N N . GLY B 1 191 ? 7.156 26.25 3.24 1 78.75 191 GLY B N 1
ATOM 7228 C CA . GLY B 1 191 ? 8.125 27.312 3.449 1 78.75 191 GLY B CA 1
ATOM 7229 C C . GLY B 1 191 ? 8.805 27.766 2.17 1 78.75 191 GLY B C 1
ATOM 7230 O O . GLY B 1 191 ? 8.602 27.156 1.11 1 78.75 191 GLY B O 1
ATOM 7231 N N . ILE B 1 192 ? 9.406 28.906 2.24 1 84.44 192 ILE B N 1
ATOM 7232 C CA . ILE B 1 192 ? 10.242 29.422 1.157 1 84.44 192 ILE B CA 1
ATOM 7233 C C . ILE B 1 192 ? 11.664 29.641 1.657 1 84.44 192 ILE B C 1
ATOM 7235 O O . ILE B 1 192 ? 11.875 30.25 2.703 1 84.44 192 ILE B O 1
ATOM 7239 N N . ALA B 1 193 ? 12.555 29.047 1.026 1 89.94 193 ALA B N 1
ATOM 7240 C CA . ALA B 1 193 ? 13.953 29.172 1.436 1 89.94 193 ALA B CA 1
ATOM 7241 C C . ALA B 1 193 ? 14.828 29.609 0.269 1 89.94 193 ALA B C 1
ATOM 7243 O O . ALA B 1 193 ? 14.648 29.156 -0.863 1 89.94 193 ALA B O 1
ATOM 7244 N N . LEU B 1 194 ? 15.617 30.703 0.547 1 90.62 194 LEU B N 1
ATOM 7245 C CA . LEU B 1 194 ? 16.656 31.141 -0.377 1 90.62 194 LEU B CA 1
ATOM 7246 C C . LEU B 1 194 ? 18.047 30.797 0.17 1 90.62 194 LEU B C 1
ATOM 7248 O O . LEU B 1 194 ? 18.312 31 1.358 1 90.62 194 LEU B O 1
ATOM 7252 N N . GLY B 1 195 ? 18.797 30.219 -0.672 1 91.19 195 GLY B N 1
ATOM 7253 C CA . GLY B 1 195 ? 20.125 29.891 -0.208 1 91.19 195 GLY B CA 1
ATOM 7254 C C . GLY B 1 195 ? 21.016 29.312 -1.295 1 91.19 195 GLY B C 1
ATOM 7255 O O . GLY B 1 195 ? 20.906 29.688 -2.461 1 91.19 195 GLY B O 1
ATOM 7256 N N . HIS B 1 196 ? 21.984 28.531 -0.788 1 91.75 196 HIS B N 1
ATOM 7257 C CA . HIS B 1 196 ? 22.953 27.922 -1.688 1 91.75 196 HIS B CA 1
ATOM 7258 C C . HIS B 1 196 ? 22.953 26.391 -1.535 1 91.75 196 HIS B C 1
ATOM 7260 O O . HIS B 1 196 ? 22.797 25.875 -0.426 1 91.75 196 HIS B O 1
ATOM 7266 N N . VAL B 1 197 ? 23.281 25.781 -2.633 1 89.81 197 VAL B N 1
ATOM 7267 C CA . VAL B 1 197 ? 23.172 24.328 -2.717 1 89.81 197 VAL B CA 1
ATOM 7268 C C . VAL B 1 197 ? 24.328 23.672 -1.956 1 89.81 197 VAL B C 1
ATOM 7270 O O . VAL B 1 197 ? 25.484 24.078 -2.105 1 89.81 197 VAL B O 1
ATOM 7273 N N . VAL B 1 198 ? 23.969 22.781 -1.128 1 86.12 198 VAL B N 1
ATOM 7274 C CA . VAL B 1 198 ? 24.922 21.859 -0.514 1 86.12 198 VAL B CA 1
ATOM 7275 C C . VAL B 1 198 ? 24.5 20.422 -0.806 1 86.12 198 VAL B C 1
ATOM 7277 O O . VAL B 1 198 ? 23.344 20.031 -0.557 1 86.12 198 VAL B O 1
ATOM 7280 N N . LEU B 1 199 ? 25.391 19.656 -1.429 1 83 199 LEU B N 1
ATOM 7281 C CA . LEU B 1 199 ? 25.062 18.266 -1.719 1 83 199 LEU B CA 1
ATOM 7282 C C . LEU B 1 199 ? 25.375 17.375 -0.521 1 83 199 LEU B C 1
ATOM 7284 O O . LEU B 1 199 ? 26.469 17.438 0.042 1 83 199 LEU B O 1
ATOM 7288 N N . HIS B 1 200 ? 24.359 16.688 -0.092 1 75.75 200 HIS B N 1
ATOM 7289 C CA . HIS B 1 200 ? 24.531 15.773 1.035 1 75.75 200 HIS B CA 1
ATOM 7290 C C . HIS B 1 200 ? 25.625 14.742 0.747 1 75.75 200 HIS B C 1
ATOM 7292 O O . HIS B 1 200 ? 26.438 14.43 1.621 1 75.75 200 HIS B O 1
ATOM 7298 N N . GLU B 1 201 ? 25.531 14.148 -0.34 1 61.75 201 GLU B N 1
ATOM 7299 C CA . GLU B 1 201 ? 26.578 13.273 -0.82 1 61.75 201 GLU B CA 1
ATOM 7300 C C . GLU B 1 201 ? 27.484 13.992 -1.821 1 61.75 201 GLU B C 1
ATOM 7302 O O . GLU B 1 201 ? 27.109 14.188 -2.977 1 61.75 201 GLU B O 1
ATOM 7307 N N . PRO B 1 202 ? 28.5 14.648 -1.201 1 55.47 202 PRO B N 1
ATOM 7308 C CA . PRO B 1 202 ? 29.344 15.469 -2.086 1 55.47 202 PRO B CA 1
ATOM 7309 C C . PRO B 1 202 ? 29.906 14.68 -3.26 1 55.47 202 PRO B C 1
ATOM 7311 O O . PRO B 1 202 ? 30.203 13.492 -3.119 1 55.47 202 PRO B O 1
ATOM 7314 N N . ARG B 1 203 ? 29.719 15.195 -4.395 1 55.34 203 ARG B N 1
ATOM 7315 C CA . ARG B 1 203 ? 30.344 14.641 -5.59 1 55.34 203 ARG B CA 1
ATOM 7316 C C . ARG B 1 203 ? 31.859 14.758 -5.527 1 55.34 203 ARG B C 1
ATOM 7318 O O . ARG B 1 203 ? 32.375 15.758 -5.035 1 55.34 203 ARG B O 1
ATOM 7325 N N . VAL B 1 204 ? 32.531 13.625 -5.441 1 54.53 204 VAL B N 1
ATOM 7326 C CA . VAL B 1 204 ? 34 13.672 -5.523 1 54.53 204 VAL B CA 1
ATOM 7327 C C . VAL B 1 204 ? 34.406 14.43 -6.781 1 54.53 204 VAL B C 1
ATOM 7329 O O . VAL B 1 204 ? 33.969 14.102 -7.887 1 54.53 204 VAL B O 1
ATOM 7332 N N . VAL B 1 205 ? 34.875 15.695 -6.477 1 52.91 205 VAL B N 1
ATOM 7333 C CA . VAL B 1 205 ? 35.375 16.469 -7.613 1 52.91 205 VAL B CA 1
ATOM 7334 C C . VAL B 1 205 ? 36.625 15.797 -8.18 1 52.91 205 VAL B C 1
ATOM 7336 O O . VAL B 1 205 ? 37.594 15.578 -7.457 1 52.91 205 VAL B O 1
ATOM 7339 N N . ILE B 1 206 ? 36.531 15.234 -9.359 1 58.75 206 ILE B N 1
ATOM 7340 C CA . ILE B 1 206 ? 37.656 14.625 -10.039 1 58.75 206 ILE B CA 1
ATOM 7341 C C . ILE B 1 206 ? 38.531 15.719 -10.672 1 58.75 206 ILE B C 1
ATOM 7343 O O . ILE B 1 206 ? 38.031 16.516 -11.469 1 58.75 206 ILE B O 1
ATOM 7347 N N . THR B 1 207 ? 39.625 15.914 -10.055 1 58.5 207 THR B N 1
ATOM 7348 C CA . THR B 1 207 ? 40.531 16.953 -10.562 1 58.5 207 THR B CA 1
ATOM 7349 C C . THR B 1 207 ? 41.312 16.453 -11.781 1 58.5 207 THR B C 1
ATOM 7351 O O . THR B 1 207 ? 41.625 17.234 -12.68 1 58.5 207 THR B O 1
ATOM 7354 N N . ASN B 1 208 ? 41.594 15.203 -11.734 1 66.12 208 ASN B N 1
ATOM 7355 C CA . ASN B 1 208 ? 42.344 14.633 -12.836 1 66.12 208 ASN B CA 1
ATOM 7356 C C . ASN B 1 208 ? 41.594 13.531 -13.555 1 66.12 208 ASN B C 1
ATOM 7358 O O . ASN B 1 208 ? 41.312 12.484 -12.977 1 66.12 208 ASN B O 1
ATOM 7362 N N . TYR B 1 209 ? 41.281 13.812 -14.781 1 66.81 209 TYR B N 1
ATOM 7363 C CA . TYR B 1 209 ? 40.438 12.867 -15.523 1 66.81 209 TYR B CA 1
ATOM 7364 C C . TYR B 1 209 ? 41.312 11.938 -16.375 1 66.81 209 TYR B C 1
ATOM 7366 O O . TYR B 1 209 ? 40.938 10.797 -16.656 1 66.81 209 TYR B O 1
ATOM 7374 N N . ILE B 1 210 ? 42.531 12.422 -16.797 1 68.19 210 ILE B N 1
ATOM 7375 C CA . ILE B 1 210 ? 43.344 11.656 -17.734 1 68.19 210 ILE B CA 1
ATOM 7376 C C . ILE B 1 210 ? 44.5 10.992 -16.984 1 68.19 210 ILE B C 1
ATOM 7378 O O . ILE B 1 210 ? 45.219 11.656 -16.25 1 68.19 210 ILE B O 1
ATOM 7382 N N . ALA B 1 211 ? 44.719 9.773 -17.125 1 76 211 ALA B N 1
ATOM 7383 C CA . ALA B 1 211 ? 45.719 8.969 -16.422 1 76 211 ALA B CA 1
ATOM 7384 C C . ALA B 1 211 ? 47.125 9.148 -17.047 1 76 211 ALA B C 1
ATOM 7386 O O . ALA B 1 211 ? 47.25 9.211 -18.266 1 76 211 ALA B O 1
ATOM 7387 N N . GLU B 1 212 ? 48.062 9.375 -16.25 1 72.75 212 GLU B N 1
ATOM 7388 C CA . GLU B 1 212 ? 49.438 9.438 -16.703 1 72.75 212 GLU B CA 1
ATOM 7389 C C . GLU B 1 212 ? 50.031 8.039 -16.828 1 72.75 212 GLU B C 1
ATOM 7391 O O . GLU B 1 212 ? 50.812 7.77 -17.75 1 72.75 212 GLU B O 1
ATOM 7396 N N . ASP B 1 213 ? 49.656 7.191 -15.914 1 79.94 213 ASP B N 1
ATOM 7397 C CA . ASP B 1 213 ? 50.125 5.816 -15.852 1 79.94 213 ASP B CA 1
ATOM 7398 C C . ASP B 1 213 ? 48.969 4.832 -15.727 1 79.94 213 ASP B C 1
ATOM 7400 O O . ASP B 1 213 ? 48.375 4.684 -14.648 1 79.94 213 ASP B O 1
ATOM 7404 N N . LEU B 1 214 ? 48.781 4.129 -16.828 1 81 214 LEU B N 1
ATOM 7405 C CA . LEU B 1 214 ? 47.594 3.268 -16.875 1 81 214 LEU B CA 1
ATOM 7406 C C . LEU B 1 214 ? 47.75 2.092 -15.922 1 81 214 LEU B C 1
ATOM 7408 O O . LEU B 1 214 ? 46.812 1.795 -15.156 1 81 214 LEU B O 1
ATOM 7412 N N . PRO B 1 215 ? 48.906 1.424 -15.984 1 85.19 215 PRO B N 1
ATOM 7413 C CA . PRO B 1 215 ? 49 0.289 -15.07 1 85.19 215 PRO B CA 1
ATOM 7414 C C . PRO B 1 215 ? 48.844 0.693 -13.609 1 85.19 215 PRO B C 1
ATOM 7416 O O . PRO B 1 215 ? 48.281 -0.061 -12.812 1 85.19 215 PRO B O 1
ATOM 7419 N N . LYS B 1 216 ? 49.312 1.847 -13.336 1 87.69 216 LYS B N 1
ATOM 7420 C CA . LYS B 1 216 ? 49.156 2.338 -11.969 1 87.69 216 LYS B CA 1
ATOM 7421 C C . LYS B 1 216 ? 47.688 2.576 -11.633 1 87.69 216 LYS B C 1
ATOM 7423 O O . LYS B 1 216 ? 47.25 2.264 -10.523 1 87.69 216 LYS B O 1
ATOM 7428 N N . GLU B 1 217 ? 47.062 3.117 -12.562 1 88.5 217 GLU B N 1
ATOM 7429 C CA . GLU B 1 217 ? 45.625 3.408 -12.336 1 88.5 217 GLU B CA 1
ATOM 7430 C C . GLU B 1 217 ? 44.812 2.125 -12.172 1 88.5 217 GLU B C 1
ATOM 7432 O O . GLU B 1 217 ? 43.906 2.064 -11.359 1 88.5 217 GLU B O 1
ATOM 7437 N N . ILE B 1 218 ? 45.156 1.218 -12.961 1 88.38 218 ILE B N 1
ATOM 7438 C CA . ILE B 1 218 ? 44.469 -0.064 -12.867 1 88.38 218 ILE B CA 1
ATOM 7439 C C . ILE B 1 218 ? 44.719 -0.692 -11.5 1 88.38 218 ILE B C 1
ATOM 7441 O O . ILE B 1 218 ? 43.812 -1.229 -10.875 1 88.38 218 ILE B O 1
ATOM 7445 N N . LYS B 1 219 ? 45.938 -0.617 -11.109 1 88.25 219 LYS B N 1
ATOM 7446 C CA . LYS B 1 219 ? 46.281 -1.142 -9.789 1 88.25 219 LYS B CA 1
ATOM 7447 C C . LYS B 1 219 ? 45.531 -0.4 -8.688 1 88.25 219 LYS B C 1
ATOM 7449 O O . LYS B 1 219 ? 45.062 -1.014 -7.723 1 88.25 219 LYS B O 1
ATOM 7454 N N . ARG B 1 220 ? 45.469 0.86 -8.859 1 89.31 220 ARG B N 1
ATOM 7455 C CA . ARG B 1 220 ? 44.75 1.678 -7.898 1 89.31 220 ARG B CA 1
ATOM 7456 C C . ARG B 1 220 ? 43.281 1.281 -7.852 1 89.31 220 ARG B C 1
ATOM 7458 O O . ARG B 1 220 ? 42.688 1.167 -6.77 1 89.31 220 ARG B O 1
ATOM 7465 N N . LEU B 1 221 ? 42.719 1.173 -8.984 1 90.5 221 LEU B N 1
ATOM 7466 C CA . LEU B 1 221 ? 41.344 0.76 -9.07 1 90.5 221 LEU B CA 1
ATOM 7467 C C . LEU B 1 221 ? 41.125 -0.61 -8.438 1 90.5 221 LEU B C 1
ATOM 7469 O O . LEU B 1 221 ? 40.188 -0.81 -7.668 1 90.5 221 LEU B O 1
ATOM 7473 N N . ASP B 1 222 ? 42 -1.47 -8.805 1 87.25 222 ASP B N 1
ATOM 7474 C CA . ASP B 1 222 ? 41.906 -2.822 -8.266 1 87.25 222 ASP B CA 1
ATOM 7475 C C . ASP B 1 222 ? 42.031 -2.82 -6.746 1 87.25 222 ASP B C 1
ATOM 7477 O O . ASP B 1 222 ? 41.312 -3.539 -6.059 1 87.25 222 ASP B O 1
ATOM 7481 N N . ALA B 1 223 ? 42.906 -2.072 -6.293 1 86.38 223 ALA B N 1
ATOM 7482 C CA . ALA B 1 223 ? 43.094 -1.949 -4.848 1 86.38 223 ALA B CA 1
ATOM 7483 C C . ALA B 1 223 ? 41.844 -1.379 -4.188 1 86.38 223 ALA B C 1
ATOM 7485 O O . ALA B 1 223 ? 41.406 -1.848 -3.127 1 86.38 223 ALA B O 1
ATOM 7486 N N . ALA B 1 224 ? 41.344 -0.417 -4.828 1 86 224 ALA B N 1
ATOM 7487 C CA . ALA B 1 224 ? 40.125 0.213 -4.289 1 86 224 ALA B CA 1
ATOM 7488 C C . ALA B 1 224 ? 38.938 -0.754 -4.305 1 86 224 ALA B C 1
ATOM 7490 O O . ALA B 1 224 ? 38.156 -0.794 -3.357 1 86 224 ALA B O 1
ATOM 7491 N N . LEU B 1 225 ? 38.875 -1.417 -5.344 1 84.56 225 LEU B N 1
ATOM 7492 C CA . LEU B 1 225 ? 37.812 -2.41 -5.465 1 84.56 225 LEU B CA 1
ATOM 7493 C C . LEU B 1 225 ? 37.969 -3.51 -4.418 1 84.56 225 LEU B C 1
ATOM 7495 O O . LEU B 1 225 ? 37 -3.947 -3.814 1 84.56 225 LEU B O 1
ATOM 7499 N N . ALA B 1 226 ? 39.156 -3.943 -4.336 1 81.06 226 ALA B N 1
ATOM 7500 C CA . ALA B 1 226 ? 39.438 -4.957 -3.326 1 81.06 226 ALA B CA 1
ATOM 7501 C C . ALA B 1 226 ? 39.094 -4.453 -1.928 1 81.06 226 ALA B C 1
ATOM 7503 O O . ALA B 1 226 ? 38.5 -5.18 -1.119 1 81.06 226 ALA B O 1
ATOM 7504 N N . LYS B 1 227 ? 39.469 -3.277 -1.702 1 79.88 227 LYS B N 1
ATOM 7505 C CA . LYS B 1 227 ? 39.156 -2.672 -0.411 1 79.88 227 LYS B CA 1
ATOM 7506 C C . LYS B 1 227 ? 37.656 -2.545 -0.211 1 79.88 227 LYS B C 1
ATOM 7508 O O . LYS B 1 227 ? 37.156 -2.783 0.887 1 79.88 227 LYS B O 1
ATOM 7513 N N . LEU B 1 228 ? 37.031 -2.092 -1.212 1 77.62 228 LEU B N 1
ATOM 7514 C CA . LEU B 1 228 ? 35.594 -1.986 -1.161 1 77.62 228 LEU B CA 1
ATOM 7515 C C . LEU B 1 228 ? 34.969 -3.33 -0.811 1 77.62 228 LEU B C 1
ATOM 7517 O O . LEU B 1 228 ? 34.062 -3.402 0.045 1 77.62 228 LEU B O 1
ATOM 7521 N N . ARG B 1 229 ? 35.438 -4.293 -1.499 1 74.62 229 ARG B N 1
ATOM 7522 C CA . ARG B 1 229 ? 34.938 -5.637 -1.254 1 74.62 229 ARG B CA 1
ATOM 7523 C C . ARG B 1 229 ? 35.25 -6.09 0.169 1 74.62 229 ARG B C 1
ATOM 7525 O O . ARG B 1 229 ? 34.406 -6.676 0.838 1 74.62 229 ARG B O 1
ATOM 7532 N N . SER B 1 230 ? 36.406 -5.797 0.569 1 73.5 230 SER B N 1
ATOM 7533 C CA . SER B 1 230 ? 36.812 -6.145 1.924 1 73.5 230 SER B CA 1
ATOM 7534 C C . SER B 1 230 ? 35.969 -5.41 2.965 1 73.5 230 SER B C 1
ATOM 7536 O O . SER B 1 230 ? 35.594 -5.988 3.984 1 73.5 230 SER B O 1
ATOM 7538 N N . ASP B 1 231 ? 35.781 -4.203 2.695 1 66.44 231 ASP B N 1
ATOM 7539 C CA . ASP B 1 231 ? 34.969 -3.412 3.609 1 66.44 231 ASP B CA 1
ATOM 7540 C C . ASP B 1 231 ? 33.562 -3.969 3.701 1 66.44 231 ASP B C 1
ATOM 7542 O O . ASP B 1 231 ? 32.969 -4.027 4.789 1 66.44 231 ASP B O 1
ATOM 7546 N N . LEU B 1 232 ? 33.062 -4.215 2.582 1 63.94 232 LEU B N 1
ATOM 7547 C CA . LEU B 1 232 ? 31.75 -4.805 2.555 1 63.94 232 LEU B CA 1
ATOM 7548 C C . LEU B 1 232 ? 31.719 -6.129 3.307 1 63.94 232 LEU B C 1
ATOM 7550 O O . LEU B 1 232 ? 30.766 -6.41 4.047 1 63.94 232 LEU B O 1
ATOM 7554 N N . ASP B 1 233 ? 32.75 -6.871 3.049 1 63.12 233 ASP B N 1
ATOM 7555 C CA . ASP B 1 233 ? 32.875 -8.141 3.758 1 63.12 233 ASP B CA 1
ATOM 7556 C C . ASP B 1 233 ? 33 -7.922 5.266 1 63.12 233 ASP B C 1
ATOM 7558 O O . ASP B 1 233 ? 32.375 -8.641 6.051 1 63.12 233 ASP B O 1
ATOM 7562 N N . ARG B 1 234 ? 33.812 -6.941 5.562 1 58.94 234 ARG B N 1
ATOM 7563 C CA . ARG B 1 234 ? 33.969 -6.598 6.973 1 58.94 234 ARG B CA 1
ATOM 7564 C C . ARG B 1 234 ? 32.656 -6.145 7.578 1 58.94 234 ARG B C 1
ATOM 7566 O O . ARG B 1 234 ? 32.312 -6.512 8.711 1 58.94 234 ARG B O 1
ATOM 7573 N N . MET B 1 235 ? 32.094 -5.262 6.84 1 54.47 235 MET B N 1
ATOM 7574 C CA . MET B 1 235 ? 30.797 -4.797 7.305 1 54.47 235 MET B CA 1
ATOM 7575 C C . MET B 1 235 ? 29.844 -5.965 7.492 1 54.47 235 MET B C 1
ATOM 7577 O O . MET B 1 235 ? 29.047 -5.977 8.438 1 54.47 235 MET B O 1
ATOM 7581 N N . LEU B 1 236 ? 30 -6.758 6.551 1 52.56 236 LEU B N 1
ATOM 7582 C CA . LEU B 1 236 ? 29.156 -7.949 6.617 1 52.56 236 LEU B CA 1
ATOM 7583 C C . LEU B 1 236 ? 29.594 -8.867 7.754 1 52.56 236 LEU B C 1
ATOM 7585 O O . LEU B 1 236 ? 28.766 -9.516 8.383 1 52.56 236 LEU B O 1
ATOM 7589 N N . GLU B 1 237 ? 31.016 -8.883 7.914 1 51.25 237 GLU B N 1
ATOM 7590 C CA . GLU B 1 237 ? 31.594 -9.711 8.969 1 51.25 237 GLU B CA 1
ATOM 7591 C C . GLU B 1 237 ? 31.406 -9.07 10.336 1 51.25 237 GLU B C 1
ATOM 7593 O O . GLU B 1 237 ? 31.25 -9.773 11.344 1 51.25 237 GLU B O 1
ATOM 7598 N N . ARG B 1 238 ? 32.031 -7.742 10.344 1 45.94 238 ARG B N 1
ATOM 7599 C CA . ARG B 1 238 ? 32 -7.078 11.641 1 45.94 238 ARG B CA 1
ATOM 7600 C C . ARG B 1 238 ? 30.625 -7.176 12.266 1 45.94 238 ARG B C 1
ATOM 7602 O O . ARG B 1 238 ? 30.469 -6.977 13.469 1 45.94 238 ARG B O 1
ATOM 7609 N N . GLY B 1 239 ? 29.922 -7.938 11.984 1 41.5 239 GLY B N 1
ATOM 7610 C CA . GLY B 1 239 ? 28.734 -8.336 12.719 1 41.5 239 GLY B CA 1
ATOM 7611 C C . GLY B 1 239 ? 28 -7.168 13.336 1 41.5 239 GLY B C 1
ATOM 7612 O O . GLY B 1 239 ? 27.125 -7.355 14.188 1 41.5 239 GLY B O 1
ATOM 7613 N N . ASP B 1 240 ? 28.734 -6.043 13.586 1 38.72 240 ASP B N 1
ATOM 7614 C CA . ASP B 1 240 ? 28.125 -4.992 14.383 1 38.72 240 ASP B CA 1
ATOM 7615 C C . ASP B 1 240 ? 26.75 -4.613 13.836 1 38.72 240 ASP B C 1
ATOM 7617 O O . ASP B 1 240 ? 26.078 -3.729 14.375 1 38.72 240 ASP B O 1
ATOM 7621 N N . PHE B 1 241 ? 26.641 -4.766 12.664 1 35.25 241 PHE B N 1
ATOM 7622 C CA . PHE B 1 241 ? 25.266 -4.66 12.234 1 35.25 241 PHE B CA 1
ATOM 7623 C C . PHE B 1 241 ? 24.438 -5.84 12.75 1 35.25 241 PHE B C 1
ATOM 7625 O O . PHE B 1 241 ? 24.953 -6.953 12.867 1 35.25 241 PHE B O 1
ATOM 7632 N N . ALA B 1 242 ? 23.688 -5.719 13.719 1 35.09 242 ALA B N 1
ATOM 7633 C CA . ALA B 1 242 ? 22.891 -6.836 14.227 1 35.09 242 ALA B CA 1
ATOM 7634 C C . ALA B 1 242 ? 22.766 -7.938 13.18 1 35.09 242 ALA B C 1
ATOM 7636 O O . ALA B 1 242 ? 22.594 -7.66 11.992 1 35.09 242 ALA B O 1
ATOM 7637 N N . GLU B 1 243 ? 23.328 -9.18 13.375 1 36.12 243 GLU B N 1
ATOM 7638 C CA . GLU B 1 243 ? 23.5 -10.414 12.617 1 36.12 243 GLU B CA 1
ATOM 7639 C C . GLU B 1 243 ? 22.594 -10.438 11.391 1 36.12 243 GLU B C 1
ATOM 7641 O O . GLU B 1 243 ? 23 -10.875 10.32 1 36.12 243 GLU B O 1
ATOM 7646 N N . GLY B 1 244 ? 21.297 -10.703 11.578 1 35.56 244 GLY B N 1
ATOM 7647 C CA . GLY B 1 244 ? 20.219 -11.203 10.727 1 35.56 244 GLY B CA 1
ATOM 7648 C C . GLY B 1 244 ? 19.578 -10.117 9.891 1 35.56 244 GLY B C 1
ATOM 7649 O O . GLY B 1 244 ? 18.562 -10.352 9.234 1 35.56 244 GLY B O 1
ATOM 7650 N N . GLY B 1 245 ? 19.875 -8.789 10.023 1 37.72 245 GLY B N 1
ATOM 7651 C CA . GLY B 1 245 ? 18.906 -7.797 9.609 1 37.72 245 GLY B CA 1
ATOM 7652 C C . GLY B 1 245 ? 19.062 -7.371 8.156 1 37.72 245 GLY B C 1
ATOM 7653 O O . GLY B 1 245 ? 19.938 -7.879 7.449 1 37.72 245 GLY B O 1
ATOM 7654 N N . GLU B 1 246 ? 18.141 -6.355 7.648 1 38.75 246 GLU B N 1
ATOM 7655 C CA . GLU B 1 246 ? 17.953 -5.676 6.367 1 38.75 246 GLU B CA 1
ATOM 7656 C C . GLU B 1 246 ? 19.281 -5.105 5.848 1 38.75 246 GLU B C 1
ATOM 7658 O O . GLU B 1 246 ? 19.547 -5.156 4.645 1 38.75 246 GLU B O 1
ATOM 7663 N N . HIS B 1 247 ? 20.078 -4.723 6.797 1 41.78 247 HIS B N 1
ATOM 7664 C CA . HIS B 1 247 ? 21.328 -4.055 6.402 1 41.78 247 HIS B CA 1
ATOM 7665 C C . HIS B 1 247 ? 22.328 -5.055 5.84 1 41.78 247 HIS B C 1
ATOM 7667 O O . HIS B 1 247 ? 23.062 -4.73 4.906 1 41.78 247 HIS B O 1
ATOM 7673 N N . ARG B 1 248 ? 22.188 -6.133 6.367 1 46.28 248 ARG B N 1
ATOM 7674 C CA . ARG B 1 248 ? 23.141 -7.121 5.883 1 46.28 248 ARG B CA 1
ATOM 7675 C C . ARG B 1 248 ? 22.812 -7.543 4.453 1 46.28 248 ARG B C 1
ATOM 7677 O O . ARG B 1 248 ? 23.719 -7.723 3.631 1 46.28 248 ARG B O 1
ATOM 7684 N N . ASP B 1 249 ? 21.562 -7.574 4.23 1 43.84 249 ASP B N 1
ATOM 7685 C CA . ASP B 1 249 ? 21.141 -7.992 2.904 1 43.84 249 ASP B CA 1
ATOM 7686 C C . ASP B 1 249 ? 21.484 -6.938 1.854 1 43.84 249 ASP B C 1
ATOM 7688 O O . ASP B 1 249 ? 21.891 -7.273 0.741 1 43.84 249 ASP B O 1
ATOM 7692 N N . VAL B 1 250 ? 21.172 -5.723 2.234 1 45.88 250 VAL B N 1
ATOM 7693 C CA . VAL B 1 250 ? 21.625 -4.621 1.388 1 45.88 250 VAL B CA 1
ATOM 7694 C C . VAL B 1 250 ? 23.125 -4.715 1.169 1 45.88 250 VAL B C 1
ATOM 7696 O O . VAL B 1 250 ? 23.609 -4.539 0.048 1 45.88 250 VAL B O 1
ATOM 7699 N N . LEU B 1 251 ? 23.688 -5.09 2.23 1 51.22 251 LEU B N 1
ATOM 7700 C CA . LEU B 1 251 ? 25.141 -5.176 2.127 1 51.22 251 LEU B CA 1
ATOM 7701 C C . LEU B 1 251 ? 25.562 -6.355 1.26 1 51.22 251 LEU B C 1
ATOM 7703 O O . LEU B 1 251 ? 26.547 -6.273 0.515 1 51.22 251 LEU B O 1
ATOM 7707 N N . GLU B 1 252 ? 24.734 -7.316 1.362 1 53.59 252 GLU B N 1
ATOM 7708 C CA . GLU B 1 252 ? 25.016 -8.477 0.521 1 53.59 252 GLU B CA 1
ATOM 7709 C C . GLU B 1 252 ? 24.766 -8.164 -0.951 1 53.59 252 GLU B C 1
ATOM 7711 O O . GLU B 1 252 ? 25.516 -8.602 -1.824 1 53.59 252 GLU B O 1
ATOM 7716 N N . ALA B 1 253 ? 23.734 -7.445 -1.141 1 53 253 ALA B N 1
ATOM 7717 C CA . ALA B 1 253 ? 23.5 -6.988 -2.508 1 53 253 ALA B CA 1
ATOM 7718 C C . ALA B 1 253 ? 24.656 -6.121 -2.998 1 53 253 ALA B C 1
ATOM 7720 O O . ALA B 1 253 ? 25.109 -6.266 -4.137 1 53 253 ALA B O 1
ATOM 7721 N N . TYR B 1 254 ? 25.031 -5.332 -2.096 1 53 254 TYR B N 1
ATOM 7722 C CA . TYR B 1 254 ? 26.188 -4.504 -2.428 1 53 254 TYR B CA 1
ATOM 7723 C C . TYR B 1 254 ? 27.406 -5.363 -2.738 1 53 254 TYR B C 1
ATOM 7725 O O . TYR B 1 254 ? 28.156 -5.078 -3.68 1 53 254 TYR B O 1
ATOM 7733 N N . ARG B 1 255 ? 27.484 -6.332 -1.915 1 57.41 255 ARG B N 1
ATOM 7734 C CA . ARG B 1 255 ? 28.625 -7.227 -2.127 1 57.41 255 ARG B CA 1
ATOM 7735 C C . ARG B 1 255 ? 28.516 -7.93 -3.477 1 57.41 255 ARG B C 1
ATOM 7737 O O . ARG B 1 255 ? 29.516 -8.07 -4.184 1 57.41 255 ARG B O 1
ATOM 7744 N N . MET B 1 256 ? 27.328 -8.234 -3.834 1 56.44 256 MET B N 1
ATOM 7745 C CA . MET B 1 256 ? 27.094 -8.883 -5.121 1 56.44 256 MET B CA 1
ATOM 7746 C C . MET B 1 256 ? 27.422 -7.938 -6.273 1 56.44 256 MET B C 1
ATOM 7748 O O . MET B 1 256 ? 28.062 -8.344 -7.246 1 56.44 256 MET B O 1
ATOM 7752 N N . PHE B 1 257 ? 27.031 -6.762 -6.078 1 58.53 257 PHE B N 1
ATOM 7753 C CA . PHE B 1 257 ? 27.297 -5.773 -7.121 1 58.53 257 PHE B CA 1
ATOM 7754 C C . PHE B 1 257 ? 28.781 -5.43 -7.188 1 58.53 257 PHE B C 1
ATOM 7756 O O . PHE B 1 257 ? 29.328 -5.234 -8.273 1 58.53 257 PHE B O 1
ATOM 7763 N N . ALA B 1 258 ? 29.281 -5.391 -6.02 1 60.09 258 ALA B N 1
ATOM 7764 C CA . ALA B 1 258 ? 30.688 -5.055 -5.949 1 60.09 258 ALA B CA 1
ATOM 7765 C C . ALA B 1 258 ? 31.547 -6.141 -6.602 1 60.09 258 ALA B C 1
ATOM 7767 O O . ALA B 1 258 ? 32.656 -5.867 -7.078 1 60.09 258 ALA B O 1
ATOM 7768 N N . ASN B 1 259 ? 30.906 -7.375 -6.594 1 56.19 259 ASN B N 1
ATOM 7769 C CA . ASN B 1 259 ? 31.641 -8.492 -7.176 1 56.19 259 ASN B CA 1
ATOM 7770 C C . ASN B 1 259 ? 31.188 -8.773 -8.609 1 56.19 259 ASN B C 1
ATOM 7772 O O . ASN B 1 259 ? 31.578 -9.781 -9.195 1 56.19 259 ASN B O 1
ATOM 7776 N N . ASP B 1 260 ? 30.312 -7.902 -9 1 55.78 260 ASP B N 1
ATOM 7777 C CA . ASP B 1 260 ? 29.828 -8.039 -10.367 1 55.78 260 ASP B CA 1
ATOM 7778 C C . ASP B 1 260 ? 30.953 -7.777 -11.375 1 55.78 260 ASP B C 1
ATOM 7780 O O . ASP B 1 260 ? 31.5 -6.672 -11.43 1 55.78 260 ASP B O 1
ATOM 7784 N N . HIS B 1 261 ? 31.297 -8.82 -12.164 1 61.38 261 HIS B N 1
ATOM 7785 C CA . HIS B 1 261 ? 32.375 -8.695 -13.141 1 61.38 261 HIS B CA 1
ATOM 7786 C C . HIS B 1 261 ? 32.031 -7.684 -14.227 1 61.38 261 HIS B C 1
ATOM 7788 O O . HIS B 1 261 ? 32.906 -7.016 -14.766 1 61.38 261 HIS B O 1
ATOM 7794 N N . GLY B 1 262 ? 30.703 -7.586 -14.43 1 65.56 262 GLY B N 1
ATOM 7795 C CA . GLY B 1 262 ? 30.328 -6.602 -15.43 1 65.56 262 GLY B CA 1
ATOM 7796 C C . GLY B 1 262 ? 30.641 -5.176 -15.008 1 65.56 262 GLY B C 1
ATOM 7797 O O . GLY B 1 262 ? 31.172 -4.395 -15.805 1 65.56 262 GLY B O 1
ATOM 7798 N N . TRP B 1 263 ? 30.359 -4.945 -13.805 1 75.31 263 TRP B N 1
ATOM 7799 C CA . TRP B 1 263 ? 30.609 -3.607 -13.281 1 75.31 263 TRP B CA 1
ATOM 7800 C C . TRP B 1 263 ? 32.094 -3.332 -13.211 1 75.31 263 TRP B C 1
ATOM 7802 O O . TRP B 1 263 ? 32.562 -2.283 -13.656 1 75.31 263 TRP B O 1
ATOM 7812 N N . SER B 1 264 ? 32.781 -4.32 -12.672 1 78.5 264 SER B N 1
ATOM 7813 C CA . SER B 1 264 ? 34.219 -4.168 -12.578 1 78.5 264 SER B CA 1
ATOM 7814 C C . SER B 1 264 ? 34.875 -4.066 -13.961 1 78.5 264 SER B C 1
ATOM 7816 O O . SER B 1 264 ? 35.812 -3.293 -14.164 1 78.5 264 SER B O 1
ATOM 7818 N N . HIS B 1 265 ? 34.281 -4.816 -14.781 1 78.25 265 HIS B N 1
ATOM 7819 C CA . HIS B 1 265 ? 34.781 -4.785 -16.156 1 78.25 265 HIS B CA 1
ATOM 7820 C C . HIS B 1 265 ? 34.562 -3.416 -16.781 1 78.25 265 HIS B C 1
ATOM 7822 O O . HIS B 1 265 ? 35.469 -2.887 -17.453 1 78.25 265 HIS B O 1
ATOM 7828 N N . LYS B 1 266 ? 33.469 -2.885 -16.609 1 80 266 LYS B N 1
ATOM 7829 C CA . LYS B 1 266 ? 33.156 -1.562 -17.156 1 80 266 LYS B CA 1
ATOM 7830 C C . LYS B 1 266 ? 34.125 -0.51 -16.594 1 80 266 LYS B C 1
ATOM 7832 O O . LYS B 1 266 ? 34.562 0.389 -17.312 1 80 266 LYS B O 1
ATOM 7837 N N . LEU B 1 267 ? 34.406 -0.687 -15.391 1 85.44 267 LEU B N 1
ATOM 7838 C CA . LEU B 1 267 ? 35.344 0.239 -14.758 1 85.44 267 LEU B CA 1
ATOM 7839 C C . LEU B 1 267 ? 36.75 0.087 -15.344 1 85.44 267 LEU B C 1
ATOM 7841 O O . LEU B 1 267 ? 37.406 1.081 -15.656 1 85.44 267 LEU B O 1
ATOM 7845 N N . HIS B 1 268 ? 37.125 -1.145 -15.484 1 84.75 268 HIS B N 1
ATOM 7846 C CA . HIS B 1 268 ? 38.438 -1.409 -16.047 1 84.75 268 HIS B CA 1
ATOM 7847 C C . HIS B 1 268 ? 38.531 -0.924 -17.5 1 84.75 268 HIS B C 1
ATOM 7849 O O . HIS B 1 268 ? 39.562 -0.383 -17.922 1 84.75 268 HIS B O 1
ATOM 7855 N N . GLU B 1 269 ? 37.469 -1.126 -18.125 1 79.25 269 GLU B N 1
ATOM 7856 C CA . GLU B 1 269 ? 37.406 -0.649 -19.5 1 79.25 269 GLU B CA 1
ATOM 7857 C C . GLU B 1 269 ? 37.531 0.869 -19.562 1 79.25 269 GLU B C 1
ATOM 7859 O O . GLU B 1 269 ? 38.25 1.397 -20.438 1 79.25 269 GLU B O 1
ATOM 7864 N N . ALA B 1 270 ? 36.906 1.517 -18.734 1 81.5 270 ALA B N 1
ATOM 7865 C CA . ALA B 1 270 ? 36.969 2.975 -18.688 1 81.5 270 ALA B CA 1
ATOM 7866 C C . ALA B 1 270 ? 38.375 3.455 -18.375 1 81.5 270 ALA B C 1
ATOM 7868 O O . ALA B 1 270 ? 38.875 4.402 -19 1 81.5 270 ALA B O 1
ATOM 7869 N N . VAL B 1 271 ? 39.031 2.756 -17.516 1 84.25 271 VAL B N 1
ATOM 7870 C CA . VAL B 1 271 ? 40.406 3.111 -17.188 1 84.25 271 VAL B CA 1
ATOM 7871 C C . VAL B 1 271 ? 41.312 2.814 -18.359 1 84.25 271 VAL B C 1
ATOM 7873 O O . VAL B 1 271 ? 42.219 3.578 -18.656 1 84.25 271 VAL B O 1
ATOM 7876 N N . ALA B 1 272 ? 41 1.757 -19 1 78.69 272 ALA B N 1
ATOM 7877 C CA . ALA B 1 272 ? 41.812 1.343 -20.156 1 78.69 272 ALA B CA 1
ATOM 7878 C C . ALA B 1 272 ? 41.75 2.379 -21.266 1 78.69 272 ALA B C 1
ATOM 7880 O O . ALA B 1 272 ? 42.656 2.459 -22.094 1 78.69 272 ALA B O 1
ATOM 7881 N N . THR B 1 273 ? 40.719 3.162 -21.281 1 73.44 273 THR B N 1
ATOM 7882 C CA . THR B 1 273 ? 40.594 4.203 -22.297 1 73.44 273 THR B CA 1
ATOM 7883 C C . THR B 1 273 ? 41.469 5.402 -21.969 1 73.44 273 THR B C 1
ATOM 7885 O O . THR B 1 273 ? 41.594 6.328 -22.766 1 73.44 273 THR B O 1
ATOM 7888 N N . GLY B 1 274 ? 42.062 5.344 -20.766 1 73.69 274 GLY B N 1
ATOM 7889 C CA . GLY B 1 274 ? 43 6.402 -20.406 1 73.69 274 GLY B CA 1
ATOM 7890 C C . GLY B 1 274 ? 42.5 7.266 -19.266 1 73.69 274 GLY B C 1
ATOM 7891 O O . GLY B 1 274 ? 43.094 8.305 -18.969 1 73.69 274 GLY B O 1
ATOM 7892 N N . LEU B 1 275 ? 41.5 6.926 -18.672 1 79.5 275 LEU B N 1
ATOM 7893 C CA . LEU B 1 275 ? 40.969 7.699 -17.562 1 79.5 275 LEU B CA 1
ATOM 7894 C C . LEU B 1 275 ? 41.625 7.301 -16.234 1 79.5 275 LEU B C 1
ATOM 7896 O O . LEU B 1 275 ? 42.156 6.199 -16.109 1 79.5 275 LEU B O 1
ATOM 7900 N N . THR B 1 276 ? 41.625 8.305 -15.336 1 82.38 276 THR B N 1
ATOM 7901 C CA . THR B 1 276 ? 42 7.957 -13.977 1 82.38 276 THR B CA 1
ATOM 7902 C C . THR B 1 276 ? 40.969 7.051 -13.336 1 82.38 276 THR B C 1
ATOM 7904 O O . THR B 1 276 ? 39.844 6.922 -13.852 1 82.38 276 THR B O 1
ATOM 7907 N N . ALA B 1 277 ? 41.344 6.461 -12.281 1 86.56 277 ALA B N 1
ATOM 7908 C CA . ALA B 1 277 ? 40.406 5.57 -11.594 1 86.56 277 ALA B CA 1
ATOM 7909 C C . ALA B 1 277 ? 39.156 6.316 -11.164 1 86.56 277 ALA B C 1
ATOM 7911 O O . ALA B 1 277 ? 38.031 5.816 -11.336 1 86.56 277 ALA B O 1
ATOM 7912 N N . GLU B 1 278 ? 39.312 7.488 -10.688 1 83.06 278 GLU B N 1
ATOM 7913 C CA . GLU B 1 278 ? 38.188 8.297 -10.242 1 83.06 278 GLU B CA 1
ATOM 7914 C C . GLU B 1 278 ? 37.281 8.664 -11.414 1 83.06 278 GLU B C 1
ATOM 7916 O O . GLU B 1 278 ? 36.062 8.578 -11.305 1 83.06 278 GLU B O 1
ATOM 7921 N N . ALA B 1 279 ? 37.875 9.117 -12.43 1 78.75 279 ALA B N 1
ATOM 7922 C CA . ALA B 1 279 ? 37.125 9.516 -13.617 1 78.75 279 ALA B CA 1
ATOM 7923 C C . ALA B 1 279 ? 36.375 8.336 -14.211 1 78.75 279 ALA B C 1
ATOM 7925 O O . ALA B 1 279 ? 35.25 8.5 -14.727 1 78.75 279 ALA B O 1
ATOM 7926 N N . ALA B 1 280 ? 37 7.227 -14.18 1 82.5 280 ALA B N 1
ATOM 7927 C CA . ALA B 1 280 ? 36.344 6.02 -14.672 1 82.5 280 ALA B CA 1
ATOM 7928 C C . ALA B 1 280 ? 35.062 5.711 -13.867 1 82.5 280 ALA B C 1
ATOM 7930 O O . ALA B 1 280 ? 34.031 5.379 -14.445 1 82.5 280 ALA B O 1
ATOM 7931 N N . VAL B 1 281 ? 35.219 5.801 -12.594 1 82.69 281 VAL B N 1
ATOM 7932 C CA . VAL B 1 281 ? 34.062 5.555 -11.727 1 82.69 281 VAL B CA 1
ATOM 7933 C C . VAL B 1 281 ? 32.969 6.57 -12.031 1 82.69 281 VAL B C 1
ATOM 7935 O O . VAL B 1 281 ? 31.781 6.207 -12.109 1 82.69 281 VAL B O 1
ATOM 7938 N N . GLU B 1 282 ? 33.281 7.77 -12.188 1 77.25 282 GLU B N 1
ATOM 7939 C CA . GLU B 1 282 ? 32.312 8.82 -12.492 1 77.25 282 GLU B CA 1
ATOM 7940 C C . GLU B 1 282 ? 31.609 8.547 -13.812 1 77.25 282 GLU B C 1
ATOM 7942 O O . GLU B 1 282 ? 30.406 8.805 -13.938 1 77.25 282 GLU B O 1
ATOM 7947 N N . ARG B 1 283 ? 32.375 8.234 -14.766 1 79 283 ARG B N 1
ATOM 7948 C CA . ARG B 1 283 ? 31.812 7.93 -16.078 1 79 283 ARG B CA 1
ATOM 7949 C C . ARG B 1 283 ? 30.766 6.828 -15.977 1 79 283 ARG B C 1
ATOM 7951 O O . ARG B 1 283 ? 29.656 6.973 -16.484 1 79 283 ARG B O 1
ATOM 7958 N N . VAL B 1 284 ? 31.125 5.762 -15.344 1 77.94 284 VAL B N 1
ATOM 7959 C CA . VAL B 1 284 ? 30.219 4.613 -15.227 1 77.94 284 VAL B CA 1
ATOM 7960 C C . VAL B 1 284 ? 29 5 -14.406 1 77.94 284 VAL B C 1
ATOM 7962 O O . VAL B 1 284 ? 27.875 4.594 -14.719 1 77.94 284 VAL B O 1
ATOM 7965 N N . GLN B 1 285 ? 29.234 5.77 -13.406 1 76 285 GLN B N 1
ATOM 7966 C CA . GLN B 1 285 ? 28.125 6.23 -12.57 1 76 285 GLN B CA 1
ATOM 7967 C C . GLN B 1 285 ? 27.156 7.102 -13.367 1 76 285 GLN B C 1
ATOM 7969 O O . GLN B 1 285 ? 25.938 7.004 -13.188 1 76 285 GLN B O 1
ATOM 7974 N N . SER B 1 286 ? 27.703 8.031 -14.062 1 72.94 286 SER B N 1
ATOM 7975 C CA . SER B 1 286 ? 26.891 8.906 -14.883 1 72.94 286 SER B CA 1
ATOM 7976 C C . SER B 1 286 ? 26.016 8.109 -15.859 1 72.94 286 SER B C 1
ATOM 7978 O O . SER B 1 286 ? 24.859 8.453 -16.094 1 72.94 286 SER B O 1
ATOM 7980 N N . ASP B 1 287 ? 26.641 7.176 -16.422 1 72.19 287 ASP B N 1
ATOM 7981 C CA . ASP B 1 287 ? 25.906 6.301 -17.328 1 72.19 287 ASP B CA 1
ATOM 7982 C C . ASP B 1 287 ? 24.781 5.574 -16.594 1 72.19 287 ASP B C 1
ATOM 7984 O O . ASP B 1 287 ? 23.656 5.488 -17.094 1 72.19 287 ASP B O 1
ATOM 7988 N N . THR B 1 288 ? 25.141 5.062 -15.43 1 68.94 288 THR B N 1
ATOM 7989 C CA . THR B 1 288 ? 24.188 4.328 -14.609 1 68.94 288 THR B CA 1
ATOM 7990 C C . THR B 1 288 ? 23.031 5.23 -14.203 1 68.94 288 THR B C 1
ATOM 7992 O O . THR B 1 288 ? 21.859 4.824 -14.273 1 68.94 288 THR B O 1
ATOM 7995 N N . ARG B 1 289 ? 23.359 6.387 -13.844 1 67.38 289 ARG B N 1
ATOM 7996 C CA . ARG B 1 289 ? 22.359 7.348 -13.422 1 67.38 289 ARG B CA 1
ATOM 7997 C C . ARG B 1 289 ? 21.422 7.711 -14.578 1 67.38 289 ARG B C 1
ATOM 7999 O O . ARG B 1 289 ? 20.219 7.836 -14.398 1 67.38 289 ARG B O 1
ATOM 8006 N N . ALA B 1 290 ? 22 7.988 -15.719 1 66.31 290 ALA B N 1
ATOM 8007 C CA . ALA B 1 290 ? 21.203 8.297 -16.906 1 66.31 290 ALA B CA 1
ATOM 8008 C C . ALA B 1 290 ? 20.203 7.184 -17.203 1 66.31 290 ALA B C 1
ATOM 8010 O O . ALA B 1 290 ? 19.062 7.453 -17.547 1 66.31 290 ALA B O 1
ATOM 8011 N N . ARG B 1 291 ? 20.656 6.047 -16.953 1 62.25 291 ARG B N 1
ATOM 8012 C CA . ARG B 1 291 ? 19.797 4.895 -17.172 1 62.25 291 ARG B CA 1
ATOM 8013 C C . ARG B 1 291 ? 18.703 4.816 -16.109 1 62.25 291 ARG B C 1
ATOM 8015 O O . ARG B 1 291 ? 17.547 4.504 -16.422 1 62.25 291 ARG B O 1
ATOM 8022 N N . MET B 1 292 ? 19.109 5.043 -14.945 1 62.31 292 MET B N 1
ATOM 8023 C CA . MET B 1 292 ? 18.188 5.008 -13.812 1 62.31 292 MET B CA 1
ATOM 8024 C C . MET B 1 292 ? 17.047 6.008 -14.016 1 62.31 292 MET B C 1
ATOM 8026 O O . MET B 1 292 ? 15.883 5.684 -13.773 1 62.31 292 MET B O 1
ATOM 8030 N N . LEU B 1 293 ? 17.453 7.219 -14.461 1 56.59 293 LEU B N 1
ATOM 8031 C CA . LEU B 1 293 ? 16.5 8.312 -14.617 1 56.59 293 LEU B CA 1
ATOM 8032 C C . LEU B 1 293 ? 15.477 7.984 -15.695 1 56.59 293 LEU B C 1
ATOM 8034 O O . LEU B 1 293 ? 14.352 8.484 -15.664 1 56.59 293 LEU B O 1
ATOM 8038 N N . ARG B 1 294 ? 15.922 7.129 -16.484 1 52.75 294 ARG B N 1
ATOM 8039 C CA . ARG B 1 294 ? 15.062 6.84 -17.625 1 52.75 294 ARG B CA 1
ATOM 8040 C C . ARG B 1 294 ? 14.328 5.512 -17.438 1 52.75 294 ARG B C 1
ATOM 8042 O O . ARG B 1 294 ? 13.422 5.188 -18.203 1 52.75 294 ARG B O 1
ATOM 8049 N N . SER B 1 295 ? 14.797 4.816 -16.359 1 54.66 295 SER B N 1
ATOM 8050 C CA . SER B 1 295 ? 14.172 3.523 -16.109 1 54.66 295 SER B CA 1
ATOM 8051 C C . SER B 1 295 ? 12.836 3.686 -15.375 1 54.66 295 SER B C 1
ATOM 8053 O O . SER B 1 295 ? 12.75 4.426 -14.391 1 54.66 295 SER B O 1
ATOM 8055 N N . THR B 1 296 ? 11.906 3.174 -15.914 1 47.25 296 THR B N 1
ATOM 8056 C CA . THR B 1 296 ? 10.586 3.246 -15.297 1 47.25 296 THR B CA 1
ATOM 8057 C C . THR B 1 296 ? 10.367 2.072 -14.352 1 47.25 296 THR B C 1
ATOM 8059 O O . THR B 1 296 ? 9.445 2.09 -13.539 1 47.25 296 THR B O 1
ATOM 8062 N N . ASP B 1 297 ? 11.273 1.1 -14.367 1 46.34 297 ASP B N 1
ATOM 8063 C CA . ASP B 1 297 ? 11.141 -0.085 -13.531 1 46.34 297 ASP B CA 1
ATOM 8064 C C . ASP B 1 297 ? 11.727 0.159 -12.141 1 46.34 297 ASP B C 1
ATOM 8066 O O . ASP B 1 297 ? 12.922 0.44 -12.008 1 46.34 297 ASP B O 1
ATOM 8070 N N . PRO B 1 298 ? 10.852 0.119 -11.156 1 48.06 298 PRO B N 1
ATOM 8071 C CA . PRO B 1 298 ? 11.344 0.403 -9.805 1 48.06 298 PRO B CA 1
ATOM 8072 C C . PRO B 1 298 ? 12.461 -0.551 -9.375 1 48.06 298 PRO B C 1
ATOM 8074 O O . PRO B 1 298 ? 13.398 -0.139 -8.688 1 48.06 298 PRO B O 1
ATOM 8077 N N . TYR B 1 299 ? 12.32 -1.729 -9.867 1 42.16 299 TYR B N 1
ATOM 8078 C CA . TYR B 1 299 ? 13.344 -2.705 -9.5 1 42.16 299 TYR B CA 1
ATOM 8079 C C . TYR B 1 299 ? 14.703 -2.314 -10.078 1 42.16 299 TYR B C 1
ATOM 8081 O O . TYR B 1 299 ? 15.711 -2.34 -9.367 1 42.16 299 TYR B O 1
ATOM 8089 N N . LEU B 1 300 ? 14.656 -1.894 -11.266 1 50.53 300 LEU B N 1
ATOM 8090 C CA . LEU B 1 300 ? 15.898 -1.484 -11.914 1 50.53 300 LEU B CA 1
ATOM 8091 C C . LEU B 1 300 ? 16.453 -0.22 -11.273 1 50.53 300 LEU B C 1
ATOM 8093 O O . LEU B 1 300 ? 17.672 -0.089 -11.102 1 50.53 300 LEU B O 1
ATOM 8097 N N . ARG B 1 301 ? 15.5 0.507 -10.984 1 56.34 301 ARG B N 1
ATOM 8098 C CA . ARG B 1 301 ? 15.93 1.756 -10.359 1 56.34 301 ARG B CA 1
ATOM 8099 C C . ARG B 1 301 ? 16.609 1.497 -9.023 1 56.34 301 ARG B C 1
ATOM 8101 O O . ARG B 1 301 ? 17.641 2.117 -8.719 1 56.34 301 ARG B O 1
ATOM 8108 N N . ASP B 1 302 ? 16.062 0.535 -8.422 1 54.91 302 ASP B N 1
ATOM 8109 C CA . ASP B 1 302 ? 16.656 0.212 -7.129 1 54.91 302 ASP B CA 1
ATOM 8110 C C . ASP B 1 302 ? 18.062 -0.386 -7.309 1 54.91 302 ASP B C 1
ATOM 8112 O O . ASP B 1 302 ? 18.984 -0.06 -6.559 1 54.91 302 ASP B O 1
ATOM 8116 N N . ARG B 1 303 ? 18.094 -1.204 -8.344 1 55.84 303 ARG B N 1
ATOM 8117 C CA . ARG B 1 303 ? 19.375 -1.832 -8.617 1 55.84 303 ARG B CA 1
ATOM 8118 C C . ARG B 1 303 ? 20.422 -0.792 -9.023 1 55.84 303 ARG B C 1
ATOM 8120 O O . ARG B 1 303 ? 21.578 -0.856 -8.594 1 55.84 303 ARG B O 1
ATOM 8127 N N . LEU B 1 304 ? 19.953 0.005 -9.852 1 61.75 304 LEU B N 1
ATOM 8128 C CA . LEU B 1 304 ? 20.844 1.048 -10.328 1 61.75 304 LEU B CA 1
ATOM 8129 C C . LEU B 1 304 ? 21.25 1.986 -9.188 1 61.75 304 LEU B C 1
ATOM 8131 O O . LEU B 1 304 ? 22.375 2.467 -9.141 1 61.75 304 LEU B O 1
ATOM 8135 N N . HIS B 1 305 ? 20.344 2.002 -8.352 1 63.41 305 HIS B N 1
ATOM 8136 C CA . HIS B 1 305 ? 20.641 2.797 -7.16 1 63.41 305 HIS B CA 1
ATOM 8137 C C . HIS B 1 305 ? 21.734 2.148 -6.32 1 63.41 305 HIS B C 1
ATOM 8139 O O . HIS B 1 305 ? 22.625 2.838 -5.816 1 63.41 305 HIS B O 1
ATOM 8145 N N . ASP B 1 306 ? 21.562 0.922 -6.219 1 59.66 306 ASP B N 1
ATOM 8146 C CA . ASP B 1 306 ? 22.578 0.194 -5.465 1 59.66 306 ASP B CA 1
ATOM 8147 C C . ASP B 1 306 ? 23.953 0.341 -6.113 1 59.66 306 ASP B C 1
ATOM 8149 O O . ASP B 1 306 ? 24.969 0.506 -5.418 1 59.66 306 ASP B O 1
ATOM 8153 N N . LEU B 1 307 ? 23.906 0.231 -7.324 1 66.06 307 LEU B N 1
ATOM 8154 C CA . LEU B 1 307 ? 25.156 0.385 -8.047 1 66.06 307 LEU B CA 1
ATOM 8155 C C . LEU B 1 307 ? 25.734 1.787 -7.855 1 66.06 307 LEU B C 1
ATOM 8157 O O . LEU B 1 307 ? 26.953 1.955 -7.73 1 66.06 307 LEU B O 1
ATOM 8161 N N . GLU B 1 308 ? 24.859 2.684 -7.887 1 69.19 308 GLU B N 1
ATOM 8162 C CA . GLU B 1 308 ? 25.297 4.059 -7.664 1 69.19 308 GLU B CA 1
ATOM 8163 C C . GLU B 1 308 ? 25.906 4.227 -6.281 1 69.19 308 GLU B C 1
ATOM 8165 O O . GLU B 1 308 ? 26.922 4.906 -6.125 1 69.19 308 GLU B O 1
ATOM 8170 N N . ASP B 1 309 ? 25.281 3.598 -5.387 1 64.94 309 ASP B N 1
ATOM 8171 C CA . ASP B 1 309 ? 25.812 3.662 -4.027 1 64.94 309 ASP B CA 1
ATOM 8172 C C . ASP B 1 309 ? 27.203 3.027 -3.955 1 64.94 309 ASP B C 1
ATOM 8174 O O . ASP B 1 309 ? 28.094 3.553 -3.287 1 64.94 309 ASP B O 1
ATOM 8178 N N . LEU B 1 310 ? 27.281 1.931 -4.594 1 69.69 310 LEU B N 1
ATOM 8179 C CA . LEU B 1 310 ? 28.594 1.269 -4.641 1 69.69 310 LEU B CA 1
ATOM 8180 C C . LEU B 1 310 ? 29.625 2.152 -5.324 1 69.69 310 LEU B C 1
ATOM 8182 O O . LEU B 1 310 ? 30.781 2.195 -4.906 1 69.69 310 LEU B O 1
ATOM 8186 N N . GLY B 1 311 ? 29.172 2.766 -6.375 1 75.19 311 GLY B N 1
ATOM 8187 C CA . GLY B 1 311 ? 30.047 3.695 -7.062 1 75.19 311 GLY B CA 1
ATOM 8188 C C . GLY B 1 311 ? 30.547 4.82 -6.172 1 75.19 311 GLY B C 1
ATOM 8189 O O . GLY B 1 311 ? 31.719 5.18 -6.211 1 75.19 311 GLY B O 1
ATOM 8190 N N . HIS B 1 312 ? 29.688 5.254 -5.371 1 69.44 312 HIS B N 1
ATOM 8191 C CA . HIS B 1 312 ? 30.047 6.32 -4.441 1 69.44 312 HIS B CA 1
ATOM 8192 C C . HIS B 1 312 ? 31.062 5.836 -3.412 1 69.44 312 HIS B C 1
ATOM 8194 O O . HIS B 1 312 ? 32 6.555 -3.084 1 69.44 312 HIS B O 1
ATOM 8200 N N . ARG B 1 313 ? 30.781 4.707 -2.949 1 68.38 313 ARG B N 1
ATOM 8201 C CA . ARG B 1 313 ? 31.703 4.137 -1.979 1 68.38 313 ARG B CA 1
ATOM 8202 C C . ARG B 1 313 ? 33.094 3.916 -2.598 1 68.38 313 ARG B C 1
ATOM 8204 O O . ARG B 1 313 ? 34.094 4.172 -1.958 1 68.38 313 ARG B O 1
ATOM 8211 N N . LEU B 1 314 ? 33 3.393 -3.723 1 79.25 314 LEU B N 1
ATOM 8212 C CA . LEU B 1 314 ? 34.281 3.176 -4.438 1 79.25 314 LEU B CA 1
ATOM 8213 C C . LEU B 1 314 ? 35 4.492 -4.641 1 79.25 314 LEU B C 1
ATOM 8215 O O . LEU B 1 314 ? 36.219 4.559 -4.465 1 79.25 314 LEU B O 1
ATOM 8219 N N . MET B 1 315 ? 34.281 5.492 -5.039 1 78.06 315 MET B N 1
ATOM 8220 C CA . MET B 1 315 ? 34.875 6.816 -5.254 1 78.06 315 MET B CA 1
ATOM 8221 C C . MET B 1 315 ? 35.5 7.348 -3.975 1 78.06 315 MET B C 1
ATOM 8223 O O . MET B 1 315 ? 36.594 7.898 -4.008 1 78.06 315 MET B O 1
ATOM 8227 N N . ARG B 1 316 ? 34.906 7.129 -2.939 1 69.75 316 ARG B N 1
ATOM 8228 C CA . ARG B 1 316 ? 35.438 7.559 -1.649 1 69.75 316 ARG B CA 1
ATOM 8229 C C . ARG B 1 316 ? 36.75 6.828 -1.322 1 69.75 316 ARG B C 1
ATOM 8231 O O . ARG B 1 316 ? 37.688 7.43 -0.786 1 69.75 316 ARG B O 1
ATOM 8238 N N . GLN B 1 317 ? 36.719 5.559 -1.579 1 73.31 317 GLN B N 1
ATOM 8239 C CA . GLN B 1 317 ? 37.906 4.758 -1.346 1 73.31 317 GLN B CA 1
ATOM 8240 C C . GLN B 1 317 ? 39.094 5.254 -2.197 1 73.31 317 GLN B C 1
ATOM 8242 O O . GLN B 1 317 ? 40.219 5.258 -1.744 1 73.31 317 GLN B O 1
ATOM 8247 N N . LEU B 1 318 ? 38.812 5.598 -3.348 1 81.25 318 LEU B N 1
ATOM 8248 C CA . LEU B 1 318 ? 39.844 6.031 -4.281 1 81.25 318 LEU B CA 1
ATOM 8249 C C . LEU B 1 318 ? 40.406 7.395 -3.883 1 81.25 318 LEU B C 1
ATOM 8251 O O . LEU B 1 318 ? 41.625 7.637 -3.994 1 81.25 318 LEU B O 1
ATOM 8255 N N . VAL B 1 319 ? 39.531 8.258 -3.545 1 70 319 VAL B N 1
ATOM 8256 C CA . VAL B 1 319 ? 39.969 9.617 -3.211 1 70 319 VAL B CA 1
ATOM 8257 C C . VAL B 1 319 ? 40.531 9.648 -1.797 1 70 319 VAL B C 1
ATOM 8259 O O . VAL B 1 319 ? 41.312 10.555 -1.449 1 70 319 VAL B O 1
ATOM 8262 N N . GLY B 1 320 ? 40.656 8.492 -1.144 1 55.97 320 GLY B N 1
ATOM 8263 C CA . GLY B 1 320 ? 41.219 8.406 0.2 1 55.97 320 GLY B CA 1
ATOM 8264 C C . GLY B 1 320 ? 40.406 9.156 1.231 1 55.97 320 GLY B C 1
ATOM 8265 O O . GLY B 1 320 ? 40.781 9.25 2.395 1 55.97 320 GLY B O 1
ATOM 8266 N N . GLN B 1 321 ? 39.844 10.32 0.846 1 47.09 321 GLN B N 1
ATOM 8267 C CA . GLN B 1 321 ? 39.312 11.289 1.808 1 47.09 321 GLN B CA 1
ATOM 8268 C C . GLN B 1 321 ? 38.062 10.766 2.475 1 47.09 321 GLN B C 1
ATOM 8270 O O . GLN B 1 321 ? 37.188 10.211 1.809 1 47.09 321 GLN B O 1
ATOM 8275 N N . ASP B 1 322 ? 38.156 10.398 3.635 1 41.28 322 ASP B N 1
ATOM 8276 C CA . ASP B 1 322 ? 37.094 10.484 4.625 1 41.28 322 ASP B CA 1
ATOM 8277 C C . ASP B 1 322 ? 36.188 11.664 4.34 1 41.28 322 ASP B C 1
ATOM 8279 O O 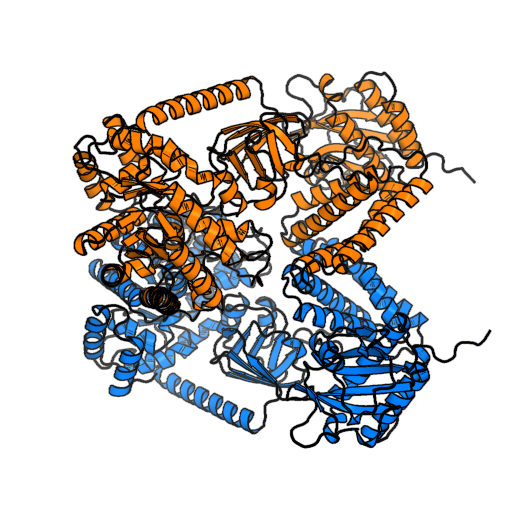. ASP B 1 322 ? 35.969 12.523 5.199 1 41.28 322 ASP B O 1
ATOM 8283 N N . HIS B 1 323 ? 36.281 12.359 3.291 1 38.97 323 HIS B N 1
ATOM 8284 C CA . HIS B 1 323 ? 35.781 13.734 3.191 1 38.97 323 HIS B CA 1
ATOM 8285 C C . HIS B 1 323 ? 34.281 13.781 3.297 1 38.97 323 HIS B C 1
ATOM 8287 O O . HIS B 1 323 ? 33.562 13.844 2.279 1 38.97 323 HIS B O 1
ATOM 8293 N N . ALA B 1 324 ? 33.719 13.094 3.912 1 40.12 324 ALA B N 1
ATOM 8294 C CA . ALA B 1 324 ? 32.406 13.688 4.145 1 40.12 324 ALA B CA 1
ATOM 8295 C C . ALA B 1 324 ? 32.5 15.195 4.359 1 40.12 324 ALA B C 1
ATOM 8297 O O . ALA B 1 324 ? 33.312 15.656 5.152 1 40.12 324 ALA B O 1
ATOM 8298 N N . PRO B 1 325 ? 32.438 16.078 3.479 1 40.72 325 PRO B N 1
ATOM 8299 C CA . PRO B 1 325 ? 32.531 17.469 3.941 1 40.72 325 PRO B CA 1
ATOM 8300 C C . PRO B 1 325 ? 32.156 17.625 5.414 1 40.72 325 PRO B C 1
ATOM 8302 O O . PRO B 1 325 ? 31.328 16.875 5.926 1 40.72 325 PRO B O 1
ATOM 8305 N N . SER B 1 326 ? 33.062 18.062 6.293 1 41.94 326 SER B N 1
ATOM 8306 C CA . SER B 1 326 ? 32.781 18.406 7.684 1 41.94 326 SER B CA 1
ATOM 8307 C C . SER B 1 326 ? 31.344 18.953 7.844 1 41.94 326 SER B C 1
ATOM 8309 O O . SER B 1 326 ? 31 19.969 7.258 1 41.94 326 SER B O 1
ATOM 8311 N N . ARG B 1 327 ? 30.312 18.156 7.879 1 49.78 327 ARG B N 1
ATOM 8312 C CA . ARG B 1 327 ? 28.953 18.516 8.289 1 49.78 327 ARG B CA 1
ATOM 8313 C C . ARG B 1 327 ? 28.969 19.812 9.102 1 49.78 327 ARG B C 1
ATOM 8315 O O . ARG B 1 327 ? 27.938 20.469 9.234 1 49.78 327 ARG B O 1
ATOM 8322 N N . GLU B 1 328 ? 30.141 20.125 9.695 1 50.12 328 GLU B N 1
ATOM 8323 C CA . GLU B 1 328 ? 30.312 21.266 10.586 1 50.12 328 GLU B CA 1
ATOM 8324 C C . GLU B 1 328 ? 30.453 22.562 9.797 1 50.12 328 GLU B C 1
ATOM 8326 O O . GLU B 1 328 ? 30.297 23.656 10.344 1 50.12 328 GLU B O 1
ATOM 8331 N N . GLN B 1 329 ? 30.703 22.578 8.445 1 58.78 329 GLN B N 1
ATOM 8332 C CA . GLN B 1 329 ? 30.906 23.875 7.828 1 58.78 329 GLN B CA 1
ATOM 8333 C C . GLN B 1 329 ? 29.859 24.141 6.754 1 58.78 329 GLN B C 1
ATOM 8335 O O . GLN B 1 329 ? 30.172 24.156 5.562 1 58.78 329 GLN B O 1
ATOM 8340 N N . LEU B 1 330 ? 28.594 24.156 7.031 1 73.06 330 LEU B N 1
ATOM 8341 C CA . LEU B 1 330 ? 27.531 24.562 6.129 1 73.06 330 LEU B CA 1
ATOM 8342 C C . LEU B 1 330 ? 27.594 26.078 5.859 1 73.06 330 LEU B C 1
ATOM 8344 O O . LEU B 1 330 ? 27.797 26.859 6.785 1 73.06 330 LEU B O 1
ATOM 8348 N N . PRO B 1 331 ? 27.688 26.406 4.602 1 78.94 331 PRO B N 1
ATOM 8349 C CA . PRO B 1 331 ? 27.531 27.844 4.34 1 78.94 331 PRO B CA 1
ATOM 8350 C C . PRO B 1 331 ? 26.234 28.406 4.91 1 78.94 331 PRO B C 1
ATOM 8352 O O . PRO B 1 331 ? 25.344 27.656 5.297 1 78.94 331 PRO B O 1
ATOM 8355 N N . ASP B 1 332 ? 26.344 29.672 5.078 1 81.5 332 ASP B N 1
ATOM 8356 C CA . ASP B 1 332 ? 25.125 30.344 5.516 1 81.5 332 ASP B CA 1
ATOM 8357 C C . ASP B 1 332 ? 23.984 30.109 4.52 1 81.5 332 ASP B C 1
ATOM 8359 O O . ASP B 1 332 ? 24.203 30.109 3.307 1 81.5 332 ASP B O 1
ATOM 8363 N N . ASN B 1 333 ? 22.859 29.812 4.961 1 88.62 333 ASN B N 1
ATOM 8364 C CA . ASN B 1 333 ? 21.641 29.594 4.164 1 88.62 333 ASN B CA 1
ATOM 8365 C C . ASN B 1 333 ? 21.797 28.406 3.225 1 88.62 333 ASN B C 1
ATOM 8367 O O . ASN B 1 333 ? 21.562 28.516 2.021 1 88.62 333 ASN B O 1
ATOM 8371 N N . ALA B 1 334 ? 22.125 27.328 3.777 1 90.5 334 ALA B N 1
ATOM 8372 C CA . ALA B 1 334 ? 22.375 26.125 3.002 1 90.5 334 ALA B CA 1
ATOM 8373 C C . ALA B 1 334 ? 21.078 25.406 2.646 1 90.5 334 ALA B C 1
ATOM 8375 O O . ALA B 1 334 ? 20.156 25.344 3.467 1 90.5 334 ALA B O 1
ATOM 8376 N N . ILE B 1 335 ? 20.922 25.062 1.449 1 91.81 335 ILE B N 1
ATOM 8377 C CA . ILE B 1 335 ? 19.844 24.188 0.981 1 91.81 335 ILE B CA 1
ATOM 8378 C C . ILE B 1 335 ? 20.422 22.812 0.614 1 91.81 335 ILE B C 1
ATOM 8380 O O . ILE B 1 335 ? 21.219 22.703 -0.318 1 91.81 335 ILE B O 1
ATOM 8384 N N . LEU B 1 336 ? 20 21.875 1.309 1 89.38 336 LEU B N 1
ATOM 8385 C CA . LEU B 1 336 ? 20.531 20.531 1.162 1 89.38 336 LEU B CA 1
ATOM 8386 C C . LEU B 1 336 ? 19.812 19.781 0.04 1 89.38 336 LEU B C 1
ATOM 8388 O O . LEU B 1 336 ? 18.578 19.797 -0.038 1 89.38 336 LEU B O 1
ATOM 8392 N N . ILE B 1 337 ? 20.547 19.234 -0.875 1 88.62 337 ILE B N 1
ATOM 8393 C CA . ILE B 1 337 ? 20 18.391 -1.932 1 88.62 337 ILE B CA 1
ATOM 8394 C C . ILE B 1 337 ? 20.547 16.969 -1.785 1 88.62 337 ILE B C 1
ATOM 8396 O O . ILE B 1 337 ? 21.734 16.766 -1.533 1 88.62 337 ILE B O 1
ATOM 8400 N N . ALA B 1 338 ? 19.625 16.062 -1.791 1 82.25 338 ALA B N 1
ATOM 8401 C CA . ALA B 1 338 ? 20.031 14.664 -1.67 1 82.25 338 ALA B CA 1
ATOM 8402 C C . ALA B 1 338 ? 19.094 13.758 -2.471 1 82.25 338 ALA B C 1
ATOM 8404 O O . ALA B 1 338 ? 18 14.18 -2.875 1 82.25 338 ALA B O 1
ATOM 8405 N N . ARG B 1 339 ? 19.562 12.648 -2.836 1 76 339 ARG B N 1
ATOM 8406 C CA . ARG B 1 339 ? 18.672 11.664 -3.432 1 76 339 ARG B CA 1
ATOM 8407 C C . ARG B 1 339 ? 17.641 11.172 -2.42 1 76 339 ARG B C 1
ATOM 8409 O O . ARG B 1 339 ? 16.438 11.18 -2.699 1 76 339 ARG B O 1
ATOM 8416 N N . SER B 1 340 ? 18.094 10.633 -1.364 1 73 340 SER B N 1
ATOM 8417 C CA . SER B 1 340 ? 17.297 10.242 -0.216 1 73 340 SER B CA 1
ATOM 8418 C C . SER B 1 340 ? 17.984 10.578 1.096 1 73 340 SER B C 1
ATOM 8420 O O . SER B 1 340 ? 19.203 10.766 1.124 1 73 340 SER B O 1
ATOM 8422 N N . MET B 1 341 ? 17.172 10.875 2.084 1 68.62 341 MET B N 1
ATOM 8423 C CA . MET B 1 341 ? 17.75 11.242 3.375 1 68.62 341 MET B CA 1
ATOM 8424 C C . MET B 1 341 ? 16.906 10.695 4.52 1 68.62 341 MET B C 1
ATOM 8426 O O . MET B 1 341 ? 15.672 10.766 4.473 1 68.62 341 MET B O 1
ATOM 8430 N N . GLY B 1 342 ? 17.641 9.945 5.426 1 62.62 342 GLY B N 1
ATOM 8431 C CA . GLY B 1 342 ? 16.938 9.562 6.641 1 62.62 342 GLY B CA 1
ATOM 8432 C C . GLY B 1 342 ? 16.797 10.703 7.633 1 62.62 342 GLY B C 1
ATOM 8433 O O . GLY B 1 342 ? 17.484 11.719 7.523 1 62.62 342 GLY B O 1
ATOM 8434 N N . PRO B 1 343 ? 15.836 10.609 8.562 1 62.78 343 PRO B N 1
ATOM 8435 C CA . PRO B 1 343 ? 15.594 11.656 9.562 1 62.78 343 PRO B CA 1
ATOM 8436 C C . PRO B 1 343 ? 16.844 11.984 10.383 1 62.78 343 PRO B C 1
ATOM 8438 O O . PRO B 1 343 ? 17.141 13.156 10.625 1 62.78 343 PRO B O 1
ATOM 8441 N N . ALA B 1 344 ? 17.562 10.93 10.75 1 59.22 344 ALA B N 1
ATOM 8442 C CA . ALA B 1 344 ? 18.766 11.141 11.562 1 59.22 344 ALA B CA 1
ATOM 8443 C C . ALA B 1 344 ? 19.797 11.969 10.812 1 59.22 344 ALA B C 1
ATOM 8445 O O . ALA B 1 344 ? 20.438 12.844 11.398 1 59.22 344 ALA B O 1
ATOM 8446 N N . ALA B 1 345 ? 19.953 11.703 9.562 1 66 345 ALA B N 1
ATOM 8447 C CA . ALA B 1 345 ? 20.938 12.406 8.742 1 66 345 ALA B CA 1
ATOM 8448 C C . ALA B 1 345 ? 20.609 13.898 8.648 1 66 345 ALA B C 1
ATOM 8450 O O . ALA B 1 345 ? 21.5 14.742 8.688 1 66 345 ALA B O 1
ATOM 8451 N N . LEU B 1 346 ? 19.391 14.18 8.531 1 73.56 346 LEU B N 1
ATOM 8452 C CA . LEU B 1 346 ? 18.969 15.578 8.438 1 73.56 346 LEU B CA 1
ATOM 8453 C C . LEU B 1 346 ? 19.25 16.312 9.734 1 73.56 346 LEU B C 1
ATOM 8455 O O . LEU B 1 346 ? 19.672 17.484 9.719 1 73.56 346 LEU B O 1
ATOM 8459 N N . LEU B 1 347 ? 19.078 15.625 10.852 1 65 347 LEU B N 1
ATOM 8460 C CA . LEU B 1 347 ? 19.25 16.234 12.164 1 65 347 LEU B CA 1
ATOM 8461 C C . LEU B 1 347 ? 20.719 16.516 12.445 1 65 347 LEU B C 1
ATOM 8463 O O . LEU B 1 347 ? 21.047 17.344 13.312 1 65 347 LEU B O 1
ATOM 8467 N N . ASP B 1 348 ? 21.609 15.883 11.703 1 66.25 348 ASP B N 1
ATOM 8468 C CA . ASP B 1 348 ? 23.047 16.062 11.891 1 66.25 348 ASP B CA 1
ATOM 8469 C C . ASP B 1 348 ? 23.516 17.406 11.344 1 66.25 348 ASP B C 1
ATOM 8471 O O . ASP B 1 348 ? 24.594 17.875 11.688 1 66.25 348 ASP B O 1
ATOM 8475 N N . TYR B 1 349 ? 22.766 18.031 10.531 1 75.25 349 TYR B N 1
ATOM 8476 C CA . TYR B 1 349 ? 23.156 19.312 9.953 1 75.25 349 TYR B CA 1
ATOM 8477 C C . TYR B 1 349 ? 22.828 20.453 10.906 1 75.25 349 TYR B C 1
ATOM 8479 O O . TYR B 1 349 ? 21.891 20.359 11.711 1 75.25 349 TYR B O 1
ATOM 8487 N N . ASP B 1 350 ? 23.641 21.484 10.812 1 74.56 350 ASP B N 1
ATOM 8488 C CA . ASP B 1 350 ? 23.406 22.656 11.648 1 74.56 350 ASP B CA 1
ATOM 8489 C C . ASP B 1 350 ? 22.078 23.328 11.297 1 74.56 350 ASP B C 1
ATOM 8491 O O . ASP B 1 350 ? 21.922 23.875 10.203 1 74.56 350 ASP B O 1
ATOM 8495 N N . ARG B 1 351 ? 21.297 23.422 12.242 1 73.62 351 ARG B N 1
ATOM 8496 C CA . ARG B 1 351 ? 19.938 23.922 12.062 1 73.62 351 ARG B CA 1
ATOM 8497 C C . ARG B 1 351 ? 19.938 25.422 11.758 1 73.62 351 ARG B C 1
ATOM 8499 O O . ARG B 1 351 ? 19.016 25.938 11.117 1 73.62 351 ARG B O 1
ATOM 8506 N N . LYS B 1 352 ? 20.891 25.984 12.25 1 76.31 352 LYS B N 1
ATOM 8507 C CA . LYS B 1 352 ? 20.938 27.438 12.094 1 76.31 352 LYS B CA 1
ATOM 8508 C C . LYS B 1 352 ? 21.297 27.812 10.656 1 76.31 352 LYS B C 1
ATOM 8510 O O . LYS B 1 352 ? 20.984 28.922 10.211 1 76.31 352 LYS B O 1
ATOM 8515 N N . ARG B 1 353 ? 21.906 26.922 9.992 1 85.25 353 ARG B N 1
ATOM 8516 C CA . ARG B 1 353 ? 22.406 27.266 8.664 1 85.25 353 ARG B CA 1
ATOM 8517 C C . ARG B 1 353 ? 21.594 26.562 7.582 1 85.25 353 ARG B C 1
ATOM 8519 O O . ARG B 1 353 ? 21.672 26.922 6.406 1 85.25 353 ARG B O 1
ATOM 8526 N N . LEU B 1 354 ? 20.797 25.672 8 1 86.75 354 LEU B N 1
ATOM 8527 C CA . LEU B 1 354 ? 20 24.906 7.051 1 86.75 354 LEU B CA 1
ATOM 8528 C C . LEU B 1 354 ? 18.656 25.578 6.809 1 86.75 354 LEU B C 1
ATOM 8530 O O . LEU B 1 354 ? 17.875 25.797 7.746 1 86.75 354 LEU B O 1
ATOM 8534 N N . ARG B 1 355 ? 18.375 25.891 5.504 1 87.88 355 ARG B N 1
ATOM 8535 C CA . ARG B 1 355 ? 17.141 26.625 5.223 1 87.88 355 ARG B CA 1
ATOM 8536 C C . ARG B 1 355 ? 16.188 25.781 4.391 1 87.88 355 ARG B C 1
ATOM 8538 O O . ARG B 1 355 ? 14.984 26.062 4.348 1 87.88 355 ARG B O 1
ATOM 8545 N N . GLY B 1 356 ? 16.719 24.75 3.799 1 89.88 356 GLY B N 1
ATOM 8546 C CA . GLY B 1 356 ? 15.828 23.969 2.949 1 89.88 356 GLY B CA 1
ATOM 8547 C C . GLY B 1 356 ? 16.375 22.594 2.607 1 89.88 356 GLY B C 1
ATOM 8548 O O . GLY B 1 356 ? 17.547 22.297 2.883 1 89.88 356 GLY B O 1
ATOM 8549 N N . LEU B 1 357 ? 15.461 21.812 2.066 1 89.81 357 LEU B N 1
ATOM 8550 C CA . LEU B 1 357 ? 15.781 20.438 1.716 1 89.81 357 LEU B CA 1
ATOM 8551 C C . LEU B 1 357 ? 15.102 20.031 0.413 1 89.81 357 LEU B C 1
ATOM 8553 O O . LEU B 1 357 ? 13.914 20.297 0.223 1 89.81 357 LEU B O 1
ATOM 8557 N N . VAL B 1 358 ? 15.867 19.5 -0.524 1 90.25 358 VAL B N 1
ATOM 8558 C CA . VAL B 1 358 ? 15.336 18.969 -1.779 1 90.25 358 VAL B CA 1
ATOM 8559 C C . VAL B 1 358 ? 15.75 17.516 -1.946 1 90.25 358 VAL B C 1
ATOM 8561 O O . VAL B 1 358 ? 16.938 17.188 -1.887 1 90.25 358 VAL B O 1
ATOM 8564 N N . LEU B 1 359 ? 14.773 16.703 -2.135 1 86.75 359 LEU B N 1
ATOM 8565 C CA . LEU B 1 359 ? 15.055 15.273 -2.246 1 86.75 359 LEU B CA 1
ATOM 8566 C C . LEU B 1 359 ? 14.562 14.727 -3.582 1 86.75 359 LEU B C 1
ATOM 8568 O O . LEU B 1 359 ? 13.539 15.164 -4.098 1 86.75 359 LEU B O 1
ATOM 8572 N N . GLU B 1 360 ? 15.367 13.797 -4.121 1 81.69 360 GLU B N 1
ATOM 8573 C CA . GLU B 1 360 ? 14.914 13.078 -5.312 1 81.69 360 GLU B CA 1
ATOM 8574 C C . GLU B 1 360 ? 13.82 12.078 -4.969 1 81.69 360 GLU B C 1
ATOM 8576 O O . GLU B 1 360 ? 12.859 11.922 -5.723 1 81.69 360 GLU B O 1
ATOM 8581 N N . GLU B 1 361 ? 14.195 11.414 -3.852 1 74.31 361 GLU B N 1
ATOM 8582 C CA . GLU B 1 361 ? 13.234 10.438 -3.357 1 74.31 361 GLU B CA 1
ATOM 8583 C C . GLU B 1 361 ? 12.641 10.867 -2.021 1 74.31 361 GLU B C 1
ATOM 8585 O O . GLU B 1 361 ? 13.336 11.453 -1.188 1 74.31 361 GLU B O 1
ATOM 8590 N N . GLY B 1 362 ? 11.289 11.062 -1.847 1 64.5 362 GLY B N 1
ATOM 8591 C CA . GLY B 1 362 ? 10.648 11.445 -0.6 1 64.5 362 GLY B CA 1
ATOM 8592 C C . GLY B 1 362 ? 9.203 11.859 -0.777 1 64.5 362 GLY B C 1
ATOM 8593 O O . GLY B 1 362 ? 8.891 12.727 -1.593 1 64.5 362 GLY B O 1
ATOM 8594 N N . THR B 1 363 ? 8.5 11.078 -0.135 1 61.38 363 THR B N 1
ATOM 8595 C CA . THR B 1 363 ? 7.078 11.406 -0.192 1 61.38 363 THR B CA 1
ATOM 8596 C C . THR B 1 363 ? 6.668 12.258 1.002 1 61.38 363 THR B C 1
ATOM 8598 O O . THR B 1 363 ? 7.43 12.406 1.961 1 61.38 363 THR B O 1
ATOM 8601 N N . ALA B 1 364 ? 5.613 12.984 0.849 1 58.12 364 ALA B N 1
ATOM 8602 C CA . ALA B 1 364 ? 5.098 13.875 1.885 1 58.12 364 ALA B CA 1
ATOM 8603 C C . ALA B 1 364 ? 4.934 13.141 3.211 1 58.12 364 ALA B C 1
ATOM 8605 O O . ALA B 1 364 ? 4.996 13.75 4.281 1 58.12 364 ALA B O 1
ATOM 8606 N N . ASN B 1 365 ? 4.812 11.945 3.102 1 52.69 365 ASN B N 1
ATOM 8607 C CA . ASN B 1 365 ? 4.562 11.18 4.32 1 52.69 365 ASN B CA 1
ATOM 8608 C C . ASN B 1 365 ? 5.812 10.445 4.789 1 52.69 365 ASN B C 1
ATOM 8610 O O . ASN B 1 365 ? 5.754 9.648 5.73 1 52.69 365 ASN B O 1
ATOM 8614 N N . SER B 1 366 ? 6.879 10.844 4.18 1 62.09 366 SER B N 1
ATOM 8615 C CA . SER B 1 366 ? 8.141 10.227 4.59 1 62.09 366 SER B CA 1
ATOM 8616 C C . SER B 1 366 ? 8.602 10.758 5.941 1 62.09 366 SER B C 1
ATOM 8618 O O . SER B 1 366 ? 8.188 11.836 6.363 1 62.09 366 SER B O 1
ATOM 8620 N N . HIS B 1 367 ? 9.305 9.984 6.656 1 56.97 367 HIS B N 1
ATOM 8621 C CA . HIS B 1 367 ? 9.844 10.375 7.953 1 56.97 367 HIS B CA 1
ATOM 8622 C C . HIS B 1 367 ? 10.641 11.672 7.852 1 56.97 367 HIS B C 1
ATOM 8624 O O . HIS B 1 367 ? 10.617 12.492 8.766 1 56.97 367 HIS B O 1
ATOM 8630 N N . VAL B 1 368 ? 11.219 11.781 6.809 1 70.06 368 VAL B N 1
ATOM 8631 C CA . VAL B 1 368 ? 12.055 12.969 6.637 1 70.06 368 VAL B CA 1
ATOM 8632 C C . VAL B 1 368 ? 11.172 14.211 6.574 1 70.06 368 VAL B C 1
ATOM 8634 O O . VAL B 1 368 ? 11.562 15.281 7.047 1 70.06 368 VAL B O 1
ATOM 8637 N N . SER B 1 369 ? 9.961 14.031 6.121 1 75.06 369 SER B N 1
ATOM 8638 C CA . SER B 1 369 ? 9.047 15.172 6.039 1 75.06 369 SER B CA 1
ATOM 8639 C C . SER B 1 369 ? 8.648 15.656 7.426 1 75.06 369 SER B C 1
ATOM 8641 O O . SER B 1 369 ? 8.508 16.859 7.648 1 75.06 369 SER B O 1
ATOM 8643 N N . ILE B 1 370 ? 8.477 14.766 8.281 1 65 370 ILE B N 1
ATOM 8644 C CA . ILE B 1 370 ? 8.102 15.117 9.648 1 65 370 ILE B CA 1
ATOM 8645 C C . ILE B 1 370 ? 9.219 15.922 10.305 1 65 370 ILE B C 1
ATOM 8647 O O . ILE B 1 370 ? 8.953 16.922 10.977 1 65 370 ILE B O 1
ATOM 8651 N N . VAL B 1 371 ? 10.422 15.469 10.078 1 70.44 371 VAL B N 1
ATOM 8652 C CA . VAL B 1 371 ? 11.57 16.141 10.672 1 70.44 371 VAL B CA 1
ATOM 8653 C C . VAL B 1 371 ? 11.75 17.516 10.039 1 70.44 371 VAL B C 1
ATOM 8655 O O . VAL B 1 371 ? 12.062 18.484 10.727 1 70.44 371 VAL B O 1
ATOM 8658 N N . ALA B 1 372 ? 11.555 17.578 8.742 1 77.62 372 ALA B N 1
ATOM 8659 C CA . ALA B 1 372 ? 11.68 18.844 8.047 1 77.62 372 ALA B CA 1
ATOM 8660 C C . ALA B 1 372 ? 10.672 19.859 8.586 1 77.62 372 ALA B C 1
ATOM 8662 O O . ALA B 1 372 ? 11.016 21.031 8.797 1 77.62 372 ALA B O 1
ATOM 8663 N N . ARG B 1 373 ? 9.523 19.391 8.852 1 72.81 373 ARG B N 1
ATOM 8664 C CA . ARG B 1 373 ? 8.484 20.25 9.422 1 72.81 373 ARG B CA 1
ATOM 8665 C C . ARG B 1 373 ? 8.867 20.703 10.82 1 72.81 373 ARG B C 1
ATOM 8667 O O . ARG B 1 373 ? 8.672 21.875 11.18 1 72.81 373 ARG B O 1
ATOM 8674 N N . ALA B 1 374 ? 9.352 19.719 11.516 1 65.69 374 ALA B N 1
ATOM 8675 C CA . ALA B 1 374 ? 9.773 20.031 12.883 1 65.69 374 ALA B CA 1
ATOM 8676 C C . ALA B 1 374 ? 10.883 21.078 12.883 1 65.69 374 ALA B C 1
ATOM 8678 O O . ALA B 1 374 ? 10.922 21.953 13.75 1 65.69 374 ALA B O 1
ATOM 8679 N N . LEU B 1 375 ? 11.766 21.047 11.867 1 71.25 375 LEU B N 1
ATOM 8680 C CA . LEU B 1 375 ? 12.883 21.969 11.766 1 71.25 375 LEU B CA 1
ATOM 8681 C C . LEU B 1 375 ? 12.438 23.297 11.156 1 71.25 375 LEU B C 1
ATOM 8683 O O . LEU B 1 375 ? 13.18 24.281 11.203 1 71.25 375 LEU B O 1
ATOM 8687 N N . GLY B 1 376 ? 11.266 23.281 10.648 1 73.88 376 GLY B N 1
ATOM 8688 C CA . GLY B 1 376 ? 10.734 24.484 10.031 1 73.88 376 GLY B CA 1
ATOM 8689 C C . GLY B 1 376 ? 11.438 24.844 8.734 1 73.88 376 GLY B C 1
ATOM 8690 O O . GLY B 1 376 ? 11.609 26.031 8.438 1 73.88 376 GLY B O 1
ATOM 8691 N N . ILE B 1 377 ? 11.969 23.922 8.086 1 83.88 377 ILE B N 1
ATOM 8692 C CA . ILE B 1 377 ? 12.672 24.219 6.836 1 83.88 377 ILE B CA 1
ATOM 8693 C C . ILE B 1 377 ? 11.797 23.828 5.648 1 83.88 377 ILE B C 1
ATOM 8695 O O . ILE B 1 377 ? 11.008 22.875 5.73 1 83.88 377 ILE B O 1
ATOM 8699 N N . ALA B 1 378 ? 11.945 24.625 4.625 1 87.38 378 ALA B N 1
ATOM 8700 C CA . ALA B 1 378 ? 11.234 24.297 3.395 1 87.38 378 ALA B CA 1
ATOM 8701 C C . ALA B 1 378 ? 11.773 23.016 2.773 1 87.38 378 ALA B C 1
ATOM 8703 O O . ALA B 1 378 ? 12.992 22.844 2.631 1 87.38 378 ALA B O 1
ATOM 8704 N N . ALA B 1 379 ? 10.914 22.109 2.48 1 88.94 379 ALA B N 1
ATOM 8705 C CA . ALA B 1 379 ? 11.398 20.844 1.937 1 88.94 379 ALA B CA 1
ATOM 8706 C C . ALA B 1 379 ? 10.508 20.359 0.794 1 88.94 379 ALA B C 1
ATOM 8708 O O . ALA B 1 379 ? 9.281 20.438 0.879 1 88.94 379 ALA B O 1
ATOM 8709 N N . ILE B 1 380 ? 11.125 19.969 -0.286 1 88.44 380 ILE B N 1
ATOM 8710 C CA . ILE B 1 380 ? 10.438 19.422 -1.449 1 88.44 380 ILE B CA 1
ATOM 8711 C C . ILE B 1 380 ? 11.031 18.062 -1.803 1 88.44 380 ILE B C 1
ATOM 8713 O O . ILE B 1 380 ? 12.25 17.875 -1.778 1 88.44 380 ILE B O 1
ATOM 8717 N N . GLY B 1 381 ? 10.172 17.141 -1.982 1 84.62 381 GLY B N 1
ATOM 8718 C CA . GLY B 1 381 ? 10.586 15.805 -2.379 1 84.62 381 GLY B CA 1
ATOM 8719 C C . GLY B 1 381 ? 10.141 15.43 -3.779 1 84.62 381 GLY B C 1
ATOM 8720 O O . GLY B 1 381 ? 9.492 16.219 -4.461 1 84.62 381 GLY B O 1
ATOM 8721 N N . GLU B 1 382 ? 10.633 14.242 -4.27 1 78.56 382 GLU B N 1
ATOM 8722 C CA . GLU B 1 382 ? 10.281 13.688 -5.574 1 78.56 382 GLU B CA 1
ATOM 8723 C C . GLU B 1 382 ? 10.719 14.609 -6.703 1 78.56 382 GLU B C 1
ATOM 8725 O O . GLU B 1 382 ? 9.945 14.891 -7.621 1 78.56 382 GLU B O 1
ATOM 8730 N N . VAL B 1 383 ? 11.797 15.203 -6.527 1 81.38 383 VAL B N 1
ATOM 8731 C CA . VAL B 1 383 ? 12.398 15.984 -7.602 1 81.38 383 VAL B CA 1
ATOM 8732 C C . VAL B 1 383 ? 13.344 15.102 -8.414 1 81.38 383 VAL B C 1
ATOM 8734 O O . VAL B 1 383 ? 14.422 14.734 -7.945 1 81.38 383 VAL B O 1
ATOM 8737 N N . PRO B 1 384 ? 12.875 14.734 -9.609 1 76.62 384 PRO B N 1
ATOM 8738 C CA . PRO B 1 384 ? 13.711 13.828 -10.406 1 76.62 384 PRO B CA 1
ATOM 8739 C C . PRO B 1 384 ? 15.133 14.352 -10.609 1 76.62 384 PRO B C 1
ATOM 8741 O O . PRO B 1 384 ? 15.312 15.5 -11.039 1 76.62 384 PRO B O 1
ATOM 8744 N N . ASN B 1 385 ? 16.219 13.547 -10.289 1 76.5 385 ASN B N 1
ATOM 8745 C CA . ASN B 1 385 ? 17.625 13.836 -10.469 1 76.5 385 ASN B CA 1
ATOM 8746 C C . ASN B 1 385 ? 18.031 15.109 -9.734 1 76.5 385 ASN B C 1
ATOM 8748 O O . ASN B 1 385 ? 18.812 15.906 -10.25 1 76.5 385 ASN B O 1
ATOM 8752 N N . ALA B 1 386 ? 17.422 15.297 -8.586 1 81.19 386 ALA B N 1
ATOM 8753 C CA . ALA B 1 386 ? 17.688 16.5 -7.801 1 81.19 386 ALA B CA 1
ATOM 8754 C C . ALA B 1 386 ? 19.188 16.719 -7.633 1 81.19 386 ALA B C 1
ATOM 8756 O O . ALA B 1 386 ? 19.688 17.812 -7.902 1 81.19 386 ALA B O 1
ATOM 8757 N N . PRO B 1 387 ? 19.969 15.797 -7.297 1 74.94 387 PRO B N 1
ATOM 8758 C CA . PRO B 1 387 ? 21.406 16.047 -7.113 1 74.94 387 PRO B CA 1
ATOM 8759 C C . PRO B 1 387 ? 22.109 16.375 -8.422 1 74.94 387 PRO B C 1
ATOM 8761 O O . PRO B 1 387 ? 23.188 17 -8.406 1 74.94 387 PRO B O 1
ATOM 8764 N N . GLY B 1 388 ? 21.562 16 -9.547 1 71.56 388 GLY B N 1
ATOM 8765 C CA . GLY B 1 388 ? 22.219 16.172 -10.836 1 71.56 388 GLY B CA 1
ATOM 8766 C C . GLY B 1 388 ? 21.922 17.531 -11.469 1 71.56 388 GLY B C 1
ATOM 8767 O O . GLY B 1 388 ? 22.609 17.938 -12.414 1 71.56 388 GLY B O 1
ATOM 8768 N N . ILE B 1 389 ? 21 18.219 -10.906 1 75.56 389 ILE B N 1
ATOM 8769 C CA . ILE B 1 389 ? 20.578 19.438 -11.586 1 75.56 389 ILE B CA 1
ATOM 8770 C C . ILE B 1 389 ? 21.281 20.641 -10.953 1 75.56 389 ILE B C 1
ATOM 8772 O O . ILE B 1 389 ? 21.172 21.766 -11.469 1 75.56 389 ILE B O 1
ATOM 8776 N N . ALA B 1 390 ? 21.969 20.375 -9.82 1 78.75 390 ALA B N 1
ATOM 8777 C CA . ALA B 1 390 ? 22.578 21.5 -9.117 1 78.75 390 ALA B CA 1
ATOM 8778 C C . ALA B 1 390 ? 24 21.188 -8.688 1 78.75 390 ALA B C 1
ATOM 8780 O O . ALA B 1 390 ? 24.344 20.016 -8.461 1 78.75 390 ALA B O 1
ATOM 8781 N N . ASP B 1 391 ? 24.859 22.188 -8.711 1 76.38 391 ASP B N 1
ATOM 8782 C CA . ASP B 1 391 ? 26.219 22.078 -8.195 1 76.38 391 ASP B CA 1
ATOM 8783 C C . ASP B 1 391 ? 26.359 22.781 -6.84 1 76.38 391 ASP B C 1
ATOM 8785 O O . ASP B 1 391 ? 25.609 23.719 -6.543 1 76.38 391 ASP B O 1
ATOM 8789 N N . PRO B 1 392 ? 27.297 22.266 -6.043 1 79.81 392 PRO B N 1
ATOM 8790 C CA . PRO B 1 392 ? 27.5 22.938 -4.762 1 79.81 392 PRO B CA 1
ATOM 8791 C C . PRO B 1 392 ? 27.797 24.438 -4.926 1 79.81 392 PRO B C 1
ATOM 8793 O O . PRO B 1 392 ? 28.578 24.812 -5.789 1 79.81 392 PRO B O 1
ATOM 8796 N N . GLY B 1 393 ? 27.078 25.234 -4.141 1 84.19 393 GLY B N 1
ATOM 8797 C CA . GLY B 1 393 ? 27.312 26.672 -4.168 1 84.19 393 GLY B CA 1
ATOM 8798 C C . GLY B 1 393 ? 26.328 27.422 -5.047 1 84.19 393 GLY B C 1
ATOM 8799 O O . GLY B 1 393 ? 26.203 28.641 -4.949 1 84.19 393 GLY B O 1
ATOM 8800 N N . ASP B 1 394 ? 25.641 26.688 -5.895 1 85.94 394 ASP B N 1
ATOM 8801 C CA . ASP B 1 394 ? 24.656 27.328 -6.75 1 85.94 394 ASP B CA 1
ATOM 8802 C C . ASP B 1 394 ? 23.562 28 -5.914 1 85.94 394 ASP B C 1
ATOM 8804 O O . ASP B 1 394 ? 23.188 27.5 -4.855 1 85.94 394 ASP B O 1
ATOM 8808 N N . ALA B 1 395 ? 23.141 29.141 -6.426 1 89.38 395 ALA B N 1
ATOM 8809 C CA . ALA B 1 395 ? 21.984 29.766 -5.805 1 89.38 395 ALA B CA 1
ATOM 8810 C C . ALA B 1 395 ? 20.719 28.953 -6.094 1 89.38 395 ALA B C 1
ATOM 8812 O O . ALA B 1 395 ? 20.531 28.438 -7.203 1 89.38 395 ALA B O 1
ATOM 8813 N N . ILE B 1 396 ? 19.906 28.75 -5.066 1 92.31 396 ILE B N 1
ATOM 8814 C CA . ILE B 1 396 ? 18.703 27.953 -5.246 1 92.31 396 ILE B CA 1
ATOM 8815 C C . ILE B 1 396 ? 17.562 28.531 -4.402 1 92.31 396 ILE B C 1
ATOM 8817 O O . ILE B 1 396 ? 17.812 29.094 -3.324 1 92.31 396 ILE B O 1
ATOM 8821 N N . ILE B 1 397 ? 16.375 28.547 -4.938 1 91 397 ILE B N 1
ATOM 8822 C CA . ILE B 1 397 ? 15.164 28.922 -4.227 1 91 397 ILE B CA 1
ATOM 8823 C C . ILE B 1 397 ? 14.258 27.688 -4.082 1 91 397 ILE B C 1
ATOM 8825 O O . ILE B 1 397 ? 13.984 27 -5.062 1 91 397 ILE B O 1
ATOM 8829 N N . VAL B 1 398 ? 13.883 27.375 -2.857 1 92.38 398 VAL B N 1
ATOM 8830 C CA . VAL B 1 398 ? 12.93 26.312 -2.578 1 92.38 398 VAL B CA 1
ATOM 8831 C C . VAL B 1 398 ? 11.594 26.906 -2.131 1 92.38 398 VAL B C 1
ATOM 8833 O O . VAL B 1 398 ? 11.484 27.438 -1.02 1 92.38 398 VAL B O 1
ATOM 8836 N N . ASP B 1 399 ? 10.602 26.844 -2.984 1 85.38 399 ASP B N 1
ATOM 8837 C CA . ASP B 1 399 ? 9.25 27.281 -2.652 1 85.38 399 ASP B CA 1
ATOM 8838 C C . ASP B 1 399 ? 8.352 26.078 -2.354 1 85.38 399 ASP B C 1
ATOM 8840 O O . ASP B 1 399 ? 7.641 25.594 -3.24 1 85.38 399 ASP B O 1
ATOM 8844 N N . ALA B 1 400 ? 8.312 25.688 -1.132 1 86.69 400 ALA B N 1
ATOM 8845 C CA . ALA B 1 400 ? 7.543 24.516 -0.726 1 86.69 400 ALA B CA 1
ATOM 8846 C C . ALA B 1 400 ? 6.066 24.859 -0.552 1 86.69 400 ALA B C 1
ATOM 8848 O O . ALA B 1 400 ? 5.281 24.047 -0.066 1 86.69 400 ALA B O 1
ATOM 8849 N N . THR B 1 401 ? 5.715 26.109 -0.858 1 71.19 401 THR B N 1
ATOM 8850 C CA . THR B 1 401 ? 4.301 26.469 -0.878 1 71.19 401 THR B CA 1
ATOM 8851 C C . THR B 1 401 ? 3.648 26.016 -2.182 1 71.19 401 THR B C 1
ATOM 8853 O O . THR B 1 401 ? 2.508 25.547 -2.184 1 71.19 401 THR B O 1
ATOM 8856 N N . SER B 1 402 ? 4.418 26.219 -3.217 1 68 402 SER B N 1
ATOM 8857 C CA . SER B 1 402 ? 3.918 25.844 -4.535 1 68 402 SER B CA 1
ATOM 8858 C C . SER B 1 402 ? 4.562 24.547 -5.027 1 68 402 SER B C 1
ATOM 8860 O O . SER B 1 402 ? 4.168 24 -6.059 1 68 402 SER B O 1
ATOM 8862 N N . GLY B 1 403 ? 5.559 24.016 -4.227 1 78.94 403 GLY B N 1
ATOM 8863 C CA . GLY B 1 403 ? 6.262 22.797 -4.617 1 78.94 403 GLY B CA 1
ATOM 8864 C C . GLY B 1 403 ? 7.215 23.016 -5.777 1 78.94 403 GLY B C 1
ATOM 8865 O O . GLY B 1 403 ? 7.32 22.172 -6.668 1 78.94 403 GLY B O 1
ATOM 8866 N N . SER B 1 404 ? 7.785 24.219 -5.828 1 83.69 404 SER B N 1
ATOM 8867 C CA . SER B 1 404 ? 8.688 24.562 -6.922 1 83.69 404 SER B CA 1
ATOM 8868 C C . SER B 1 404 ? 10.102 24.844 -6.41 1 83.69 404 SER B C 1
ATOM 8870 O O . SER B 1 404 ? 10.273 25.344 -5.297 1 83.69 404 SER B O 1
ATOM 8872 N N . ILE B 1 405 ? 11.062 24.453 -7.199 1 90.31 405 ILE B N 1
ATOM 8873 C CA . ILE B 1 405 ? 12.453 24.766 -6.898 1 90.31 405 ILE B CA 1
ATOM 8874 C C . ILE B 1 405 ? 13.07 25.531 -8.07 1 90.31 405 ILE B C 1
ATOM 8876 O O . ILE B 1 405 ? 12.773 25.234 -9.234 1 90.31 405 ILE B O 1
ATOM 8880 N N . TYR B 1 406 ? 13.797 26.531 -7.82 1 86.19 406 TYR B N 1
ATOM 8881 C CA . TYR B 1 406 ? 14.539 27.297 -8.82 1 86.19 406 TYR B CA 1
ATOM 8882 C C . TYR B 1 406 ? 16.047 27.219 -8.57 1 86.19 406 TYR B C 1
ATOM 8884 O O . TYR B 1 406 ? 16.531 27.703 -7.547 1 86.19 406 TYR B O 1
ATOM 8892 N N . VAL B 1 407 ? 16.703 26.562 -9.5 1 88.69 407 VAL B N 1
ATOM 8893 C CA . VAL B 1 407 ? 18.172 26.484 -9.406 1 88.69 407 VAL B CA 1
ATOM 8894 C C . VAL B 1 407 ? 18.797 27.562 -10.297 1 88.69 407 VAL B C 1
ATOM 8896 O O . VAL B 1 407 ? 18.391 27.75 -11.445 1 88.69 407 VAL B O 1
ATOM 8899 N N . ARG B 1 408 ? 19.766 28.328 -9.805 1 85.38 408 ARG B N 1
ATOM 8900 C CA . ARG B 1 408 ? 20.406 29.438 -10.492 1 85.38 408 ARG B CA 1
ATOM 8901 C C . ARG B 1 408 ? 19.375 30.438 -11.016 1 85.38 408 ARG B C 1
ATOM 8903 O O . ARG B 1 408 ? 19.359 30.75 -12.203 1 85.38 408 ARG B O 1
ATOM 8910 N N . PRO B 1 409 ? 18.578 30.922 -10.07 1 84.62 409 PRO B N 1
ATOM 8911 C CA . PRO B 1 409 ? 17.516 31.844 -10.484 1 84.62 409 PRO B CA 1
ATOM 8912 C C . PRO B 1 409 ? 18.047 33.156 -11.016 1 84.62 409 PRO B C 1
ATOM 8914 O O . PRO B 1 409 ? 19.156 33.594 -10.641 1 84.62 409 PRO B O 1
ATOM 8917 N N . SER B 1 410 ? 17.25 33.719 -11.922 1 77 410 SER B N 1
ATOM 8918 C CA . SER B 1 410 ? 17.594 35.062 -12.375 1 77 410 SER B CA 1
ATOM 8919 C C . SER B 1 410 ? 17.5 36.062 -11.227 1 77 410 SER B C 1
ATOM 8921 O O . SER B 1 410 ? 16.859 35.812 -10.211 1 77 410 SER B O 1
ATOM 8923 N N . ALA B 1 411 ? 18.188 37.094 -11.445 1 77.81 411 ALA B N 1
ATOM 8924 C CA . ALA B 1 411 ? 18.203 38.156 -10.422 1 77.81 411 ALA B CA 1
ATOM 8925 C C . ALA B 1 411 ? 16.781 38.656 -10.141 1 77.81 411 ALA B C 1
ATOM 8927 O O . ALA B 1 411 ? 16.453 38.969 -9 1 77.81 411 ALA B O 1
ATOM 8928 N N . GLU B 1 412 ? 16.047 38.656 -11.164 1 72.19 412 GLU B N 1
ATOM 8929 C CA . GLU B 1 412 ? 14.664 39.094 -11 1 72.19 412 GLU B CA 1
ATOM 8930 C C . GLU B 1 412 ? 13.875 38.125 -10.125 1 72.19 412 GLU B C 1
ATOM 8932 O O . GLU B 1 412 ? 13.141 38.562 -9.234 1 72.19 412 GLU B O 1
ATOM 8937 N N . ILE B 1 413 ? 14.031 36.844 -10.352 1 78.12 413 ILE B N 1
ATOM 8938 C CA . ILE B 1 413 ? 13.336 35.844 -9.578 1 78.12 413 ILE B CA 1
ATOM 8939 C C . ILE B 1 413 ? 13.852 35.844 -8.141 1 78.12 413 ILE B C 1
ATOM 8941 O O . ILE B 1 413 ? 13.07 35.719 -7.191 1 78.12 413 ILE B O 1
ATOM 8945 N N . GLU B 1 414 ? 15.078 35.969 -8.008 1 84.62 414 GLU B N 1
ATOM 8946 C CA . GLU B 1 414 ? 15.664 36 -6.676 1 84.62 414 GLU B CA 1
ATOM 8947 C C . GLU B 1 414 ? 15.141 37.188 -5.867 1 84.62 414 GLU B C 1
ATOM 8949 O O . GLU B 1 414 ? 14.844 37.062 -4.68 1 84.62 414 GLU B O 1
ATOM 8954 N N . ALA B 1 415 ? 15.078 38.312 -6.543 1 78 415 ALA B N 1
ATOM 8955 C CA . ALA B 1 415 ? 14.594 39.5 -5.867 1 78 415 ALA B CA 1
ATOM 8956 C C . ALA B 1 415 ? 13.125 39.375 -5.48 1 78 415 ALA B C 1
ATOM 8958 O O . ALA B 1 415 ? 12.719 39.781 -4.398 1 78 415 ALA B O 1
ATOM 8959 N N . ALA B 1 416 ? 12.398 38.844 -6.352 1 75.38 416 ALA B N 1
ATOM 8960 C CA . ALA B 1 416 ? 10.977 38.656 -6.082 1 75.38 416 ALA B CA 1
ATOM 8961 C C . ALA B 1 416 ? 10.766 37.75 -4.879 1 75.38 416 ALA B C 1
ATOM 8963 O O . ALA B 1 416 ? 9.914 38.031 -4.023 1 75.38 416 ALA B O 1
ATOM 8964 N N . TYR B 1 417 ? 11.516 36.656 -4.793 1 81.44 417 TYR B N 1
ATOM 8965 C CA . TYR B 1 417 ? 11.352 35.719 -3.703 1 81.44 417 TYR B CA 1
ATOM 8966 C C . TYR B 1 417 ? 11.938 36.25 -2.406 1 81.44 417 TYR B C 1
ATOM 8968 O O . TYR B 1 417 ? 11.445 35.969 -1.318 1 81.44 417 TYR B O 1
ATOM 8976 N N . ALA B 1 418 ? 12.992 37.031 -2.533 1 81.62 418 ALA B N 1
ATOM 8977 C CA . ALA B 1 418 ? 13.531 37.688 -1.348 1 81.62 418 ALA B CA 1
ATOM 8978 C C . ALA B 1 418 ? 12.484 38.594 -0.709 1 81.62 418 ALA B C 1
ATOM 8980 O O . ALA B 1 418 ? 12.367 38.656 0.517 1 81.62 418 ALA B O 1
ATOM 8981 N N . GLU B 1 419 ? 11.797 39.25 -1.563 1 73.44 419 GLU B N 1
ATOM 8982 C CA . GLU B 1 419 ? 10.727 40.125 -1.072 1 73.44 419 GLU B CA 1
ATOM 8983 C C . GLU B 1 419 ? 9.617 39.312 -0.423 1 73.44 419 GLU B C 1
ATOM 8985 O O . GLU B 1 419 ? 9.055 39.719 0.598 1 73.44 419 GLU B O 1
ATOM 8990 N N . ARG B 1 420 ? 9.328 38.219 -0.998 1 73.44 420 ARG B N 1
ATOM 8991 C CA . ARG B 1 420 ? 8.297 37.344 -0.451 1 73.44 420 ARG B CA 1
ATOM 8992 C C . ARG B 1 420 ? 8.695 36.812 0.926 1 73.44 420 ARG B C 1
ATOM 8994 O O . ARG B 1 420 ? 7.859 36.719 1.828 1 73.44 420 ARG B O 1
ATOM 9001 N N . VAL B 1 421 ? 9.906 36.406 1.101 1 77.12 421 VAL B N 1
ATOM 9002 C CA . VAL B 1 421 ? 10.414 35.906 2.371 1 77.12 421 VAL B CA 1
ATOM 9003 C C . VAL B 1 421 ? 10.383 37 3.42 1 77.12 421 VAL B C 1
ATOM 9005 O O . VAL B 1 421 ? 10.016 36.781 4.574 1 77.12 421 VAL B O 1
ATOM 9008 N N . ARG B 1 422 ? 10.781 38.188 3.021 1 74 422 ARG B N 1
ATOM 9009 C CA . ARG B 1 422 ? 10.758 39.312 3.928 1 74 422 ARG B CA 1
ATOM 9010 C C . ARG B 1 422 ? 9.328 39.656 4.371 1 74 422 ARG B C 1
ATOM 9012 O O . ARG B 1 422 ? 9.094 39.938 5.539 1 74 422 ARG B O 1
ATOM 9019 N N . PHE B 1 423 ? 8.5 39.625 3.473 1 66.06 423 PHE B N 1
ATOM 9020 C CA . PHE B 1 423 ? 7.098 39.875 3.779 1 66.06 423 PHE B CA 1
ATOM 9021 C C . PHE B 1 423 ? 6.566 38.844 4.766 1 66.06 423 PHE B C 1
ATOM 9023 O O . PHE B 1 423 ? 5.855 39.188 5.711 1 66.06 423 PHE B O 1
ATOM 9030 N N . ARG B 1 424 ? 6.883 37.594 4.535 1 69.31 424 ARG B N 1
ATOM 9031 C CA . ARG B 1 424 ? 6.457 36.531 5.43 1 69.31 424 ARG B CA 1
ATOM 9032 C C . ARG B 1 424 ? 7.059 36.719 6.82 1 69.31 424 ARG B C 1
ATOM 9034 O O . ARG B 1 424 ? 6.387 36.469 7.828 1 69.31 424 ARG B O 1
ATOM 9041 N N . ALA B 1 425 ? 8.297 37 6.84 1 70.94 425 ALA B N 1
ATOM 9042 C CA . ALA B 1 425 ? 8.961 37.219 8.117 1 70.94 425 ALA B CA 1
ATOM 9043 C C . ALA B 1 425 ? 8.32 38.375 8.867 1 70.94 425 ALA B C 1
ATOM 9045 O O . ALA B 1 425 ? 8.148 38.344 10.086 1 70.94 425 ALA B O 1
ATOM 9046 N N . ARG B 1 426 ? 8.008 39.406 8.125 1 67.56 426 ARG B N 1
ATOM 9047 C CA . ARG B 1 426 ? 7.336 40.562 8.734 1 67.56 426 ARG B CA 1
ATOM 9048 C C . ARG B 1 426 ? 5.965 40.156 9.273 1 67.56 426 ARG B C 1
ATOM 9050 O O . ARG B 1 426 ? 5.578 40.562 10.367 1 67.56 426 ARG B O 1
ATOM 9057 N N . ARG B 1 427 ? 5.352 39.406 8.547 1 65.94 427 ARG B N 1
ATOM 9058 C CA . ARG B 1 427 ? 4.035 38.938 8.969 1 65.94 427 ARG B CA 1
ATOM 9059 C C . ARG B 1 427 ? 4.145 38.062 10.219 1 65.94 427 ARG B C 1
ATOM 9061 O O . ARG B 1 427 ? 3.318 38.156 11.133 1 65.94 427 ARG B O 1
ATOM 9068 N N . GLN B 1 428 ? 5.129 37.25 10.219 1 71.31 428 GLN B N 1
ATOM 9069 C CA . GLN B 1 428 ? 5.348 36.406 11.367 1 71.31 428 GLN B CA 1
ATOM 9070 C C . GLN B 1 428 ? 5.672 37.219 12.617 1 71.31 428 GLN B C 1
ATOM 9072 O O . GLN B 1 428 ? 5.254 36.875 13.719 1 71.31 428 GLN B O 1
ATOM 9077 N N . ALA B 1 429 ? 6.406 38.219 12.383 1 72.62 429 ALA B N 1
ATOM 9078 C CA . ALA B 1 429 ? 6.727 39.094 13.492 1 72.62 429 ALA B CA 1
ATOM 9079 C C . ALA B 1 429 ? 5.469 39.781 14.023 1 72.62 429 ALA B C 1
ATOM 9081 O O . ALA B 1 429 ? 5.336 40 15.227 1 72.62 429 ALA B O 1
ATOM 9082 N N . GLN B 1 430 ? 4.586 40.031 13.133 1 73.44 430 GLN B N 1
ATOM 9083 C CA . GLN B 1 430 ? 3.316 40.625 13.539 1 73.44 430 GLN B CA 1
ATOM 9084 C C . GLN B 1 430 ? 2.502 39.656 14.383 1 73.44 430 GLN B C 1
ATOM 9086 O O . GLN B 1 430 ? 1.812 40.062 15.32 1 73.44 430 GLN B O 1
ATOM 9091 N N . TYR B 1 431 ? 2.66 38.469 14.117 1 75.12 431 TYR B N 1
ATOM 9092 C CA . TYR B 1 431 ? 1.914 37.469 14.852 1 75.12 431 TYR B CA 1
ATOM 9093 C C . TYR B 1 431 ? 2.496 37.281 16.25 1 75.12 431 TYR B C 1
ATOM 9095 O O . TYR B 1 431 ? 1.777 36.906 17.188 1 75.12 431 TYR B O 1
ATOM 9103 N N . SER B 1 432 ? 3.738 37.5 16.359 1 77.12 432 SER B N 1
ATOM 9104 C CA . SER B 1 432 ? 4.375 37.406 17.672 1 77.12 432 SER B CA 1
ATOM 9105 C C . SER B 1 432 ? 3.785 38.406 18.656 1 77.12 432 SER B C 1
ATOM 9107 O O . SER B 1 432 ? 3.771 38.156 19.875 1 77.12 432 SER B O 1
ATOM 9109 N N . ALA B 1 433 ? 3.268 39.469 18.062 1 79.12 433 ALA B N 1
ATOM 9110 C CA . ALA B 1 433 ? 2.641 40.469 18.906 1 79.12 433 ALA B CA 1
ATOM 9111 C C . ALA B 1 433 ? 1.304 40 19.453 1 79.12 433 ALA B C 1
ATOM 9113 O O . ALA B 1 433 ? 0.81 40.5 20.453 1 79.12 433 ALA B O 1
ATOM 9114 N N . LEU B 1 434 ? 0.802 39 18.875 1 83.56 434 LEU B N 1
ATOM 9115 C CA . LEU B 1 434 ? -0.492 38.469 19.297 1 83.56 434 LEU B CA 1
ATOM 9116 C C . LEU B 1 434 ? -0.329 37.469 20.438 1 83.56 434 LEU B C 1
ATOM 9118 O O . LEU B 1 434 ? -1.317 37.031 21.031 1 83.56 434 LEU B O 1
ATOM 9122 N N . ARG B 1 435 ? 0.788 37.125 20.797 1 84.06 435 ARG B N 1
ATOM 9123 C CA . ARG B 1 435 ? 1.13 36.094 21.75 1 84.06 435 ARG B CA 1
ATOM 9124 C C . ARG B 1 435 ? 0.407 36.312 23.078 1 84.06 435 ARG B C 1
ATOM 9126 O O . ARG B 1 435 ? -0.133 35.344 23.656 1 84.06 435 ARG B O 1
ATOM 9133 N N . ASP B 1 436 ? 0.273 37.531 23.484 1 85.69 436 ASP B N 1
ATOM 9134 C CA . ASP B 1 436 ? -0.205 37.812 24.844 1 85.69 436 ASP B CA 1
ATOM 9135 C C . ASP B 1 436 ? -1.698 38.125 24.844 1 85.69 436 ASP B C 1
ATOM 9137 O O . ASP B 1 436 ? -2.305 38.281 25.906 1 85.69 436 ASP B O 1
ATOM 9141 N N . LEU B 1 437 ? -2.287 38.125 23.703 1 88.81 437 LEU B N 1
ATOM 9142 C CA . LEU B 1 437 ? -3.727 38.344 23.625 1 88.81 437 LEU B CA 1
ATOM 9143 C C . LEU B 1 437 ? -4.5 37.062 23.844 1 88.81 437 LEU B C 1
ATOM 9145 O O . LEU B 1 437 ? -4.09 36 23.375 1 88.81 437 LEU B O 1
ATOM 9149 N N . PRO B 1 438 ? -5.613 37.188 24.609 1 90.94 438 PRO B N 1
ATOM 9150 C CA . PRO B 1 438 ? -6.434 35.969 24.75 1 90.94 438 PRO B CA 1
ATOM 9151 C C . PRO B 1 438 ? -7.027 35.5 23.422 1 90.94 438 PRO B C 1
ATOM 9153 O O . PRO B 1 438 ? -7.418 36.312 22.594 1 90.94 438 PRO B O 1
ATOM 9156 N N . CYS B 1 439 ? -7.094 34.281 23.234 1 93.81 439 CYS B N 1
ATOM 9157 C CA . CYS B 1 439 ? -7.602 33.688 22 1 93.81 439 CYS B CA 1
ATOM 9158 C C . CYS B 1 439 ? -9.117 33.531 22.047 1 93.81 439 CYS B C 1
ATOM 9160 O O . CYS B 1 439 ? -9.633 32.531 22.531 1 93.81 439 CYS B O 1
ATOM 9162 N N . ALA B 1 440 ? -9.789 34.5 21.625 1 96.31 440 ALA B N 1
ATOM 9163 C CA . ALA B 1 440 ? -11.25 34.531 21.609 1 96.31 440 ALA B CA 1
ATOM 9164 C C . ALA B 1 440 ? -11.758 35.25 20.359 1 96.31 440 ALA B C 1
ATOM 9166 O O . ALA B 1 440 ? -11.102 36.156 19.844 1 96.31 440 ALA B O 1
ATOM 9167 N N . THR B 1 441 ? -12.867 34.781 19.984 1 96.44 441 THR B N 1
ATOM 9168 C CA . THR B 1 441 ? -13.461 35.406 18.812 1 96.44 441 THR B CA 1
ATOM 9169 C C . THR B 1 441 ? -13.914 36.844 19.125 1 96.44 441 THR B C 1
ATOM 9171 O O . THR B 1 441 ? -13.945 37.219 20.297 1 96.44 441 THR B O 1
ATOM 9174 N N . LYS B 1 442 ? -14.266 37.531 18.078 1 94.88 442 LYS B N 1
ATOM 9175 C CA . LYS B 1 442 ? -14.703 38.906 18.219 1 94.88 442 LYS B CA 1
ATOM 9176 C C . LYS B 1 442 ? -15.945 39 19.094 1 94.88 442 LYS B C 1
ATOM 9178 O O . LYS B 1 442 ? -16.109 39.969 19.828 1 94.88 442 LYS B O 1
ATOM 9183 N N . ASP B 1 443 ? -16.75 37.969 19.062 1 95.31 443 ASP B N 1
ATOM 9184 C CA . ASP B 1 443 ? -17.984 37.969 19.844 1 95.31 443 ASP B CA 1
ATOM 9185 C C . ASP B 1 443 ? -17.75 37.312 21.203 1 95.31 443 ASP B C 1
ATOM 9187 O O . ASP B 1 443 ? -18.703 37.031 21.938 1 95.31 443 ASP B O 1
ATOM 9191 N N . GLY B 1 444 ? -16.531 36.938 21.516 1 94.44 444 GLY B N 1
ATOM 9192 C CA . GLY B 1 444 ? -16.172 36.594 22.891 1 94.44 444 GLY B CA 1
ATOM 9193 C C . GLY B 1 444 ? -16.125 35.125 23.141 1 94.44 444 GLY B C 1
ATOM 9194 O O . GLY B 1 444 ? -16.031 34.688 24.297 1 94.44 444 GLY B O 1
ATOM 9195 N N . GLN B 1 445 ? -16.234 34.281 22.234 1 95.62 445 GLN B N 1
ATOM 9196 C CA . GLN B 1 445 ? -16.141 32.844 22.422 1 95.62 445 GLN B CA 1
ATOM 9197 C C . GLN B 1 445 ? -14.695 32.375 22.531 1 95.62 445 GLN B C 1
ATOM 9199 O O . GLN B 1 445 ? -13.906 32.594 21.609 1 95.62 445 GLN B O 1
ATOM 9204 N N . PRO B 1 446 ? -14.375 31.812 23.672 1 96.38 446 PRO B N 1
ATOM 9205 C CA . PRO B 1 446 ? -12.992 31.344 23.812 1 96.38 446 PRO B CA 1
ATOM 9206 C C . PRO B 1 446 ? -12.695 30.109 22.953 1 96.38 446 PRO B C 1
ATOM 9208 O O . PRO B 1 446 ? -13.539 29.234 22.812 1 96.38 446 PRO B O 1
ATOM 9211 N N . ILE B 1 447 ? -11.594 30.062 22.328 1 96.75 447 ILE B N 1
ATOM 9212 C CA . ILE B 1 447 ? -11.094 28.938 21.547 1 96.75 447 ILE B CA 1
ATOM 9213 C C . ILE B 1 447 ? -9.75 28.469 22.109 1 96.75 447 ILE B C 1
ATOM 9215 O O . ILE B 1 447 ? -8.828 29.281 22.266 1 96.75 447 ILE B O 1
ATOM 9219 N N . ASP B 1 448 ? -9.633 27.25 22.469 1 96.5 448 ASP B N 1
ATOM 9220 C CA . ASP B 1 448 ? -8.375 26.672 22.922 1 96.5 448 ASP B CA 1
ATOM 9221 C C . ASP B 1 448 ? -7.457 26.344 21.75 1 96.5 448 ASP B C 1
ATOM 9223 O O . ASP B 1 448 ? -7.688 25.375 21.031 1 96.5 448 ASP B O 1
ATOM 9227 N N . LEU B 1 449 ? -6.473 27.141 21.594 1 96.19 449 LEU B N 1
ATOM 9228 C CA . LEU B 1 449 ? -5.523 26.938 20.516 1 96.19 449 LEU B CA 1
ATOM 9229 C C . LEU B 1 449 ? -4.215 26.359 21.031 1 96.19 449 LEU B C 1
ATOM 9231 O O . LEU B 1 449 ? -3.457 27.047 21.719 1 96.19 449 LEU B O 1
ATOM 9235 N N . MET B 1 450 ? -3.984 25.156 20.703 1 96.06 450 MET B N 1
ATOM 9236 C CA . MET B 1 450 ? -2.812 24.422 21.188 1 96.06 450 MET B CA 1
ATOM 9237 C C . MET B 1 450 ? -1.833 24.172 20.047 1 96.06 450 MET B C 1
ATOM 9239 O O . MET B 1 450 ? -2.078 24.578 18.906 1 96.06 450 MET B O 1
ATOM 9243 N N . ILE B 1 451 ? -0.688 23.531 20.359 1 91.31 451 ILE B N 1
ATOM 9244 C CA . ILE B 1 451 ? 0.3 23.297 19.312 1 91.31 451 ILE B CA 1
ATOM 9245 C C . ILE B 1 451 ? 0.597 21.797 19.219 1 91.31 451 ILE B C 1
ATOM 9247 O O . ILE B 1 451 ? 0.466 21.062 20.188 1 91.31 451 ILE B O 1
ATOM 9251 N N . ASN B 1 452 ? 0.885 21.359 17.984 1 88.69 452 ASN B N 1
ATOM 9252 C CA . ASN B 1 452 ? 1.409 20.031 17.734 1 88.69 452 ASN B CA 1
ATOM 9253 C C . ASN B 1 452 ? 2.924 19.969 17.922 1 88.69 452 ASN B C 1
ATOM 9255 O O . ASN B 1 452 ? 3.631 20.906 17.547 1 88.69 452 ASN B O 1
ATOM 9259 N N . ALA B 1 453 ? 3.414 18.922 18.594 1 83.19 453 ALA B N 1
ATOM 9260 C CA . ALA B 1 453 ? 4.848 18.766 18.828 1 83.19 453 ALA B CA 1
ATOM 9261 C C . ALA B 1 453 ? 5.262 17.312 18.703 1 83.19 453 ALA B C 1
ATOM 9263 O O . ALA B 1 453 ? 4.414 16.422 18.625 1 83.19 453 ALA B O 1
ATOM 9264 N N . GLY B 1 454 ? 6.555 17.062 18.562 1 77.94 454 GLY B N 1
ATOM 9265 C CA . GLY B 1 454 ? 7.055 15.695 18.453 1 77.94 454 GLY B CA 1
ATOM 9266 C C . GLY B 1 454 ? 8.484 15.547 18.922 1 77.94 454 GLY B C 1
ATOM 9267 O O . GLY B 1 454 ? 8.938 14.438 19.219 1 77.94 454 GLY B O 1
ATOM 9268 N N . LEU B 1 455 ? 9.133 16.703 18.938 1 67.62 455 LEU B N 1
ATOM 9269 C CA . LEU B 1 455 ? 10.539 16.688 19.359 1 67.62 455 LEU B CA 1
ATOM 9270 C C . LEU B 1 455 ? 10.797 17.75 20.422 1 67.62 455 LEU B C 1
ATOM 9272 O O . LEU B 1 455 ? 10 18.672 20.594 1 67.62 455 LEU B O 1
ATOM 9276 N N . THR B 1 456 ? 11.883 17.531 21.109 1 70.19 456 THR B N 1
ATOM 9277 C CA . THR B 1 456 ? 12.258 18.469 22.156 1 70.19 456 THR B CA 1
ATOM 9278 C C . THR B 1 456 ? 12.484 19.859 21.594 1 70.19 456 THR B C 1
ATOM 9280 O O . THR B 1 456 ? 12.242 20.859 22.266 1 70.19 456 THR B O 1
ATOM 9283 N N . ILE B 1 457 ? 12.836 19.922 20.359 1 61.19 457 ILE B N 1
ATOM 9284 C CA . ILE B 1 457 ? 13.133 21.203 19.719 1 61.19 457 ILE B CA 1
ATOM 9285 C C . ILE B 1 457 ? 11.852 22.016 19.578 1 61.19 457 ILE B C 1
ATOM 9287 O O . ILE B 1 457 ? 11.898 23.234 19.406 1 61.19 457 ILE B O 1
ATOM 9291 N N . ASP B 1 458 ? 10.711 21.406 19.688 1 72 458 ASP B N 1
ATOM 9292 C CA . ASP B 1 458 ? 9.414 22.062 19.531 1 72 458 ASP B CA 1
ATOM 9293 C C . ASP B 1 458 ? 8.984 22.75 20.828 1 72 458 ASP B C 1
ATOM 9295 O O . ASP B 1 458 ? 8.094 23.594 20.812 1 72 458 ASP B O 1
ATOM 9299 N N . LEU B 1 459 ? 9.594 22.438 21.938 1 77.56 459 LEU B N 1
ATOM 9300 C CA . LEU B 1 459 ? 9.078 22.766 23.266 1 77.56 459 LEU B CA 1
ATOM 9301 C C . LEU B 1 459 ? 9.133 24.266 23.516 1 77.56 459 LEU B C 1
ATOM 9303 O O . LEU B 1 459 ? 8.195 24.844 24.078 1 77.56 459 LEU B O 1
ATOM 9307 N N . PRO B 1 460 ? 10.156 24.891 22.984 1 75.75 460 PRO B N 1
ATOM 9308 C CA . PRO B 1 460 ? 10.195 26.344 23.188 1 75.75 460 PRO B CA 1
ATOM 9309 C C . PRO B 1 460 ? 9.031 27.062 22.516 1 75.75 460 PRO B C 1
ATOM 9311 O O . PRO B 1 460 ? 8.688 28.188 22.922 1 75.75 460 PRO B O 1
ATOM 9314 N N . HIS B 1 461 ? 8.461 26.469 21.594 1 79 461 HIS B N 1
ATOM 9315 C CA . HIS B 1 461 ? 7.363 27.094 20.859 1 79 461 HIS B CA 1
ATOM 9316 C C . HIS B 1 461 ? 6.137 27.281 21.734 1 79 461 HIS B C 1
ATOM 9318 O O . HIS B 1 461 ? 5.266 28.094 21.438 1 79 461 HIS B O 1
ATOM 9324 N N . ILE B 1 462 ? 6.012 26.547 22.812 1 84.38 462 ILE B N 1
ATOM 9325 C CA . ILE B 1 462 ? 4.891 26.688 23.734 1 84.38 462 ILE B CA 1
ATOM 9326 C C . ILE B 1 462 ? 4.863 28.109 24.297 1 84.38 462 ILE B C 1
ATOM 9328 O O . ILE B 1 462 ? 3.826 28.781 24.266 1 84.38 462 ILE B O 1
ATOM 9332 N N . GLU B 1 463 ? 6.027 28.516 24.688 1 82.75 463 GLU B N 1
ATOM 9333 C CA . GLU B 1 463 ? 6.133 29.844 25.266 1 82.75 463 GLU B CA 1
ATOM 9334 C C . GLU B 1 463 ? 6.145 30.922 24.188 1 82.75 463 GLU B C 1
ATOM 9336 O O . GLU B 1 463 ? 5.535 31.984 24.344 1 82.75 463 GLU B O 1
ATOM 9341 N N . ASP B 1 464 ? 6.781 30.641 23.094 1 81.06 464 ASP B N 1
ATOM 9342 C CA . ASP B 1 464 ? 6.938 31.609 22.016 1 81.06 464 ASP B CA 1
ATOM 9343 C C . ASP B 1 464 ? 5.586 32 21.422 1 81.06 464 ASP B C 1
ATOM 9345 O O . ASP B 1 464 ? 5.379 33.156 21.047 1 81.06 464 ASP B O 1
ATOM 9349 N N . THR B 1 465 ? 4.645 31.109 21.344 1 84 465 THR B N 1
ATOM 9350 C CA . THR B 1 465 ? 3.363 31.344 20.688 1 84 465 THR B CA 1
ATOM 9351 C C . THR B 1 465 ? 2.295 31.719 21.703 1 84 465 THR B C 1
ATOM 9353 O O . THR B 1 465 ? 1.249 32.25 21.344 1 84 465 THR B O 1
ATOM 9356 N N . GLY B 1 466 ? 2.531 31.438 22.953 1 86.25 466 GLY B N 1
ATOM 9357 C CA . GLY B 1 466 ? 1.495 31.625 23.953 1 86.25 466 GLY B CA 1
ATOM 9358 C C . GLY B 1 466 ? 0.363 30.625 23.844 1 86.25 466 GLY B C 1
ATOM 9359 O O . GLY B 1 466 ? -0.799 30.953 24.078 1 86.25 466 GLY B O 1
ATOM 9360 N N . SER B 1 467 ? 0.643 29.469 23.422 1 90.56 467 SER B N 1
ATOM 9361 C CA . SER B 1 467 ? -0.357 28.422 23.203 1 90.56 467 SER B CA 1
ATOM 9362 C C . SER B 1 467 ? -0.953 27.953 24.516 1 90.56 467 SER B C 1
ATOM 9364 O O . SER B 1 467 ? -0.36 28.141 25.578 1 90.56 467 SER B O 1
ATOM 9366 N N . SER B 1 468 ? -2.137 27.375 24.469 1 93.06 468 SER B N 1
ATOM 9367 C CA . SER B 1 468 ? -2.83 26.859 25.641 1 93.06 468 SER B CA 1
ATOM 9368 C C . SER B 1 468 ? -2.242 25.516 26.094 1 93.06 468 SER B C 1
ATOM 9370 O O . SER B 1 468 ? -2.578 25.016 27.172 1 93.06 468 SER B O 1
ATOM 9372 N N . GLY B 1 469 ? -1.353 24.984 25.312 1 93.75 469 GLY B N 1
ATOM 9373 C CA . GLY B 1 469 ? -0.727 23.703 25.625 1 93.75 469 GLY B CA 1
ATOM 9374 C C . GLY B 1 469 ? -0.367 22.906 24.391 1 93.75 469 GLY B C 1
ATOM 9375 O O . GLY B 1 469 ? -0.201 23.469 23.297 1 93.75 469 GLY B O 1
ATOM 9376 N N . ILE B 1 470 ? -0.137 21.625 24.594 1 94 470 ILE B N 1
ATOM 9377 C CA . ILE B 1 470 ? 0.164 20.719 23.5 1 94 470 ILE B CA 1
ATOM 9378 C C . ILE B 1 470 ? -1.023 19.797 23.25 1 94 470 ILE B C 1
ATOM 9380 O O . ILE B 1 470 ? -1.322 18.922 24.078 1 94 470 ILE B O 1
ATOM 9384 N N . GLY B 1 471 ? -1.645 20.016 22.141 1 95.56 471 GLY B N 1
ATOM 9385 C CA . GLY B 1 471 ? -2.818 19.219 21.844 1 95.56 471 GLY B CA 1
ATOM 9386 C C . GLY B 1 471 ? -2.479 17.844 21.281 1 95.56 471 GLY B C 1
ATOM 9387 O O . GLY B 1 471 ? -3.283 16.906 21.375 1 95.56 471 GLY B O 1
ATOM 9388 N N . LEU B 1 472 ? -1.309 17.781 20.719 1 93.5 472 LEU B N 1
ATOM 9389 C CA . LEU B 1 472 ? -0.841 16.516 20.156 1 93.5 472 LEU B CA 1
ATOM 9390 C C . LEU B 1 472 ? 0.679 16.422 20.219 1 93.5 472 LEU B C 1
ATOM 9392 O O . LEU B 1 472 ? 1.383 17.156 19.531 1 93.5 472 LEU B O 1
ATOM 9396 N N . PHE B 1 473 ? 1.16 15.547 21.031 1 92.62 473 PHE B N 1
ATOM 9397 C CA . PHE B 1 473 ? 2.578 15.211 21.047 1 92.62 473 PHE B CA 1
ATOM 9398 C C . PHE B 1 473 ? 2.812 13.852 20.391 1 92.62 473 PHE B C 1
ATOM 9400 O O . PHE B 1 473 ? 2.436 12.82 20.938 1 92.62 473 PHE B O 1
ATOM 9407 N N . ARG B 1 474 ? 3.414 13.867 19.188 1 87 474 ARG B N 1
ATOM 9408 C CA . ARG B 1 474 ? 3.738 12.648 18.453 1 87 474 ARG B CA 1
ATOM 9409 C C . ARG B 1 474 ? 4.973 11.969 19.047 1 87 474 ARG B C 1
ATOM 9411 O O . ARG B 1 474 ? 6.066 12.539 19.031 1 87 474 ARG B O 1
ATOM 9418 N N . THR B 1 475 ? 4.793 10.773 19.469 1 87.88 475 THR B N 1
ATOM 9419 C CA . THR B 1 475 ? 5.879 10.094 20.172 1 87.88 475 THR B CA 1
ATOM 9420 C C . THR B 1 475 ? 6.738 9.297 19.188 1 87.88 475 THR B C 1
ATOM 9422 O O . THR B 1 475 ? 7.848 8.883 19.531 1 87.88 475 THR B O 1
ATOM 9425 N N . GLU B 1 476 ? 6.184 9.047 17.984 1 77.25 476 GLU B N 1
ATOM 9426 C CA . GLU B 1 476 ? 6.824 8.141 17.031 1 77.25 476 GLU B CA 1
ATOM 9427 C C . GLU B 1 476 ? 8.164 8.703 16.547 1 77.25 476 GLU B C 1
ATOM 9429 O O . GLU B 1 476 ? 9.031 7.945 16.125 1 77.25 476 GLU B O 1
ATOM 9434 N N . LEU B 1 477 ? 8.367 9.961 16.609 1 68.94 477 LEU B N 1
ATOM 9435 C CA . LEU B 1 477 ? 9.586 10.57 16.078 1 68.94 477 LEU B CA 1
ATOM 9436 C C . LEU B 1 477 ? 10.812 10.086 16.859 1 68.94 477 LEU B C 1
ATOM 9438 O O . LEU B 1 477 ? 11.883 9.922 16.281 1 68.94 477 LEU B O 1
ATOM 9442 N N . GLN B 1 478 ? 10.656 9.938 18.156 1 72.06 478 GLN B N 1
ATOM 9443 C CA . GLN B 1 478 ? 11.758 9.422 18.969 1 72.06 478 GLN B CA 1
ATOM 9444 C C . GLN B 1 478 ? 12.164 8.023 18.516 1 72.06 478 GLN B C 1
ATOM 9446 O O . GLN B 1 478 ? 13.352 7.68 18.531 1 72.06 478 GLN B O 1
ATOM 9451 N N . PHE B 1 479 ? 11.195 7.227 18.156 1 70.81 479 PHE B N 1
ATOM 9452 C CA . PHE B 1 479 ? 11.422 5.848 17.734 1 70.81 479 PHE B CA 1
ATOM 9453 C C . PHE B 1 479 ? 12.047 5.801 16.344 1 70.81 479 PHE B C 1
ATOM 9455 O O . PHE B 1 479 ? 12.805 4.883 16.031 1 70.81 479 PHE B O 1
ATOM 9462 N N . MET B 1 480 ? 11.734 6.77 15.57 1 63.5 480 MET B N 1
ATOM 9463 C CA . MET B 1 480 ? 12.148 6.773 14.172 1 63.5 480 MET B CA 1
ATOM 9464 C C . MET B 1 480 ? 13.578 7.301 14.031 1 63.5 480 MET B C 1
ATOM 9466 O O . MET B 1 480 ? 14.281 6.938 13.086 1 63.5 480 MET B O 1
ATOM 9470 N N . VAL B 1 481 ? 13.984 8.164 14.867 1 55 481 VAL B N 1
ATOM 9471 C CA . VAL B 1 481 ? 15.273 8.836 14.758 1 55 481 VAL B CA 1
ATOM 9472 C C . VAL B 1 481 ? 16.359 7.961 15.367 1 55 481 VAL B C 1
ATOM 9474 O O . VAL B 1 481 ? 17.5 7.961 14.898 1 55 481 VAL B O 1
ATOM 9477 N N . GLY B 1 482 ? 15.961 7.137 16.281 1 51.53 482 GLY B N 1
ATOM 9478 C CA . GLY B 1 482 ? 16.969 6.324 16.953 1 51.53 482 GLY B CA 1
ATOM 9479 C C . GLY B 1 482 ? 17.391 5.117 16.141 1 51.53 482 GLY B C 1
ATOM 9480 O O . GLY B 1 482 ? 16.688 4.699 15.227 1 51.53 482 GLY B O 1
ATOM 9481 N N . GLN B 1 483 ? 18.625 4.68 16.297 1 48.31 483 GLN B N 1
ATOM 9482 C CA . GLN B 1 483 ? 19.172 3.492 15.641 1 48.31 483 GLN B CA 1
ATOM 9483 C C . GLN B 1 483 ? 18.609 2.217 16.266 1 48.31 483 GLN B C 1
ATOM 9485 O O . GLN B 1 483 ? 18.641 1.151 15.648 1 48.31 483 GLN B O 1
ATOM 9490 N N . SER B 1 484 ? 18.094 2.389 17.453 1 59.22 484 SER B N 1
ATOM 9491 C CA . SER B 1 484 ? 17.5 1.275 18.188 1 59.22 484 SER B CA 1
ATOM 9492 C C . SER B 1 484 ? 16.219 1.7 18.906 1 59.22 484 SER B C 1
ATOM 9494 O O . SER B 1 484 ? 15.906 2.891 18.984 1 59.22 484 SER B O 1
ATOM 9496 N N . LEU B 1 485 ? 15.57 0.695 19.281 1 70.25 485 LEU B N 1
ATOM 9497 C CA . LEU B 1 485 ? 14.375 0.957 20.078 1 70.25 485 LEU B CA 1
ATOM 9498 C C . LEU B 1 485 ? 14.719 1.764 21.328 1 70.25 485 LEU B C 1
ATOM 9500 O O . LEU B 1 485 ? 15.609 1.384 22.078 1 70.25 485 LEU B O 1
ATOM 9504 N N . PRO B 1 486 ? 14.117 2.863 21.422 1 75.5 486 PRO B N 1
ATOM 9505 C CA . PRO B 1 486 ? 14.391 3.645 22.641 1 75.5 486 PRO B CA 1
ATOM 9506 C C . PRO B 1 486 ? 14.094 2.871 23.922 1 75.5 486 PRO B C 1
ATOM 9508 O O . PRO B 1 486 ? 13.031 2.256 24.031 1 75.5 486 PRO B O 1
ATOM 9511 N N . ARG B 1 487 ? 15.148 2.809 24.797 1 80.56 487 ARG B N 1
ATOM 9512 C CA . ARG B 1 487 ? 14.969 2.162 26.094 1 80.56 487 ARG B CA 1
ATOM 9513 C C . ARG B 1 487 ? 13.914 2.881 26.922 1 80.56 487 ARG B C 1
ATOM 9515 O O . ARG B 1 487 ? 13.594 4.043 26.672 1 80.56 487 ARG B O 1
ATOM 9522 N N . SER B 1 488 ? 13.266 2.254 27.859 1 86.62 488 SER B N 1
ATOM 9523 C CA . SER B 1 488 ? 12.242 2.818 28.734 1 86.62 488 SER B CA 1
ATOM 9524 C C . SER B 1 488 ? 12.75 4.074 29.438 1 86.62 488 SER B C 1
ATOM 9526 O O . SER B 1 488 ? 11.992 5.023 29.656 1 86.62 488 SER B O 1
ATOM 9528 N N . SER B 1 489 ? 13.977 4.086 29.703 1 87.81 489 SER B N 1
ATOM 9529 C CA . SER B 1 489 ? 14.57 5.23 30.391 1 87.81 489 SER B CA 1
ATOM 9530 C C . SER B 1 489 ? 14.625 6.453 29.484 1 87.81 489 SER B C 1
ATOM 9532 O O . SER B 1 489 ? 14.391 7.574 29.922 1 87.81 489 SER B O 1
ATOM 9534 N N . ASP B 1 490 ? 14.961 6.199 28.234 1 85.06 490 ASP B N 1
ATOM 9535 C CA . ASP B 1 490 ? 15 7.285 27.266 1 85.06 490 ASP B CA 1
ATOM 9536 C C . ASP B 1 490 ? 13.617 7.883 27.047 1 85.06 490 ASP B C 1
ATOM 9538 O O . ASP B 1 490 ? 13.469 9.102 26.906 1 85.06 490 ASP B O 1
ATOM 9542 N N . GLN B 1 491 ? 12.656 7.023 26.969 1 90.75 491 GLN B N 1
ATOM 9543 C CA . GLN B 1 491 ? 11.281 7.477 26.812 1 90.75 491 GLN B CA 1
ATOM 9544 C C . GLN B 1 491 ? 10.836 8.305 28.016 1 90.75 491 GLN B C 1
ATOM 9546 O O . GLN B 1 491 ? 10.25 9.375 27.859 1 90.75 491 GLN B O 1
ATOM 9551 N N . LEU B 1 492 ? 11.156 7.77 29.219 1 92.69 492 LEU B N 1
ATOM 9552 C CA . LEU B 1 492 ? 10.82 8.469 30.453 1 92.69 492 LEU B CA 1
ATOM 9553 C C . LEU B 1 492 ? 11.438 9.867 30.469 1 92.69 492 LEU B C 1
ATOM 9555 O O . LEU B 1 492 ? 10.773 10.836 30.844 1 92.69 492 LEU B O 1
ATOM 9559 N N . ALA B 1 493 ? 12.648 9.93 30.047 1 90.81 493 ALA B N 1
ATOM 9560 C CA . ALA B 1 493 ? 13.367 11.203 30.047 1 90.81 493 ALA B CA 1
ATOM 9561 C C . ALA B 1 493 ? 12.703 12.203 29.109 1 90.81 493 ALA B C 1
ATOM 9563 O O . ALA B 1 493 ? 12.555 13.383 29.438 1 90.81 493 ALA B O 1
ATOM 9564 N N . LEU B 1 494 ? 12.352 11.766 27.969 1 88.31 494 LEU B N 1
ATOM 9565 C CA . LEU B 1 494 ? 11.711 12.633 26.984 1 88.31 494 LEU B CA 1
ATOM 9566 C C . LEU B 1 494 ? 10.359 13.125 27.484 1 88.31 494 LEU B C 1
ATOM 9568 O O . LEU B 1 494 ? 10.07 14.32 27.422 1 88.31 494 LEU B O 1
ATOM 9572 N N . TYR B 1 495 ? 9.531 12.227 28 1 95.25 495 TYR B N 1
ATOM 9573 C CA . TYR B 1 495 ? 8.188 12.586 28.422 1 95.25 495 TYR B CA 1
ATOM 9574 C C . TYR B 1 495 ? 8.234 13.531 29.625 1 95.25 495 TYR B C 1
ATOM 9576 O O . TYR B 1 495 ? 7.426 14.461 29.719 1 95.25 495 TYR B O 1
ATOM 9584 N N . ARG B 1 496 ? 9.203 13.281 30.453 1 94.5 496 ARG B N 1
ATOM 9585 C CA . ARG B 1 496 ? 9.383 14.172 31.594 1 94.5 496 ARG B CA 1
ATOM 9586 C C . ARG B 1 496 ? 9.797 15.57 31.125 1 94.5 496 ARG B C 1
ATOM 9588 O O . ARG B 1 496 ? 9.305 16.578 31.656 1 94.5 496 ARG B O 1
ATOM 9595 N N . ALA B 1 497 ? 10.688 15.586 30.188 1 90.88 497 ALA B N 1
ATOM 9596 C CA . ALA B 1 497 ? 11.148 16.859 29.656 1 90.88 497 ALA B CA 1
ATOM 9597 C C . ALA B 1 497 ? 9.992 17.656 29.047 1 90.88 497 ALA B C 1
ATOM 9599 O O . ALA B 1 497 ? 9.922 18.875 29.172 1 90.88 497 ALA B O 1
ATOM 9600 N N . VAL B 1 498 ? 9.133 16.984 28.375 1 92.5 498 VAL B N 1
ATOM 9601 C CA . VAL B 1 498 ? 7.98 17.609 27.734 1 92.5 498 VAL B CA 1
ATOM 9602 C C . VAL B 1 498 ? 7.039 18.172 28.797 1 92.5 498 VAL B C 1
ATOM 9604 O O . VAL B 1 498 ? 6.582 19.312 28.688 1 92.5 498 VAL B O 1
ATOM 9607 N N . LEU B 1 499 ? 6.773 17.391 29.828 1 95.5 499 LEU B N 1
ATOM 9608 C CA . LEU B 1 499 ? 5.875 17.812 30.891 1 95.5 499 LEU B CA 1
ATOM 9609 C C . LEU B 1 499 ? 6.48 18.969 31.688 1 95.5 499 LEU B C 1
ATOM 9611 O O . LEU B 1 499 ? 5.766 19.875 32.094 1 95.5 499 LEU B O 1
ATOM 9615 N N . ASP B 1 500 ? 7.75 18.922 31.828 1 93.69 500 ASP B N 1
ATOM 9616 C CA . ASP B 1 500 ? 8.445 20 32.531 1 93.69 500 ASP B CA 1
ATOM 9617 C C . ASP B 1 500 ? 8.367 21.312 31.75 1 93.69 500 ASP B C 1
ATOM 9619 O O . ASP B 1 500 ? 8.141 22.375 32.312 1 93.69 500 ASP B O 1
ATOM 9623 N N . ALA B 1 501 ? 8.586 21.188 30.453 1 89.88 501 ALA B N 1
ATOM 9624 C CA . ALA B 1 501 ? 8.555 22.359 29.594 1 89.88 501 ALA B CA 1
ATOM 9625 C C . ALA B 1 501 ? 7.156 22.953 29.531 1 89.88 501 ALA B C 1
ATOM 9627 O O . ALA B 1 501 ? 7.004 24.188 29.438 1 89.88 501 ALA B O 1
ATOM 9628 N N . ALA B 1 502 ? 6.141 22.172 29.594 1 92.88 502 ALA B N 1
ATOM 9629 C CA . ALA B 1 502 ? 4.754 22.625 29.5 1 92.88 502 ALA B CA 1
ATOM 9630 C C . ALA B 1 502 ? 4.289 23.25 30.812 1 92.88 502 ALA B C 1
ATOM 9632 O O . ALA B 1 502 ? 3.412 24.109 30.828 1 92.88 502 ALA B O 1
ATOM 9633 N N . GLY B 1 503 ? 4.879 22.781 31.906 1 91 503 GLY B N 1
ATOM 9634 C CA . GLY B 1 503 ? 4.48 23.297 33.219 1 91 503 GLY B CA 1
ATOM 9635 C C . GLY B 1 503 ? 3.076 22.875 33.625 1 91 503 GLY B C 1
ATOM 9636 O O . GLY B 1 503 ? 2.775 21.672 33.688 1 91 503 GLY B O 1
ATOM 9637 N N . SER B 1 504 ? 2.145 23.844 33.719 1 91.5 504 SER B N 1
ATOM 9638 C CA . SER B 1 504 ? 0.781 23.547 34.156 1 91.5 504 SER B CA 1
ATOM 9639 C C . SER B 1 504 ? -0.154 23.391 32.938 1 91.5 504 SER B C 1
ATOM 9641 O O . SER B 1 504 ? -1.303 22.969 33.125 1 91.5 504 SER B O 1
ATOM 9643 N N . LYS B 1 505 ? 0.323 23.656 31.797 1 93.75 505 LYS B N 1
ATOM 9644 C CA . LYS B 1 505 ? -0.481 23.547 30.594 1 93.75 505 LYS B CA 1
ATOM 9645 C C . LYS B 1 505 ? -0.686 22.078 30.203 1 93.75 505 LYS B C 1
ATOM 9647 O O . LYS B 1 505 ? 0.201 21.25 30.406 1 93.75 505 LYS B O 1
ATOM 9652 N N . PRO B 1 506 ? -1.811 21.766 29.688 1 94.5 506 PRO B N 1
ATOM 9653 C CA . PRO B 1 506 ? -2.096 20.375 29.344 1 94.5 506 PRO B CA 1
ATOM 9654 C C . PRO B 1 506 ? -1.253 19.859 28.188 1 94.5 506 PRO B C 1
ATOM 9656 O O . PRO B 1 506 ? -0.988 20.609 27.234 1 94.5 506 PRO B O 1
ATOM 9659 N N . VAL B 1 507 ? -0.83 18.578 28.297 1 95.81 507 VAL B N 1
ATOM 9660 C CA . VAL B 1 507 ? -0.107 17.891 27.234 1 95.81 507 VAL B CA 1
ATOM 9661 C C . VAL B 1 507 ? -0.814 16.578 26.906 1 95.81 507 VAL B C 1
ATOM 9663 O O . VAL B 1 507 ? -1.072 15.758 27.781 1 95.81 507 VAL B O 1
ATOM 9666 N N . THR B 1 508 ? -1.165 16.391 25.672 1 97.31 508 THR B N 1
ATOM 9667 C CA . THR B 1 508 ? -1.767 15.141 25.219 1 97.31 508 THR B CA 1
ATOM 9668 C C . THR B 1 508 ? -0.76 14.312 24.422 1 97.31 508 THR B C 1
ATOM 9670 O O . THR B 1 508 ? -0.356 14.695 23.328 1 97.31 508 THR B O 1
ATOM 9673 N N . PHE B 1 509 ? -0.373 13.188 24.984 1 97.12 509 PHE B N 1
ATOM 9674 C CA . PHE B 1 509 ? 0.56 12.289 24.312 1 97.12 509 PHE B CA 1
ATOM 9675 C C . PHE B 1 509 ? -0.187 11.266 23.469 1 97.12 509 PHE B C 1
ATOM 9677 O O . PHE B 1 509 ? -1.099 10.594 23.953 1 97.12 509 PHE B O 1
ATOM 9684 N N . ARG B 1 510 ? 0.094 11.18 22.219 1 95.88 510 ARG B N 1
ATOM 9685 C CA . ARG B 1 510 ? -0.391 10.07 21.406 1 95.88 510 ARG B CA 1
ATOM 9686 C C . ARG B 1 510 ? 0.578 8.891 21.438 1 95.88 510 ARG B C 1
ATOM 9688 O O . ARG B 1 510 ? 1.784 9.07 21.25 1 95.88 510 ARG B O 1
ATOM 9695 N N . THR B 1 511 ? 0.065 7.742 21.703 1 95.25 511 THR B N 1
ATOM 9696 C CA . THR B 1 511 ? 0.923 6.562 21.734 1 95.25 511 THR B CA 1
ATOM 9697 C C . THR B 1 511 ? 1.48 6.258 20.344 1 95.25 511 THR B C 1
ATOM 9699 O O . THR B 1 511 ? 1.094 6.891 19.359 1 95.25 511 THR B O 1
ATOM 9702 N N . LEU B 1 512 ? 2.277 5.273 20.312 1 87.31 512 LEU B N 1
ATOM 9703 C CA . LEU B 1 512 ? 3.119 4.969 19.172 1 87.31 512 LEU B CA 1
ATOM 9704 C C . LEU B 1 512 ? 2.271 4.672 17.938 1 87.31 512 LEU B C 1
ATOM 9706 O O . LEU B 1 512 ? 1.396 3.805 17.969 1 87.31 512 LEU B O 1
ATOM 9710 N N . ASP B 1 513 ? 2.531 5.387 16.859 1 86.44 513 ASP B N 1
ATOM 9711 C CA . ASP B 1 513 ? 1.931 5.16 15.547 1 86.44 513 ASP B CA 1
ATOM 9712 C C . ASP B 1 513 ? 2.982 4.727 14.523 1 86.44 513 ASP B C 1
ATOM 9714 O O . ASP B 1 513 ? 3.393 5.52 13.672 1 86.44 513 ASP B O 1
ATOM 9718 N N . ILE B 1 514 ? 3.418 3.566 14.75 1 75 514 ILE B N 1
ATOM 9719 C CA . ILE B 1 514 ? 4.449 3.02 13.875 1 75 514 ILE B CA 1
ATOM 9720 C C . ILE B 1 514 ? 3.922 1.765 13.18 1 75 514 ILE B C 1
ATOM 9722 O O . ILE B 1 514 ? 2.906 1.2 13.594 1 75 514 ILE B O 1
ATOM 9726 N N . GLY B 1 515 ? 4.637 1.321 12.172 1 64.94 515 GLY B N 1
ATOM 9727 C CA . GLY B 1 515 ? 4.25 0.177 11.367 1 64.94 515 GLY B CA 1
ATOM 9728 C C . GLY B 1 515 ? 3.803 0.56 9.969 1 64.94 515 GLY B C 1
ATOM 9729 O O . GLY B 1 515 ? 3.588 1.738 9.68 1 64.94 515 GLY B O 1
ATOM 9730 N N . GLY B 1 516 ? 3.746 -0.439 9.164 1 59.19 516 GLY B N 1
ATOM 9731 C CA . GLY B 1 516 ? 3.365 -0.187 7.781 1 59.19 516 GLY B CA 1
ATOM 9732 C C . GLY B 1 516 ? 4.418 0.574 7 1 59.19 516 GLY B C 1
ATOM 9733 O O . GLY B 1 516 ? 5.527 0.075 6.797 1 59.19 516 GLY B O 1
ATOM 9734 N N . ASP B 1 517 ? 4.039 1.901 6.902 1 51.75 517 ASP B N 1
ATOM 9735 C CA . ASP B 1 517 ? 4.906 2.766 6.105 1 51.75 517 ASP B CA 1
ATOM 9736 C C . ASP B 1 517 ? 6.109 3.238 6.922 1 51.75 517 ASP B C 1
ATOM 9738 O O . ASP B 1 517 ? 7.09 3.73 6.363 1 51.75 517 ASP B O 1
ATOM 9742 N N . LYS B 1 518 ? 5.902 2.953 8.281 1 53.81 518 LYS B N 1
ATOM 9743 C CA . LYS B 1 518 ? 6.918 3.484 9.188 1 53.81 518 LYS B CA 1
ATOM 9744 C C . LYS B 1 518 ? 7.797 2.367 9.742 1 53.81 518 LYS B C 1
ATOM 9746 O O . LYS B 1 518 ? 7.91 2.211 10.961 1 53.81 518 LYS B O 1
ATOM 9751 N N . ALA B 1 519 ? 8.281 1.549 8.852 1 51.53 519 ALA B N 1
ATOM 9752 C CA . ALA B 1 519 ? 9.102 0.433 9.305 1 51.53 519 ALA B CA 1
ATOM 9753 C C . ALA B 1 519 ? 10.359 0.931 10.016 1 51.53 519 ALA B C 1
ATOM 9755 O O . ALA B 1 519 ? 11.023 1.855 9.539 1 51.53 519 ALA B O 1
ATOM 9756 N N . LEU B 1 520 ? 10.281 0.58 11.289 1 53.19 520 LEU B N 1
ATOM 9757 C CA . LEU B 1 520 ? 11.469 0.896 12.078 1 53.19 520 LEU B CA 1
ATOM 9758 C C . LEU B 1 520 ? 12.672 0.092 11.586 1 53.19 520 LEU B C 1
ATOM 9760 O O . LEU B 1 520 ? 12.555 -1.102 11.305 1 53.19 520 LEU B O 1
ATOM 9764 N N . PRO B 1 521 ? 13.633 0.742 11.281 1 45.78 521 PRO B N 1
ATOM 9765 C CA . PRO B 1 521 ? 14.82 0.081 10.727 1 45.78 521 PRO B CA 1
ATOM 9766 C C . PRO B 1 521 ? 15.18 -1.2 11.477 1 45.78 521 PRO B C 1
ATOM 9768 O O . PRO B 1 521 ? 15.773 -2.113 10.898 1 45.78 521 PRO B O 1
ATOM 9771 N N . TYR B 1 522 ? 14.727 -1.202 12.719 1 45.5 522 TYR B N 1
ATOM 9772 C CA . TYR B 1 522 ? 15.219 -2.311 13.539 1 45.5 522 TYR B CA 1
ATOM 9773 C C . TYR B 1 522 ? 14.125 -3.35 13.75 1 45.5 522 TYR B C 1
ATOM 9775 O O . TYR B 1 522 ? 14.352 -4.375 14.398 1 45.5 522 TYR B O 1
ATOM 9783 N N . MET B 1 523 ? 13 -3.109 13.242 1 53.97 523 MET B N 1
ATOM 9784 C CA . MET B 1 523 ? 11.914 -4.07 13.414 1 53.97 523 MET B CA 1
ATOM 9785 C C . MET B 1 523 ? 11.711 -4.895 12.148 1 53.97 523 MET B C 1
ATOM 9787 O O . MET B 1 523 ? 11.945 -4.406 11.039 1 53.97 523 MET B O 1
ATOM 9791 N N . GLU B 1 524 ? 11.531 -6.199 12.305 1 48.66 524 GLU B N 1
ATOM 9792 C CA . GLU B 1 524 ? 11.188 -7.055 11.172 1 48.66 524 GLU B CA 1
ATOM 9793 C C . GLU B 1 524 ? 10.07 -6.434 10.328 1 48.66 524 GLU B C 1
ATOM 9795 O O . GLU B 1 524 ? 8.992 -6.129 10.844 1 48.66 524 GLU B O 1
ATOM 9800 N N . THR B 1 525 ? 10.547 -5.66 9.344 1 53.5 525 THR B N 1
ATOM 9801 C CA . THR B 1 525 ? 9.562 -4.965 8.523 1 53.5 525 THR B CA 1
ATOM 9802 C C . THR B 1 525 ? 8.828 -5.941 7.613 1 53.5 525 THR B C 1
ATOM 9804 O O . THR B 1 525 ? 9.461 -6.707 6.883 1 53.5 525 THR B O 1
ATOM 9807 N N . VAL B 1 526 ? 7.605 -6.344 7.98 1 54.91 526 VAL B N 1
ATOM 9808 C CA . VAL B 1 526 ? 6.746 -7.078 7.059 1 54.91 526 VAL B CA 1
ATOM 9809 C C . VAL B 1 526 ? 6.32 -6.164 5.91 1 54.91 526 VAL B C 1
ATOM 9811 O O . VAL B 1 526 ? 5.926 -5.02 6.133 1 54.91 526 VAL B O 1
ATOM 9814 N N . VAL B 1 527 ? 6.805 -6.449 4.773 1 58.19 527 VAL B N 1
ATOM 9815 C CA . VAL B 1 527 ? 6.402 -5.676 3.604 1 58.19 527 VAL B CA 1
ATOM 9816 C C . VAL B 1 527 ? 4.898 -5.809 3.389 1 58.19 527 VAL B C 1
ATOM 9818 O O . VAL B 1 527 ? 4.371 -6.922 3.324 1 58.19 527 VAL B O 1
ATOM 9821 N N . GLU B 1 528 ? 4.238 -4.699 3.617 1 75 528 GLU B N 1
ATOM 9822 C CA . GLU B 1 528 ? 2.797 -4.645 3.391 1 75 528 GLU B CA 1
ATOM 9823 C C . GLU B 1 528 ? 2.473 -3.943 2.072 1 75 528 GLU B C 1
ATOM 9825 O O . GLU B 1 528 ? 3.121 -2.961 1.709 1 75 528 GLU B O 1
ATOM 9830 N N . GLU B 1 529 ? 1.563 -4.453 1.346 1 71.38 529 GLU B N 1
ATOM 9831 C CA . GLU B 1 529 ? 1.15 -3.855 0.08 1 71.38 529 GLU B CA 1
ATOM 9832 C C . GLU B 1 529 ? 0.518 -2.484 0.298 1 71.38 529 GLU B C 1
ATOM 9834 O O . GLU B 1 529 ? 0.693 -1.577 -0.519 1 71.38 529 GLU B O 1
ATOM 9839 N N . ASN B 1 530 ? -0.262 -2.395 1.34 1 85.75 530 ASN B N 1
ATOM 9840 C CA . ASN B 1 530 ? -0.913 -1.15 1.735 1 85.75 530 ASN B CA 1
ATOM 9841 C C . ASN B 1 530 ? -0.629 -0.809 3.195 1 85.75 530 ASN B C 1
ATOM 9843 O O . ASN B 1 530 ? -1.485 -1.001 4.059 1 85.75 530 ASN B O 1
ATOM 9847 N N . PRO B 1 531 ? 0.467 -0.191 3.438 1 82.5 531 PRO B N 1
ATOM 9848 C CA . PRO B 1 531 ? 0.885 0.064 4.82 1 82.5 531 PRO B CA 1
ATOM 9849 C C . PRO B 1 531 ? -0.108 0.935 5.586 1 82.5 531 PRO B C 1
ATOM 9851 O O . PRO B 1 531 ? -0.288 0.757 6.793 1 82.5 531 PRO B O 1
ATOM 9854 N N . ALA B 1 532 ? -0.726 1.895 4.969 1 87 532 ALA B N 1
ATOM 9855 C CA . ALA B 1 532 ? -1.692 2.764 5.633 1 87 532 ALA B CA 1
ATOM 9856 C C . ALA B 1 532 ? -2.879 1.964 6.164 1 87 532 ALA B C 1
ATOM 9858 O O . ALA B 1 532 ? -3.527 2.369 7.129 1 87 532 ALA B O 1
ATOM 9859 N N . LEU B 1 533 ? -3.133 0.854 5.516 1 90.62 533 LEU B N 1
ATOM 9860 C CA . LEU B 1 533 ? -4.238 -0.026 5.879 1 90.62 533 LEU B CA 1
ATOM 9861 C C . LEU B 1 533 ? -3.729 -1.275 6.586 1 90.62 533 LEU B C 1
ATOM 9863 O O . LEU B 1 533 ? -4.434 -2.285 6.66 1 90.62 533 LEU B O 1
ATOM 9867 N N . GLY B 1 534 ? -2.514 -1.216 7.094 1 87.81 534 GLY B N 1
ATOM 9868 C CA . GLY B 1 534 ? -1.854 -2.432 7.547 1 87.81 534 GLY B CA 1
ATOM 9869 C C . GLY B 1 534 ? -1.781 -2.547 9.055 1 87.81 534 GLY B C 1
ATOM 9870 O O . GLY B 1 534 ? -2.656 -2.045 9.766 1 87.81 534 GLY B O 1
ATOM 9871 N N . TRP B 1 535 ? -0.834 -3.357 9.492 1 87.44 535 TRP B N 1
ATOM 9872 C CA . TRP B 1 535 ? -0.567 -3.684 10.891 1 87.44 535 TRP B CA 1
ATOM 9873 C C . TRP B 1 535 ? 0.27 -2.594 11.555 1 87.44 535 TRP B C 1
ATOM 9875 O O . TRP B 1 535 ? 1.494 -2.713 11.641 1 87.44 535 TRP B O 1
ATOM 9885 N N . ARG B 1 536 ? -0.49 -1.598 12.062 1 88.5 536 ARG B N 1
ATOM 9886 C CA . ARG B 1 536 ? 0.21 -0.423 12.578 1 88.5 536 ARG B CA 1
ATOM 9887 C C . ARG B 1 536 ? -0.468 0.116 13.828 1 88.5 536 ARG B C 1
ATOM 9889 O O . ARG B 1 536 ? -1.566 -0.317 14.18 1 88.5 536 ARG B O 1
ATOM 9896 N N . ALA B 1 537 ? 0.232 0.991 14.578 1 92.12 537 ALA B N 1
ATOM 9897 C CA . ALA B 1 537 ? -0.277 1.772 15.703 1 92.12 537 ALA B CA 1
ATOM 9898 C C . ALA B 1 537 ? -0.859 0.865 16.781 1 92.12 537 ALA B C 1
ATOM 9900 O O . ALA B 1 537 ? -0.178 -0.035 17.281 1 92.12 537 ALA B O 1
ATOM 9901 N N . ILE B 1 538 ? -2.146 1.044 17.062 1 94.62 538 ILE B N 1
ATOM 9902 C CA . ILE B 1 538 ? -2.74 0.324 18.188 1 94.62 538 ILE B CA 1
ATOM 9903 C C . ILE B 1 538 ? -2.807 -1.167 17.859 1 94.62 538 ILE B C 1
ATOM 9905 O O . ILE B 1 538 ? -2.752 -2.006 18.766 1 94.62 538 ILE B O 1
ATOM 9909 N N . ARG B 1 539 ? -2.963 -1.533 16.547 1 93.31 539 ARG B N 1
ATOM 9910 C CA . ARG B 1 539 ? -2.996 -2.936 16.156 1 93.31 539 ARG B CA 1
ATOM 9911 C C . ARG B 1 539 ? -1.698 -3.645 16.531 1 93.31 539 ARG B C 1
ATOM 9913 O O . ARG B 1 539 ? -1.724 -4.746 17.078 1 93.31 539 ARG B O 1
ATOM 9920 N N . LEU B 1 540 ? -0.611 -3.02 16.266 1 87.31 540 LEU B N 1
ATOM 9921 C CA . LEU B 1 540 ? 0.692 -3.539 16.672 1 87.31 540 LEU B CA 1
ATOM 9922 C C . LEU B 1 540 ? 0.818 -3.582 18.188 1 87.31 540 LEU B C 1
ATOM 9924 O O . LEU B 1 540 ? 1.323 -4.559 18.75 1 87.31 540 LEU B O 1
ATOM 9928 N N . GLY B 1 541 ? 0.401 -2.551 18.891 1 88.94 541 GLY B N 1
ATOM 9929 C CA . GLY B 1 541 ? 0.504 -2.445 20.328 1 88.94 541 GLY B CA 1
ATOM 9930 C C . GLY B 1 541 ? -0.295 -3.506 21.062 1 88.94 541 GLY B C 1
ATOM 9931 O O . GLY B 1 541 ? 0.13 -3.996 22.109 1 88.94 541 GLY B O 1
ATOM 9932 N N . LEU B 1 542 ? -1.426 -3.801 20.531 1 92.25 542 LEU B N 1
ATOM 9933 C CA . LEU B 1 542 ? -2.279 -4.789 21.188 1 92.25 542 LEU B CA 1
ATOM 9934 C C . LEU B 1 542 ? -1.79 -6.203 20.906 1 92.25 542 LEU B C 1
ATOM 9936 O O . LEU B 1 542 ? -1.946 -7.102 21.734 1 92.25 542 LEU B O 1
ATOM 9940 N N . ASP B 1 543 ? -1.211 -6.422 19.703 1 88.06 543 ASP B N 1
ATOM 9941 C CA . ASP B 1 543 ? -0.703 -7.742 19.344 1 88.06 543 ASP B CA 1
ATOM 9942 C C . ASP B 1 543 ? 0.646 -8.008 20 1 88.06 543 ASP B C 1
ATOM 9944 O O . ASP B 1 543 ? 0.98 -9.156 20.312 1 88.06 543 ASP B O 1
ATOM 9948 N N . ARG B 1 544 ? 1.387 -6.906 20.188 1 84.38 544 ARG B N 1
ATOM 9949 C CA . ARG B 1 544 ? 2.652 -6.945 20.922 1 84.38 544 ARG B CA 1
ATOM 9950 C C . ARG B 1 544 ? 2.621 -6.008 22.125 1 84.38 544 ARG B C 1
ATOM 9952 O O . ARG B 1 544 ? 3.264 -4.957 22.109 1 84.38 544 ARG B O 1
ATOM 9959 N N . PRO B 1 545 ? 2.074 -6.473 23.203 1 87.19 545 PRO B N 1
ATOM 9960 C CA . PRO B 1 545 ? 1.773 -5.578 24.328 1 87.19 545 PRO B CA 1
ATOM 9961 C C . PRO B 1 545 ? 3.031 -5.078 25.031 1 87.19 545 PRO B C 1
ATOM 9963 O O . PRO B 1 545 ? 2.99 -4.051 25.703 1 87.19 545 PRO B O 1
ATOM 9966 N N . GLY B 1 546 ? 4.133 -5.785 24.812 1 86.25 546 GLY B N 1
ATOM 9967 C CA . GLY B 1 546 ? 5.367 -5.34 25.453 1 86.25 546 GLY B CA 1
ATOM 9968 C C . GLY B 1 546 ? 5.738 -3.912 25.094 1 86.25 546 GLY B C 1
ATOM 9969 O O . GLY B 1 546 ? 6.133 -3.135 25.969 1 86.25 546 GLY B O 1
ATOM 9970 N N . LEU B 1 547 ? 5.582 -3.59 23.875 1 84 547 LEU B N 1
ATOM 9971 C CA . LEU B 1 547 ? 5.934 -2.256 23.391 1 84 547 LEU B CA 1
ATOM 9972 C C . LEU B 1 547 ? 5 -1.204 23.984 1 84 547 LEU B C 1
ATOM 9974 O O . LEU B 1 547 ? 5.457 -0.166 24.469 1 84 547 LEU B O 1
ATOM 9978 N N . LEU B 1 548 ? 3.736 -1.462 23.984 1 91.56 548 LEU B N 1
ATOM 9979 C CA . LEU B 1 548 ? 2.734 -0.52 24.469 1 91.56 548 LEU B CA 1
ATOM 9980 C C . LEU B 1 548 ? 2.814 -0.374 25.984 1 91.56 548 LEU B C 1
ATOM 9982 O O . LEU B 1 548 ? 2.699 0.735 26.516 1 91.56 548 LEU B O 1
ATOM 9986 N N . ARG B 1 549 ? 3.061 -1.445 26.656 1 93.69 549 ARG B N 1
ATOM 9987 C CA . ARG B 1 549 ? 3.174 -1.426 28.109 1 93.69 549 ARG B CA 1
ATOM 9988 C C . ARG B 1 549 ? 4.371 -0.595 28.562 1 93.69 549 ARG B C 1
ATOM 9990 O O . ARG B 1 549 ? 4.273 0.193 29.5 1 93.69 549 ARG B O 1
ATOM 9997 N N . SER B 1 550 ? 5.449 -0.833 27.859 1 91.31 550 SER B N 1
ATOM 9998 C CA . SER B 1 550 ? 6.66 -0.088 28.203 1 91.31 550 SER B CA 1
ATOM 9999 C C . SER B 1 550 ? 6.453 1.412 28 1 91.31 550 SER B C 1
ATOM 10001 O O . SER B 1 550 ? 6.902 2.213 28.828 1 91.31 550 SER B O 1
ATOM 10003 N N . GLN B 1 551 ? 5.855 1.798 26.969 1 94.19 551 GLN B N 1
ATOM 10004 C CA . GLN B 1 551 ? 5.602 3.211 26.688 1 94.19 551 GLN B CA 1
ATOM 10005 C C . GLN B 1 551 ? 4.652 3.803 27.734 1 94.19 551 GLN B C 1
ATOM 10007 O O . GLN B 1 551 ? 4.887 4.898 28.25 1 94.19 551 GLN B O 1
ATOM 10012 N N . ILE B 1 552 ? 3.57 3.082 28.047 1 96.38 552 ILE B N 1
ATOM 10013 C CA . ILE B 1 552 ? 2.568 3.551 29 1 96.38 552 ILE B CA 1
ATOM 10014 C C . ILE B 1 552 ? 3.201 3.707 30.375 1 96.38 552 ILE B C 1
ATOM 10016 O O . ILE B 1 552 ? 2.951 4.691 31.078 1 96.38 552 ILE B O 1
ATOM 10020 N N . ARG B 1 553 ? 3.994 2.74 30.703 1 95.31 553 ARG B N 1
ATOM 10021 C CA . ARG B 1 553 ? 4.684 2.816 31.984 1 95.31 553 ARG B CA 1
ATOM 10022 C C . ARG B 1 553 ? 5.578 4.047 32.062 1 95.31 553 ARG B C 1
ATOM 10024 O O . ARG B 1 553 ? 5.621 4.734 33.062 1 95.31 553 ARG B O 1
ATOM 10031 N N . ALA B 1 554 ? 6.312 4.293 30.984 1 95.12 554 ALA B N 1
ATOM 10032 C CA . ALA B 1 554 ? 7.184 5.469 30.922 1 95.12 554 ALA B CA 1
ATOM 10033 C C . ALA B 1 554 ? 6.375 6.758 31.047 1 95.12 554 ALA B C 1
ATOM 10035 O O . ALA B 1 554 ? 6.785 7.695 31.719 1 95.12 554 ALA B O 1
ATOM 10036 N N . LEU B 1 555 ? 5.234 6.816 30.406 1 97.19 555 LEU B N 1
ATOM 10037 C CA . LEU B 1 555 ? 4.363 7.984 30.438 1 97.19 555 LEU B CA 1
ATOM 10038 C C . LEU B 1 555 ? 3.826 8.227 31.844 1 97.19 555 LEU B C 1
ATOM 10040 O O . LEU B 1 555 ? 3.848 9.352 32.344 1 97.19 555 LEU B O 1
ATOM 10044 N N . LEU B 1 556 ? 3.371 7.145 32.469 1 97.19 556 LEU B N 1
ATOM 10045 C CA . LEU B 1 556 ? 2.797 7.238 33.812 1 97.19 556 LEU B CA 1
ATOM 10046 C C . LEU B 1 556 ? 3.852 7.668 34.844 1 97.19 556 LEU B C 1
ATOM 10048 O O . LEU B 1 556 ? 3.582 8.5 35.688 1 97.19 556 LEU B O 1
ATOM 10052 N N . ARG B 1 557 ? 5.008 7.129 34.688 1 95.94 557 ARG B N 1
ATOM 10053 C CA . ARG B 1 557 ? 6.102 7.48 35.594 1 95.94 557 ARG B CA 1
ATOM 10054 C C . ARG B 1 557 ? 6.539 8.93 35.375 1 95.94 557 ARG B C 1
ATOM 10056 O O . ARG B 1 557 ? 6.879 9.625 36.344 1 95.94 557 ARG B O 1
ATOM 10063 N N . ALA B 1 558 ? 6.582 9.32 34.125 1 96 558 ALA B N 1
ATOM 10064 C CA . ALA B 1 558 ? 6.984 10.688 33.812 1 96 558 ALA B CA 1
ATOM 10065 C C . ALA B 1 558 ? 6.004 11.703 34.375 1 96 558 ALA B C 1
ATOM 10067 O O . ALA B 1 558 ? 6.395 12.812 34.75 1 96 558 ALA B O 1
ATOM 10068 N N . ALA B 1 559 ? 4.723 11.375 34.469 1 95.94 559 ALA B N 1
ATOM 10069 C CA . ALA B 1 559 ? 3.66 12.289 34.906 1 95.94 559 ALA B CA 1
ATOM 10070 C C . ALA B 1 559 ? 3.523 12.312 36.406 1 95.94 559 ALA B C 1
ATOM 10072 O O . ALA B 1 559 ? 2.625 12.961 36.938 1 95.94 559 ALA B O 1
ATOM 10073 N N . ALA B 1 560 ? 4.359 11.781 37.156 1 92.81 560 ALA B N 1
ATOM 10074 C CA . ALA B 1 560 ? 4.293 11.641 38.625 1 92.81 560 ALA B CA 1
ATOM 10075 C C . ALA B 1 560 ? 3.852 12.945 39.281 1 92.81 560 ALA B C 1
ATOM 10077 O O . ALA B 1 560 ? 4.543 13.961 39.188 1 92.81 560 ALA B O 1
ATOM 10078 N N . GLY B 1 561 ? 2.625 12.922 39.781 1 92.31 561 GLY B N 1
ATOM 10079 C CA . GLY B 1 561 ? 2.105 14.055 40.531 1 92.31 561 GLY B CA 1
ATOM 10080 C C . GLY B 1 561 ? 1.468 15.109 39.625 1 92.31 561 GLY B C 1
ATOM 10081 O O . GLY B 1 561 ? 1.099 16.188 40.094 1 92.31 561 GLY B O 1
ATOM 10082 N N . ARG B 1 562 ? 1.398 14.828 38.375 1 95 562 ARG B N 1
ATOM 10083 C CA . ARG B 1 562 ? 0.87 15.805 37.438 1 95 562 ARG B CA 1
ATOM 10084 C C . ARG B 1 562 ? -0.295 15.227 36.656 1 95 562 ARG B C 1
ATOM 10086 O O . ARG B 1 562 ? -0.674 14.07 36.844 1 95 562 ARG B O 1
ATOM 10093 N N . TYR B 1 563 ? -0.9 16.094 35.875 1 94.19 563 TYR B N 1
ATOM 10094 C CA . TYR B 1 563 ? -1.999 15.742 35 1 94.19 563 TYR B CA 1
ATOM 10095 C C . TYR B 1 563 ? -1.477 15.156 33.688 1 94.19 563 TYR B C 1
ATOM 10097 O O . TYR B 1 563 ? -0.581 15.719 33.062 1 94.19 563 TYR B O 1
ATOM 10105 N N . LEU B 1 564 ? -2 13.914 33.281 1 95.81 564 LEU B N 1
ATOM 10106 C CA . LEU B 1 564 ? -1.537 13.234 32.094 1 95.81 564 LEU B CA 1
ATOM 10107 C C . LEU B 1 564 ? -2.705 12.922 31.156 1 95.81 564 LEU B C 1
ATOM 10109 O O . LEU B 1 564 ? -3.744 12.43 31.594 1 95.81 564 LEU B O 1
ATOM 10113 N N . ARG B 1 565 ? -2.584 13.281 29.906 1 97.31 565 ARG B N 1
ATOM 10114 C CA . ARG B 1 565 ? -3.529 12.898 28.859 1 97.31 565 ARG B CA 1
ATOM 10115 C C . ARG B 1 565 ? -2.879 11.961 27.844 1 97.31 565 ARG B C 1
ATOM 10117 O O . ARG B 1 565 ? -1.821 12.273 27.297 1 97.31 565 ARG B O 1
ATOM 10124 N N . VAL B 1 566 ? -3.486 10.82 27.641 1 97.88 566 VAL B N 1
ATOM 10125 C CA . VAL B 1 566 ? -2.969 9.836 26.688 1 97.88 566 VAL B CA 1
ATOM 10126 C C . VAL B 1 566 ? -4.035 9.508 25.641 1 97.88 566 VAL B C 1
ATOM 10128 O O . VAL B 1 566 ? -5.207 9.32 25.984 1 97.88 566 VAL B O 1
ATOM 10131 N N . MET B 1 567 ? -3.672 9.516 24.438 1 97.62 567 MET B N 1
ATOM 10132 C CA . MET B 1 567 ? -4.609 9.211 23.359 1 97.62 567 MET B CA 1
ATOM 10133 C C . MET B 1 567 ? -4.09 8.078 22.5 1 97.62 567 MET B C 1
ATOM 10135 O O . MET B 1 567 ? -2.893 8 22.203 1 97.62 567 MET B O 1
ATOM 10139 N N . PHE B 1 568 ? -4.996 7.188 22.047 1 97.75 568 PHE B N 1
ATOM 10140 C CA . PHE B 1 568 ? -4.621 6.047 21.203 1 97.75 568 PHE B CA 1
ATOM 10141 C C . PHE B 1 568 ? -4.945 6.316 19.75 1 97.75 568 PHE B C 1
ATOM 10143 O O . PHE B 1 568 ? -6.043 6.77 19.422 1 97.75 568 PHE B O 1
ATOM 10150 N N . PRO B 1 569 ? -3.996 6.043 18.875 1 96.38 569 PRO B N 1
ATOM 10151 C CA . PRO B 1 569 ? -4.234 6.227 17.438 1 96.38 569 PRO B CA 1
ATOM 10152 C C . PRO B 1 569 ? -4.867 5.004 16.781 1 96.38 569 PRO B C 1
ATOM 10154 O O . PRO B 1 569 ? -4.777 3.896 17.312 1 96.38 569 PRO B O 1
ATOM 10157 N N . MET B 1 570 ? -5.617 5.133 15.688 1 96.06 570 MET B N 1
ATOM 10158 C CA . MET B 1 570 ? -6.082 4.125 14.734 1 96.06 570 MET B CA 1
ATOM 10159 C C . MET B 1 570 ? -7.062 3.164 15.398 1 96.06 570 MET B C 1
ATOM 10161 O O . MET B 1 570 ? -7.012 1.957 15.156 1 96.06 570 MET B O 1
ATOM 10165 N N . ILE B 1 571 ? -7.836 3.68 16.312 1 97.12 571 ILE B N 1
ATOM 10166 C CA . ILE B 1 571 ? -8.906 2.873 16.906 1 97.12 571 ILE B CA 1
ATOM 10167 C C . ILE B 1 571 ? -10.031 2.697 15.883 1 97.12 571 ILE B C 1
ATOM 10169 O O . ILE B 1 571 ? -10.547 3.678 15.344 1 97.12 571 ILE B O 1
ATOM 10173 N N . SER B 1 572 ? -10.422 1.454 15.625 1 95.75 572 SER B N 1
ATOM 10174 C CA . SER B 1 572 ? -11.461 1.17 14.641 1 95.75 572 SER B CA 1
ATOM 10175 C C . SER B 1 572 ? -12.773 0.772 15.32 1 95.75 572 SER B C 1
ATOM 10177 O O . SER B 1 572 ? -13.852 1.002 14.781 1 95.75 572 SER B O 1
ATOM 10179 N N . GLU B 1 573 ? -12.602 0.114 16.484 1 94.44 573 GLU B N 1
ATOM 10180 C CA . GLU B 1 573 ? -13.75 -0.322 17.266 1 94.44 573 GLU B CA 1
ATOM 10181 C C . GLU B 1 573 ? -13.586 0.053 18.734 1 94.44 573 GLU B C 1
ATOM 10183 O O . GLU B 1 573 ? -12.469 0.104 19.25 1 94.44 573 GLU B O 1
ATOM 10188 N N . VAL B 1 574 ? -14.656 0.217 19.406 1 94.56 574 VAL B N 1
ATOM 10189 C CA . VAL B 1 574 ? -14.656 0.613 20.812 1 94.56 574 VAL B CA 1
ATOM 10190 C C . VAL B 1 574 ? -14 -0.473 21.656 1 94.56 574 VAL B C 1
ATOM 10192 O O . VAL B 1 574 ? -13.328 -0.176 22.641 1 94.56 574 VAL B O 1
ATOM 10195 N N . ALA B 1 575 ? -14.102 -1.711 21.203 1 93.19 575 ALA B N 1
ATOM 10196 C CA . ALA B 1 575 ? -13.484 -2.818 21.922 1 93.19 575 ALA B CA 1
ATOM 10197 C C . ALA B 1 575 ? -11.969 -2.672 21.953 1 93.19 575 ALA B C 1
ATOM 10199 O O . ALA B 1 575 ? -11.32 -3.051 22.938 1 93.19 575 ALA B O 1
ATOM 10200 N N . GLU B 1 576 ? -11.438 -2.199 20.891 1 94.31 576 GLU B N 1
ATOM 10201 C CA . GLU B 1 576 ? -10 -1.94 20.844 1 94.31 576 GLU B CA 1
ATOM 10202 C C . GLU B 1 576 ? -9.609 -0.865 21.859 1 94.31 576 GLU B C 1
ATOM 10204 O O . GLU B 1 576 ? -8.562 -0.968 22.5 1 94.31 576 GLU B O 1
ATOM 10209 N N . PHE B 1 577 ? -10.406 0.149 22.047 1 96.62 577 PHE B N 1
ATOM 10210 C CA . PHE B 1 577 ? -10.164 1.215 23.016 1 96.62 577 PHE B CA 1
ATOM 10211 C C . PHE B 1 577 ? -10.188 0.672 24.438 1 96.62 577 PHE B C 1
ATOM 10213 O O . PHE B 1 577 ? -9.328 1.004 25.25 1 96.62 577 PHE B O 1
ATOM 10220 N N . ASP B 1 578 ? -11.148 -0.143 24.609 1 96.12 578 ASP B N 1
ATOM 10221 C CA . ASP B 1 578 ? -11.266 -0.752 25.938 1 96.12 578 ASP B CA 1
ATOM 10222 C C . ASP B 1 578 ? -10.039 -1.606 26.266 1 96.12 578 ASP B C 1
ATOM 10224 O O . ASP B 1 578 ? -9.539 -1.58 27.391 1 96.12 578 ASP B O 1
ATOM 10228 N N . ALA B 1 579 ? -9.609 -2.365 25.25 1 95.44 579 ALA B N 1
ATOM 10229 C CA . ALA B 1 579 ? -8.422 -3.199 25.453 1 95.44 579 ALA B CA 1
ATOM 10230 C C . ALA B 1 579 ? -7.191 -2.348 25.734 1 95.44 579 ALA B C 1
ATOM 10232 O O . ALA B 1 579 ? -6.387 -2.691 26.609 1 95.44 579 ALA B O 1
ATOM 10233 N N . ALA B 1 580 ? -7.066 -1.264 25.062 1 96.56 580 ALA B N 1
ATOM 10234 C CA . ALA B 1 580 ? -5.938 -0.36 25.266 1 96.56 580 ALA B CA 1
ATOM 10235 C C . ALA B 1 580 ? -6.02 0.315 26.625 1 96.56 580 ALA B C 1
ATOM 10237 O O . ALA B 1 580 ? -5.016 0.428 27.328 1 96.56 580 ALA B O 1
ATOM 10238 N N . LYS B 1 581 ? -7.156 0.788 26.984 1 96.81 581 LYS B N 1
ATOM 10239 C CA . LYS B 1 581 ? -7.383 1.436 28.281 1 96.81 581 LYS B CA 1
ATOM 10240 C C . LYS B 1 581 ? -7.062 0.488 29.422 1 96.81 581 LYS B C 1
ATOM 10242 O O . LYS B 1 581 ? -6.531 0.912 30.453 1 96.81 581 LYS B O 1
ATOM 10247 N N . SER B 1 582 ? -7.359 -0.792 29.234 1 96.44 582 SER B N 1
ATOM 10248 C CA . SER B 1 582 ? -7.09 -1.795 30.25 1 96.44 582 SER B CA 1
ATOM 10249 C C . SER B 1 582 ? -5.59 -1.924 30.516 1 96.44 582 SER B C 1
ATOM 10251 O O . SER B 1 582 ? -5.18 -2.234 31.641 1 96.44 582 SER B O 1
ATOM 10253 N N . ILE B 1 583 ? -4.824 -1.71 29.516 1 96.31 583 ILE B N 1
ATOM 10254 C CA . ILE B 1 583 ? -3.375 -1.767 29.672 1 96.31 583 ILE B CA 1
ATOM 10255 C C . ILE B 1 583 ? -2.914 -0.628 30.578 1 96.31 583 ILE B C 1
ATOM 10257 O O . ILE B 1 583 ? -2.023 -0.812 31.422 1 96.31 583 ILE B O 1
ATOM 10261 N N . ILE B 1 584 ? -3.504 0.572 30.484 1 96.75 584 ILE B N 1
ATOM 10262 C CA . ILE B 1 584 ? -3.178 1.709 31.344 1 96.75 584 ILE B CA 1
ATOM 10263 C C . ILE B 1 584 ? -3.525 1.381 32.781 1 96.75 584 ILE B C 1
ATOM 10265 O O . ILE B 1 584 ? -2.73 1.634 33.688 1 96.75 584 ILE B O 1
ATOM 10269 N N . GLU B 1 585 ? -4.652 0.776 33 1 96.12 585 GLU B N 1
ATOM 10270 C CA . GLU B 1 585 ? -5.094 0.422 34.344 1 96.12 585 GLU B CA 1
ATOM 10271 C C . GLU B 1 585 ? -4.164 -0.61 34.969 1 96.12 585 GLU B C 1
ATOM 10273 O O . GLU B 1 585 ? -3.846 -0.524 36.156 1 96.12 585 GLU B O 1
ATOM 10278 N N . ARG B 1 586 ? -3.781 -1.521 34.188 1 95.5 586 ARG B N 1
ATOM 10279 C CA . ARG B 1 586 ? -2.865 -2.551 34.656 1 95.5 586 ARG B CA 1
ATOM 10280 C C . ARG B 1 586 ? -1.527 -1.943 35.094 1 95.5 586 ARG B C 1
ATOM 10282 O O . ARG B 1 586 ? -0.96 -2.318 36.125 1 95.5 586 ARG B O 1
ATOM 10289 N N . GLU B 1 587 ? -1.057 -1.077 34.25 1 95.38 587 GLU B N 1
ATOM 10290 C CA . GLU B 1 587 ? 0.225 -0.448 34.531 1 95.38 587 GLU B CA 1
ATOM 10291 C C . GLU B 1 587 ? 0.115 0.477 35.75 1 95.38 587 GLU B C 1
ATOM 10293 O O . GLU B 1 587 ? 1.066 0.614 36.531 1 95.38 587 GLU B O 1
ATOM 10298 N N . LEU B 1 588 ? -0.996 1.163 35.969 1 95.81 588 LEU B N 1
ATOM 10299 C CA . LEU B 1 588 ? -1.235 1.976 37.156 1 95.81 588 LEU B CA 1
ATOM 10300 C C . LEU B 1 588 ? -1.193 1.12 38.406 1 95.81 588 LEU B C 1
ATOM 10302 O O . LEU B 1 588 ? -0.592 1.513 39.406 1 95.81 588 LEU B O 1
ATOM 10306 N N . THR B 1 589 ? -1.834 -0.035 38.281 1 95.62 589 THR B N 1
ATOM 10307 C CA . THR B 1 589 ? -1.839 -0.972 39.406 1 95.62 589 THR B CA 1
ATOM 10308 C C . THR B 1 589 ? -0.425 -1.463 39.688 1 95.62 589 THR B C 1
ATOM 10310 O O . THR B 1 589 ? -0.024 -1.541 40.844 1 95.62 589 THR B O 1
ATOM 10313 N N . TYR B 1 590 ? 0.25 -1.739 38.656 1 94.12 590 TYR B N 1
ATOM 10314 C CA . TYR B 1 590 ? 1.63 -2.191 38.781 1 94.12 590 TYR B CA 1
ATOM 10315 C C . TYR B 1 590 ? 2.484 -1.143 39.5 1 94.12 590 TYR B C 1
ATOM 10317 O O . TYR B 1 590 ? 3.23 -1.46 40.438 1 94.12 590 TYR B O 1
ATOM 10325 N N . LEU B 1 591 ? 2.391 0.093 39.094 1 94.38 591 LEU B N 1
ATOM 10326 C CA . LEU B 1 591 ? 3.188 1.179 39.656 1 94.38 591 LEU B CA 1
ATOM 10327 C C . LEU B 1 591 ? 2.795 1.447 41.094 1 94.38 591 LEU B C 1
ATOM 10329 O O . LEU B 1 591 ? 3.652 1.745 41.938 1 94.38 591 LEU B O 1
ATOM 10333 N N . ARG B 1 592 ? 1.531 1.358 41.375 1 94 592 ARG B N 1
ATOM 10334 C CA . ARG B 1 592 ? 1.05 1.529 42.75 1 94 592 ARG B CA 1
ATOM 10335 C C . ARG B 1 592 ? 1.641 0.47 43.688 1 94 592 ARG B C 1
ATOM 10337 O O . ARG B 1 592 ? 2.096 0.785 44.781 1 94 592 ARG B O 1
ATOM 10344 N N . GLN B 1 593 ? 1.711 -0.719 43.219 1 94.56 593 GLN B N 1
ATOM 10345 C CA . GLN B 1 593 ? 2.217 -1.841 44 1 94.56 593 GLN B CA 1
ATOM 10346 C C . GLN B 1 593 ? 3.721 -1.721 44.219 1 94.56 593 GLN B C 1
ATOM 10348 O O . GLN B 1 593 ? 4.242 -2.193 45.25 1 94.56 593 GLN B O 1
ATOM 10353 N N . HIS B 1 594 ? 4.383 -1.091 43.375 1 93.56 594 HIS B N 1
ATOM 10354 C CA . HIS B 1 594 ? 5.836 -1.001 43.469 1 93.56 594 HIS B CA 1
ATOM 10355 C C . HIS B 1 594 ? 6.27 0.331 44.062 1 93.56 594 HIS B C 1
ATOM 10357 O O . HIS B 1 594 ? 7.449 0.682 44.031 1 93.56 594 HIS B O 1
ATOM 10363 N N . GLY B 1 595 ? 5.344 1.18 44.469 1 91.19 595 GLY B N 1
ATOM 10364 C CA . GLY B 1 595 ? 5.613 2.359 45.281 1 91.19 595 GLY B CA 1
ATOM 10365 C C . GLY B 1 595 ? 6.035 3.562 44.438 1 91.19 595 GLY B C 1
ATOM 10366 O O . GLY B 1 595 ? 6.742 4.441 44.938 1 91.19 595 GLY B O 1
ATOM 10367 N N . HIS B 1 596 ? 5.746 3.605 43.219 1 92.25 596 HIS B N 1
ATOM 10368 C CA . HIS B 1 596 ? 6.047 4.77 42.406 1 92.25 596 HIS B CA 1
ATOM 10369 C C . HIS B 1 596 ? 4.98 5.848 42.562 1 92.25 596 HIS B C 1
ATOM 10371 O O . HIS B 1 596 ? 3.828 5.547 42.875 1 92.25 596 HIS B O 1
ATOM 10377 N N . THR B 1 597 ? 5.414 7.074 42.406 1 93.5 597 THR B N 1
ATOM 10378 C CA . THR B 1 597 ? 4.457 8.18 42.438 1 93.5 597 THR B CA 1
ATOM 10379 C C . THR B 1 597 ? 3.572 8.148 41.188 1 93.5 597 THR B C 1
ATOM 10381 O O . THR B 1 597 ? 4.07 8.062 40.062 1 93.5 597 THR B O 1
ATOM 10384 N N . LEU B 1 598 ? 2.301 8.219 41.375 1 94.31 598 LEU B N 1
ATOM 10385 C CA . LEU B 1 598 ? 1.333 8.141 40.281 1 94.31 598 LEU B CA 1
ATOM 10386 C C . LEU B 1 598 ? 0.912 9.539 39.844 1 94.31 598 LEU B C 1
ATOM 10388 O O . LEU B 1 598 ? 1.068 10.508 40.594 1 94.31 598 LEU B O 1
ATOM 10392 N N . PRO B 1 599 ? 0.458 9.625 38.625 1 95.31 599 PRO B N 1
ATOM 10393 C CA . PRO B 1 599 ? -0.13 10.898 38.219 1 95.31 599 PRO B CA 1
ATOM 10394 C C . PRO B 1 599 ? -1.353 11.289 39.031 1 95.31 599 PRO B C 1
ATOM 10396 O O . PRO B 1 599 ? -2.051 10.414 39.562 1 95.31 599 PRO B O 1
ATOM 10399 N N . GLU B 1 600 ? -1.517 12.562 39.188 1 93.75 600 GLU B N 1
ATOM 10400 C CA . GLU B 1 600 ? -2.689 13.055 39.875 1 93.75 600 GLU B CA 1
ATOM 10401 C C . GLU B 1 600 ? -3.979 12.664 39.156 1 93.75 600 GLU B C 1
ATOM 10403 O O . GLU B 1 600 ? -4.969 12.312 39.812 1 93.75 600 GLU B O 1
ATOM 10408 N N . ARG B 1 601 ? -3.932 12.789 37.875 1 94.88 601 ARG B N 1
ATOM 10409 C CA . ARG B 1 601 ? -5.07 12.445 37.031 1 94.88 601 ARG B CA 1
ATOM 10410 C C . ARG B 1 601 ? -4.613 11.977 35.656 1 94.88 601 ARG B C 1
ATOM 10412 O O . ARG B 1 601 ? -3.646 12.5 35.094 1 94.88 601 ARG B O 1
ATOM 10419 N N . VAL B 1 602 ? -5.32 10.945 35.219 1 96.25 602 VAL B N 1
ATOM 10420 C CA . VAL B 1 602 ? -5.023 10.422 33.875 1 96.25 602 VAL B CA 1
ATOM 10421 C C . VAL B 1 602 ? -6.293 10.406 33.031 1 96.25 602 VAL B C 1
ATOM 10423 O O . VAL B 1 602 ? -7.273 9.75 33.375 1 96.25 602 VAL B O 1
ATOM 10426 N N . ASP B 1 603 ? -6.352 11.18 32.031 1 97.5 603 ASP B N 1
ATOM 10427 C CA . ASP B 1 603 ? -7.43 11.117 31.031 1 97.5 603 ASP B CA 1
ATOM 10428 C C . ASP B 1 603 ? -7.016 10.289 29.828 1 97.5 603 ASP B C 1
ATOM 10430 O O . ASP B 1 603 ? -5.926 10.477 29.281 1 97.5 603 ASP B O 1
ATOM 10434 N N . VAL B 1 604 ? -7.844 9.352 29.484 1 97.94 604 VAL B N 1
ATOM 10435 C CA . VAL B 1 604 ? -7.57 8.469 28.344 1 97.94 604 VAL B CA 1
ATOM 10436 C C . VAL B 1 604 ? -8.547 8.758 27.219 1 97.94 604 VAL B C 1
ATOM 10438 O O . VAL B 1 604 ? -9.766 8.758 27.422 1 97.94 604 VAL B O 1
ATOM 10441 N N . GLY B 1 605 ? -8.023 9.102 26.047 1 98 605 GLY B N 1
ATOM 10442 C CA . GLY B 1 605 ? -8.844 9.398 24.891 1 98 605 GLY B CA 1
ATOM 10443 C C . GLY B 1 605 ? -8.406 8.648 23.641 1 98 605 GLY B C 1
ATOM 10444 O O . GLY B 1 605 ? -7.633 7.695 23.719 1 98 605 GLY B O 1
ATOM 10445 N N . THR B 1 606 ? -9.062 9.008 22.531 1 96.75 606 THR B N 1
ATOM 10446 C CA . THR B 1 606 ? -8.742 8.344 21.266 1 96.75 606 THR B CA 1
ATOM 10447 C C . THR B 1 606 ? -8.695 9.352 20.125 1 96.75 606 THR B C 1
ATOM 10449 O O . THR B 1 606 ? -9.359 10.391 20.172 1 96.75 606 THR B O 1
ATOM 10452 N N . MET B 1 607 ? -7.812 9.055 19.234 1 97.25 607 MET B N 1
ATOM 10453 C CA . MET B 1 607 ? -7.844 9.766 17.969 1 97.25 607 MET B CA 1
ATOM 10454 C C . MET B 1 607 ? -8.922 9.195 17.047 1 97.25 607 MET B C 1
ATOM 10456 O O . MET B 1 607 ? -8.984 7.98 16.844 1 97.25 607 MET B O 1
ATOM 10460 N N . LEU B 1 608 ? -9.812 9.984 16.688 1 97.94 608 LEU B N 1
ATOM 10461 C CA . LEU B 1 608 ? -10.836 9.578 15.727 1 97.94 608 LEU B CA 1
ATOM 10462 C C . LEU B 1 608 ? -10.359 9.797 14.289 1 97.94 608 LEU B C 1
ATOM 10464 O O . LEU B 1 608 ? -10.469 10.898 13.758 1 97.94 608 LEU B O 1
ATOM 10468 N N . GLU B 1 609 ? -9.867 8.766 13.656 1 97.19 609 GLU B N 1
ATOM 10469 C CA . GLU B 1 609 ? -9.281 8.875 12.328 1 97.19 609 GLU B CA 1
ATOM 10470 C C . GLU B 1 609 ? -9.695 7.707 11.438 1 97.19 609 GLU B C 1
ATOM 10472 O O . GLU B 1 609 ? -9.398 7.691 10.242 1 97.19 609 GLU B O 1
ATOM 10477 N N . VAL B 1 610 ? -10.391 6.723 11.969 1 97.44 610 VAL B N 1
ATOM 10478 C CA . VAL B 1 610 ? -10.938 5.602 11.211 1 97.44 610 VAL B CA 1
ATOM 10479 C C . VAL B 1 610 ? -12.445 5.758 11.062 1 97.44 610 VAL B C 1
ATOM 10481 O O . VAL B 1 610 ? -13.164 5.887 12.062 1 97.44 610 VAL B O 1
ATOM 10484 N N . PRO B 1 611 ? -12.977 5.652 9.875 1 97.62 611 PRO B N 1
ATOM 10485 C CA . PRO B 1 611 ? -14.383 5.973 9.609 1 97.62 611 PRO B CA 1
ATOM 10486 C C . PRO B 1 611 ? -15.344 5.051 10.352 1 97.62 611 PRO B C 1
ATOM 10488 O O . PRO B 1 611 ? -16.453 5.465 10.703 1 97.62 611 PRO B O 1
ATOM 10491 N N . ALA B 1 612 ? -14.961 3.859 10.656 1 96.69 612 ALA B N 1
ATOM 10492 C CA . ALA B 1 612 ? -15.844 2.916 11.336 1 96.69 612 ALA B CA 1
ATOM 10493 C C . ALA B 1 612 ? -16.297 3.469 12.688 1 96.69 612 ALA B C 1
ATOM 10495 O O . ALA B 1 612 ? -17.406 3.162 13.148 1 96.69 612 ALA B O 1
ATOM 10496 N N . LEU B 1 613 ? -15.508 4.316 13.305 1 96.38 613 LEU B N 1
ATOM 10497 C CA . LEU B 1 613 ? -15.805 4.879 14.617 1 96.38 613 LEU B CA 1
ATOM 10498 C C . LEU B 1 613 ? -16.953 5.879 14.531 1 96.38 613 LEU B C 1
ATOM 10500 O O . LEU B 1 613 ? -17.625 6.156 15.531 1 96.38 613 LEU B O 1
ATOM 10504 N N . LEU B 1 614 ? -17.188 6.426 13.305 1 96.44 614 LEU B N 1
ATOM 10505 C CA . LEU B 1 614 ? -18.297 7.367 13.109 1 96.44 614 LEU B CA 1
ATOM 10506 C C . LEU B 1 614 ? -19.641 6.699 13.383 1 96.44 614 LEU B C 1
ATOM 10508 O O . LEU B 1 614 ? -20.625 7.375 13.688 1 96.44 614 LEU B O 1
ATOM 10512 N N . TYR B 1 615 ? -19.656 5.375 13.352 1 95.81 615 TYR B N 1
ATOM 10513 C CA . TYR B 1 615 ? -20.891 4.625 13.578 1 95.81 615 TYR B CA 1
ATOM 10514 C C . TYR B 1 615 ? -20.906 4.023 14.984 1 95.81 615 TYR B C 1
ATOM 10516 O O . TYR B 1 615 ? -21.703 3.133 15.273 1 95.81 615 TYR B O 1
ATOM 10524 N N . GLN B 1 616 ? -19.922 4.508 15.805 1 95.94 616 GLN B N 1
ATOM 10525 C CA . GLN B 1 616 ? -19.828 4.062 17.188 1 95.94 616 GLN B CA 1
ATOM 10526 C C . GLN B 1 616 ? -19.641 5.242 18.141 1 95.94 616 GLN B C 1
ATOM 10528 O O . GLN B 1 616 ? -19.062 5.094 19.219 1 95.94 616 GLN B O 1
ATOM 10533 N N . LEU B 1 617 ? -20.047 6.387 17.75 1 96.31 617 LEU B N 1
ATOM 10534 C CA . LEU B 1 617 ? -19.734 7.609 18.484 1 96.31 617 LEU B CA 1
ATOM 10535 C C . LEU B 1 617 ? -20.438 7.605 19.844 1 96.31 617 LEU B C 1
ATOM 10537 O O . LEU B 1 617 ? -19.844 8.008 20.844 1 96.31 617 LEU B O 1
ATOM 10541 N N . ASP B 1 618 ? -21.641 7.129 19.906 1 94.38 618 ASP B N 1
ATOM 10542 C CA . ASP B 1 618 ? -22.375 7.105 21.172 1 94.38 618 ASP B CA 1
ATOM 10543 C C . ASP B 1 618 ? -21.656 6.238 22.203 1 94.38 618 ASP B C 1
ATOM 10545 O O . ASP B 1 618 ? -21.516 6.629 23.375 1 94.38 618 ASP B O 1
ATOM 10549 N N . GLU B 1 619 ? -21.219 5.117 21.766 1 95 619 GLU B N 1
ATOM 10550 C CA . GLU B 1 619 ? -20.484 4.215 22.641 1 95 619 GLU B CA 1
ATOM 10551 C C . GLU B 1 619 ? -19.109 4.777 22.984 1 95 619 GLU B C 1
ATOM 10553 O O . GLU B 1 619 ? -18.656 4.684 24.141 1 95 619 GLU B O 1
ATOM 10558 N N . LEU B 1 620 ? -18.484 5.375 22.047 1 95.81 620 LEU B N 1
ATOM 10559 C CA . LEU B 1 620 ? -17.141 5.891 22.203 1 95.81 620 LEU B CA 1
ATOM 10560 C C . LEU B 1 620 ? -17.109 7.016 23.234 1 95.81 620 LEU B C 1
ATOM 10562 O O . LEU B 1 620 ? -16.25 7.027 24.125 1 95.81 620 LEU B O 1
ATOM 10566 N N . PHE B 1 621 ? -18.078 7.973 23.188 1 96.19 621 PHE B N 1
ATOM 10567 C CA . PHE B 1 621 ? -18.078 9.148 24.047 1 96.19 621 PHE B CA 1
ATOM 10568 C C . PHE B 1 621 ? -18.469 8.766 25.469 1 96.19 621 PHE B C 1
ATOM 10570 O O . PHE B 1 621 ? -18.203 9.523 26.406 1 96.19 621 PHE B O 1
ATOM 10577 N N . LYS B 1 622 ? -18.984 7.621 25.656 1 94.38 622 LYS B N 1
ATOM 10578 C CA . LYS B 1 622 ? -19.266 7.129 27 1 94.38 622 LYS B CA 1
ATOM 10579 C C . LYS B 1 622 ? -18.016 6.531 27.641 1 94.38 622 LYS B C 1
ATOM 10581 O O . LYS B 1 622 ? -17.906 6.492 28.875 1 94.38 622 LYS B O 1
ATOM 10586 N N . ARG B 1 623 ? -17.156 6.125 26.828 1 94.31 623 ARG B N 1
ATOM 10587 C CA . ARG B 1 623 ? -16 5.387 27.312 1 94.31 623 ARG B CA 1
ATOM 10588 C C . ARG B 1 623 ? -14.766 6.281 27.359 1 94.31 623 ARG B C 1
ATOM 10590 O O . ARG B 1 623 ? -13.953 6.184 28.281 1 94.31 623 ARG B O 1
ATOM 10597 N N . ALA B 1 624 ? -14.578 7.176 26.469 1 96.81 624 ALA B N 1
ATOM 10598 C CA . ALA B 1 624 ? -13.375 8 26.328 1 96.81 624 ALA B CA 1
ATOM 10599 C C . ALA B 1 624 ? -13.516 9.297 27.125 1 96.81 624 ALA B C 1
ATOM 10601 O O . ALA B 1 624 ? -14.594 9.898 27.172 1 96.81 624 ALA B O 1
ATOM 10602 N N . ASP B 1 625 ? -12.477 9.742 27.734 1 96.88 625 ASP B N 1
ATOM 10603 C CA . ASP B 1 625 ? -12.469 11.008 28.469 1 96.88 625 ASP B CA 1
ATOM 10604 C C . ASP B 1 625 ? -12.422 12.195 27.516 1 96.88 625 ASP B C 1
ATOM 10606 O O . ASP B 1 625 ? -12.906 13.281 27.844 1 96.88 625 ASP B O 1
ATOM 10610 N N . PHE B 1 626 ? -11.844 12.023 26.438 1 97.25 626 PHE B N 1
ATOM 10611 C CA . PHE B 1 626 ? -11.781 13.031 25.391 1 97.25 626 PHE B CA 1
ATOM 10612 C C . PHE B 1 626 ? -11.539 12.383 24.031 1 97.25 626 PHE B C 1
ATOM 10614 O O . PHE B 1 626 ? -11.125 11.227 23.953 1 97.25 626 PHE B O 1
ATOM 10621 N N . VAL B 1 627 ? -11.859 13.086 22.938 1 97.94 627 VAL B N 1
ATOM 10622 C CA . VAL B 1 627 ? -11.648 12.602 21.578 1 97.94 627 VAL B CA 1
ATOM 10623 C C . VAL B 1 627 ? -10.977 13.688 20.734 1 97.94 627 VAL B C 1
ATOM 10625 O O . VAL B 1 627 ? -11.305 14.867 20.875 1 97.94 627 VAL B O 1
ATOM 10628 N N . SER B 1 628 ? -9.977 13.336 20.047 1 98.12 628 SER B N 1
ATOM 10629 C CA . SER B 1 628 ? -9.32 14.227 19.094 1 98.12 628 SER B CA 1
ATOM 10630 C C . SER B 1 628 ? -9.43 13.695 17.672 1 98.12 628 SER B C 1
ATOM 10632 O O . SER B 1 628 ? -9.172 12.516 17.422 1 98.12 628 SER B O 1
ATOM 10634 N N . VAL B 1 629 ? -9.805 14.5 16.75 1 98.19 629 VAL B N 1
ATOM 10635 C CA . VAL B 1 629 ? -9.992 14.055 15.375 1 98.19 629 VAL B CA 1
ATOM 10636 C C . VAL B 1 629 ? -8.68 14.18 14.609 1 98.19 629 VAL B C 1
ATOM 10638 O O . VAL B 1 629 ? -8.07 15.25 14.578 1 98.19 629 VAL B O 1
ATOM 10641 N N . GLY B 1 630 ? -8.172 13.086 14.125 1 96 630 GLY B N 1
ATOM 10642 C CA . GLY B 1 630 ? -7.102 13.102 13.148 1 96 630 GLY B CA 1
ATOM 10643 C C . GLY B 1 630 ? -7.594 13.266 11.719 1 96 630 GLY B C 1
ATOM 10644 O O . GLY B 1 630 ? -7.781 12.281 11.008 1 96 630 GLY B O 1
ATOM 10645 N N . SER B 1 631 ? -7.68 14.484 11.289 1 94.38 631 SER B N 1
ATOM 10646 C CA . SER B 1 631 ? -8.352 14.773 10.023 1 94.38 631 SER B CA 1
ATOM 10647 C C . SER B 1 631 ? -7.562 14.211 8.844 1 94.38 631 SER B C 1
ATOM 10649 O O . SER B 1 631 ? -8.141 13.875 7.805 1 94.38 631 SER B O 1
ATOM 10651 N N . ASN B 1 632 ? -6.219 14.102 8.969 1 89.38 632 ASN B N 1
ATOM 10652 C CA . ASN B 1 632 ? -5.41 13.602 7.863 1 89.38 632 ASN B CA 1
ATOM 10653 C C . ASN B 1 632 ? -5.781 12.164 7.504 1 89.38 632 ASN B C 1
ATOM 10655 O O . ASN B 1 632 ? -6.195 11.883 6.375 1 89.38 632 ASN B O 1
ATOM 10659 N N . ASP B 1 633 ? -5.695 11.305 8.461 1 91.75 633 ASP B N 1
ATOM 10660 C CA . ASP B 1 633 ? -6.023 9.898 8.227 1 91.75 633 ASP B CA 1
ATOM 10661 C C . ASP B 1 633 ? -7.516 9.719 7.965 1 91.75 633 ASP B C 1
ATOM 10663 O O . ASP B 1 633 ? -7.914 8.898 7.137 1 91.75 633 ASP B O 1
ATOM 10667 N N . LEU B 1 634 ? -8.336 10.461 8.711 1 96.19 634 LEU B N 1
ATOM 10668 C CA . LEU B 1 634 ? -9.773 10.359 8.484 1 96.19 634 LEU B CA 1
ATOM 10669 C C . LEU B 1 634 ? -10.117 10.68 7.035 1 96.19 634 LEU B C 1
ATOM 10671 O O . LEU B 1 634 ? -10.914 9.969 6.41 1 96.19 634 LEU B O 1
ATOM 10675 N N . PHE B 1 635 ? -9.539 11.773 6.52 1 94.81 635 PHE B N 1
ATOM 10676 C CA . PHE B 1 635 ? -9.773 12.148 5.133 1 94.81 635 PHE B CA 1
ATOM 10677 C C . PHE B 1 635 ? -9.281 11.062 4.184 1 94.81 635 PHE B C 1
ATOM 10679 O O . PHE B 1 635 ? -9.961 10.719 3.221 1 94.81 635 PHE B O 1
ATOM 10686 N N . GLN B 1 636 ? -8.133 10.562 4.477 1 93.88 636 GLN B N 1
ATOM 10687 C CA . GLN B 1 636 ? -7.512 9.523 3.664 1 93.88 636 GLN B CA 1
ATOM 10688 C C . GLN B 1 636 ? -8.422 8.305 3.531 1 93.88 636 GLN B C 1
ATOM 10690 O O . GLN B 1 636 ? -8.656 7.812 2.426 1 93.88 636 GLN B O 1
ATOM 10695 N N . PHE B 1 637 ? -9.016 7.887 4.605 1 95.81 637 PHE B N 1
ATOM 10696 C CA . PHE B 1 637 ? -9.82 6.672 4.59 1 95.81 637 PHE B CA 1
ATOM 10697 C C . PHE B 1 637 ? -11.242 6.973 4.129 1 95.81 637 PHE B C 1
ATOM 10699 O O . PHE B 1 637 ? -11.883 6.141 3.484 1 95.81 637 PHE B O 1
ATOM 10706 N N . LEU B 1 638 ? -11.695 8.125 4.422 1 96.5 638 LEU B N 1
ATOM 10707 C CA . LEU B 1 638 ? -13.031 8.508 3.996 1 96.5 638 LEU B CA 1
ATOM 10708 C C . LEU B 1 638 ? -13.117 8.602 2.475 1 96.5 638 LEU B C 1
ATOM 10710 O O . LEU B 1 638 ? -14.117 8.195 1.877 1 96.5 638 LEU B O 1
ATOM 10714 N N . PHE B 1 639 ? -12.07 9.117 1.882 1 95.81 639 PHE B N 1
ATOM 10715 C CA . PHE B 1 639 ? -12.07 9.328 0.439 1 95.81 639 PHE B CA 1
ATOM 10716 C C . PHE B 1 639 ? -11.258 8.25 -0.265 1 95.81 639 PHE B C 1
ATOM 10718 O O . PHE B 1 639 ? -11.188 8.219 -1.495 1 95.81 639 PHE B O 1
ATOM 10725 N N . ALA B 1 640 ? -10.68 7.355 0.519 1 94.38 640 ALA B N 1
ATOM 10726 C CA . ALA B 1 640 ? -9.82 6.309 -0.033 1 94.38 640 ALA B CA 1
ATOM 10727 C C . ALA B 1 640 ? -8.734 6.906 -0.928 1 94.38 640 ALA B C 1
ATOM 10729 O O . ALA B 1 640 ? -8.57 6.488 -2.076 1 94.38 640 ALA B O 1
ATOM 10730 N N . VAL B 1 641 ? -8.023 7.883 -0.402 1 92.56 641 VAL B N 1
ATOM 10731 C CA . VAL B 1 641 ? -6.949 8.531 -1.153 1 92.56 641 VAL B CA 1
ATOM 10732 C C . VAL B 1 641 ? -5.688 8.594 -0.299 1 92.56 641 VAL B C 1
ATOM 10734 O O . VAL B 1 641 ? -5.742 8.969 0.875 1 92.56 641 VAL B O 1
ATOM 10737 N N . ASP B 1 642 ? -4.602 8.219 -0.894 1 87.5 642 ASP B N 1
ATOM 10738 C CA . ASP B 1 642 ? -3.301 8.312 -0.236 1 87.5 642 ASP B CA 1
ATOM 10739 C C . ASP B 1 642 ? -2.771 9.75 -0.263 1 87.5 642 ASP B C 1
ATOM 10741 O O . ASP B 1 642 ? -2.465 10.281 -1.331 1 87.5 642 ASP B O 1
ATOM 10745 N N . ARG B 1 643 ? -2.594 10.312 0.816 1 77.69 643 ARG B N 1
ATOM 10746 C CA . ARG B 1 643 ? -2.158 11.703 0.894 1 77.69 643 ARG B CA 1
ATOM 10747 C C . ARG B 1 643 ? -0.709 11.852 0.441 1 77.69 643 ARG B C 1
ATOM 10749 O O . ARG B 1 643 ? -0.273 12.945 0.084 1 77.69 643 ARG B O 1
ATOM 10756 N N . GLY B 1 644 ? -0.006 10.812 0.48 1 69.19 644 GLY B N 1
ATOM 10757 C CA . GLY B 1 644 ? 1.385 10.852 0.059 1 69.19 644 GLY B CA 1
ATOM 10758 C C . GLY B 1 644 ? 1.566 10.602 -1.427 1 69.19 644 GLY B C 1
ATOM 10759 O O . GLY B 1 644 ? 2.676 10.719 -1.949 1 69.19 644 GLY B O 1
ATOM 10760 N N . ASN B 1 645 ? 0.464 10.234 -2.102 1 75.75 645 ASN B N 1
ATOM 10761 C CA . ASN B 1 645 ? 0.481 9.977 -3.537 1 75.75 645 ASN B CA 1
ATOM 10762 C C . ASN B 1 645 ? 0.106 11.227 -4.332 1 75.75 645 ASN B C 1
ATOM 10764 O O . ASN B 1 645 ? -1.046 11.664 -4.305 1 75.75 645 ASN B O 1
ATOM 10768 N N . SER B 1 646 ? 1.021 11.852 -5.031 1 68.56 646 SER B N 1
ATOM 10769 C CA . SER B 1 646 ? 0.843 13.117 -5.73 1 68.56 646 SER B CA 1
ATOM 10770 C C . SER B 1 646 ? -0.242 13.016 -6.797 1 68.56 646 SER B C 1
ATOM 10772 O O . SER B 1 646 ? -0.846 14.016 -7.176 1 68.56 646 SER B O 1
ATOM 10774 N N . LYS B 1 647 ? -0.562 11.875 -7.293 1 75.56 647 LYS B N 1
ATOM 10775 C CA . LYS B 1 647 ? -1.548 11.695 -8.352 1 75.56 647 LYS B CA 1
ATOM 10776 C C . LYS B 1 647 ? -2.969 11.844 -7.816 1 75.56 647 LYS B C 1
ATOM 10778 O O . LYS B 1 647 ? -3.889 12.18 -8.562 1 75.56 647 LYS B O 1
ATOM 10783 N N . VAL B 1 648 ? -3.135 11.594 -6.477 1 84.88 648 VAL B N 1
ATOM 10784 C CA . VAL B 1 648 ? -4.508 11.562 -5.988 1 84.88 648 VAL B CA 1
ATOM 10785 C C . VAL B 1 648 ? -4.656 12.516 -4.801 1 84.88 648 VAL B C 1
ATOM 10787 O O . VAL B 1 648 ? -5.773 12.867 -4.422 1 84.88 648 VAL B O 1
ATOM 10790 N N . SER B 1 649 ? -3.617 13.039 -4.211 1 77.81 649 SER B N 1
ATOM 10791 C CA . SER B 1 649 ? -3.65 13.789 -2.961 1 77.81 649 SER B CA 1
ATOM 10792 C C . SER B 1 649 ? -4.469 15.07 -3.107 1 77.81 649 SER B C 1
ATOM 10794 O O . SER B 1 649 ? -5.156 15.484 -2.172 1 77.81 649 SER B O 1
ATOM 10796 N N . GLU B 1 650 ? -4.488 15.641 -4.273 1 78.94 650 GLU B N 1
ATOM 10797 C CA . GLU B 1 650 ? -5.18 16.922 -4.445 1 78.94 650 GLU B CA 1
ATOM 10798 C C . GLU B 1 650 ? -6.484 16.734 -5.215 1 78.94 650 GLU B C 1
ATOM 10800 O O . GLU B 1 650 ? -7.086 17.719 -5.668 1 78.94 650 GLU B O 1
ATOM 10805 N N . ARG B 1 651 ? -6.902 15.555 -5.281 1 86.5 651 ARG B N 1
ATOM 10806 C CA . ARG B 1 651 ? -8.062 15.258 -6.113 1 86.5 651 ARG B CA 1
ATOM 10807 C C . ARG B 1 651 ? -9.352 15.766 -5.465 1 86.5 651 ARG B C 1
ATOM 10809 O O . ARG B 1 651 ? -10.266 16.203 -6.16 1 86.5 651 ARG B O 1
ATOM 10816 N N . PHE B 1 652 ? -9.375 15.797 -4.152 1 87.25 652 PHE B N 1
ATOM 10817 C CA . PHE B 1 652 ? -10.586 16.203 -3.455 1 87.25 652 PHE B CA 1
ATOM 10818 C C . PHE B 1 652 ? -10.297 17.328 -2.48 1 87.25 652 PHE B C 1
ATOM 10820 O O . PHE B 1 652 ? -9.195 17.438 -1.941 1 87.25 652 PHE B O 1
ATOM 10827 N N . ASP B 1 653 ? -11.281 18.062 -2.289 1 89.94 653 ASP B N 1
ATOM 10828 C CA . ASP B 1 653 ? -11.156 19.234 -1.427 1 89.94 653 ASP B CA 1
ATOM 10829 C C . ASP B 1 653 ? -11.375 18.859 0.038 1 89.94 653 ASP B C 1
ATOM 10831 O O . ASP B 1 653 ? -12.375 18.219 0.379 1 89.94 653 ASP B O 1
ATOM 10835 N N . THR B 1 654 ? -10.5 19.312 0.866 1 90.75 654 THR B N 1
ATOM 10836 C CA . THR B 1 654 ? -10.57 19.047 2.295 1 90.75 654 THR B CA 1
ATOM 10837 C C . THR B 1 654 ? -11.719 19.812 2.939 1 90.75 654 THR B C 1
ATOM 10839 O O . THR B 1 654 ? -12.086 19.547 4.09 1 90.75 654 THR B O 1
ATOM 10842 N N . LEU B 1 655 ? -12.289 20.766 2.188 1 94.56 655 LEU B N 1
ATOM 10843 C CA . LEU B 1 655 ? -13.422 21.531 2.701 1 94.56 655 LEU B CA 1
ATOM 10844 C C . LEU B 1 655 ? -14.703 21.172 1.951 1 94.56 655 LEU B C 1
ATOM 10846 O O . LEU B 1 655 ? -15.633 21.984 1.884 1 94.56 655 LEU B O 1
ATOM 10850 N N . SER B 1 656 ? -14.711 19.984 1.419 1 93.31 656 SER B N 1
ATOM 10851 C CA . SER B 1 656 ? -15.898 19.516 0.704 1 93.31 656 SER B CA 1
ATOM 10852 C C . SER B 1 656 ? -17.016 19.141 1.671 1 93.31 656 SER B C 1
ATOM 10854 O O . SER B 1 656 ? -16.781 18.984 2.871 1 93.31 656 SER B O 1
ATOM 10856 N N . ALA B 1 657 ? -18.188 19 1.208 1 93.12 657 ALA B N 1
ATOM 10857 C CA . ALA B 1 657 ? -19.375 18.766 2.02 1 93.12 657 ALA B CA 1
ATOM 10858 C C . ALA B 1 657 ? -19.281 17.422 2.762 1 93.12 657 ALA B C 1
ATOM 10860 O O . ALA B 1 657 ? -19.578 17.359 3.957 1 93.12 657 ALA B O 1
ATOM 10861 N N . PRO B 1 658 ? -18.844 16.344 2.119 1 93.06 658 PRO B N 1
ATOM 10862 C CA . PRO B 1 658 ? -18.844 15.062 2.818 1 93.06 658 PRO B CA 1
ATOM 10863 C C . PRO B 1 658 ? -17.984 15.07 4.074 1 93.06 658 PRO B C 1
ATOM 10865 O O . PRO B 1 658 ? -18.422 14.602 5.133 1 93.06 658 PRO B O 1
ATOM 10868 N N . ILE B 1 659 ? -16.812 15.633 4 1 94.56 659 ILE B N 1
ATOM 10869 C CA . ILE B 1 659 ? -15.914 15.633 5.152 1 94.56 659 ILE B CA 1
ATOM 10870 C C . ILE B 1 659 ? -16.453 16.578 6.223 1 94.56 659 ILE B C 1
ATOM 10872 O O . ILE B 1 659 ? -16.422 16.25 7.414 1 94.56 659 ILE B O 1
ATOM 10876 N N . LEU B 1 660 ? -16.953 17.75 5.855 1 96.81 660 LEU B N 1
ATOM 10877 C CA . LEU B 1 660 ? -17.469 18.703 6.828 1 96.81 660 LEU B CA 1
ATOM 10878 C C . LEU B 1 660 ? -18.734 18.172 7.492 1 96.81 660 LEU B C 1
ATOM 10880 O O . LEU B 1 660 ? -18.969 18.453 8.672 1 96.81 660 LEU B O 1
ATOM 10884 N N . ARG B 1 661 ? -19.578 17.453 6.738 1 96.69 661 ARG B N 1
ATOM 10885 C CA . ARG B 1 661 ? -20.766 16.828 7.32 1 96.69 661 ARG B CA 1
ATOM 10886 C C . ARG B 1 661 ? -20.375 15.781 8.359 1 96.69 661 ARG B C 1
ATOM 10888 O O . ARG B 1 661 ? -21 15.688 9.414 1 96.69 661 ARG B O 1
ATOM 10895 N N . ALA B 1 662 ? -19.359 14.969 8.031 1 96.88 662 ALA B N 1
ATOM 10896 C CA . ALA B 1 662 ? -18.859 13.984 8.977 1 96.88 662 ALA B CA 1
ATOM 10897 C C . ALA B 1 662 ? -18.344 14.656 10.25 1 96.88 662 ALA B C 1
ATOM 10899 O O . ALA B 1 662 ? -18.641 14.211 11.359 1 96.88 662 ALA B O 1
ATOM 10900 N N . LEU B 1 663 ? -17.578 15.742 10.078 1 97.94 663 LEU B N 1
ATOM 10901 C CA . LEU B 1 663 ? -17.016 16.484 11.211 1 97.94 663 LEU B CA 1
ATOM 10902 C C . LEU B 1 663 ? -18.125 17.109 12.047 1 97.94 663 LEU B C 1
ATOM 10904 O O . LEU B 1 663 ? -18.047 17.141 13.273 1 97.94 663 LEU B O 1
ATOM 10908 N N . ARG B 1 664 ? -19.125 17.641 11.406 1 97.44 664 ARG B N 1
ATOM 10909 C CA . ARG B 1 664 ? -20.25 18.219 12.109 1 97.44 664 ARG B CA 1
ATOM 10910 C C . ARG B 1 664 ? -20.984 17.172 12.953 1 97.44 664 ARG B C 1
ATOM 10912 O O . ARG B 1 664 ? -21.406 17.453 14.07 1 97.44 664 ARG B O 1
ATOM 10919 N N . ASP B 1 665 ? -21.141 15.961 12.383 1 96.44 665 ASP B N 1
ATOM 10920 C CA . ASP B 1 665 ? -21.781 14.867 13.117 1 96.44 665 ASP B CA 1
ATOM 10921 C C . ASP B 1 665 ? -21.016 14.547 14.391 1 96.44 665 ASP B C 1
ATOM 10923 O O . ASP B 1 665 ? -21.609 14.266 15.43 1 96.44 665 ASP B O 1
ATOM 10927 N N . ILE B 1 666 ? -19.719 14.594 14.336 1 97.81 666 ILE B N 1
ATOM 10928 C CA . ILE B 1 666 ? -18.875 14.32 15.492 1 97.81 666 ILE B CA 1
ATOM 10929 C C . ILE B 1 666 ? -19.109 15.375 16.562 1 97.81 666 ILE B C 1
ATOM 10931 O O . ILE B 1 666 ? -19.266 15.055 17.75 1 97.81 666 ILE B O 1
ATOM 10935 N N . VAL B 1 667 ? -19.172 16.641 16.141 1 97.81 667 VAL B N 1
ATOM 10936 C CA . VAL B 1 667 ? -19.375 17.75 17.062 1 97.81 667 VAL B CA 1
ATOM 10937 C C . VAL B 1 667 ? -20.719 17.594 17.766 1 97.81 667 VAL B C 1
ATOM 10939 O O . VAL B 1 667 ? -20.812 17.766 18.984 1 97.81 667 VAL B O 1
ATOM 10942 N N . ARG B 1 668 ? -21.766 17.266 17.016 1 96.75 668 ARG B N 1
ATOM 10943 C CA . ARG B 1 668 ? -23.109 17.125 17.562 1 96.75 668 ARG B CA 1
ATOM 10944 C C . ARG B 1 668 ? -23.156 16.031 18.609 1 96.75 668 ARG B C 1
ATOM 10946 O O . ARG B 1 668 ? -23.734 16.219 19.688 1 96.75 668 ARG B O 1
ATOM 10953 N N . LYS B 1 669 ? -22.516 14.922 18.312 1 96.81 669 LYS B N 1
ATOM 10954 C CA . LYS B 1 669 ? -22.5 13.797 19.25 1 96.81 669 LYS B CA 1
ATOM 10955 C C . LYS B 1 669 ? -21.656 14.109 20.484 1 96.81 669 LYS B C 1
ATOM 10957 O O . LYS B 1 669 ? -22 13.703 21.594 1 96.81 669 LYS B O 1
ATOM 10962 N N . ALA B 1 670 ? -20.531 14.758 20.297 1 97.31 670 ALA B N 1
ATOM 10963 C CA . ALA B 1 670 ? -19.672 15.156 21.406 1 97.31 670 ALA B CA 1
ATOM 10964 C C . ALA B 1 670 ? -20.406 16.094 22.359 1 97.31 670 ALA B C 1
ATOM 10966 O O . ALA B 1 670 ? -20.312 15.969 23.578 1 97.31 670 ALA B O 1
ATOM 10967 N N . ARG B 1 671 ? -21.109 17.062 21.812 1 96 671 ARG B N 1
ATOM 10968 C CA . ARG B 1 671 ? -21.891 18.031 22.594 1 96 671 ARG B CA 1
ATOM 10969 C C . ARG B 1 671 ? -22.984 17.328 23.375 1 96 671 ARG B C 1
ATOM 10971 O O . ARG B 1 671 ? -23.219 17.641 24.547 1 96 671 ARG B O 1
ATOM 10978 N N . ALA B 1 672 ? -23.609 16.422 22.719 1 95.56 672 ALA B N 1
ATOM 10979 C CA . ALA B 1 672 ? -24.672 15.672 23.391 1 95.56 672 ALA B CA 1
ATOM 10980 C C . ALA B 1 672 ? -24.125 14.859 24.562 1 95.56 672 ALA B C 1
ATOM 10982 O O . ALA B 1 672 ? -24.781 14.719 25.594 1 95.56 672 ALA B O 1
ATOM 10983 N N . ALA B 1 673 ? -22.953 14.359 24.422 1 95.31 673 ALA B N 1
ATOM 10984 C CA . ALA B 1 673 ? -22.328 13.531 25.453 1 95.31 673 ALA B CA 1
ATOM 10985 C C . ALA B 1 673 ? -21.547 14.391 26.453 1 95.31 673 ALA B C 1
ATOM 10987 O O . ALA B 1 673 ? -21.078 13.891 27.469 1 95.31 673 ALA B O 1
ATOM 10988 N N . LYS B 1 674 ? -21.359 15.648 26.172 1 94.88 674 LYS B N 1
ATOM 10989 C CA . LYS B 1 674 ? -20.625 16.594 27 1 94.88 674 LYS B CA 1
ATOM 10990 C C . LYS B 1 674 ? -19.188 16.125 27.219 1 94.88 674 LYS B C 1
ATOM 10992 O O . LYS B 1 674 ? -18.703 16.078 28.359 1 94.88 674 LYS B O 1
ATOM 10997 N N . ARG B 1 675 ? -18.641 15.727 26.203 1 94.19 675 ARG B N 1
ATOM 10998 C CA . ARG B 1 675 ? -17.25 15.305 26.234 1 94.19 675 ARG B CA 1
ATOM 10999 C C . ARG B 1 675 ? -16.359 16.25 25.438 1 94.19 675 ARG B C 1
ATOM 11001 O O . ARG B 1 675 ? -16.844 16.922 24.516 1 94.19 675 ARG B O 1
ATOM 11008 N N . SER B 1 676 ? -15.125 16.312 25.828 1 94.81 676 SER B N 1
ATOM 11009 C CA . SER B 1 676 ? -14.156 17.188 25.172 1 94.81 676 SER B CA 1
ATOM 11010 C C . SER B 1 676 ? -13.781 16.672 23.781 1 94.81 676 SER B C 1
ATOM 11012 O O . SER B 1 676 ? -13.555 15.477 23.609 1 94.81 676 SER B O 1
ATOM 11014 N N . LEU B 1 677 ? -13.844 17.641 22.812 1 97.25 677 LEU B N 1
ATOM 11015 C CA . LEU B 1 677 ? -13.523 17.344 21.422 1 97.25 677 LEU B CA 1
ATOM 11016 C C . LEU B 1 677 ? -12.508 18.328 20.859 1 97.25 677 LEU B C 1
ATOM 11018 O O . LEU B 1 677 ? -12.602 19.531 21.109 1 97.25 677 LEU B O 1
ATOM 11022 N N . SER B 1 678 ? -11.461 17.812 20.25 1 97.69 678 SER B N 1
ATOM 11023 C CA . SER B 1 678 ? -10.461 18.656 19.594 1 97.69 678 SER B CA 1
ATOM 11024 C C . SER B 1 678 ? -10.117 18.125 18.203 1 97.69 678 SER B C 1
ATOM 11026 O O . SER B 1 678 ? -10.523 17.016 17.844 1 97.69 678 SER B O 1
ATOM 11028 N N . LEU B 1 679 ? -9.555 18.906 17.406 1 97.5 679 LEU B N 1
ATOM 11029 C CA . LEU B 1 679 ? -9.031 18.484 16.109 1 97.5 679 LEU B CA 1
ATOM 11030 C C . LEU B 1 679 ? -7.543 18.797 16 1 97.5 679 LEU B C 1
ATOM 11032 O O . LEU B 1 679 ? -7.125 19.938 16.219 1 97.5 679 LEU B O 1
ATOM 11036 N N . CYS B 1 680 ? -6.734 17.828 15.711 1 92 680 CYS B N 1
ATOM 11037 C CA . CYS B 1 680 ? -5.289 18.016 15.688 1 92 680 CYS B CA 1
ATOM 11038 C C . CYS B 1 680 ? -4.723 17.719 14.305 1 92 680 CYS B C 1
ATOM 11040 O O . CYS B 1 680 ? -3.506 17.672 14.125 1 92 680 CYS B O 1
ATOM 11042 N N . GLY B 1 681 ? -5.496 17.625 13.352 1 87.06 681 GLY B N 1
ATOM 11043 C CA . GLY B 1 681 ? -5.031 17.391 11.992 1 87.06 681 GLY B CA 1
ATOM 11044 C C . GLY B 1 681 ? -4.52 18.641 11.312 1 87.06 681 GLY B C 1
ATOM 11045 O O . GLY B 1 681 ? -4.723 19.75 11.812 1 87.06 681 GLY B O 1
ATOM 11046 N N . GLU B 1 682 ? -3.898 18.5 10.18 1 82.31 682 GLU B N 1
ATOM 11047 C CA . GLU B 1 682 ? -3.225 19.562 9.453 1 82.31 682 GLU B CA 1
ATOM 11048 C C . GLU B 1 682 ? -4.215 20.641 8.992 1 82.31 682 GLU B C 1
ATOM 11050 O O . GLU B 1 682 ? -3.852 21.797 8.844 1 82.31 682 GLU B O 1
ATOM 11055 N N . MET B 1 683 ? -5.422 20.234 8.844 1 91 683 MET B N 1
ATOM 11056 C CA . MET B 1 683 ? -6.41 21.188 8.344 1 91 683 MET B CA 1
ATOM 11057 C C . MET B 1 683 ? -6.621 22.312 9.336 1 91 683 MET B C 1
ATOM 11059 O O . MET B 1 683 ? -6.918 23.453 8.945 1 91 683 MET B O 1
ATOM 11063 N N . ALA B 1 684 ? -6.387 22.047 10.617 1 93.88 684 ALA B N 1
ATOM 11064 C CA . ALA B 1 684 ? -6.547 23.062 11.648 1 93.88 684 ALA B CA 1
ATOM 11065 C C . ALA B 1 684 ? -5.496 24.172 11.492 1 93.88 684 ALA B C 1
ATOM 11067 O O . ALA B 1 684 ? -5.684 25.281 11.977 1 93.88 684 ALA B O 1
ATOM 11068 N N . SER B 1 685 ? -4.422 23.844 10.836 1 90.19 685 SER B N 1
ATOM 11069 C CA . SER B 1 685 ? -3.305 24.766 10.703 1 90.19 685 SER B CA 1
ATOM 11070 C C . SER B 1 685 ? -3.533 25.75 9.555 1 90.19 685 SER B C 1
ATOM 11072 O O . SER B 1 685 ? -2.742 26.672 9.352 1 90.19 685 SER B O 1
ATOM 11074 N N . GLN B 1 686 ? -4.605 25.609 8.812 1 90.25 686 GLN B N 1
ATOM 11075 C CA . GLN B 1 686 ? -4.988 26.516 7.746 1 90.25 686 GLN B CA 1
ATOM 11076 C C . GLN B 1 686 ? -6.098 27.469 8.203 1 90.25 686 GLN B C 1
ATOM 11078 O O . GLN B 1 686 ? -7.18 27.016 8.594 1 90.25 686 GLN B O 1
ATOM 11083 N N . PRO B 1 687 ? -5.844 28.703 8.133 1 94.19 687 PRO B N 1
ATOM 11084 C CA . PRO B 1 687 ? -6.809 29.656 8.672 1 94.19 687 PRO B CA 1
ATOM 11085 C C . PRO B 1 687 ? -8.211 29.469 8.102 1 94.19 687 PRO B C 1
ATOM 11087 O O . PRO B 1 687 ? -9.195 29.484 8.852 1 94.19 687 PRO B O 1
ATOM 11090 N N . LEU B 1 688 ? -8.32 29.188 6.797 1 95.19 688 LEU B N 1
ATOM 11091 C CA . LEU B 1 688 ? -9.633 29.016 6.184 1 95.19 688 LEU B CA 1
ATOM 11092 C C . LEU B 1 688 ? -10.32 27.766 6.727 1 95.19 688 LEU B C 1
ATOM 11094 O O . LEU B 1 688 ? -11.523 27.797 7.016 1 95.19 688 LEU B O 1
ATOM 11098 N N . ALA B 1 689 ? -9.57 26.703 6.816 1 96.25 689 ALA B N 1
ATOM 11099 C CA . ALA B 1 689 ? -10.133 25.453 7.348 1 96.25 689 ALA B CA 1
ATOM 11100 C C . ALA B 1 689 ? -10.469 25.609 8.828 1 96.25 689 ALA B C 1
ATOM 11102 O O . ALA B 1 689 ? -11.477 25.062 9.297 1 96.25 689 ALA B O 1
ATOM 11103 N N . ALA B 1 690 ? -9.625 26.328 9.562 1 97.12 690 ALA B N 1
ATOM 11104 C CA . ALA B 1 690 ? -9.906 26.594 10.969 1 97.12 690 ALA B CA 1
ATOM 11105 C C . ALA B 1 690 ? -11.211 27.359 11.133 1 97.12 690 ALA B C 1
ATOM 11107 O O . ALA B 1 690 ? -11.984 27.109 12.055 1 97.12 690 ALA B O 1
ATOM 11108 N N . LEU B 1 691 ? -11.391 28.344 10.219 1 97.5 691 LEU B N 1
ATOM 11109 C CA . LEU B 1 691 ? -12.641 29.094 10.211 1 97.5 691 LEU B CA 1
ATOM 11110 C C . LEU B 1 691 ? -13.836 28.156 10.07 1 97.5 691 LEU B C 1
ATOM 11112 O O . LEU B 1 691 ? -14.797 28.266 10.828 1 97.5 691 LEU B O 1
ATOM 11116 N N . ALA B 1 692 ? -13.773 27.219 9.141 1 97.62 692 ALA B N 1
ATOM 11117 C CA . ALA B 1 692 ? -14.844 26.25 8.914 1 97.62 692 ALA B CA 1
ATOM 11118 C C . ALA B 1 692 ? -15.07 25.375 10.141 1 97.62 692 ALA B C 1
ATOM 11120 O O . ALA B 1 692 ? -16.219 25.109 10.523 1 97.62 692 ALA B O 1
ATOM 11121 N N . LEU B 1 693 ? -13.992 24.922 10.758 1 98 693 LEU B N 1
ATOM 11122 C CA . LEU B 1 693 ? -14.062 24.031 11.914 1 98 693 LEU B CA 1
ATOM 11123 C C . LEU B 1 693 ? -14.727 24.719 13.094 1 98 693 LEU B C 1
ATOM 11125 O O . LEU B 1 693 ? -15.609 24.156 13.734 1 98 693 LEU B O 1
ATOM 11129 N N . ILE B 1 694 ? -14.32 25.953 13.375 1 97.88 694 ILE B N 1
ATOM 11130 C CA . ILE B 1 694 ? -14.875 26.703 14.492 1 97.88 694 ILE B CA 1
ATOM 11131 C C . ILE B 1 694 ? -16.359 27 14.227 1 97.88 694 ILE B C 1
ATOM 11133 O O . ILE B 1 694 ? -17.188 26.891 15.133 1 97.88 694 ILE B O 1
ATOM 11137 N N . ALA B 1 695 ? -16.641 27.297 12.961 1 97.69 695 ALA B N 1
ATOM 11138 C CA . ALA B 1 695 ? -18.031 27.594 12.586 1 97.69 695 ALA B CA 1
ATOM 11139 C C . ALA B 1 695 ? -18.922 26.359 12.766 1 97.69 695 ALA B C 1
ATOM 11141 O O . ALA B 1 695 ? -20.094 26.484 13.109 1 97.69 695 ALA B O 1
ATOM 11142 N N . ILE B 1 696 ? -18.391 25.188 12.523 1 96.81 696 ILE B N 1
ATOM 11143 C CA . ILE B 1 696 ? -19.141 23.953 12.633 1 96.81 696 ILE B CA 1
ATOM 11144 C C . ILE B 1 696 ? -19.328 23.578 14.102 1 96.81 696 ILE B C 1
ATOM 11146 O O . ILE B 1 696 ? -20.266 22.859 14.453 1 96.81 696 ILE B O 1
ATOM 11150 N N . GLY B 1 697 ? -18.297 24.016 14.992 1 96.75 697 GLY B N 1
ATOM 11151 C CA . GLY B 1 697 ? -18.562 23.812 16.406 1 96.75 697 GLY B CA 1
ATOM 11152 C C . GLY B 1 697 ? -17.312 23.406 17.188 1 96.75 697 GLY B C 1
ATOM 11153 O O . GLY B 1 697 ? -17.359 23.266 18.406 1 96.75 697 GLY B O 1
ATOM 11154 N N . TYR B 1 698 ? -16.203 23.25 16.562 1 97.81 698 TYR B N 1
ATOM 11155 C CA . TYR B 1 698 ? -14.984 22.906 17.281 1 97.81 698 TYR B CA 1
ATOM 11156 C C . TYR B 1 698 ? -14.5 24.094 18.109 1 97.81 698 TYR B C 1
ATOM 11158 O O . TYR B 1 698 ? -14.531 25.234 17.656 1 97.81 698 TYR B O 1
ATOM 11166 N N . ARG B 1 699 ? -14.062 23.812 19.328 1 97.56 699 ARG B N 1
ATOM 11167 C CA . ARG B 1 699 ? -13.625 24.875 20.234 1 97.56 699 ARG B CA 1
ATOM 11168 C C . ARG B 1 699 ? -12.195 24.625 20.719 1 97.56 699 ARG B C 1
ATOM 11170 O O . ARG B 1 699 ? -11.633 25.438 21.453 1 97.56 699 ARG B O 1
ATOM 11177 N N . SER B 1 700 ? -11.625 23.578 20.328 1 97.81 700 SER B N 1
ATOM 11178 C CA . SER B 1 700 ? -10.242 23.234 20.625 1 97.81 700 SER B CA 1
ATOM 11179 C C . SER B 1 700 ? -9.516 22.734 19.391 1 97.81 700 SER B C 1
ATOM 11181 O O . SER B 1 700 ? -9.93 21.766 18.75 1 97.81 700 SER B O 1
ATOM 11183 N N . LEU B 1 701 ? -8.508 23.453 19.016 1 97.81 701 LEU B N 1
ATOM 11184 C CA . LEU B 1 701 ? -7.711 23.109 17.844 1 97.81 701 LEU B CA 1
ATOM 11185 C C . LEU B 1 701 ? -6.23 23 18.203 1 97.81 701 LEU B C 1
ATOM 11187 O O . LEU B 1 701 ? -5.73 23.766 19.031 1 97.81 701 LEU B O 1
ATOM 11191 N N . SER B 1 702 ? -5.555 22.047 17.719 1 96.31 702 SER B N 1
ATOM 11192 C CA . SER B 1 702 ? -4.105 21.922 17.812 1 96.31 702 SER B CA 1
ATOM 11193 C C . SER B 1 702 ? -3.432 22.109 16.469 1 96.31 702 SER B C 1
ATOM 11195 O O . SER B 1 702 ? -3.75 21.422 15.5 1 96.31 702 SER B O 1
ATOM 11197 N N . VAL B 1 703 ? -2.576 23.109 16.375 1 92.94 703 VAL B N 1
ATOM 11198 C CA . VAL B 1 703 ? -2.023 23.531 15.102 1 92.94 703 VAL B CA 1
ATOM 11199 C C . VAL B 1 703 ? -0.498 23.484 15.148 1 92.94 703 VAL B C 1
ATOM 11201 O O . VAL B 1 703 ? 0.086 23.266 16.219 1 92.94 703 VAL B O 1
ATOM 11204 N N . SER B 1 704 ? 0.12 23.562 14.008 1 82.69 704 SER B N 1
ATOM 11205 C CA . SER B 1 704 ? 1.573 23.688 13.977 1 82.69 704 SER B CA 1
ATOM 11206 C C . SER B 1 704 ? 2.023 25.016 14.594 1 82.69 704 SER B C 1
ATOM 11208 O O . SER B 1 704 ? 1.272 25.984 14.602 1 82.69 704 SER B O 1
ATOM 11210 N N . ALA B 1 705 ? 3.225 24.984 15.117 1 79.44 705 ALA B N 1
ATOM 11211 C CA . ALA B 1 705 ? 3.734 26.188 15.797 1 79.44 705 ALA B CA 1
ATOM 11212 C C . ALA B 1 705 ? 3.738 27.391 14.859 1 79.44 705 ALA B C 1
ATOM 11214 O O . ALA B 1 705 ? 3.385 28.5 15.258 1 79.44 705 ALA B O 1
ATOM 11215 N N . LEU B 1 706 ? 4.02 27.141 13.625 1 71.38 706 LEU B N 1
ATOM 11216 C CA . LEU B 1 706 ? 4.117 28.219 12.641 1 71.38 706 LEU B CA 1
ATOM 11217 C C . LEU B 1 706 ? 2.734 28.75 12.281 1 71.38 706 LEU B C 1
ATOM 11219 O O . LEU B 1 706 ? 2.594 29.922 11.93 1 71.38 706 LEU B O 1
ATOM 11223 N N . ALA B 1 707 ? 1.735 27.938 12.422 1 84.19 707 ALA B N 1
ATOM 11224 C CA . ALA B 1 707 ? 0.381 28.312 12.016 1 84.19 707 ALA B CA 1
ATOM 11225 C C . ALA B 1 707 ? -0.384 28.953 13.172 1 84.19 707 ALA B C 1
ATOM 11227 O O . ALA B 1 707 ? -1.462 29.516 12.977 1 84.19 707 ALA B O 1
ATOM 11228 N N . HIS B 1 708 ? 0.18 28.906 14.391 1 90.12 708 HIS B N 1
ATOM 11229 C CA . HIS B 1 708 ? -0.515 29.406 15.57 1 90.12 708 HIS B CA 1
ATOM 11230 C C . HIS B 1 708 ? -0.871 30.891 15.414 1 90.12 708 HIS B C 1
ATOM 11232 O O . HIS B 1 708 ? -2.006 31.281 15.68 1 90.12 708 HIS B O 1
ATOM 11238 N N . GLY B 1 709 ? 0.084 31.656 14.945 1 89.25 709 GLY B N 1
ATOM 11239 C CA . GLY B 1 709 ? -0.124 33.094 14.773 1 89.25 709 GLY B CA 1
ATOM 11240 C C . GLY B 1 709 ? -1.231 33.406 13.789 1 89.25 709 GLY B C 1
ATOM 11241 O O . GLY B 1 709 ? -2.219 34.062 14.156 1 89.25 709 GLY B O 1
ATOM 11242 N N . PRO B 1 710 ? -1.09 32.906 12.562 1 89 710 PRO B N 1
ATOM 11243 C CA . PRO B 1 710 ? -2.109 33.156 11.539 1 89 710 PRO B CA 1
ATOM 11244 C C . PRO B 1 710 ? -3.504 32.719 11.977 1 89 710 PRO B C 1
ATOM 11246 O O . PRO B 1 710 ? -4.484 33.438 11.742 1 89 710 PRO B O 1
ATOM 11249 N N . VAL B 1 711 ? -3.646 31.625 12.57 1 94.19 711 VAL B N 1
ATOM 11250 C CA . VAL B 1 711 ? -4.941 31.094 12.984 1 94.19 711 VAL B CA 1
ATOM 11251 C C . VAL B 1 711 ? -5.504 31.938 14.125 1 94.19 711 VAL B C 1
ATOM 11253 O O . VAL B 1 711 ? -6.699 32.25 14.148 1 94.19 711 VAL B O 1
ATOM 11256 N N . LYS B 1 712 ? -4.609 32.312 15.055 1 94.62 712 LYS B N 1
ATOM 11257 C CA . LYS B 1 712 ? -5.051 33.156 16.156 1 94.62 712 LYS B CA 1
ATOM 11258 C C . LYS B 1 712 ? -5.543 34.5 15.633 1 94.62 712 LYS B C 1
ATOM 11260 O O . LYS B 1 712 ? -6.559 35.031 16.109 1 94.62 712 LYS B O 1
ATOM 11265 N N . ALA B 1 713 ? -4.805 35.062 14.648 1 92.62 713 ALA B N 1
ATOM 11266 C CA . ALA B 1 713 ? -5.215 36.312 14.039 1 92.62 713 ALA B CA 1
ATOM 11267 C C . ALA B 1 713 ? -6.605 36.219 13.43 1 92.62 713 ALA B C 1
ATOM 11269 O O . ALA B 1 713 ? -7.426 37.125 13.555 1 92.62 713 ALA B O 1
ATOM 11270 N N . MET B 1 714 ? -6.852 35.156 12.789 1 94.5 714 MET B N 1
ATOM 11271 C CA . MET B 1 714 ? -8.156 34.906 12.18 1 94.5 714 MET B CA 1
ATOM 11272 C C . MET B 1 714 ? -9.234 34.781 13.242 1 94.5 714 MET B C 1
ATOM 11274 O O . MET B 1 714 ? -10.32 35.344 13.094 1 94.5 714 MET B O 1
ATOM 11278 N N . ILE B 1 715 ? -8.961 34.125 14.352 1 96.38 715 ILE B N 1
ATOM 11279 C CA . ILE B 1 715 ? -9.914 33.906 15.43 1 96.38 715 ILE B CA 1
ATOM 11280 C C . ILE B 1 715 ? -10.305 35.25 16.062 1 96.38 715 ILE B C 1
ATOM 11282 O O . ILE B 1 715 ? -11.477 35.5 16.328 1 96.38 715 ILE B O 1
ATOM 11286 N N . LEU B 1 716 ? -9.273 36.062 16.281 1 94.38 716 LEU B N 1
ATOM 11287 C CA . LEU B 1 716 ? -9.492 37.344 16.938 1 94.38 716 LEU B CA 1
ATOM 11288 C C . LEU B 1 716 ? -10.406 38.25 16.109 1 94.38 716 LEU B C 1
ATOM 11290 O O . LEU B 1 716 ? -11.141 39.062 16.656 1 94.38 716 LEU B O 1
ATOM 11294 N N . GLY B 1 717 ? -10.383 38 14.828 1 94.5 717 GLY B N 1
ATOM 11295 C CA . GLY B 1 717 ? -11.203 38.812 13.938 1 94.5 717 GLY B CA 1
ATOM 11296 C C . GLY B 1 717 ? -12.531 38.188 13.586 1 94.5 717 GLY B C 1
ATOM 11297 O O . GLY B 1 717 ? -13.359 38.781 12.906 1 94.5 717 GLY B O 1
ATOM 11298 N N . LEU B 1 718 ? -12.875 37.062 14.094 1 96.38 718 LEU B N 1
ATOM 11299 C CA . LEU B 1 718 ? -14 36.25 13.633 1 96.38 718 LEU B CA 1
ATOM 11300 C C . LEU B 1 718 ? -15.25 36.531 14.461 1 96.38 718 LEU B C 1
ATOM 11302 O O . LEU B 1 718 ? -15.203 36.5 15.688 1 96.38 718 LEU B O 1
ATOM 11306 N N . ASP B 1 719 ? -16.312 36.844 13.781 1 97.12 719 ASP B N 1
ATOM 11307 C CA . ASP B 1 719 ? -17.641 36.844 14.383 1 97.12 719 ASP B CA 1
ATOM 11308 C C . ASP B 1 719 ? -18.281 35.438 14.227 1 97.12 719 ASP B C 1
ATOM 11310 O O . ASP B 1 719 ? -18.859 35.156 13.18 1 97.12 719 ASP B O 1
ATOM 11314 N N . LEU B 1 720 ? -18.312 34.75 15.273 1 96.88 720 LEU B N 1
ATOM 11315 C CA . LEU B 1 720 ? -18.672 33.344 15.227 1 96.88 720 LEU B CA 1
ATOM 11316 C C . LEU B 1 720 ? -20.156 33.156 14.875 1 96.88 720 LEU B C 1
ATOM 11318 O O . LEU B 1 720 ? -20.516 32.25 14.133 1 96.88 720 LEU B O 1
ATOM 11322 N N . ALA B 1 721 ? -20.953 33.938 15.391 1 96.69 721 ALA B N 1
ATOM 11323 C CA . ALA B 1 721 ? -22.391 33.844 15.125 1 96.69 721 ALA B CA 1
ATOM 11324 C C . ALA B 1 721 ? -22.688 33.969 13.633 1 96.69 721 ALA B C 1
ATOM 11326 O O . ALA B 1 721 ? -23.5 33.25 13.078 1 96.69 721 ALA B O 1
ATOM 11327 N N . LYS B 1 722 ? -22.047 34.906 13 1 96.69 722 LYS B N 1
ATOM 11328 C CA . LYS B 1 722 ? -22.234 35.094 11.57 1 96.69 722 LYS B CA 1
ATOM 11329 C C . LYS B 1 722 ? -21.672 33.938 10.766 1 96.69 722 LYS B C 1
ATOM 11331 O O . LYS B 1 722 ? -22.25 33.531 9.75 1 96.69 722 LYS B O 1
ATOM 11336 N N . ALA B 1 723 ? -20.562 33.406 11.242 1 97.38 723 ALA B N 1
ATOM 11337 C CA . ALA B 1 723 ? -19.938 32.281 10.547 1 97.38 723 ALA B CA 1
ATOM 11338 C C . ALA B 1 723 ? -20.812 31.031 10.633 1 97.38 723 ALA B C 1
ATOM 11340 O O . ALA B 1 723 ? -20.938 30.297 9.664 1 97.38 723 ALA B O 1
ATOM 11341 N N . GLU B 1 724 ? -21.375 30.797 11.773 1 96.69 724 GLU B N 1
ATOM 11342 C CA . GLU B 1 724 ? -22.266 29.656 11.977 1 96.69 724 GLU B CA 1
ATOM 11343 C C . GLU B 1 724 ? -23.5 29.766 11.102 1 96.69 724 GLU B C 1
ATOM 11345 O O . GLU B 1 724 ? -23.953 28.766 10.539 1 96.69 724 GLU B O 1
ATOM 11350 N N . ALA B 1 725 ? -24.016 30.906 10.992 1 95.88 725 ALA B N 1
ATOM 11351 C CA . ALA B 1 725 ? -25.203 31.141 10.172 1 95.88 725 ALA B CA 1
ATOM 11352 C C . ALA B 1 725 ? -24.906 30.906 8.695 1 95.88 725 ALA B C 1
ATOM 11354 O O . ALA B 1 725 ? -25.781 30.453 7.945 1 95.88 725 ALA B O 1
ATOM 11355 N N . MET B 1 726 ? -23.75 31.156 8.336 1 95.25 726 MET B N 1
ATOM 11356 C CA . MET B 1 726 ? -23.344 31.016 6.938 1 95.25 726 MET B CA 1
ATOM 11357 C C . MET B 1 726 ? -23.109 29.562 6.586 1 95.25 726 MET B C 1
ATOM 11359 O O . MET B 1 726 ? -23.562 29.078 5.547 1 95.25 726 MET B O 1
ATOM 11363 N N . ILE B 1 727 ? -22.484 28.766 7.465 1 95.31 727 ILE B N 1
ATOM 11364 C CA . ILE B 1 727 ? -21.984 27.438 7.102 1 95.31 727 ILE B CA 1
ATOM 11365 C C . ILE B 1 727 ? -23.125 26.422 7.219 1 95.31 727 ILE B C 1
ATOM 11367 O O . ILE B 1 727 ? -23.156 25.438 6.484 1 95.31 727 ILE B O 1
ATOM 11371 N N . GLY B 1 728 ? -24.047 26.609 8.055 1 93.94 728 GLY B N 1
ATOM 11372 C CA . GLY B 1 728 ? -25.141 25.688 8.273 1 93.94 728 GLY B CA 1
ATOM 11373 C C . GLY B 1 728 ? -25.891 25.328 7 1 93.94 728 GLY B C 1
ATOM 11374 O O . GLY B 1 728 ? -25.891 24.156 6.594 1 93.94 728 GLY B O 1
ATOM 11375 N N . PRO B 1 729 ? -26.406 26.344 6.34 1 93.38 729 PRO B N 1
ATOM 11376 C CA . PRO B 1 729 ? -27.125 26.078 5.094 1 93.38 729 PRO B CA 1
ATOM 11377 C C . PRO B 1 729 ? -26.234 25.469 4.012 1 93.38 729 PRO B C 1
ATOM 11379 O O . PRO B 1 729 ? -26.703 24.703 3.172 1 93.38 729 PRO B O 1
ATOM 11382 N N . LEU B 1 730 ? -25 25.844 4.039 1 93.44 730 LEU B N 1
ATOM 11383 C CA . LEU B 1 730 ? -24.078 25.328 3.041 1 93.44 730 LEU B CA 1
ATOM 11384 C C . LEU B 1 730 ? -23.922 23.812 3.193 1 93.44 730 LEU B C 1
ATOM 11386 O O . LEU B 1 730 ? -23.812 23.094 2.199 1 93.44 730 LEU B O 1
ATOM 11390 N N . LEU B 1 731 ? -23.953 23.312 4.422 1 93.75 731 LEU B N 1
ATOM 11391 C CA . LEU B 1 731 ? -23.766 21.891 4.695 1 93.75 731 LEU B CA 1
ATOM 11392 C C . LEU B 1 731 ? -25.031 21.109 4.414 1 93.75 731 LEU B C 1
ATOM 11394 O O . LEU B 1 731 ? -24.984 19.906 4.164 1 93.75 731 LEU B O 1
ATOM 11398 N N . ASP B 1 732 ? -26.125 21.797 4.41 1 90.69 732 ASP B N 1
ATOM 11399 C CA . ASP B 1 732 ? -27.406 21.141 4.164 1 90.69 732 ASP B CA 1
ATOM 11400 C C . ASP B 1 732 ? -27.75 21.141 2.678 1 90.69 732 ASP B C 1
ATOM 11402 O O . ASP B 1 732 ? -28.594 20.359 2.234 1 90.69 732 ASP B O 1
ATOM 11406 N N . ALA B 1 733 ? -27.047 21.969 1.935 1 88 733 ALA B N 1
ATOM 11407 C CA . ALA B 1 733 ? -27.266 22.016 0.491 1 88 733 ALA B CA 1
ATOM 11408 C C . ALA B 1 733 ? -26.703 20.766 -0.192 1 88 733 ALA B C 1
ATOM 11410 O O . ALA B 1 733 ? -25.812 20.109 0.34 1 88 733 ALA B O 1
ATOM 11411 N N . PRO B 1 734 ? -27.328 20.453 -1.311 1 83.69 734 PRO B N 1
ATOM 11412 C CA . PRO B 1 734 ? -26.844 19.266 -2.025 1 83.69 734 PRO B CA 1
ATOM 11413 C C . PRO B 1 734 ? -25.344 19.375 -2.357 1 83.69 734 PRO B C 1
ATOM 11415 O O . PRO B 1 734 ? -24.891 20.406 -2.824 1 83.69 734 PRO B O 1
ATOM 11418 N N . ALA B 1 735 ? -24.719 18.344 -2.084 1 79.12 735 ALA B N 1
ATOM 11419 C CA . ALA B 1 735 ? -23.281 18.297 -2.305 1 79.12 735 ALA B CA 1
ATOM 11420 C C . ALA B 1 735 ? -22.938 18.609 -3.762 1 79.12 735 ALA B C 1
ATOM 11422 O O . ALA B 1 735 ? -23.609 18.109 -4.676 1 79.12 735 ALA B O 1
ATOM 11423 N N . GLY B 1 736 ? -21.953 19.469 -4.012 1 76.31 736 GLY B N 1
ATOM 11424 C CA . GLY B 1 736 ? -21.5 19.797 -5.355 1 76.31 736 GLY B CA 1
ATOM 11425 C C . GLY B 1 736 ? -22.188 21.016 -5.934 1 76.31 736 GLY B C 1
ATOM 11426 O O . GLY B 1 736 ? -21.75 21.562 -6.949 1 76.31 736 GLY B O 1
ATOM 11427 N N . SER B 1 737 ? -23.281 21.469 -5.312 1 77.62 737 SER B N 1
ATOM 11428 C CA . SER B 1 737 ? -24.031 22.609 -5.836 1 77.62 737 SER B CA 1
ATOM 11429 C C . SER B 1 737 ? -23.281 23.906 -5.609 1 77.62 737 SER B C 1
ATOM 11431 O O . SER B 1 737 ? -23.312 24.797 -6.465 1 77.62 737 SER B O 1
ATOM 11433 N N . VAL B 1 738 ? -22.641 23.906 -4.422 1 84 738 VAL B N 1
ATOM 11434 C CA . VAL B 1 738 ? -21.906 25.109 -4.078 1 84 738 VAL B CA 1
ATOM 11435 C C . VAL B 1 738 ? -20.531 24.734 -3.535 1 84 738 VAL B C 1
ATOM 11437 O O . VAL B 1 738 ? -20.375 23.719 -2.85 1 84 738 VAL B O 1
ATOM 11440 N N . SER B 1 739 ? -19.594 25.578 -3.896 1 90.88 739 SER B N 1
ATOM 11441 C CA . SER B 1 739 ? -18.266 25.391 -3.322 1 90.88 739 SER B CA 1
ATOM 11442 C C . SER B 1 739 ? -18.188 26.016 -1.93 1 90.88 739 SER B C 1
ATOM 11444 O O . SER B 1 739 ? -18.141 27.234 -1.784 1 90.88 739 SER B O 1
ATOM 11446 N N . ILE B 1 740 ? -18.062 25.219 -1.02 1 94 740 ILE B N 1
ATOM 11447 C CA . ILE B 1 740 ? -17.984 25.688 0.36 1 94 740 ILE B CA 1
ATOM 11448 C C . ILE B 1 740 ? -16.719 26.516 0.549 1 94 740 ILE B C 1
ATOM 11450 O O . ILE B 1 740 ? -16.734 27.547 1.236 1 94 740 ILE B O 1
ATOM 11454 N N . ARG B 1 741 ? -15.641 26.172 -0.067 1 93.88 741 ARG B N 1
ATOM 11455 C CA . ARG B 1 741 ? -14.375 26.906 0.008 1 93.88 741 ARG B CA 1
ATOM 11456 C C . ARG B 1 741 ? -14.547 28.328 -0.493 1 93.88 741 ARG B C 1
ATOM 11458 O O . ARG B 1 741 ? -14.117 29.281 0.168 1 93.88 741 ARG B O 1
ATOM 11465 N N . ASP B 1 742 ? -15.219 28.453 -1.615 1 93.44 742 ASP B N 1
ATOM 11466 C CA . ASP B 1 742 ? -15.422 29.781 -2.199 1 93.44 742 ASP B CA 1
ATOM 11467 C C . ASP B 1 742 ? -16.281 30.656 -1.293 1 93.44 742 ASP B C 1
ATOM 11469 O O . ASP B 1 742 ? -16.016 31.844 -1.138 1 93.44 742 ASP B O 1
ATOM 11473 N N . LYS B 1 743 ? -17.25 30.016 -0.74 1 94.75 743 LYS B N 1
ATOM 11474 C CA . LYS B 1 743 ? -18.141 30.766 0.142 1 94.75 743 LYS B CA 1
ATOM 11475 C C . LYS B 1 743 ? -17.406 31.188 1.416 1 94.75 743 LYS B C 1
ATOM 11477 O O . LYS B 1 743 ? -17.672 32.281 1.958 1 94.75 743 LYS B O 1
ATOM 11482 N N . LEU B 1 744 ? -16.547 30.344 1.854 1 95.88 744 LEU B N 1
ATOM 11483 C CA . LEU B 1 744 ? -15.742 30.688 3.029 1 95.88 744 LEU B CA 1
ATOM 11484 C C . LEU B 1 744 ? -14.773 31.812 2.721 1 95.88 744 LEU B C 1
ATOM 11486 O O . LEU B 1 744 ? -14.562 32.719 3.551 1 95.88 744 LEU B O 1
ATOM 11490 N N . ILE B 1 745 ? -14.203 31.812 1.591 1 94.62 745 ILE B N 1
ATOM 11491 C CA . ILE B 1 745 ? -13.297 32.875 1.168 1 94.62 745 ILE B CA 1
ATOM 11492 C C . ILE B 1 745 ? -14.055 34.188 1.059 1 94.62 745 ILE B C 1
ATOM 11494 O O . ILE B 1 745 ? -13.57 35.219 1.516 1 94.62 745 ILE B O 1
ATOM 11498 N N . GLU B 1 746 ? -15.219 34.094 0.475 1 94.56 746 GLU B N 1
ATOM 11499 C CA . GLU B 1 746 ? -16.062 35.281 0.355 1 94.56 746 GLU B CA 1
ATOM 11500 C C . GLU B 1 746 ? -16.406 35.844 1.728 1 94.56 746 GLU B C 1
ATOM 11502 O O . GLU B 1 746 ? -16.406 37.062 1.924 1 94.56 746 GLU B O 1
ATOM 11507 N N . PHE B 1 747 ? -16.734 35.062 2.629 1 96.25 747 PHE B N 1
ATOM 11508 C CA . PHE B 1 747 ? -17.062 35.5 3.99 1 96.25 747 PHE B CA 1
ATOM 11509 C C . PHE B 1 747 ? -15.867 36.156 4.648 1 96.25 747 PHE B C 1
ATOM 11511 O O . PHE B 1 747 ? -16 37.188 5.293 1 96.25 747 PHE B O 1
ATOM 11518 N N . ALA B 1 748 ? -14.695 35.5 4.488 1 95.19 748 ALA B N 1
ATOM 11519 C CA . ALA B 1 748 ? -13.477 36.031 5.09 1 95.19 748 ALA B CA 1
ATOM 11520 C C . ALA B 1 748 ? -13.141 37.406 4.535 1 95.19 748 ALA B C 1
ATOM 11522 O O . ALA B 1 748 ? -12.703 38.281 5.273 1 95.19 748 ALA B O 1
ATOM 11523 N N . GLU B 1 749 ? -13.359 37.562 3.26 1 93.75 749 GLU B N 1
ATOM 11524 C CA . GLU B 1 749 ? -13.117 38.844 2.623 1 93.75 749 GLU B CA 1
ATOM 11525 C C . GLU B 1 749 ? -14.125 39.875 3.094 1 93.75 749 GLU B C 1
ATOM 11527 O O . GLU B 1 749 ? -13.75 41.031 3.389 1 93.75 749 GLU B O 1
ATOM 11532 N N . ALA B 1 750 ? -15.312 39.469 3.168 1 94.56 750 ALA B N 1
ATOM 11533 C CA . ALA B 1 750 ? -16.391 40.375 3.566 1 94.56 750 ALA B CA 1
ATOM 11534 C C . ALA B 1 750 ? -16.203 40.844 5.004 1 94.56 750 ALA B C 1
ATOM 11536 O O . ALA B 1 750 ? -16.562 42 5.336 1 94.56 750 ALA B O 1
ATOM 11537 N N . HIS B 1 751 ? -15.617 40.062 5.793 1 94.44 751 HIS B N 1
ATOM 11538 C CA . HIS B 1 751 ? -15.469 40.406 7.203 1 94.44 751 HIS B CA 1
ATOM 11539 C C . HIS B 1 751 ? -14.016 40.719 7.543 1 94.44 751 HIS B C 1
ATOM 11541 O O . HIS B 1 751 ? -13.648 40.812 8.719 1 94.44 751 HIS B O 1
ATOM 11547 N N . GLN B 1 752 ? -13.094 40.781 6.52 1 90.62 752 GLN B N 1
ATOM 11548 C CA . GLN B 1 752 ? -11.695 41.188 6.625 1 90.62 752 GLN B CA 1
ATOM 11549 C C . GLN B 1 752 ? -10.93 40.281 7.594 1 90.62 752 GLN B C 1
ATOM 11551 O O . GLN B 1 752 ? -10.242 40.781 8.492 1 90.62 752 GLN B O 1
ATOM 11556 N N . LEU B 1 753 ? -11.164 39.062 7.426 1 90.81 753 LEU B N 1
ATOM 11557 C CA . LEU B 1 753 ? -10.43 38.125 8.242 1 90.81 753 LEU B CA 1
ATOM 11558 C C . LEU B 1 753 ? -9.047 37.844 7.66 1 90.81 753 LEU B C 1
ATOM 11560 O O . LEU B 1 753 ? -8.875 37.812 6.441 1 90.81 753 LEU B O 1
ATOM 11564 N N . ALA B 1 754 ? -8.062 37.719 8.453 1 79.31 754 ALA B N 1
ATOM 11565 C CA . ALA B 1 754 ? -6.699 37.406 8.047 1 79.31 754 ALA B CA 1
ATOM 11566 C C . ALA B 1 754 ? -6.574 35.938 7.605 1 79.31 754 ALA B C 1
ATOM 11568 O O . ALA B 1 754 ? -6.93 35.031 8.359 1 79.31 754 ALA B O 1
ATOM 11569 N N . LEU B 1 755 ? -6.281 35.75 6.27 1 80.5 755 LEU B N 1
ATOM 11570 C CA . LEU B 1 755 ? -6.105 34.375 5.793 1 80.5 755 LEU B CA 1
ATOM 11571 C C . LEU B 1 755 ? -4.656 34.125 5.395 1 80.5 755 LEU B C 1
ATOM 11573 O O . LEU B 1 755 ? -3.965 35.031 4.938 1 80.5 755 LEU B O 1
#

Organism: Rhodopseudomonas palustris (strain ATCC BAA-98 / CGA009) (NCBI:txid258594)